Protein AF-0000000075416716 (afdb_homodimer)

Radius of gyration: 41.76 Å; Cα contacts (8 Å, |Δi|>4): 2409; chains: 2; bounding box: 76×139×93 Å

Organism: Rhizophagus irregularis (strain DAOM 181602 / DAOM 197198 / MUCL 43194) (NCBI:txid747089)

Solvent-accessible surface area (backbone atoms only — not comparable to full-atom values): 78369 Å² total; per-residue (Å²): 107,67,72,56,44,51,54,70,65,42,64,71,51,63,43,65,76,82,43,48,46,48,89,68,54,38,86,58,42,42,60,51,55,49,48,50,42,65,67,27,68,66,39,45,46,48,35,49,49,52,17,47,54,50,33,53,57,50,45,72,72,42,88,86,63,46,75,66,56,45,52,51,48,24,53,53,40,32,53,52,44,47,52,50,50,51,53,51,46,64,59,25,56,34,45,36,49,46,60,66,55,48,52,54,49,47,52,51,51,49,55,51,46,47,41,26,20,63,69,34,78,44,67,51,67,68,43,47,52,52,50,50,52,49,42,50,53,26,38,76,65,41,18,14,47,38,38,33,30,61,40,68,53,81,57,50,62,55,52,54,54,45,48,29,45,64,71,27,34,46,70,39,39,30,65,37,52,52,85,58,60,37,88,66,58,22,54,53,40,17,42,66,20,28,23,40,38,72,92,70,65,85,88,45,61,63,60,52,41,47,53,50,43,46,53,46,51,37,37,47,59,8,41,32,35,29,42,48,37,36,72,50,66,32,66,55,40,42,85,59,71,61,49,58,70,67,56,48,53,54,50,49,32,42,74,72,55,70,21,86,46,37,31,41,30,26,21,24,69,39,58,46,53,68,88,56,44,69,58,32,47,44,34,30,69,66,42,74,79,70,86,74,42,71,61,54,55,73,65,31,60,71,60,40,68,34,66,36,36,37,36,43,42,35,54,33,83,62,43,48,48,52,57,50,51,49,53,51,39,67,74,35,94,75,71,53,88,82,35,67,68,54,46,49,52,50,50,50,52,50,42,52,48,41,52,50,40,21,59,65,50,34,54,45,34,60,30,27,45,52,34,31,52,61,72,43,47,62,35,64,24,39,39,63,68,59,48,41,52,51,41,51,49,50,53,51,52,37,48,72,72,62,47,43,63,58,82,60,86,85,54,50,65,62,55,47,50,53,51,27,45,61,61,37,46,86,37,40,43,72,47,67,96,37,86,56,49,34,38,30,67,71,36,58,68,54,37,41,27,34,29,34,61,53,41,82,79,41,48,68,54,13,44,49,39,29,44,50,39,54,36,41,73,41,33,57,55,76,82,56,30,43,39,46,53,68,59,48,49,51,43,33,51,48,53,51,59,68,42,46,81,76,48,87,74,78,86,76,56,67,67,58,54,48,52,53,47,51,51,51,35,35,73,69,40,42,29,37,75,60,89,62,26,40,31,70,17,69,65,22,56,47,56,49,34,56,69,54,47,36,31,30,54,71,43,39,42,58,54,44,15,43,35,50,50,52,51,46,53,60,14,61,43,76,62,96,58,94,58,79,44,52,68,51,70,58,82,85,62,77,90,64,59,50,65,34,46,52,33,32,41,70,60,49,53,54,42,43,33,37,51,43,49,37,34,30,50,38,21,73,36,88,44,75,63,25,37,29,45,66,63,35,50,43,34,50,51,46,37,33,74,28,25,52,36,42,75,49,78,53,92,46,85,86,46,74,45,31,32,28,61,27,78,86,46,61,58,51,61,46,97,86,66,45,76,45,94,45,61,62,50,39,51,50,38,52,57,51,50,50,52,44,74,80,37,90,37,36,58,97,21,60,54,47,52,51,52,53,49,52,52,21,47,62,58,37,57,75,48,75,64,22,51,51,46,34,61,57,47,75,72,50,91,74,85,77,75,83,59,74,58,76,120,106,68,72,56,43,52,54,70,65,45,62,69,49,65,44,64,75,81,43,46,45,47,89,68,53,39,86,58,44,42,60,51,54,50,50,51,44,66,67,27,68,65,39,45,47,46,35,49,50,53,19,46,54,51,32,53,57,50,44,72,72,42,89,85,63,48,73,65,56,45,52,52,47,24,53,52,40,32,53,52,44,46,52,49,49,51,53,51,46,64,58,25,56,35,43,37,49,46,59,66,54,49,52,52,49,48,52,52,50,48,55,50,46,47,43,27,20,63,71,34,78,43,70,51,67,68,44,48,52,52,50,50,52,50,42,51,54,26,37,74,65,43,18,14,45,38,38,32,30,63,40,71,53,81,58,51,63,55,51,53,54,44,46,29,45,6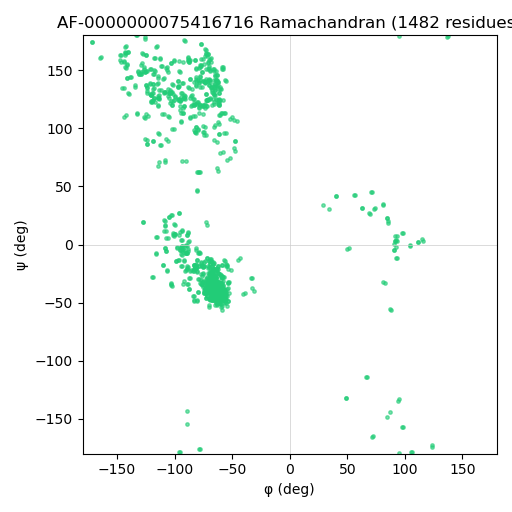5,69,27,35,47,72,39,38,30,63,37,52,51,84,57,61,38,89,66,58,21,55,52,41,18,42,67,20,26,23,42,40,72,92,69,64,85,86,45,61,63,60,51,41,49,54,50,44,46,54,46,52,38,37,46,58,8,39,31,34,30,42,49,37,35,72,51,64,34,65,54,39,41,84,59,69,60,49,56,69,67,56,48,54,55,50,49,33,42,74,73,55,72,21,86,46,38,30,42,30,26,21,23,70,37,58,46,53,69,88,57,45,70,57,33,47,45,35,28,69,66,41,74,79,70,86,74,42,70,61,53,57,73,66,31,59,72,59,41,68,34,66,36,37,37,36,42,43,34,54,34,84,62,42,47,48,52,57,51,51,50,53,52,39,68,73,36,94,75,71,54,90,83,35,67,68,54,47,49,53,51,49,49,52,50,43,52,46,42,52,51,40,22,59,65,50,34,54,46,34,60,31,28,46,51,34,31,51,60,71,42,47,63,34,63,25,40,41,63,69,58,47,41,52,53,40,52,50,50,51,52,54,39,48,73,72,63,46,44,64,58,83,59,85,85,53,52,65,60,56,48,50,52,50,25,46,62,59,36,46,87,37,40,42,73,47,68,97,35,87,57,50,31,38,30,67,71,35,58,69,56,36,42,27,35,29,34,62,52,41,84,80,41,48,67,54,13,43,50,38,29,43,50,40,55,34,41,72,41,32,58,55,74,83,55,30,44,41,45,54,68,61,47,51,53,44,35,49,49,52,50,60,69,41,46,80,75,49,88,76,78,86,76,56,66,68,58,54,48,53,54,47,51,51,51,36,34,74,68,39,42,29,38,74,60,88,62,26,42,30,68,17,71,65,23,56,48,54,48,35,56,70,54,46,36,31,30,53,71,43,39,40,58,54,44,16,42,35,50,50,53,52,44,54,57,15,62,44,76,63,95,56,93,57,81,44,52,67,53,69,59,82,82,69,74,91,64,58,50,64,35,46,53,34,35,40,68,60,50,54,52,41,42,34,36,50,41,50,37,34,30,49,37,21,72,36,89,44,75,63,25,38,29,45,64,62,35,50,43,36,52,52,46,38,34,72,26,23,52,35,44,75,51,77,52,91,47,86,86,46,75,45,31,34,29,63,26,78,85,46,59,59,53,60,47,98,88,66,46,75,45,95,46,60,62,48,39,51,51,38,53,56,52,50,50,52,43,75,77,36,91,38,36,56,97,20,60,55,49,52,51,50,52,50,51,53,21,47,61,59,38,57,75,49,74,65,23,50,51,47,35,59,57,49,74,73,50,92,74,86,77,76,83,59,73,59,75,121

Sequence (1486 aa):
MMQMGAFYQGTGWRSYKNYIGTRILYEGYTEEVKERVLNSERVLYMIAYLAEKQANLLAQTIPNATSKMIARRKKLLEKELQAVANGMVDKLVADLNSLRFIRLFGFFVNNILVRMYHQGVHISEREFLELRRVAIHAAQNSQSLIILPCHKSHIDYLVISYMFFRLGLALPHIAAGNNLDLPIVGRILKRGGAFYIRRSWGEDQLYGSVVKEYLEGLLERGHNIECFIEGTRSRTGKLLPPKLGILKIVLDCILSGRAKDCWIVPMSIQYDKVIETETYVNELLGNPKERESLWGIVTNTRLLQLKWGRIDVRFAKPYSLQGFINEQIGRRKSFDPNSEQQKITLLRALGYQVLSDINSVSVVMPTALVGTVILTLRGRGVGRNELIRRVEWLRTAILAKGGRVADFSGMTIGEIVDRAITVLKDLIKERKELLEPVFYAEKRFELSFYRNQVMHLFVSEAIVSAAMYTKIKQGGAKSTQRLHISTLLDEVTFLSQLLKVEFVYQPGEIEINLENTIKGLINDQVMKLEGEYVLLSDRERAIGRENYDFYCFLIWPFIETYWLAAISLFSMTPTNSPQPTTTIVNKTTSKKPVPIIWFNEQDFHNKCQIFGKTLYYQGDLSYFEAINKETLKNAFIRLEEVGLIMVKRSHNTKVMTTIALSPDYIPTRNSEGAIEPKGKLWDLVERIGKFRREGKNRRDNATVSSRVLRLAEIVGTPTTADVVVMTNLMSRPVKAGKPEAKLMMQMGAFYQGTGWRSYKNYIGTRILYEGYTEEVKERVLNSERVLYMIAYLAEKQANLLAQTIPNATSKMIARRKKLLEKELQAVANGMVDKLVADLNSLRFIRLFGFFVNNILVRMYHQGVHISEREFLELRRVAIHAAQNSQSLIILPCHKSHIDYLVISYMFFRLGLALPHIAAGNNLDLPIVGRILKRGGAFYIRRSWGEDQLYGSVVKEYLEGLLERGHNIECFIEGTRSRTGKLLPPKLGILKIVLDCILSGRAKDCWIVPMSIQYDKVIETETYVNELLGNPKERESLWGIVTNTRLLQLKWGRIDVRFAKPYSLQGFINEQIGRRKSFDPNSEQQKITLLRALGYQVLSDINSVSVVMPTALVGTVILTLRGRGVGRNELIRRVEWLRTAILAKGGRVADFSGMTIGEIVDRAITVLKDLIKERKELLEPVFYAEKRFELSFYRNQVMHLFVSEAIVSAAMYTKIKQGGAKSTQRLHISTLLDEVTFLSQLLKVEFVYQPGEIEINLENTIKGLINDQVMKLEGEYVLLSDRERAIGRENYDFYCFLIWPFIETYWLAAISLFSMTPTNSPQPTTTIVNKTTSKKPVPIIWFNEQDFHNKCQIFGKTLYYQGDLSYFEAINKETLKNAFIRLEEVGLIMVKRSHNTKVMTTIALSPDYIPTRNSEGAIEPKGKLWDLVERIGKFRREGKNRRDNATVSSRVLRLAEIVGTPTTADVVVMTNLMSRPVKAGKPEAKL

Secondary structure (DSSP, 8-state):
-HHHHHHHT--SGGG-SS-BSS----TTHHHHHHHHHHTSHHHHHHHHHHHHHHHHHHHHHSTT--HHHHHHHHHHHHHHHHHHHHHHHHHHS-----HHHHHHHHHHHHHHHHHHSTTEEEE-HHHHHHHHHHHHHHHHTT-EEEEEE----TTHHHHHHHHHHHHTBPPPEEEEEGGG--TTHHHHHHHTTEEEE-S--TT-HHHHHHHHHHHHHHHHTT--EE--TTSS--SSSSPPPPP-HHHHHHHHHHHHTSSS-EEEEEEEEEESS-TTHHHHHHHHTT-------HHHHHH-HHHHTS---EEEEEEPPPEEHHHHHHHHHHHSS---TT-HHHHHHHHHHHHHHHHHHHHHH-EE-HHHHHHHHHHT-SSS-EEHHHHHHHHHHHHHHHHHTT-EE---TT--HHHHHHHHHHHTTTTEEEE-SSSS-EEEES-HHHHHHHHTTTGGGSHHHHHHHHHHHHHHTTBSSGGGG-EEHHHHHHHHHHHHHHTTTT-PPPSS-HHHHHHHHHHHHHHTTSEEEETTEEEE-HHHHHTTSHHHHHHHHHHHHHHHHHHHHHHHGGGGPPPSS----EEE--SSS-SS-EEEPEEEHHHHHHHHHHHHHHHHHHTS-S-GGGG-HHHHHHHHHHHHHTTSEEEE--SSTTSPPEEEE-GGGPPPB-TTSPBPS-SHHHHHHHHHHTTS---SS----HHHHHHHHHHHHHHTS--HHHHHHHHHHTTS-----------/-HHHHHHHT--SGGG-SS-BSS----TTHHHHHHHHHHTSHHHHHHHHHHHHHHHHHHHHHSTT--HHHHHHHHHHHHHHHHHHHHHHHHHHS-----HHHHHHHHHHHHHHHHHHSTTEEEE-HHHHHHHHHHHHHHHHTT-EEEEEE----TTHHHHHHHHHHHHTBPPPEEEEEGGG--TTHHHHHHHTTEEEE-S--TT-HHHHHHHHHHHHHHHHTT--EE--TTSS--SSSSPPPPP-HHHHHHHHHHHHTSSS-EEEEEEEEEESS-TTHHHHHHHHTT-------HHHHHH-HHHHTS---EEEEEEPPPEEHHHHHHHHHHHSS---TT-HHHHHHHHHHHHHHHHHHHHHH-EE-HHHHHHHHHHT-SSS-EEHHHHHHHHHHHHHHHHHTT-EE---TT--HHHHHHHHHHHTTTTEEEE-SSSS-EEEES-HHHHHHHHTTTGGGSHHHHHHHHHHHHHHTTBSSGGGG-EEHHHHHHHHHHHHHHTTTT-PPPSS-HHHHHHHHHHHHHHTTSEEEETTEEEE-HHHHHTTSHHHHHHHHHHHHHHHHHHHHHHHGGGGPPPSS----EEE--SSS-SS-EEEPEEEHHHHHHHHHHHHHHHHHHTS-S-GGGG-HHHHHHHHHHHHHTTSEEEE--SSTTSPPEEEE-GGGPPPB-TTSPBPS-SHHHHHHHHHHTTS---SS----HHHHHHHHHHHHHHTS--HHHHHHHHHHTTS-----------

Foldseek 3Di:
DVVVVVLVVCPDLSVLPQFQFFDFQAACRLVVLLVCLLPDPLLLVVLLVVLLVVLVVVQVVDPPQDPVNSVVSSVVSSVVSSVVLSVLSVQFAFARHHPVLLSVLLVLLVLLQCLQAVQEEDEDPVQVVLVVVVSNVLRVQQAEEEEAEAAAAPCVLSVQLNVCSNSRHAGAQEEDECVQCDPPSNNSVSNSRYGYDHPDDQPPVSSVSSNLSSLLVCRLRHGYHYYHQQNDHDLLQAGAFGDLVSVLSVLVSCVVPSHVWYKYKQKYKDFLDYPCLVQSLCVQLPHDRDPPHPVVCSPPVVSSNDHQHYMYMYIFRIDIPVVLVVVVCVVPVHDDPPDPVSSVVSSNVVSVVSVVRRLLGYAQELLLLLLLPQLLDPDQWDFLVVSLVSSVVVQVLCVVLNHHYDDPVPDRSSVSNVVSCVSCVVQKDWDPPDPGIIIHGPHNLSSSSSPNNCCQSQVLLLLLLLQLCLQPVVPDDQVRSKDFQVSSLVSSVVVCLLCVNPYDDDDDDSSVSNVVSLVVCVVVQQWDDDPRIIGGGPVCVVVPVSVSSSSNSSCQLLLLLLLLLLLLQLLQADFPPDDLFDFDQPVPDDRDGDGKAKFQPSLSLSLSLVLLVVCVVQQNGPDNNSSGSVSNVSSVVSCVLLPQKDWDDDSPPPDTIMMIGDPQARFDADPVRATDCDHDSNVVSVSSVSSHDDTPNDDPDPVVSRVSSVSSNVSNPGDPRSVVVSVVVVVPNDDDDDNNRND/DVVVVVLVVLPDLSVLPQFQFFDDQAACRLVVLLVCLLPDPLLLVVLLVVLLVVLVVVQVVDPPCDPVNSVVSSVVSSVVSSVVLSVLSVQFAFAQHHPVLLSVLLVLLVLLQCLQAVQEEDEDPVQVVLVVVVSNVLRVQQAEEEEAEAAAAPCVLSVQLNVCSNSRHAGAQEEDECVQCDPPSNNSVSNSRYGYDHPDCQPPVSSVSSNLSSLLVCRLRHGYHYYHQQNDHDLQQAGAFGDLVSVLSVLVSCVVPSHVWYKYKQKYKDFLDYPCLVQSLCVQLPHDRDPPHPVVCSPPVVSSNDHQHYMYMYIFRIDIPVVLVVVVCVVPVDDDPPDPVSSVVSSNVVSVVSVVRNQLGYAQELLLLLLLPQLLDPDQWDFLVVSLVSSVVVQVLCVVLNHHYDDPVPDRSSVSNVVSCVSCVVQKDWDPPDPGIIIHGPHNLSSSSSPNNCCQSQVLLLLLLLQLCLQPVVPDDQVRSKDFQVSSLVSSVVVCLLCVNPYDDDDDDSSVSNVVSLVVCVVVQQWDDDDRIIGGGPVCVVVPVSVSSSSNSSCQLLLLLLLLLLLLQLLQADFPPPDLFDFDQPV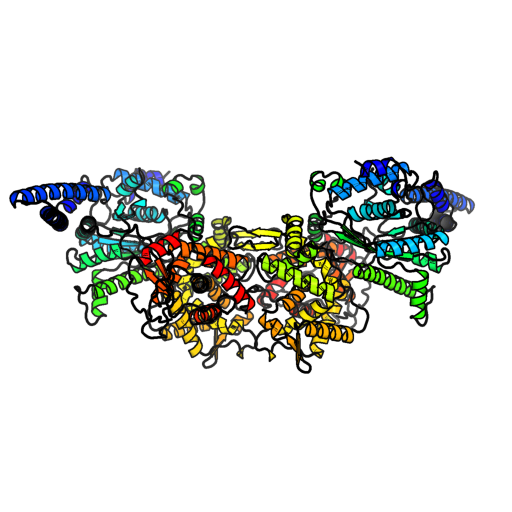PDDRDGDGKAKFQPSLSLSLSLVLLVVCVVQFVGPDNNSSGSVSNVSSVVSQVLLPQKDWDDDSPPPDTIMMIGDPQARFDADPVRATDCDHDSNVVSVSSVSSHDDTPNDDPDPVVSRVSSVSSNVSNPGDPRSVVVSVVVVVPNDPDDDNNRND

InterPro domains:
  IPR002123 Phospholipid/glycerol acyltransferase [PF01553] (139-269)
  IPR002123 Phospholipid/glycerol acyltransferase [SM00563] (145-272)
  IPR022284 Glycerol-3-phosphate O-acyltransferase/Dihydroxyacetone phosphate acyltransferase [PIRSF000437] (56-653)
  IPR022284 Glycerol-3-phosphate O-acyltransferase/Dihydroxyacetone phosphate acyltransferase [PTHR12563] (10-713)
  IPR041728 GPAT/DHAPAT, acyltransferase domain [cd07993] (118-326)
  IPR045520 GPAT/DHAPAT, C-terminal domain [PF19277] (280-646)

pLDDT: mean 85.44, std 14.25, range [30.44, 98.19]

Nearest PDB structures (foldseek):
  8e50-assembly1_A  TM=8.619E-01  e=2.551E-34  Homo sapiens
  4nl8-assembly2_B  TM=2.107E-01  e=5.575E+00  Klebsiella pneumoniae subsp. pneumoniae MGH 78578
  4nl8-assembly1_A  TM=2.165E-01  e=7.601E+00  Klebsiella pneumoniae subsp. pneumoniae MGH 78578
  4nl8-assembly3_E  TM=2.116E-01  e=8.306E+00  Klebsiella pneumoniae subsp. pneumoniae MGH 78578
  8e50-assembly1_A  TM=8.619E-01  e=2.909E-34  Homo sapiens

Structure (mmCIF, N/CA/C/O backbone):
data_AF-0000000075416716-model_v1
#
loop_
_entity.id
_entity.type
_entity.pdbx_description
1 polymer 'Putative acyltransferase'
#
loop_
_atom_site.group_PDB
_atom_site.id
_atom_site.type_symbol
_atom_site.label_atom_id
_atom_site.label_alt_id
_atom_site.label_comp_id
_atom_site.label_asym_id
_atom_site.label_entity_id
_atom_site.label_seq_id
_atom_site.pdbx_PDB_ins_code
_atom_site.Cartn_x
_atom_site.Cartn_y
_atom_site.Cartn_z
_atom_site.occupancy
_atom_site.B_iso_or_equiv
_atom_site.auth_seq_id
_atom_site.auth_comp_id
_atom_site.auth_asym_id
_atom_site.auth_atom_id
_atom_site.pdbx_PDB_model_num
ATOM 1 N N . MET A 1 1 ? -35.469 35.156 -9.766 1 30.52 1 MET A N 1
ATOM 2 C CA . MET A 1 1 ? -35.969 36.438 -10.266 1 30.52 1 MET A CA 1
ATOM 3 C C . MET A 1 1 ? -36.469 37.281 -9.117 1 30.52 1 MET A C 1
ATOM 5 O O . MET A 1 1 ? -36.219 38.5 -9.078 1 30.52 1 MET A O 1
ATOM 9 N N . MET A 1 2 ? -37.25 36.594 -8.172 1 33 2 MET A N 1
ATOM 10 C CA . MET A 1 2 ? -37.812 37.344 -7.047 1 33 2 MET A CA 1
ATOM 11 C C . MET A 1 2 ? -36.688 37.75 -6.09 1 33 2 MET A C 1
ATOM 13 O O . MET A 1 2 ? -36.75 38.844 -5.5 1 33 2 MET A O 1
ATOM 17 N N . GLN A 1 3 ? -35.75 36.844 -5.883 1 34.84 3 GLN A N 1
ATOM 18 C CA . GLN A 1 3 ? -34.594 37.188 -5.031 1 34.84 3 GLN A CA 1
ATOM 19 C C . GLN A 1 3 ? -33.781 38.312 -5.641 1 34.84 3 GLN A C 1
ATOM 21 O O . GLN A 1 3 ? -33.188 39.125 -4.918 1 34.84 3 GLN A O 1
ATOM 26 N N . MET A 1 4 ? -33.719 38.375 -6.969 1 36.41 4 MET A N 1
ATOM 27 C CA . MET A 1 4 ? -33.125 39.5 -7.672 1 36.41 4 MET A CA 1
ATOM 28 C C . MET A 1 4 ? -33.938 40.781 -7.441 1 36.41 4 MET A C 1
ATOM 30 O O . MET A 1 4 ? -33.375 41.875 -7.309 1 36.41 4 MET A O 1
ATOM 34 N N . GLY A 1 5 ? -35.25 40.688 -7.473 1 36.62 5 GLY A N 1
ATOM 35 C CA . GLY A 1 5 ? -36.156 41.812 -7.301 1 36.62 5 GLY A CA 1
ATOM 36 C C . GLY A 1 5 ? -36 42.469 -5.938 1 36.62 5 GLY A C 1
ATOM 37 O O . GLY A 1 5 ? -35.969 43.719 -5.84 1 36.62 5 GLY A O 1
ATOM 38 N N . ALA A 1 6 ? -36 41.625 -4.934 1 40.53 6 ALA A N 1
ATOM 39 C CA . ALA A 1 6 ? -35.875 42.188 -3.594 1 40.53 6 ALA A CA 1
ATOM 40 C C . ALA A 1 6 ? -34.5 42.844 -3.414 1 40.53 6 ALA A C 1
ATOM 42 O O . ALA A 1 6 ? -34.344 43.781 -2.648 1 40.53 6 ALA A O 1
ATOM 43 N N . PHE A 1 7 ? -33.562 42.375 -4.082 1 40.22 7 PHE A N 1
ATOM 44 C CA . PHE A 1 7 ? -32.219 43 -4.105 1 40.22 7 PHE A CA 1
ATOM 45 C C . PHE A 1 7 ? -32.312 44.375 -4.723 1 40.22 7 PHE A C 1
ATOM 47 O O . PHE A 1 7 ? -31.688 45.344 -4.211 1 40.22 7 PHE A O 1
ATOM 54 N N . TYR A 1 8 ? -33 44.562 -5.852 1 37.97 8 TYR A N 1
ATOM 55 C CA . TYR A 1 8 ? -33.125 45.812 -6.566 1 37.97 8 TYR A CA 1
ATOM 56 C C . TYR A 1 8 ? -34.031 46.781 -5.793 1 37.97 8 TYR A C 1
ATOM 58 O O . TYR A 1 8 ? -33.875 48 -5.922 1 37.97 8 TYR A O 1
ATOM 66 N N . GLN A 1 9 ? -35.094 46.188 -5.254 1 41.25 9 GLN A N 1
ATOM 67 C CA . GLN A 1 9 ? -36.031 47.156 -4.676 1 41.25 9 GLN A CA 1
ATOM 68 C C . GLN A 1 9 ? -35.469 47.75 -3.381 1 41.25 9 GLN A C 1
ATOM 70 O O . GLN A 1 9 ? -36.062 48.688 -2.82 1 41.25 9 GLN A O 1
ATOM 75 N N . GLY A 1 10 ? -34.156 47.781 -2.926 1 41.97 10 GLY A N 1
ATOM 76 C CA . GLY A 1 10 ? -33.5 48.469 -1.846 1 41.97 10 GLY A CA 1
ATOM 77 C C . GLY A 1 10 ? -34.188 48.344 -0.511 1 41.97 10 GLY A C 1
ATOM 78 O O . GLY A 1 10 ? -34.031 49.188 0.366 1 41.97 10 GLY A O 1
ATOM 79 N N . THR A 1 11 ? -35.281 47.781 -0.241 1 41.88 11 THR A N 1
ATOM 80 C CA . THR A 1 11 ? -36 47.781 1.022 1 41.88 11 THR A CA 1
ATOM 81 C C . THR A 1 11 ? -35.469 46.688 1.945 1 41.88 11 THR A C 1
ATOM 83 O O . THR A 1 11 ? -35.094 45.594 1.486 1 41.88 11 THR A O 1
ATOM 86 N N . GLY A 1 12 ? -35.062 46.969 3.357 1 46.38 12 GLY A N 1
ATOM 87 C CA . GLY A 1 12 ? -34.594 46.25 4.52 1 46.38 12 GLY A CA 1
ATOM 88 C C . GLY A 1 12 ? -33.062 46.094 4.531 1 46.38 12 GLY A C 1
ATOM 89 O O . GLY A 1 12 ? -32.344 47.062 4.23 1 46.38 12 GLY A O 1
ATOM 90 N N . TRP A 1 13 ? -32.406 44.938 5.023 1 46.22 13 TRP A N 1
ATOM 91 C CA . TRP A 1 13 ? -30.984 44.719 5.145 1 46.22 13 TRP A CA 1
ATOM 92 C C . TRP A 1 13 ? -30.281 44.938 3.807 1 46.22 13 TRP A C 1
ATOM 94 O O . TRP A 1 13 ? -29.078 45.219 3.764 1 46.22 13 TRP A O 1
ATOM 104 N N . ARG A 1 14 ? -30.875 44.938 2.631 1 55.06 14 ARG A N 1
ATOM 105 C CA . ARG A 1 14 ? -30.266 45 1.309 1 55.06 14 ARG A CA 1
ATOM 106 C C . ARG A 1 14 ? -29.891 46.438 0.951 1 55.06 14 ARG A C 1
ATOM 108 O O . ARG A 1 14 ? -28.984 46.688 0.156 1 55.06 14 ARG A O 1
ATOM 115 N N . SER A 1 15 ? -30.578 47.312 1.586 1 61.06 15 SER A N 1
ATOM 116 C CA . SER A 1 15 ? -30.25 48.719 1.32 1 61.06 15 SER A CA 1
ATOM 117 C C . SER A 1 15 ? -29 49.125 2.092 1 61.06 15 SER A C 1
ATOM 119 O O . SER A 1 15 ? -28.297 50.062 1.679 1 61.06 15 SER A O 1
ATOM 121 N N . TYR A 1 16 ? -28.422 48.344 2.949 1 78.75 16 TYR A N 1
ATOM 122 C CA . TYR A 1 16 ? -27.281 48.562 3.824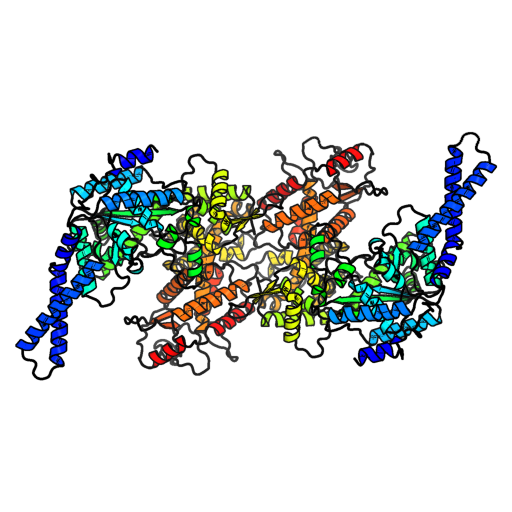 1 78.75 16 TYR A CA 1
ATOM 123 C C . TYR A 1 16 ? -27.156 50.031 4.219 1 78.75 16 TYR A C 1
ATOM 125 O O . TYR A 1 16 ? -26.062 50.594 4.211 1 78.75 16 TYR A O 1
ATOM 133 N N . LYS A 1 17 ? -28.25 50.688 4.371 1 77.12 17 LYS A N 1
ATOM 134 C CA . LYS A 1 17 ? -28.266 52.094 4.801 1 77.12 17 LYS A CA 1
ATOM 135 C C . LYS A 1 17 ? -28.406 52.188 6.316 1 77.12 17 LYS A C 1
ATOM 137 O O . LYS A 1 17 ? -27.891 53.125 6.926 1 77.12 17 LYS A O 1
ATOM 142 N N . ASN A 1 18 ? -29.141 51.25 6.859 1 81.31 18 ASN A N 1
ATOM 143 C CA . ASN A 1 18 ? -29.344 51.25 8.305 1 81.31 18 ASN A CA 1
ATOM 144 C C . ASN A 1 18 ? -28.688 50.062 8.977 1 81.31 18 ASN A C 1
ATOM 146 O O . ASN A 1 18 ? -29.375 49.156 9.5 1 81.31 18 ASN A O 1
ATOM 150 N N . TYR A 1 19 ? -27.422 50.062 9.031 1 87.69 19 TYR A N 1
ATOM 151 C CA . TYR A 1 19 ? -26.719 48.969 9.68 1 87.69 19 TYR A CA 1
ATOM 152 C C . TYR A 1 19 ? -26.375 49.312 11.125 1 87.69 19 TYR A C 1
ATOM 154 O O . TYR A 1 19 ? -26.375 50.469 11.508 1 87.69 19 TYR A O 1
ATOM 162 N N . ILE A 1 20 ? -26.172 48.344 11.906 1 91.56 20 ILE A N 1
ATOM 163 C CA . ILE A 1 20 ? -25.812 48.469 13.312 1 91.56 20 ILE A CA 1
ATOM 164 C C . ILE A 1 20 ? -24.312 48.719 13.438 1 91.56 20 ILE A C 1
ATOM 166 O O . ILE A 1 20 ? -23.5 47.906 12.969 1 91.56 20 ILE A O 1
ATOM 170 N N . GLY A 1 21 ? -23.891 49.844 14.047 1 90.62 21 GLY A N 1
ATOM 171 C CA . GLY A 1 21 ? -22.484 50.156 14.25 1 90.62 21 GLY A CA 1
ATOM 172 C C . GLY A 1 21 ? -22.156 51.625 13.922 1 90.62 21 GLY A C 1
ATOM 173 O O . GLY A 1 21 ? -23.047 52.375 13.562 1 90.62 21 GLY A O 1
ATOM 174 N N . THR A 1 22 ? -20.938 51.906 14.133 1 90.38 22 THR A N 1
ATOM 175 C CA . THR A 1 22 ? -20.484 53.281 13.828 1 90.38 22 THR A CA 1
ATOM 176 C C . THR A 1 22 ? -20.609 53.562 12.336 1 90.38 22 THR A C 1
ATOM 178 O O . THR A 1 22 ? -20.344 52.688 11.508 1 90.38 22 THR A O 1
ATOM 181 N N . ARG A 1 23 ? -20.984 54.719 12.062 1 86.88 23 ARG A N 1
ATOM 182 C CA . ARG A 1 23 ? -21.234 55.094 10.68 1 86.88 23 ARG A CA 1
ATOM 183 C C . ARG A 1 23 ? -19.953 55.094 9.867 1 86.88 23 ARG A C 1
ATOM 185 O O . ARG A 1 23 ? -18.953 55.719 10.266 1 86.88 23 ARG A O 1
ATOM 192 N N . ILE A 1 24 ? -20.219 54.281 8.852 1 87.5 24 ILE A N 1
ATOM 193 C CA . ILE A 1 24 ? -19.172 54.25 7.836 1 87.5 24 ILE A CA 1
ATOM 194 C C . ILE A 1 24 ? -19.766 54.562 6.465 1 87.5 24 ILE A C 1
ATOM 196 O O . ILE A 1 24 ? -20.922 54.938 6.355 1 87.5 24 ILE A O 1
ATOM 200 N N . LEU A 1 25 ? -19.047 54.625 5.438 1 85.38 25 LEU A N 1
ATOM 201 C CA . LEU A 1 25 ? -19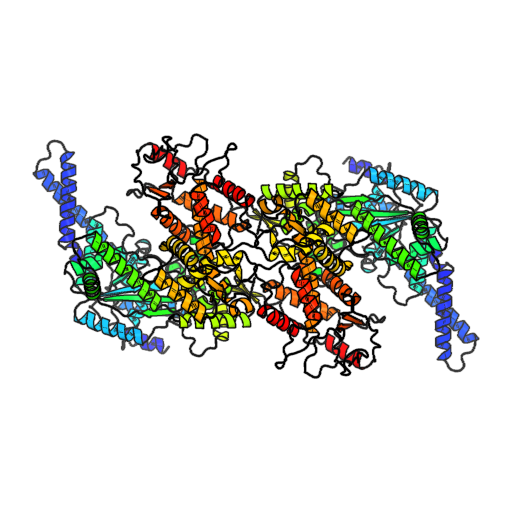.5 54.719 4.051 1 85.38 25 LEU A CA 1
ATOM 202 C C . LEU A 1 25 ? -20.109 56.094 3.779 1 85.38 25 LEU A C 1
ATOM 204 O O . LEU A 1 25 ? -21.234 56.188 3.293 1 85.38 25 LEU A O 1
ATOM 208 N N . TYR A 1 26 ? -19.531 57.094 4.184 1 82.94 26 TYR A N 1
ATOM 209 C CA . TYR A 1 26 ? -19.953 58.438 3.807 1 82.94 26 TYR A CA 1
ATOM 210 C C . TYR A 1 26 ? -18.844 59.156 3.047 1 82.94 26 TYR A C 1
ATOM 212 O O . TYR A 1 26 ? -17.688 58.75 3.094 1 82.94 26 TYR A O 1
ATOM 220 N N . GLU A 1 27 ? -19.281 60.156 2.348 1 83.56 27 GLU A N 1
ATOM 221 C CA . GLU A 1 27 ? -18.328 60.906 1.512 1 83.56 27 GLU A CA 1
ATOM 222 C C . GLU A 1 27 ? -17.234 61.562 2.355 1 83.56 27 GLU A C 1
ATOM 224 O O . GLU A 1 27 ? -17.531 62.25 3.332 1 83.56 27 GLU A O 1
ATOM 229 N N . GLY A 1 28 ? -16.016 61.281 2.059 1 87.5 28 GLY A N 1
ATOM 230 C CA . GLY A 1 28 ? -14.875 61.875 2.74 1 87.5 28 GLY A CA 1
ATOM 231 C C . GLY A 1 28 ? -14.375 61.062 3.908 1 87.5 28 GLY A C 1
ATOM 232 O O . GLY A 1 28 ? -13.477 61.469 4.637 1 87.5 28 GLY A O 1
ATOM 233 N N . TYR A 1 29 ? -14.961 59.969 4.066 1 90.69 29 TYR A N 1
ATOM 234 C CA . TYR A 1 29 ? -14.594 59.125 5.195 1 90.69 29 TYR A CA 1
ATOM 235 C C . TYR A 1 29 ? -13.102 58.812 5.176 1 90.69 29 TYR A C 1
ATOM 237 O O . TYR A 1 29 ? -12.414 59 6.18 1 90.69 29 TYR A O 1
ATOM 245 N N . THR A 1 30 ? -12.539 58.375 4.062 1 92.5 30 THR A N 1
ATOM 246 C CA . THR A 1 30 ? -11.148 57.938 3.938 1 92.5 30 THR A CA 1
ATOM 247 C C . THR A 1 30 ? -10.203 59.125 4.164 1 92.5 30 THR A C 1
ATOM 249 O O . THR A 1 30 ? -9.188 59 4.844 1 92.5 30 THR A O 1
ATOM 252 N N . GLU A 1 31 ? -10.57 60.25 3.633 1 92.31 31 GLU A N 1
ATOM 253 C CA . GLU A 1 31 ? -9.734 61.438 3.783 1 92.31 31 GLU A CA 1
ATOM 254 C C . GLU A 1 31 ? -9.695 61.906 5.234 1 92.31 31 GLU A C 1
ATOM 256 O O . GLU A 1 31 ? -8.656 62.344 5.719 1 92.31 31 GLU A O 1
ATOM 261 N N . GLU A 1 32 ? -10.766 61.781 5.809 1 93.44 32 GLU A N 1
ATOM 262 C CA . GLU A 1 32 ? -10.828 62.156 7.219 1 93.44 32 GLU A CA 1
ATOM 263 C C . GLU A 1 32 ? -9.93 61.281 8.07 1 93.44 32 GLU A C 1
ATOM 265 O O . GLU A 1 32 ? -9.227 61.781 8.961 1 93.44 32 GLU A O 1
ATOM 270 N N . VAL A 1 33 ? -10.016 60.031 7.832 1 94.38 33 VAL A N 1
ATOM 271 C CA . VAL A 1 33 ? -9.211 59.062 8.594 1 94.38 33 VAL A CA 1
ATOM 272 C C . VAL A 1 33 ? -7.73 59.312 8.312 1 94.38 33 VAL A C 1
ATOM 274 O O . VAL A 1 33 ? -6.906 59.281 9.234 1 94.38 33 VAL A O 1
ATOM 277 N N . LYS A 1 34 ? -7.336 59.625 7.098 1 95.31 34 LYS A N 1
ATOM 278 C CA . LYS A 1 34 ? -5.953 59.875 6.723 1 95.31 34 LYS A CA 1
ATOM 279 C C . LYS A 1 34 ? -5.418 61.125 7.445 1 95.31 34 LYS A C 1
ATOM 281 O O . LYS A 1 34 ? -4.309 61.094 7.988 1 95.31 34 LYS A O 1
ATOM 286 N N . GLU A 1 35 ? -6.215 62.094 7.441 1 95.12 35 GLU A N 1
ATOM 287 C CA . GLU A 1 35 ? -5.805 63.344 8.07 1 95.12 35 GLU A CA 1
ATOM 288 C C . GLU A 1 35 ? -5.625 63.188 9.578 1 95.12 35 GLU A C 1
ATOM 290 O O . GLU A 1 35 ? -4.703 63.75 10.164 1 95.12 35 GLU A O 1
ATOM 295 N N . ARG A 1 36 ? -6.426 62.5 10.07 1 94.56 36 ARG A N 1
ATOM 296 C CA . ARG A 1 36 ? -6.352 62.25 11.508 1 94.56 36 ARG A CA 1
ATOM 297 C C . ARG A 1 36 ? -5.078 61.5 11.883 1 94.56 36 ARG A C 1
ATOM 299 O O . ARG A 1 36 ? -4.453 61.812 12.898 1 94.56 36 ARG A O 1
ATOM 306 N N . VAL A 1 37 ? -4.711 60.5 11.117 1 96.56 37 VAL A N 1
ATOM 307 C CA . VAL A 1 37 ? -3.514 59.719 11.391 1 96.56 37 VAL A CA 1
ATOM 308 C C . VAL A 1 37 ? -2.271 60.594 11.188 1 96.56 37 VAL A C 1
ATOM 310 O O . VAL A 1 37 ? -1.372 60.594 12.031 1 96.56 37 VAL A O 1
ATOM 313 N N . LEU A 1 38 ? -2.268 61.375 10.125 1 95.69 38 LEU A N 1
ATOM 314 C CA . LEU A 1 38 ? -1.095 62.156 9.758 1 95.69 38 LEU A CA 1
ATOM 315 C C . LEU A 1 38 ? -0.893 63.312 10.727 1 95.69 38 LEU A C 1
ATOM 317 O O . LEU A 1 38 ? 0.24 63.75 10.969 1 95.69 38 LEU A O 1
ATOM 321 N N . ASN A 1 39 ? -2 63.812 11.336 1 95.19 39 ASN A N 1
ATOM 322 C CA . ASN A 1 39 ? -1.914 64.938 12.227 1 95.19 39 ASN A CA 1
ATOM 323 C C . ASN A 1 39 ? -1.916 64.562 13.695 1 95.19 39 ASN A C 1
ATOM 325 O O . ASN A 1 39 ? -2.025 65.375 14.586 1 95.19 39 ASN A O 1
ATOM 329 N N . SER A 1 40 ? -1.816 63.344 13.891 1 95.5 40 SER A N 1
ATOM 330 C CA . SER A 1 40 ? -1.793 62.844 15.266 1 95.5 40 SER A CA 1
ATOM 331 C C . SER A 1 40 ? -0.485 63.219 15.961 1 95.5 40 SER A C 1
ATOM 333 O O . SER A 1 40 ? 0.559 63.344 15.312 1 95.5 40 SER A O 1
ATOM 335 N N . GLU A 1 41 ? -0.511 63.375 17.281 1 95.12 41 GLU A N 1
ATOM 336 C CA . GLU A 1 41 ? 0.668 63.719 18.062 1 95.12 41 GLU A CA 1
ATOM 337 C C . GLU A 1 41 ? 1.741 62.656 17.969 1 95.12 41 GLU A C 1
ATOM 339 O O . GLU A 1 41 ? 2.934 62.938 17.891 1 95.12 41 GLU A O 1
ATOM 344 N N . ARG A 1 42 ? 1.325 61.438 17.906 1 94.81 42 ARG A N 1
ATOM 345 C CA . ARG A 1 42 ? 2.254 60.312 17.859 1 94.81 42 ARG A CA 1
ATOM 346 C C . ARG A 1 42 ? 3.062 60.344 16.578 1 94.81 42 ARG A C 1
ATOM 348 O O . ARG A 1 42 ? 4.289 60.219 16.594 1 94.81 42 ARG A O 1
ATOM 355 N N . VAL A 1 43 ? 2.402 60.438 15.453 1 96.25 43 VAL A N 1
ATOM 356 C CA . VAL A 1 43 ? 3.066 60.406 14.156 1 96.25 43 VAL A CA 1
ATOM 357 C C . VAL A 1 43 ? 3.941 61.656 13.977 1 96.25 43 VAL A C 1
ATOM 359 O O . VAL A 1 43 ? 5.074 61.531 13.5 1 96.25 43 VAL A O 1
ATOM 362 N N . LEU A 1 44 ? 3.439 62.75 14.422 1 95.81 44 LEU A N 1
ATOM 363 C CA . LEU A 1 44 ? 4.207 64 14.32 1 95.81 44 LEU A CA 1
ATOM 364 C C . LEU A 1 44 ? 5.445 63.938 15.203 1 95.81 44 LEU A C 1
ATOM 366 O O . LEU A 1 44 ? 6.52 64.375 14.805 1 95.81 44 LEU A O 1
ATOM 370 N N . TYR A 1 45 ? 5.211 63.469 16.344 1 95.94 45 TYR A N 1
ATOM 371 C CA . TYR A 1 45 ? 6.352 63.312 17.234 1 95.94 45 TYR A CA 1
ATOM 372 C C . TYR A 1 45 ? 7.406 62.406 16.625 1 95.94 45 TYR A C 1
ATOM 374 O O . TYR A 1 45 ? 8.602 62.688 16.688 1 95.94 45 TYR A O 1
ATOM 382 N N . MET A 1 46 ? 6.992 61.281 16.094 1 95.69 46 MET A N 1
ATOM 383 C CA . MET A 1 46 ? 7.922 60.312 15.516 1 95.69 46 MET A CA 1
ATOM 384 C C . MET A 1 46 ? 8.664 60.906 14.328 1 95.69 46 MET A C 1
ATOM 386 O O . MET A 1 46 ? 9.859 60.656 14.148 1 95.69 46 MET A O 1
ATOM 390 N N . ILE A 1 47 ? 7.973 61.688 13.547 1 95.38 47 ILE A N 1
ATOM 391 C CA . ILE A 1 47 ? 8.594 62.344 12.406 1 95.38 47 ILE A CA 1
ATOM 392 C C . ILE A 1 47 ? 9.672 63.312 12.898 1 95.38 47 ILE A C 1
ATOM 394 O O . ILE A 1 47 ? 10.789 63.312 12.391 1 95.38 47 ILE A O 1
ATOM 398 N N . ALA A 1 48 ? 9.352 64.062 13.93 1 95.06 48 ALA A N 1
ATOM 399 C CA . ALA A 1 48 ? 10.289 65.062 14.492 1 95.06 48 ALA A CA 1
ATOM 400 C C . ALA A 1 48 ? 11.484 64.312 15.125 1 95.06 48 ALA A C 1
ATOM 402 O O . ALA A 1 48 ? 12.633 64.75 14.969 1 95.06 48 ALA A O 1
ATOM 403 N N . TYR A 1 49 ? 11.133 63.344 15.82 1 94.81 49 TYR A N 1
ATOM 404 C CA . TYR A 1 49 ? 12.172 62.594 16.516 1 94.81 49 TYR A CA 1
ATOM 405 C C . TYR A 1 49 ? 13.148 61.969 15.516 1 94.81 49 TYR A C 1
ATOM 407 O O . TYR A 1 49 ? 14.367 62.094 15.688 1 94.81 49 TYR A O 1
ATOM 415 N N . LEU A 1 50 ? 12.688 61.312 14.516 1 94.62 50 LEU A N 1
ATOM 416 C CA . LEU A 1 50 ? 13.539 60.656 13.523 1 94.62 50 LEU A CA 1
ATOM 417 C C . LEU A 1 50 ? 14.328 61.688 12.727 1 94.62 50 LEU A C 1
ATOM 419 O O . LEU A 1 50 ? 15.484 61.438 12.359 1 94.62 50 LEU A O 1
ATOM 423 N N . ALA A 1 51 ? 13.688 62.812 12.422 1 93.62 51 ALA A N 1
ATOM 424 C CA . ALA A 1 51 ? 14.375 63.906 11.711 1 93.62 51 ALA A CA 1
ATOM 425 C C . ALA A 1 51 ? 15.539 64.438 12.531 1 93.62 51 ALA A C 1
ATOM 427 O O . ALA A 1 51 ? 16.609 64.688 11.992 1 93.62 51 ALA A O 1
ATOM 428 N N . GLU A 1 52 ? 15.297 64.625 13.805 1 92.94 52 GLU A N 1
ATOM 429 C CA . GLU A 1 52 ? 16.344 65.125 14.703 1 92.94 52 GLU A CA 1
ATOM 430 C C . GLU A 1 52 ? 17.5 64.125 14.812 1 92.94 52 GLU A C 1
ATOM 432 O O . GLU A 1 52 ? 18.656 64.562 14.766 1 92.94 52 GLU A O 1
ATOM 437 N N . LYS A 1 53 ? 17.094 62.938 14.992 1 92.25 53 LYS A N 1
ATOM 438 C CA . LYS A 1 53 ? 18.109 61.906 15.109 1 92.25 53 LYS A CA 1
ATOM 439 C C . LYS A 1 53 ? 18.984 61.844 13.859 1 92.25 53 LYS A C 1
ATOM 441 O O . LYS A 1 53 ? 20.203 61.75 13.953 1 92.25 53 LYS A O 1
ATOM 446 N N . GLN A 1 54 ? 18.359 61.906 12.719 1 90.69 54 GLN A N 1
ATOM 447 C CA . GLN A 1 54 ? 19.094 61.844 11.461 1 90.69 54 GLN A CA 1
ATOM 448 C C . GLN A 1 54 ? 19.922 63.094 11.234 1 90.69 54 GLN A C 1
ATOM 450 O O . GLN A 1 54 ? 21.031 63.031 10.703 1 90.69 54 GLN A O 1
ATOM 455 N N . ALA A 1 55 ? 19.359 64.25 11.57 1 89.62 55 ALA A N 1
ATOM 456 C CA . ALA A 1 55 ? 20.078 65.5 11.43 1 89.62 55 ALA A CA 1
ATOM 457 C C . ALA A 1 55 ? 21.312 65.562 12.312 1 89.62 55 ALA A C 1
ATOM 459 O O . ALA A 1 55 ? 22.375 66 11.898 1 89.62 55 ALA A O 1
ATOM 460 N N . ASN A 1 56 ? 21.172 65.062 13.523 1 87.81 56 ASN A N 1
ATOM 461 C CA . ASN A 1 56 ? 22.297 65 14.445 1 87.81 56 ASN A CA 1
ATOM 462 C C . ASN A 1 56 ? 23.391 64.062 13.953 1 87.81 56 ASN A C 1
ATOM 464 O O . ASN A 1 56 ? 24.578 64.312 14.117 1 87.81 56 ASN A O 1
ATOM 468 N N . LEU A 1 57 ? 22.906 62.969 13.43 1 88 57 LEU A N 1
ATOM 469 C CA . LEU A 1 57 ? 23.875 62.031 12.891 1 88 57 LEU A CA 1
ATOM 470 C C . LEU A 1 57 ? 24.641 62.625 11.719 1 88 57 LEU A C 1
ATOM 472 O O . LEU A 1 57 ? 25.844 62.406 11.594 1 88 57 LEU A O 1
ATOM 476 N N . LEU A 1 58 ? 23.953 63.375 10.875 1 83.5 58 LEU A N 1
ATOM 477 C CA . LEU A 1 58 ? 24.562 64 9.727 1 83.5 58 LEU A CA 1
ATOM 478 C C . LEU A 1 58 ? 25.484 65.188 10.172 1 83.5 58 LEU A C 1
ATOM 480 O O . LEU A 1 58 ? 26.516 65.438 9.555 1 83.5 58 LEU A O 1
ATOM 484 N N . ALA A 1 59 ? 25.125 65.875 11.195 1 83.38 59 ALA A N 1
ATOM 485 C CA . ALA A 1 59 ? 25.906 67 11.727 1 83.38 59 ALA A CA 1
ATOM 486 C C . ALA A 1 59 ? 27.25 66.5 12.25 1 83.38 59 ALA A C 1
ATOM 488 O O . ALA A 1 59 ? 28.234 67.25 12.219 1 83.38 59 ALA A O 1
ATOM 489 N N . GLN A 1 60 ? 27.266 65.375 12.734 1 83.31 60 GLN A N 1
ATOM 490 C CA . GLN A 1 60 ? 28.516 64.812 13.234 1 83.31 60 GLN A CA 1
ATOM 491 C C . GLN A 1 60 ? 29.484 64.5 12.094 1 83.31 60 GLN A C 1
ATOM 493 O O . GLN A 1 60 ? 30.703 64.438 12.289 1 83.31 60 GLN A O 1
ATOM 498 N N . THR A 1 61 ? 28.953 64.25 10.875 1 79.75 61 THR A N 1
ATOM 499 C CA . THR A 1 61 ? 29.797 63.906 9.75 1 79.75 61 THR A CA 1
ATOM 500 C C . THR A 1 61 ? 30.25 65.125 8.984 1 79.75 61 THR A C 1
ATOM 502 O O . THR A 1 61 ? 31.156 65.062 8.141 1 79.75 61 THR A O 1
ATOM 505 N N . ILE A 1 62 ? 29.578 66.312 9.039 1 76.06 62 ILE A N 1
ATOM 506 C CA . ILE A 1 62 ? 29.922 67.562 8.312 1 76.06 62 ILE A CA 1
ATOM 507 C C . ILE A 1 62 ? 30.828 68.438 9.18 1 76.06 62 ILE A C 1
ATOM 509 O O . ILE A 1 62 ? 30.453 68.812 10.289 1 76.06 62 ILE A O 1
ATOM 513 N N . PRO A 1 63 ? 32.094 68.75 8.703 1 75.81 63 PRO A N 1
ATOM 514 C CA . PRO A 1 63 ? 33 69.625 9.438 1 75.81 63 PRO A CA 1
ATOM 515 C C . PRO A 1 63 ? 32.438 71.062 9.562 1 75.81 63 PRO A C 1
ATOM 517 O O . PRO A 1 63 ? 31.859 71.562 8.609 1 75.81 63 PRO A O 1
ATOM 520 N N . ASN A 1 64 ? 32.25 71.812 10.828 1 77 64 ASN A N 1
ATOM 521 C CA . ASN A 1 64 ? 31.844 73.125 11.148 1 77 64 ASN A CA 1
ATOM 522 C C . ASN A 1 64 ? 30.344 73.375 10.953 1 77 64 ASN A C 1
ATOM 524 O O . ASN A 1 64 ? 29.922 74.375 10.422 1 77 64 ASN A O 1
ATOM 528 N N . ALA A 1 65 ? 29.578 72.25 11.164 1 75.69 65 ALA A N 1
ATOM 529 C CA . ALA A 1 65 ? 28.125 72.375 11.023 1 75.69 65 ALA A CA 1
ATOM 530 C C . ALA A 1 65 ? 27.562 73.375 12.008 1 75.69 65 ALA A C 1
ATOM 532 O O . ALA A 1 65 ? 27.812 73.312 13.211 1 75.69 65 ALA A O 1
ATOM 533 N N . THR A 1 66 ? 27.031 74.625 11.531 1 82.81 66 THR A N 1
ATOM 534 C CA . THR A 1 66 ? 26.422 75.625 12.383 1 82.81 66 THR A CA 1
ATOM 535 C C . THR A 1 66 ? 25.031 75.188 12.828 1 82.81 66 THR A C 1
ATOM 537 O O . THR A 1 66 ? 24.406 74.312 12.203 1 82.81 66 THR A O 1
ATOM 540 N N . SER A 1 67 ? 24.531 75.688 13.945 1 84.94 67 SER A N 1
ATOM 541 C CA . SER A 1 67 ? 23.203 75.375 14.492 1 84.94 67 SER A CA 1
ATOM 542 C C . SER A 1 67 ? 22.109 75.75 13.492 1 84.94 67 SER A C 1
ATOM 544 O O . SER A 1 67 ? 21.078 75.062 13.445 1 84.94 67 SER A O 1
ATOM 546 N N . LYS A 1 68 ? 22.359 76.688 12.656 1 86.88 68 LYS A N 1
ATOM 547 C CA . LYS A 1 68 ? 21.375 77.125 11.664 1 86.88 68 LYS A CA 1
ATOM 548 C C . LYS A 1 68 ? 21.281 76.062 10.523 1 86.88 68 LYS A C 1
ATOM 550 O O . LYS A 1 68 ? 20.203 75.812 10.016 1 86.88 68 LYS A O 1
ATOM 555 N N . MET A 1 69 ? 22.375 75.562 10.18 1 85.94 69 MET A N 1
ATOM 556 C CA . MET A 1 69 ? 22.406 74.562 9.117 1 85.94 69 MET A CA 1
ATOM 557 C C . MET A 1 69 ? 21.719 73.25 9.555 1 85.94 69 MET A C 1
ATOM 559 O O . MET A 1 69 ? 21.031 72.625 8.773 1 85.94 69 MET A O 1
ATOM 563 N N . ILE A 1 70 ? 21.969 72.938 10.781 1 87.94 70 ILE A N 1
ATOM 564 C CA . ILE A 1 70 ? 21.375 71.75 11.344 1 87.94 70 ILE A CA 1
ATOM 565 C C . ILE A 1 70 ? 19.859 71.938 11.414 1 87.94 70 ILE A C 1
ATOM 567 O O . ILE A 1 70 ? 19.109 71 11.109 1 87.94 70 ILE A O 1
ATOM 571 N N . ALA A 1 71 ? 19.406 73.062 11.781 1 89.19 71 ALA A N 1
ATOM 572 C CA . ALA A 1 71 ? 17.969 73.375 11.883 1 89.19 71 ALA A CA 1
ATOM 573 C C . ALA A 1 71 ? 17.312 73.312 10.516 1 89.19 71 ALA A C 1
ATOM 575 O O . ALA A 1 71 ? 16.172 72.875 10.375 1 89.19 71 ALA A O 1
ATOM 576 N N . ARG A 1 72 ? 17.984 73.812 9.555 1 89.69 72 ARG A N 1
ATOM 577 C CA . ARG A 1 72 ? 17.453 73.812 8.195 1 89.69 72 ARG A CA 1
ATOM 578 C C . ARG A 1 72 ? 17.375 72.375 7.66 1 89.69 72 ARG A C 1
ATOM 580 O O . ARG A 1 72 ? 16.406 72 6.996 1 89.69 72 ARG A O 1
ATOM 587 N N . ARG A 1 73 ? 18.359 71.688 7.914 1 89 73 ARG A N 1
ATOM 588 C CA . ARG A 1 73 ? 18.375 70.312 7.473 1 89 73 ARG A CA 1
ATOM 589 C C . ARG A 1 73 ? 17.297 69.5 8.18 1 89 73 ARG A C 1
ATOM 591 O O . ARG A 1 73 ? 16.656 68.625 7.578 1 89 73 ARG A O 1
ATOM 598 N N . LYS A 1 74 ? 17.156 69.688 9.469 1 92.56 74 LYS A N 1
ATOM 599 C CA . LYS A 1 74 ? 16.094 69 10.227 1 92.56 74 LYS A CA 1
ATOM 600 C C . LYS A 1 74 ? 14.727 69.312 9.609 1 92.56 74 LYS A C 1
ATOM 602 O O . LYS A 1 74 ? 13.898 68.375 9.477 1 92.56 74 LYS A O 1
ATOM 607 N N . LYS A 1 75 ? 14.484 70.5 9.211 1 92.19 75 LYS A N 1
ATOM 608 C CA . LYS A 1 75 ? 13.211 70.875 8.617 1 92.19 75 LYS A CA 1
ATOM 609 C C . LYS A 1 75 ? 12.992 70.188 7.273 1 92.19 75 LYS A C 1
ATOM 611 O O . LYS A 1 75 ? 11.875 69.75 6.945 1 92.19 75 LYS A O 1
ATOM 616 N N . LEU A 1 76 ? 14.031 70.062 6.535 1 92.75 76 LEU A N 1
ATOM 617 C CA . LEU A 1 76 ? 13.945 69.375 5.254 1 92.75 76 LEU A CA 1
ATOM 618 C C . LEU A 1 76 ? 13.648 67.875 5.457 1 92.75 76 LEU A C 1
ATOM 620 O O . LEU A 1 76 ? 12.859 67.312 4.715 1 92.75 76 LEU A O 1
ATOM 624 N N . LEU A 1 77 ? 14.305 67.312 6.418 1 93.31 77 LEU A N 1
ATOM 625 C CA . LEU A 1 77 ? 14.094 65.938 6.723 1 93.31 77 LEU A CA 1
ATOM 626 C C . LEU A 1 77 ? 12.68 65.688 7.238 1 93.31 77 LEU A C 1
ATOM 628 O O . LEU A 1 77 ? 12.07 64.625 6.957 1 93.31 77 LEU A O 1
ATOM 632 N N . GLU A 1 78 ? 12.188 66.562 8.07 1 95.25 78 GLU A N 1
ATOM 633 C CA . GLU A 1 78 ? 10.812 66.438 8.555 1 95.25 78 GLU A CA 1
ATOM 634 C C . GLU A 1 78 ? 9.82 66.438 7.395 1 95.25 78 GLU A C 1
ATOM 636 O O . GLU A 1 78 ? 8.852 65.688 7.41 1 95.25 78 GLU A O 1
ATOM 641 N N . LYS A 1 79 ? 10.055 67.25 6.434 1 94.12 79 LYS A N 1
ATOM 642 C CA . LYS A 1 79 ? 9.18 67.312 5.266 1 94.12 79 LYS A CA 1
ATOM 643 C C . LYS A 1 79 ? 9.25 66 4.473 1 94.12 79 LYS A C 1
ATOM 645 O O . LYS A 1 79 ? 8.234 65.562 3.961 1 94.12 79 LYS A O 1
ATOM 650 N N . GLU A 1 80 ? 10.398 65.562 4.348 1 94.69 80 GLU A N 1
ATOM 651 C CA . GLU A 1 80 ? 10.562 64.312 3.648 1 94.69 80 GLU A CA 1
ATOM 652 C C . GLU A 1 80 ? 9.859 63.156 4.391 1 94.69 80 GLU A C 1
ATOM 654 O O . GLU A 1 80 ? 9.211 62.312 3.771 1 94.69 80 GLU A O 1
ATOM 659 N N . LEU A 1 81 ? 10.055 63.062 5.664 1 95.69 81 LEU A N 1
ATOM 660 C CA . LEU A 1 81 ? 9.43 62.031 6.477 1 95.69 81 LEU A CA 1
ATOM 661 C C . LEU A 1 81 ? 7.914 62.188 6.48 1 95.69 81 LEU A C 1
ATOM 663 O O . LEU A 1 81 ? 7.191 61.188 6.574 1 95.69 81 LEU A O 1
ATOM 667 N N . GLN A 1 82 ? 7.492 63.375 6.371 1 95.38 82 GLN A N 1
ATOM 668 C CA . GLN A 1 82 ? 6.055 63.594 6.254 1 95.38 82 GLN A CA 1
ATOM 669 C C . GLN A 1 82 ? 5.512 63.031 4.945 1 95.38 82 GLN A C 1
ATOM 671 O O . GLN A 1 82 ? 4.414 62.469 4.918 1 95.38 82 GLN A O 1
ATOM 676 N N . ALA A 1 83 ? 6.223 63.219 3.967 1 95.12 83 ALA A N 1
ATOM 677 C CA . ALA A 1 83 ? 5.84 62.656 2.68 1 95.12 83 ALA A CA 1
ATOM 678 C C . ALA A 1 83 ? 5.828 61.125 2.736 1 95.12 83 ALA A C 1
ATOM 680 O O . ALA A 1 83 ? 4.953 60.469 2.15 1 95.12 83 ALA A O 1
ATOM 681 N N . VAL A 1 84 ? 6.793 60.625 3.395 1 95.25 84 VAL A N 1
ATOM 682 C CA . VAL A 1 84 ? 6.871 59.156 3.551 1 95.25 84 VAL A CA 1
ATOM 683 C C . VAL A 1 84 ? 5.676 58.656 4.363 1 95.25 84 VAL A C 1
ATOM 685 O O . VAL A 1 84 ? 5.07 57.656 4.027 1 95.25 84 VAL A O 1
ATOM 688 N N . ALA A 1 85 ? 5.395 59.281 5.41 1 96 85 ALA A N 1
ATOM 689 C CA . ALA A 1 85 ? 4.25 58.938 6.242 1 96 85 ALA A CA 1
ATOM 690 C C . ALA A 1 85 ? 2.951 59 5.445 1 96 85 ALA A C 1
ATOM 692 O O . ALA A 1 85 ? 2.066 58.156 5.621 1 96 85 ALA A O 1
ATOM 693 N N . ASN A 1 86 ? 2.857 60.031 4.641 1 95.56 86 ASN A N 1
ATOM 694 C CA . ASN A 1 86 ? 1.685 60.156 3.781 1 95.56 86 ASN A CA 1
ATOM 695 C C . ASN A 1 86 ? 1.559 58.969 2.838 1 95.56 86 ASN A C 1
ATOM 697 O O . ASN A 1 86 ? 0.455 58.469 2.604 1 95.56 86 ASN A O 1
ATOM 701 N N . GLY A 1 87 ? 2.605 58.594 2.316 1 94.38 87 GLY A N 1
ATOM 702 C CA . GLY A 1 87 ? 2.615 57.406 1.48 1 94.38 87 GLY A CA 1
ATOM 703 C C . GLY A 1 87 ? 2.234 56.125 2.232 1 94.38 87 GLY A C 1
ATOM 704 O O . GLY A 1 87 ? 1.52 55.281 1.701 1 94.38 87 GLY A O 1
ATOM 705 N N . MET A 1 88 ? 2.684 55.969 3.43 1 94.38 88 MET A N 1
ATOM 706 C CA . MET A 1 88 ? 2.354 54.812 4.273 1 94.38 88 MET A CA 1
ATOM 707 C C . MET A 1 88 ? 0.858 54.781 4.57 1 94.38 88 MET A C 1
ATOM 709 O O . MET A 1 88 ? 0.238 53.719 4.504 1 94.38 88 MET A O 1
ATOM 713 N N . VAL A 1 89 ? 0.348 55.875 4.852 1 94.88 89 VAL A N 1
ATOM 714 C CA . VAL A 1 89 ? -1.06 55.969 5.227 1 94.88 89 VAL A CA 1
ATOM 715 C C . VAL A 1 89 ? -1.937 55.656 4.012 1 94.88 89 VAL A C 1
ATOM 717 O O . VAL A 1 89 ? -2.98 55.031 4.141 1 94.88 89 VAL A O 1
ATOM 720 N N . ASP A 1 90 ? -1.521 56.125 2.869 1 91.75 90 ASP A N 1
ATOM 721 C CA . ASP A 1 90 ? -2.27 55.844 1.644 1 91.75 90 ASP A CA 1
ATOM 722 C C . ASP A 1 90 ? -2.361 54.344 1.364 1 91.75 90 ASP A C 1
ATOM 724 O O . ASP A 1 90 ? -3.387 53.875 0.886 1 91.75 90 ASP A O 1
ATOM 728 N N . LYS A 1 91 ? -1.385 53.75 1.652 1 89.62 91 LYS A N 1
ATOM 729 C CA . LYS A 1 91 ? -1.354 52.312 1.414 1 89.62 91 LYS A CA 1
ATOM 730 C C . LYS A 1 91 ? -2.096 51.562 2.512 1 89.62 91 LYS A C 1
ATOM 732 O O . LYS A 1 91 ? -2.668 50.5 2.264 1 89.62 91 LYS A O 1
ATOM 737 N N . LEU A 1 92 ? -2.127 52.031 3.6 1 92.69 92 LEU A N 1
ATOM 738 C CA . LEU A 1 92 ? -2.646 51.375 4.793 1 92.69 92 LEU A CA 1
ATOM 739 C C . LEU A 1 92 ? -4.164 51.531 4.875 1 92.69 92 LEU A C 1
ATOM 741 O O . LEU A 1 92 ? -4.871 50.531 5.086 1 92.69 92 LEU A O 1
ATOM 745 N N . VAL A 1 93 ? -4.727 52.656 4.703 1 92.69 93 VAL A N 1
ATOM 746 C CA . VAL A 1 93 ? -6.094 53 5.07 1 92.69 93 VAL A CA 1
ATOM 747 C C . VAL A 1 93 ? -7.07 52.375 4.078 1 92.69 93 VAL A C 1
ATOM 749 O O . VAL A 1 93 ? -6.82 52.375 2.869 1 92.69 93 VAL A O 1
ATOM 752 N N . ALA A 1 94 ? -8.219 51.875 4.574 1 92.94 94 ALA A N 1
ATOM 753 C CA . ALA A 1 94 ? -9.305 51.344 3.76 1 92.94 94 ALA A CA 1
ATOM 754 C C . ALA A 1 94 ? -10.055 52.469 3.039 1 92.94 94 ALA A C 1
ATOM 756 O O . ALA A 1 94 ? -10.078 53.625 3.508 1 92.94 94 ALA A O 1
ATOM 757 N N . ASP A 1 95 ? -10.594 52.094 1.895 1 91.06 95 ASP A N 1
ATOM 758 C CA . ASP A 1 95 ? -11.305 53.094 1.082 1 91.06 95 ASP A CA 1
ATOM 759 C C . ASP A 1 95 ? -12.812 52.844 1.121 1 91.06 95 ASP A C 1
ATOM 761 O O . ASP A 1 95 ? -13.406 52.469 0.115 1 91.06 95 ASP A O 1
ATOM 765 N N . LEU A 1 96 ? -13.438 53.094 2.227 1 89.75 96 LEU A N 1
ATOM 766 C CA . LEU A 1 96 ? -14.875 52.906 2.398 1 89.75 96 LEU A CA 1
ATOM 767 C C . LEU A 1 96 ? -15.648 54.188 2.035 1 89.75 96 LEU A C 1
ATOM 769 O O . LEU A 1 96 ? -16.25 54.812 2.902 1 89.75 96 LEU A O 1
ATOM 773 N N . ASN A 1 97 ? -15.719 54.5 0.748 1 86.44 97 ASN A N 1
ATOM 774 C CA . ASN A 1 97 ? -16.312 55.781 0.33 1 86.44 97 ASN A CA 1
ATOM 775 C C . ASN A 1 97 ? -17.578 55.562 -0.497 1 86.44 97 ASN A C 1
ATOM 777 O O . ASN A 1 97 ? -18.328 56.5 -0.75 1 86.44 97 ASN A O 1
ATOM 781 N N . SER A 1 98 ? -17.828 54.312 -0.836 1 87.75 98 SER A N 1
ATOM 782 C CA . SER A 1 98 ? -18.891 54.125 -1.817 1 87.75 98 SER A CA 1
ATOM 783 C C . SER A 1 98 ? -19.859 53.031 -1.386 1 87.75 98 SER A C 1
ATOM 785 O O . SER A 1 98 ? -19.531 51.844 -1.427 1 87.75 98 SER A O 1
ATOM 787 N N . LEU A 1 99 ? -21.047 53.469 -1.104 1 88.12 99 LEU A N 1
ATOM 788 C CA . LEU A 1 99 ? -22.109 52.5 -0.789 1 88.12 99 LEU A CA 1
ATOM 789 C C . LEU A 1 99 ? -22.516 51.719 -2.025 1 88.12 99 LEU A C 1
ATOM 791 O O . LEU A 1 99 ? -22.859 50.531 -1.925 1 88.12 99 LEU A O 1
ATOM 795 N N . ARG A 1 100 ? -22.484 52.344 -3.141 1 86.62 100 ARG A N 1
ATOM 796 C CA . ARG A 1 100 ? -22.828 51.688 -4.395 1 86.62 100 ARG A CA 1
ATOM 797 C C . ARG A 1 100 ? -21.875 50.531 -4.672 1 86.62 100 ARG A C 1
ATOM 799 O O . ARG A 1 100 ? -22.297 49.469 -5.113 1 86.62 100 ARG A O 1
ATOM 806 N N . PHE A 1 101 ? -20.703 50.812 -4.449 1 89.38 101 PHE A N 1
ATOM 807 C CA . PHE A 1 101 ? -19.719 49.75 -4.648 1 89.38 101 PHE A CA 1
ATOM 808 C C . PHE A 1 101 ? -20 48.562 -3.73 1 89.38 101 PHE A C 1
ATOM 810 O O . PHE A 1 101 ? -19.938 47.438 -4.16 1 89.38 101 PHE A O 1
ATOM 817 N N . ILE A 1 102 ? -20.25 48.812 -2.482 1 90.5 102 ILE A N 1
ATOM 818 C CA . ILE A 1 102 ? -20.469 47.75 -1.494 1 90.5 102 ILE A CA 1
ATOM 819 C C . ILE A 1 102 ? -21.688 46.938 -1.887 1 90.5 102 ILE A C 1
ATOM 821 O O . ILE A 1 102 ? -21.672 45.688 -1.745 1 90.5 102 ILE A O 1
ATOM 825 N N . ARG A 1 103 ? -22.688 47.531 -2.389 1 88.81 103 ARG A N 1
ATOM 826 C CA . ARG A 1 103 ? -23.875 46.812 -2.814 1 88.81 103 ARG A CA 1
ATOM 827 C C . ARG A 1 103 ? -23.578 45.938 -4.02 1 88.81 103 ARG A C 1
ATOM 829 O O . ARG A 1 103 ? -24.016 44.781 -4.074 1 88.81 103 ARG A O 1
ATOM 836 N N . LEU A 1 104 ? -22.859 46.5 -4.949 1 88.19 104 LEU A N 1
ATOM 837 C CA . LEU A 1 104 ? -22.469 45.719 -6.125 1 88.19 104 LEU A CA 1
ATOM 838 C C . LEU A 1 104 ? -21.547 44.562 -5.738 1 88.19 104 LEU A C 1
ATOM 840 O O . LEU A 1 104 ? -21.688 43.469 -6.254 1 88.19 104 LEU A O 1
ATOM 844 N N . PHE A 1 105 ? -20.656 44.938 -4.91 1 87.69 105 PHE A N 1
ATOM 845 C CA . PHE A 1 105 ? -19.734 43.938 -4.434 1 87.69 105 PHE A CA 1
ATOM 846 C C . PHE A 1 105 ? -20.469 42.844 -3.684 1 87.69 105 PHE A C 1
ATOM 848 O O . PHE A 1 105 ? -20.156 41.656 -3.846 1 87.69 105 PHE A O 1
ATOM 855 N N . GLY A 1 106 ? -21.359 43.156 -2.848 1 87.5 106 GLY A N 1
ATOM 856 C CA . GLY A 1 106 ? -22.188 42.156 -2.158 1 87.5 106 GLY A CA 1
ATOM 857 C C . GLY A 1 106 ? -22.938 41.25 -3.104 1 87.5 106 GLY A C 1
ATOM 858 O O . GLY A 1 106 ? -23.047 40.031 -2.848 1 87.5 106 GLY A O 1
ATOM 859 N N . PHE A 1 107 ? -23.422 41.781 -4.133 1 86.31 107 PHE A N 1
ATOM 860 C CA . PHE A 1 107 ? -24.125 41 -5.141 1 86.31 107 PHE A CA 1
ATOM 861 C C . PHE A 1 107 ? -23.188 40 -5.805 1 86.31 107 PHE A C 1
ATOM 863 O O . PHE A 1 107 ? -23.531 38.844 -5.988 1 86.31 107 PHE A O 1
ATOM 870 N N . PHE A 1 108 ? -22.078 40.438 -6.121 1 85.81 108 PHE A N 1
ATOM 871 C CA . PHE A 1 108 ? -21.094 39.594 -6.773 1 85.81 108 PHE A CA 1
ATOM 872 C C . PHE A 1 108 ? -20.656 38.469 -5.844 1 85.81 108 PHE A C 1
ATOM 874 O O . PHE A 1 108 ? -20.531 37.312 -6.277 1 85.81 108 PHE A O 1
ATOM 881 N N . VAL A 1 109 ? -20.391 38.812 -4.613 1 88.12 109 VAL A N 1
ATOM 882 C CA . VAL A 1 109 ? -19.953 37.812 -3.645 1 88.12 109 VAL A CA 1
ATOM 883 C C . VAL A 1 109 ? -21.047 36.75 -3.438 1 88.12 109 VAL A C 1
ATOM 885 O O . VAL A 1 109 ? -20.781 35.562 -3.35 1 88.12 109 VAL A O 1
ATOM 888 N N . ASN A 1 110 ? -22.188 37.219 -3.355 1 87.38 110 ASN A N 1
ATOM 889 C CA . ASN A 1 110 ? -23.312 36.281 -3.229 1 87.38 110 ASN A CA 1
ATOM 890 C C . ASN A 1 110 ? -23.359 35.281 -4.379 1 87.38 110 ASN A C 1
ATOM 892 O O . ASN A 1 110 ? -23.547 34.094 -4.16 1 87.38 110 ASN A O 1
ATOM 896 N N . ASN A 1 111 ? -23.219 35.781 -5.559 1 84.75 111 ASN A N 1
ATOM 897 C CA . ASN A 1 111 ? -23.25 34.938 -6.738 1 84.75 111 ASN A CA 1
ATOM 898 C C . ASN A 1 111 ? -22.125 33.906 -6.707 1 84.75 111 ASN A C 1
ATOM 900 O O . ASN A 1 111 ? -22.328 32.75 -7.094 1 84.75 111 ASN A O 1
ATOM 904 N N . ILE A 1 112 ? -21.062 34.312 -6.273 1 84.25 112 ILE A N 1
ATOM 905 C CA . ILE A 1 112 ? -19.906 33.406 -6.199 1 84.25 112 ILE A CA 1
ATOM 906 C C . ILE A 1 112 ? -20.141 32.344 -5.145 1 84.25 112 ILE A C 1
ATOM 908 O O . ILE A 1 112 ? -19.906 31.156 -5.391 1 84.25 112 ILE A O 1
ATOM 912 N N . LEU A 1 113 ? -20.578 32.688 -4.008 1 87.31 113 LEU A N 1
ATOM 913 C CA . LEU A 1 113 ? -20.766 31.781 -2.893 1 87.31 113 LEU A CA 1
ATOM 914 C C . LEU A 1 113 ? -21.859 30.766 -3.201 1 87.31 113 LEU A C 1
ATOM 916 O O . LEU A 1 113 ? -21.734 29.578 -2.875 1 87.31 113 LEU A O 1
ATOM 920 N N . VAL A 1 114 ? -22.906 31.203 -3.855 1 85.19 114 VAL A N 1
ATOM 921 C CA . VAL A 1 114 ? -24.016 30.312 -4.172 1 85.19 114 VAL A CA 1
ATOM 922 C C . VAL A 1 114 ? -23.562 29.281 -5.203 1 85.19 114 VAL A C 1
ATOM 924 O O . VAL A 1 114 ? -24 28.125 -5.156 1 85.19 114 VAL A O 1
ATOM 927 N N . ARG A 1 115 ? -22.797 29.656 -6.102 1 84.5 115 ARG A N 1
ATOM 928 C CA . ARG A 1 115 ? -22.328 28.75 -7.145 1 84.5 115 ARG A CA 1
ATOM 929 C C . ARG A 1 115 ? -21.312 27.766 -6.59 1 84.5 115 ARG A C 1
ATOM 931 O O . ARG A 1 115 ? -21.328 26.578 -6.949 1 84.5 115 ARG A O 1
ATOM 938 N N . MET A 1 116 ? -20.531 28.25 -5.746 1 85.88 116 MET A N 1
ATOM 939 C CA . MET A 1 116 ? -19.469 27.406 -5.211 1 85.88 116 MET A CA 1
ATOM 940 C C . MET A 1 116 ? -20 26.484 -4.117 1 85.88 116 MET A C 1
ATOM 942 O O . MET A 1 116 ? -19.656 25.312 -4.074 1 85.88 116 MET A O 1
ATOM 946 N N . TYR A 1 117 ? -20.672 26.984 -3.258 1 89.19 117 TYR A N 1
ATOM 947 C CA . TYR A 1 117 ? -21.25 26.234 -2.143 1 89.19 117 TYR A CA 1
ATOM 948 C C . TYR A 1 117 ? -22.766 26.172 -2.244 1 89.19 117 TYR A C 1
ATOM 950 O O . TYR A 1 117 ? -23.469 26.891 -1.523 1 89.19 117 TYR A O 1
ATOM 958 N N . HIS A 1 118 ? -23.188 25.188 -2.994 1 84.94 118 HIS A N 1
ATOM 959 C CA . HIS A 1 118 ? -24.562 25.109 -3.471 1 84.94 118 HIS A CA 1
ATOM 960 C C . HIS A 1 118 ? -25.531 24.797 -2.326 1 84.94 118 HIS A C 1
ATOM 962 O O . HIS A 1 118 ? -26.734 25.016 -2.449 1 84.94 118 HIS A O 1
ATOM 968 N N . GLN A 1 119 ? -24.984 24.375 -1.243 1 85.12 119 GLN A N 1
ATOM 969 C CA . GLN A 1 119 ? -25.875 24.078 -0.121 1 85.12 119 GLN A CA 1
ATOM 970 C C . GLN A 1 119 ? -25.969 25.281 0.819 1 85.12 119 GLN A C 1
ATOM 972 O O . GLN A 1 119 ? -26.688 25.219 1.823 1 85.12 119 GLN A O 1
ATOM 977 N N . GLY A 1 120 ? -25.188 26.297 0.539 1 86.94 120 GLY A N 1
ATOM 978 C CA . GLY A 1 120 ? -25.359 27.562 1.205 1 86.94 120 GLY A CA 1
ATOM 979 C C . GLY A 1 120 ? -24.469 27.75 2.414 1 86.94 120 GLY A C 1
ATOM 980 O O . GLY A 1 120 ? -23.625 26.875 2.701 1 86.94 120 GLY A O 1
ATOM 981 N N . VAL A 1 121 ? -24.641 28.938 3.018 1 89.94 121 VAL A N 1
ATOM 982 C CA . VAL A 1 121 ? -23.938 29.297 4.238 1 89.94 121 VAL A CA 1
ATOM 983 C C . VAL A 1 121 ? -24.875 29.172 5.438 1 89.94 121 VAL A C 1
ATOM 985 O O . VAL A 1 121 ? -25.938 29.781 5.465 1 89.94 121 VAL A O 1
ATOM 988 N N . HIS A 1 122 ? -24.422 28.359 6.375 1 90.88 122 HIS A N 1
ATOM 989 C CA . HIS A 1 122 ? -25.25 28.109 7.547 1 90.88 122 HIS A CA 1
ATOM 990 C C . HIS A 1 122 ? -24.719 28.844 8.773 1 90.88 122 HIS A C 1
ATOM 992 O O . HIS A 1 122 ? -23.516 28.859 9.008 1 90.88 122 HIS A O 1
ATOM 998 N N . ILE A 1 123 ? -25.594 29.5 9.492 1 91.19 123 ILE A N 1
ATOM 999 C CA . ILE A 1 123 ? -25.25 30.188 10.734 1 91.19 123 ILE A CA 1
ATOM 1000 C C . ILE A 1 123 ? -26.234 29.766 11.836 1 91.19 123 ILE A C 1
ATOM 1002 O O . ILE A 1 123 ? -27.312 29.234 11.547 1 91.19 123 ILE A O 1
ATOM 1006 N N . SER A 1 124 ? -25.812 29.859 13.055 1 90.88 124 SER A N 1
ATOM 1007 C CA . SER A 1 124 ? -26.688 29.625 14.188 1 90.88 124 SER A CA 1
ATOM 1008 C C . SER A 1 124 ? -27.484 30.875 14.539 1 90.88 124 SER A C 1
ATOM 1010 O O . SER A 1 124 ? -26.906 31.922 14.82 1 90.88 124 SER A O 1
ATOM 1012 N N . GLU A 1 125 ? -28.766 30.734 14.586 1 90.12 125 GLU A N 1
ATOM 1013 C CA . GLU A 1 125 ? -29.641 31.875 14.875 1 90.12 125 GLU A CA 1
ATOM 1014 C C . GLU A 1 125 ? -29.406 32.406 16.297 1 90.12 125 GLU A C 1
ATOM 1016 O O . GLU A 1 125 ? -29.359 33.594 16.516 1 90.12 125 GLU A O 1
ATOM 1021 N N . ARG A 1 126 ? -29.25 31.5 17.125 1 92.25 126 ARG A N 1
ATOM 1022 C CA . ARG A 1 126 ? -29.031 31.875 18.516 1 92.25 126 ARG A CA 1
ATOM 1023 C C . ARG A 1 126 ? -27.734 32.656 18.688 1 92.25 126 ARG A C 1
ATOM 1025 O O . ARG A 1 126 ? -27.688 33.656 19.391 1 92.25 126 ARG A O 1
ATOM 1032 N N . GLU A 1 127 ? -26.766 32.188 18.094 1 93.25 127 GLU A N 1
ATOM 1033 C CA . GLU A 1 127 ? -25.453 32.844 18.203 1 93.25 127 GLU A CA 1
ATOM 1034 C C . GLU A 1 127 ? -25.453 34.188 17.516 1 93.25 127 GLU A C 1
ATOM 1036 O O . GLU A 1 127 ? -24.828 35.125 18.016 1 93.25 127 GLU A O 1
ATOM 1041 N N . PHE A 1 128 ? -26.188 34.281 16.469 1 90.81 128 PHE A N 1
ATOM 1042 C CA . PHE A 1 128 ? -26.297 35.562 15.766 1 90.81 128 PHE A CA 1
ATOM 1043 C C . PHE A 1 128 ? -27.047 36.594 16.609 1 90.81 128 PHE A C 1
ATOM 1045 O O . PHE A 1 128 ? -26.656 37.75 16.672 1 90.81 128 PHE A O 1
ATOM 1052 N N . LEU A 1 129 ? -28.078 36.156 17.25 1 93 129 LEU A N 1
ATOM 1053 C CA . LEU A 1 129 ? -28.844 37.062 18.078 1 93 129 LEU A CA 1
ATOM 1054 C C . LEU A 1 129 ? -28 37.625 19.219 1 93 129 LEU A C 1
ATOM 1056 O O . LEU A 1 129 ? -28.125 38.781 19.578 1 93 129 LEU A O 1
ATOM 1060 N N . GLU A 1 130 ? -27.234 36.812 19.719 1 95.06 130 GLU A N 1
ATOM 1061 C CA . GLU A 1 130 ? -26.328 37.25 20.781 1 95.06 130 GLU A CA 1
ATOM 1062 C C . GLU A 1 130 ? -25.312 38.25 20.234 1 95.06 130 GLU A C 1
ATOM 1064 O O . GLU A 1 130 ? -24.984 39.25 20.906 1 95.06 130 GLU A O 1
ATOM 1069 N N . LEU A 1 131 ? -24.766 38 19.094 1 94.94 131 LEU A N 1
ATOM 1070 C CA . LEU A 1 131 ? -23.828 38.938 18.469 1 94.94 131 LEU A CA 1
ATOM 1071 C C . LEU A 1 131 ? -24.516 40.281 18.172 1 94.94 131 LEU A C 1
ATOM 1073 O O . LEU A 1 131 ? -23.922 41.344 18.375 1 94.94 131 LEU A O 1
ATOM 1077 N N . ARG A 1 132 ? -25.719 40.156 17.719 1 93.88 132 ARG A N 1
ATOM 1078 C CA . ARG A 1 132 ? -26.5 41.344 17.406 1 93.88 132 ARG A CA 1
ATOM 1079 C C . ARG A 1 132 ? -26.734 42.188 18.656 1 93.88 132 ARG A C 1
ATOM 1081 O O . ARG A 1 132 ? -26.609 43.406 18.625 1 93.88 132 ARG A O 1
ATOM 1088 N N . ARG A 1 133 ? -27 41.562 19.688 1 95.75 133 ARG A N 1
ATOM 1089 C CA . ARG A 1 133 ? -27.203 42.25 20.953 1 95.75 133 ARG A CA 1
ATOM 1090 C C . ARG A 1 133 ? -25.953 43 21.391 1 95.75 133 ARG A C 1
ATOM 1092 O O . ARG A 1 133 ? -26.016 44.156 21.781 1 95.75 133 ARG A O 1
ATOM 1099 N N . VAL A 1 134 ? -24.938 42.344 21.297 1 96.56 134 VAL A N 1
ATOM 1100 C CA . VAL A 1 134 ? -23.656 42.938 21.703 1 96.56 134 VAL A CA 1
ATOM 1101 C C . VAL A 1 134 ? -23.281 44.062 20.75 1 96.56 134 VAL A C 1
ATOM 1103 O O . VAL A 1 134 ? -22.719 45.062 21.156 1 96.56 134 VAL A O 1
ATOM 1106 N N . ALA A 1 135 ? -23.578 43.875 19.484 1 95.38 135 ALA A N 1
ATOM 1107 C CA . ALA A 1 135 ? -23.297 44.875 18.484 1 95.38 135 ALA A CA 1
ATOM 1108 C C . ALA A 1 135 ? -24.078 46.156 18.766 1 95.38 135 ALA A C 1
ATOM 1110 O O . ALA A 1 135 ? -23.547 47.281 18.594 1 95.38 135 ALA A O 1
ATOM 1111 N N . ILE A 1 136 ? -25.281 46 19.188 1 95.31 136 ILE A N 1
ATOM 1112 C CA . ILE A 1 136 ? -26.109 47.156 19.516 1 95.31 136 ILE A CA 1
ATOM 1113 C C . ILE A 1 136 ? -25.531 47.875 20.734 1 95.31 136 ILE A C 1
ATOM 1115 O O . ILE A 1 136 ? -25.406 49.094 20.75 1 95.31 136 ILE A O 1
ATOM 1119 N N . HIS A 1 137 ? -25.188 47.094 21.688 1 95.81 137 HIS A N 1
ATOM 1120 C CA . HIS A 1 137 ? -24.578 47.656 22.891 1 95.81 137 HIS A CA 1
ATOM 1121 C C . HIS A 1 137 ? -23.281 48.375 22.562 1 95.81 137 HIS A C 1
ATOM 1123 O O . HIS A 1 137 ? -23.031 49.469 23.062 1 95.81 137 HIS A O 1
ATOM 1129 N N . ALA A 1 138 ? -22.484 47.781 21.797 1 95.75 138 ALA A N 1
ATOM 1130 C CA . ALA A 1 138 ? -21.203 48.375 21.422 1 95.75 138 ALA A CA 1
ATOM 1131 C C . ALA A 1 138 ? -21.406 49.656 20.656 1 95.75 138 ALA A C 1
ATOM 1133 O O . ALA A 1 138 ? -20.688 50.656 20.891 1 95.75 138 ALA A O 1
ATOM 1134 N N . ALA A 1 139 ? -22.312 49.688 19.781 1 92.38 139 ALA A N 1
ATOM 1135 C CA . ALA A 1 139 ? -22.609 50.875 18.984 1 92.38 139 ALA A CA 1
ATOM 1136 C C . ALA A 1 139 ? -23.094 52 19.875 1 92.38 139 ALA A C 1
ATOM 1138 O O . ALA A 1 139 ? -22.719 53.156 19.656 1 92.38 139 ALA A O 1
ATOM 1139 N N . GLN A 1 140 ? -23.875 51.719 20.844 1 94.19 140 GLN A N 1
ATOM 1140 C CA . GLN A 1 140 ? -24.422 52.719 21.734 1 94.19 140 GLN A CA 1
ATOM 1141 C C . GLN A 1 140 ? -23.328 53.344 22.625 1 94.19 140 GLN A C 1
ATOM 1143 O O . GLN A 1 140 ? -23.438 54.5 23.031 1 94.19 140 GLN A O 1
ATOM 1148 N N . ASN A 1 141 ? -22.344 52.594 22.844 1 94.75 141 ASN A N 1
ATOM 1149 C CA . ASN A 1 141 ? -21.281 53.062 23.719 1 94.75 141 ASN A CA 1
ATOM 1150 C C . ASN A 1 141 ? -20.016 53.406 22.938 1 94.75 141 ASN A C 1
ATOM 1152 O O . ASN A 1 141 ? -18.938 53.531 23.516 1 94.75 141 ASN A O 1
ATOM 1156 N N . SER A 1 142 ? -20.078 53.469 21.656 1 93.44 142 SER A N 1
ATOM 1157 C CA . SER A 1 142 ? -18.969 53.781 20.781 1 93.44 142 SER A CA 1
ATOM 1158 C C . SER A 1 142 ? -17.797 52.844 20.984 1 93.44 142 SER A C 1
ATOM 1160 O O . SER A 1 142 ? -16.656 53.281 21.125 1 93.44 142 SER A O 1
ATOM 1162 N N . GLN A 1 143 ? -18.203 51.562 21.125 1 96.31 143 GLN A N 1
ATOM 1163 C CA . GLN A 1 143 ? -17.203 50.5 21.281 1 96.31 143 GLN A CA 1
ATOM 1164 C C . GLN A 1 143 ? -17.094 49.656 20.016 1 96.31 143 GLN A C 1
ATOM 1166 O O . GLN A 1 143 ? -18.047 49.594 19.219 1 96.31 143 GLN A O 1
ATOM 1171 N N . SER A 1 144 ? -15.938 49.125 19.844 1 96.88 144 SER A N 1
ATOM 1172 C CA . SER A 1 144 ? -15.672 48.344 18.625 1 96.88 144 SER A CA 1
ATOM 1173 C C . SER A 1 144 ? -15.875 46.875 18.859 1 96.88 144 SER A C 1
ATOM 1175 O O . SER A 1 144 ? -15.703 46.375 19.969 1 96.88 144 SER A O 1
ATOM 1177 N N . LEU A 1 145 ? -16.297 46.125 17.812 1 97.12 145 LEU A N 1
ATOM 1178 C CA . LEU A 1 145 ? -16.219 44.656 17.75 1 97.12 145 LEU A CA 1
ATOM 1179 C C . LEU A 1 145 ? -14.914 44.219 17.109 1 97.12 145 LEU A C 1
ATOM 1181 O O . LEU A 1 145 ? -14.547 44.719 16.047 1 97.12 145 LEU A O 1
ATOM 1185 N N . ILE A 1 146 ? -14.188 43.375 17.828 1 98 146 ILE A N 1
ATOM 1186 C CA . ILE A 1 146 ? -12.977 42.75 17.266 1 98 146 ILE A CA 1
ATOM 1187 C C . ILE A 1 146 ? -13.273 41.344 16.812 1 98 146 ILE A C 1
ATOM 1189 O O . ILE A 1 146 ? -13.25 40.406 17.625 1 98 146 ILE A O 1
ATOM 1193 N N . ILE A 1 147 ? -13.492 41.156 15.516 1 97.12 147 ILE A N 1
ATOM 1194 C CA . ILE A 1 147 ? -13.836 39.875 14.93 1 97.12 147 ILE A CA 1
ATOM 1195 C C . ILE A 1 147 ? -12.562 39.062 14.688 1 97.12 147 ILE A C 1
ATOM 1197 O O . ILE A 1 147 ? -11.664 39.5 13.969 1 97.12 147 ILE A O 1
ATOM 1201 N N . LEU A 1 148 ? -12.508 37.906 15.312 1 97.38 148 LEU A N 1
ATOM 1202 C CA . LEU A 1 148 ? -11.32 37.062 15.234 1 97.38 148 LEU A CA 1
ATOM 1203 C C . LEU A 1 148 ? -11.68 35.656 14.703 1 97.38 148 LEU A C 1
ATOM 1205 O O . LEU A 1 148 ? -11.773 34.719 15.469 1 97.38 148 LEU A O 1
ATOM 1209 N N . PRO A 1 149 ? -11.695 35.5 13.43 1 96.44 149 PRO A N 1
ATOM 1210 C CA . PRO A 1 149 ? -11.992 34.188 12.828 1 96.44 149 PRO A CA 1
ATOM 1211 C C . PRO A 1 149 ? -10.75 33.312 12.664 1 96.44 149 PRO A C 1
ATOM 1213 O O . PRO A 1 149 ? -9.625 33.844 12.719 1 96.44 149 PRO A O 1
ATOM 1216 N N . CYS A 1 150 ? -11.031 31.969 12.562 1 94.38 150 CYS A N 1
ATOM 1217 C CA . CYS A 1 150 ? -9.992 31.094 12.055 1 94.38 150 CYS A CA 1
ATOM 1218 C C . CYS A 1 150 ? -9.789 31.281 10.555 1 94.38 150 CYS A C 1
ATOM 1220 O O . CYS A 1 150 ? -10.602 31.938 9.898 1 94.38 150 CYS A O 1
ATOM 1222 N N . HIS A 1 151 ? -8.734 30.828 9.992 1 91.81 151 HIS A N 1
ATOM 1223 C CA . HIS A 1 151 ? -8.406 31.078 8.594 1 91.81 151 HIS A CA 1
ATOM 1224 C C . HIS A 1 151 ? -8.148 29.766 7.848 1 91.81 151 HIS A C 1
ATOM 1226 O O . HIS A 1 151 ? -7.094 29.156 8.016 1 91.81 151 HIS A O 1
ATOM 1232 N N . LYS A 1 152 ? -9.062 29.391 6.969 1 90.5 152 LYS A N 1
ATOM 1233 C CA . LYS A 1 152 ? -8.953 28.094 6.301 1 90.5 152 LYS A CA 1
ATOM 1234 C C . LYS A 1 152 ? -8.836 28.266 4.789 1 90.5 152 LYS A C 1
ATOM 1236 O O . LYS A 1 152 ? -8.258 27.422 4.105 1 90.5 152 LYS A O 1
ATOM 1241 N N . SER A 1 153 ? -9.383 29.328 4.309 1 89.56 153 SER A N 1
ATOM 1242 C CA . SER A 1 153 ? -9.469 29.5 2.861 1 89.56 153 SER A CA 1
ATOM 1243 C C . SER A 1 153 ? -9.367 30.969 2.471 1 89.56 153 SER A C 1
ATOM 1245 O O . SER A 1 153 ? -9.609 31.844 3.295 1 89.56 153 SER A O 1
ATOM 1247 N N . HIS A 1 154 ? -9.086 31.172 1.232 1 82.75 154 HIS A N 1
ATOM 1248 C CA . HIS A 1 154 ? -9.094 32.531 0.697 1 82.75 154 HIS A CA 1
ATOM 1249 C C . HIS A 1 154 ? -10.516 33.094 0.624 1 82.75 154 HIS A C 1
ATOM 1251 O O . HIS A 1 154 ? -10.711 34.312 0.593 1 82.75 154 HIS A O 1
ATOM 1257 N N . ILE A 1 155 ? -11.398 32.25 0.701 1 86 155 ILE A N 1
ATOM 1258 C CA . ILE A 1 155 ? -12.797 32.656 0.585 1 86 155 ILE A CA 1
ATOM 1259 C C . ILE A 1 155 ? -13.289 33.219 1.924 1 86 155 ILE A C 1
ATOM 1261 O O . ILE A 1 155 ? -14.32 33.875 1.986 1 86 155 ILE A O 1
ATOM 1265 N N . ASP A 1 156 ? -12.547 33 2.938 1 90 156 ASP A N 1
ATOM 1266 C CA . ASP A 1 156 ? -12.93 33.438 4.277 1 90 156 ASP A CA 1
ATOM 1267 C C . ASP A 1 156 ? -13.258 34.938 4.305 1 90 156 ASP A C 1
ATOM 1269 O O . ASP A 1 156 ? -14.227 35.344 4.938 1 90 156 ASP A O 1
ATOM 1273 N N . TYR A 1 157 ? -12.5 35.688 3.551 1 82.56 157 TYR A N 1
ATOM 1274 C CA . TYR A 1 157 ? -12.688 37.125 3.529 1 82.56 157 TYR A CA 1
ATOM 1275 C C . TYR A 1 157 ? -14.055 37.5 2.977 1 82.56 157 TYR A C 1
ATOM 1277 O O . TYR A 1 157 ? -14.742 38.375 3.52 1 82.56 157 TYR A O 1
ATOM 1285 N N . LEU A 1 158 ? -14.359 36.781 2.012 1 84.5 158 LEU A N 1
ATOM 1286 C CA . LEU A 1 158 ? -15.617 37.062 1.33 1 84.5 158 LEU A CA 1
ATOM 1287 C C . LEU A 1 158 ? -16.797 36.594 2.18 1 84.5 158 LEU A C 1
ATOM 1289 O O . LEU A 1 158 ? -17.812 37.312 2.254 1 84.5 158 LEU A O 1
ATOM 1293 N N . VAL A 1 159 ? -16.609 35.562 2.84 1 90.62 159 VAL A N 1
ATOM 1294 C CA . VAL A 1 159 ? -17.703 35 3.633 1 90.62 159 VAL A CA 1
ATOM 1295 C C . VAL A 1 159 ? -18.031 35.938 4.801 1 90.62 159 VAL A C 1
ATOM 1297 O O . VAL A 1 159 ? -19.203 36.219 5.066 1 90.62 159 VAL A O 1
ATOM 1300 N N . ILE A 1 160 ? -17.062 36.438 5.438 1 90.12 160 ILE A N 1
ATOM 1301 C CA . ILE A 1 160 ? -17.25 37.281 6.621 1 90.12 160 ILE A CA 1
ATOM 1302 C C . ILE A 1 160 ? -17.859 38.594 6.219 1 90.12 160 ILE A C 1
ATOM 1304 O O . ILE A 1 160 ? -18.828 39.062 6.844 1 90.12 160 ILE A O 1
ATOM 1308 N N . SER A 1 161 ? -17.344 39.219 5.199 1 88.56 161 SER A N 1
ATOM 1309 C CA . SER A 1 161 ? -17.891 40.5 4.711 1 88.56 161 SER A CA 1
ATOM 1310 C C . SER A 1 161 ? -19.344 40.312 4.27 1 88.56 161 SER A C 1
ATOM 1312 O O . SER A 1 161 ? -20.188 41.188 4.566 1 88.56 161 SER A O 1
ATOM 1314 N N . TYR A 1 162 ? -19.516 39.281 3.609 1 90.5 162 TYR A N 1
ATOM 1315 C CA . TYR A 1 162 ? -20.875 39.031 3.121 1 90.5 162 TYR A CA 1
ATOM 1316 C C . TYR A 1 162 ? -21.844 38.812 4.281 1 90.5 162 TYR A C 1
ATOM 1318 O O . TYR A 1 162 ? -22.969 39.281 4.242 1 90.5 162 TYR A O 1
ATOM 1326 N N . MET A 1 163 ? -21.438 38.156 5.234 1 90.19 163 MET A N 1
ATOM 1327 C CA . MET A 1 163 ? -22.281 37.875 6.395 1 90.19 163 MET A CA 1
ATOM 1328 C C . MET A 1 163 ? -22.641 39.188 7.121 1 90.19 163 MET A C 1
ATOM 1330 O O . MET A 1 163 ? -23.797 39.406 7.484 1 90.19 163 MET A O 1
ATOM 1334 N N . PHE A 1 164 ? -21.672 40.031 7.34 1 91.19 164 PHE A N 1
ATOM 1335 C CA . PHE A 1 164 ? -21.922 41.281 8.008 1 91.19 164 PHE A CA 1
ATOM 1336 C C . PHE A 1 164 ? -22.859 42.156 7.176 1 91.19 164 PHE A C 1
ATOM 1338 O O . PHE A 1 164 ? -23.75 42.812 7.723 1 91.19 164 PHE A O 1
ATOM 1345 N N . PHE A 1 165 ? -22.656 42.125 5.875 1 90.5 165 PHE A N 1
ATOM 1346 C CA . PHE A 1 165 ? -23.531 42.844 4.957 1 90.5 165 PHE A CA 1
ATOM 1347 C C . PHE A 1 165 ? -24.953 42.344 5.027 1 90.5 165 PHE A C 1
ATOM 1349 O O . PHE A 1 165 ? -25.891 43.125 5.195 1 90.5 165 PHE A O 1
ATOM 1356 N N . ARG A 1 166 ? -25.094 41.094 4.988 1 87.81 166 ARG A N 1
ATOM 1357 C CA . ARG A 1 166 ? -26.406 40.469 4.949 1 87.81 166 ARG A CA 1
ATOM 1358 C C . ARG A 1 166 ? -27.125 40.594 6.289 1 87.81 166 ARG A C 1
ATOM 1360 O O . ARG A 1 166 ? -28.359 40.656 6.344 1 87.81 166 ARG A O 1
ATOM 1367 N N . LEU A 1 167 ? -26.375 40.594 7.34 1 87.69 167 LEU A N 1
ATOM 1368 C CA . LEU A 1 167 ? -26.953 40.594 8.672 1 87.69 167 LEU A CA 1
ATOM 1369 C C . LEU A 1 167 ? -27.172 42.031 9.172 1 87.69 167 LEU A C 1
ATOM 1371 O O . LEU A 1 167 ? -27.703 42.219 10.266 1 87.69 167 LEU A O 1
ATOM 1375 N N . GLY A 1 168 ? -26.719 42.969 8.484 1 88.94 168 GLY A N 1
ATOM 1376 C CA . GLY A 1 168 ? -26.953 44.375 8.812 1 88.94 168 GLY A CA 1
ATOM 1377 C C . GLY A 1 168 ? -26.016 44.906 9.883 1 88.94 168 GLY A C 1
ATOM 1378 O O . GLY A 1 168 ? -26.422 45.688 10.75 1 88.94 168 GLY A O 1
ATOM 1379 N N . LEU A 1 169 ? -24.891 44.469 9.891 1 92.06 169 LEU A N 1
ATOM 1380 C CA . LEU A 1 169 ? -23.859 44.969 10.789 1 92.06 169 LEU A CA 1
ATOM 1381 C C . LEU A 1 169 ? -22.844 45.812 10.031 1 92.06 169 LEU A C 1
ATOM 1383 O O . LEU A 1 169 ? -22.609 45.594 8.836 1 92.06 169 LEU A O 1
ATOM 1387 N N . ALA A 1 170 ? -22.297 46.75 10.734 1 92.75 170 ALA A N 1
ATOM 1388 C CA . ALA A 1 170 ? -21.266 47.562 10.078 1 92.75 170 ALA A CA 1
ATOM 1389 C C . ALA A 1 170 ? -20.078 46.719 9.641 1 92.75 170 ALA A C 1
ATOM 1391 O O . ALA A 1 170 ? -19.594 45.875 10.398 1 92.75 170 ALA A O 1
ATOM 1392 N N . LEU A 1 171 ? -19.672 46.969 8.414 1 93.19 171 LEU A N 1
ATOM 1393 C CA . LEU A 1 171 ? -18.531 46.219 7.883 1 93.19 171 LEU A CA 1
ATOM 1394 C C . LEU A 1 171 ? -17.281 46.438 8.711 1 93.19 171 LEU A C 1
ATOM 1396 O O . LEU A 1 171 ? -17.016 47.594 9.125 1 93.19 171 LEU A O 1
ATOM 1400 N N . PRO A 1 172 ? -16.594 45.438 9.031 1 94.31 172 PRO A N 1
ATOM 1401 C CA . PRO A 1 172 ? -15.336 45.625 9.75 1 94.31 172 PRO A CA 1
ATOM 1402 C C . PRO A 1 172 ? -14.188 46.062 8.836 1 94.31 172 PRO A C 1
ATOM 1404 O O . PRO A 1 172 ? -14.25 45.875 7.621 1 94.31 172 PRO A O 1
ATOM 1407 N N . HIS A 1 173 ? -13.227 46.781 9.43 1 95.12 173 HIS A N 1
ATOM 1408 C CA . HIS A 1 173 ? -11.938 46.969 8.781 1 95.12 173 HIS A CA 1
ATOM 1409 C C . HIS A 1 173 ? -11.094 45.719 8.859 1 95.12 173 HIS A C 1
ATOM 1411 O O . HIS A 1 173 ? -10.781 45.219 9.945 1 95.12 173 HIS A O 1
ATOM 1417 N N . ILE A 1 174 ? -10.75 45.188 7.719 1 94.25 174 ILE A N 1
ATOM 1418 C CA . ILE A 1 174 ? -10.164 43.844 7.633 1 94.25 174 ILE A CA 1
ATOM 1419 C C . ILE A 1 174 ? -8.648 43.969 7.461 1 94.25 174 ILE A C 1
ATOM 1421 O O . ILE A 1 174 ? -8.172 44.562 6.5 1 94.25 174 ILE A O 1
ATOM 1425 N N . ALA A 1 175 ? -7.891 43.344 8.375 1 92.75 175 ALA A N 1
ATOM 1426 C CA . ALA A 1 175 ? -6.434 43.312 8.273 1 92.75 175 ALA A CA 1
ATOM 1427 C C . ALA A 1 175 ? -5.984 42.344 7.176 1 92.75 175 ALA A C 1
ATOM 1429 O O . ALA A 1 175 ? -6.336 41.188 7.191 1 92.75 175 ALA A O 1
ATOM 1430 N N . ALA A 1 176 ? -5.281 42.812 6.191 1 88.44 176 ALA A N 1
ATOM 1431 C CA . ALA A 1 176 ? -4.762 42 5.098 1 88.44 176 ALA A CA 1
ATOM 1432 C C . ALA A 1 176 ? -3.268 42.25 4.898 1 88.44 176 ALA A C 1
ATOM 1434 O O . ALA A 1 176 ? -2.768 43.344 5.141 1 88.44 176 ALA A O 1
ATOM 1435 N N . GLY A 1 177 ? -2.646 41.188 4.5 1 83.06 177 GLY A N 1
ATOM 1436 C CA . GLY A 1 177 ? -1.232 41.312 4.191 1 83.06 177 GLY A CA 1
ATOM 1437 C C . GLY A 1 177 ? -0.974 42.094 2.914 1 83.06 177 GLY A C 1
ATOM 1438 O O . GLY A 1 177 ? -1.784 42.062 1.984 1 83.06 177 GLY A O 1
ATOM 1439 N N . ASN A 1 178 ? 0.168 42.594 2.902 1 76.94 178 ASN A N 1
ATOM 1440 C CA . ASN A 1 178 ? 0.527 43.438 1.765 1 76.94 178 ASN A CA 1
ATOM 1441 C C . ASN A 1 178 ? 0.651 42.625 0.482 1 76.94 178 ASN A C 1
ATOM 1443 O O . ASN A 1 178 ? 0.623 43.156 -0.618 1 76.94 178 ASN A O 1
ATOM 1447 N N . ASN A 1 179 ? 0.677 41.344 0.646 1 72.5 179 ASN A N 1
ATOM 1448 C CA . ASN A 1 179 ? 0.766 40.469 -0.521 1 72.5 179 ASN A CA 1
ATOM 1449 C C . ASN A 1 179 ? -0.532 40.469 -1.323 1 72.5 179 ASN A C 1
ATOM 1451 O O . ASN A 1 179 ? -0.54 40.094 -2.5 1 72.5 179 ASN A O 1
ATOM 1455 N N . LEU A 1 180 ? -1.59 40.906 -0.706 1 73.19 180 LEU A N 1
ATOM 1456 C CA . LEU A 1 180 ? -2.885 40.906 -1.375 1 73.19 180 LEU A CA 1
ATOM 1457 C C . LEU A 1 180 ? -3.123 42.25 -2.049 1 73.19 180 LEU A C 1
ATOM 1459 O O . LEU A 1 180 ? -4.117 42.438 -2.754 1 73.19 180 LEU A O 1
ATOM 1463 N N . ASP A 1 181 ? -2.17 43.062 -1.785 1 73.12 181 ASP A N 1
ATOM 1464 C CA . ASP A 1 181 ? -2.295 44.375 -2.398 1 73.12 181 ASP A CA 1
ATOM 1465 C C . ASP A 1 181 ? -1.85 44.344 -3.859 1 73.12 181 ASP A C 1
ATOM 1467 O O . ASP A 1 181 ? -0.899 45.031 -4.238 1 73.12 181 ASP A O 1
ATOM 1471 N N . LEU A 1 182 ? -2.541 43.594 -4.598 1 75.19 182 LEU A N 1
ATOM 1472 C CA . LEU A 1 182 ? -2.287 43.469 -6.027 1 75.19 182 LEU A CA 1
ATOM 1473 C C . LEU A 1 182 ? -3.055 44.531 -6.816 1 75.19 182 LEU A C 1
ATOM 1475 O O . LEU A 1 182 ? -4.051 45.062 -6.332 1 75.19 182 LEU A O 1
ATOM 1479 N N . PRO A 1 183 ? -2.537 44.688 -8.023 1 77.31 183 PRO A N 1
ATOM 1480 C CA . PRO A 1 183 ? -3.252 45.688 -8.812 1 77.31 183 PRO A CA 1
ATOM 1481 C C . PRO A 1 183 ? -4.715 45.312 -9.055 1 77.31 183 PRO A C 1
ATOM 1483 O O . PRO A 1 183 ? -5.031 44.125 -9.258 1 77.31 183 PRO A O 1
ATOM 1486 N N . ILE A 1 184 ? -5.711 45.969 -8.891 1 78.19 184 ILE A N 1
ATOM 1487 C CA . ILE A 1 184 ? -7.145 45.844 -9.117 1 78.19 184 ILE A CA 1
ATOM 1488 C C . ILE A 1 184 ? -7.797 45.156 -7.91 1 78.19 184 ILE A C 1
ATOM 1490 O O . ILE A 1 184 ? -8.703 45.719 -7.293 1 78.19 184 ILE A O 1
ATOM 1494 N N . VAL A 1 185 ? -7.207 43.906 -7.609 1 79.25 185 VAL A N 1
ATOM 1495 C CA . VAL A 1 185 ? -7.785 43.156 -6.488 1 79.25 185 VAL A CA 1
ATOM 1496 C C . VAL A 1 185 ? -7.582 43.938 -5.195 1 79.25 185 VAL A C 1
ATOM 1498 O O . VAL A 1 185 ? -8.477 44 -4.344 1 79.25 185 VAL A O 1
ATOM 1501 N N . GLY A 1 186 ? -6.383 44.438 -5.121 1 84.19 186 GLY A N 1
ATOM 1502 C CA . GLY A 1 186 ? -6.086 45.25 -3.941 1 84.19 186 GLY A CA 1
ATOM 1503 C C . GLY A 1 186 ? -7.027 46.406 -3.766 1 84.19 186 GLY A C 1
ATOM 1504 O O . GLY A 1 186 ? -7.473 46.688 -2.652 1 84.19 186 GLY A O 1
ATOM 1505 N N . ARG A 1 187 ? -7.336 47.031 -4.824 1 85.25 187 ARG A N 1
ATOM 1506 C CA . ARG A 1 187 ? -8.234 48.188 -4.781 1 85.25 187 ARG A CA 1
ATOM 1507 C C . ARG A 1 187 ? -9.648 47.75 -4.406 1 85.25 187 ARG A C 1
ATOM 1509 O O . ARG A 1 187 ? -10.328 48.438 -3.654 1 85.25 187 ARG A O 1
ATOM 1516 N N . ILE A 1 188 ? -10.016 46.719 -4.93 1 85.56 188 ILE A N 1
ATOM 1517 C CA . ILE A 1 188 ? -11.352 46.188 -4.664 1 85.56 188 ILE A CA 1
ATOM 1518 C C . ILE A 1 188 ? -11.477 45.844 -3.186 1 85.56 188 ILE A C 1
ATOM 1520 O O . ILE A 1 188 ? -12.484 46.156 -2.543 1 85.56 188 ILE A O 1
ATOM 1524 N N . LEU A 1 189 ? -10.453 45.25 -2.707 1 88.12 189 LEU A N 1
ATOM 1525 C CA . LEU A 1 189 ? -10.477 44.844 -1.306 1 88.12 189 LEU A CA 1
ATOM 1526 C C . LEU A 1 189 ? -10.43 46.062 -0.385 1 88.12 189 LEU A C 1
ATOM 1528 O O . LEU A 1 189 ? -11.078 46.062 0.664 1 88.12 189 LEU A O 1
ATOM 1532 N N . LYS A 1 190 ? -9.711 47.031 -0.771 1 90.38 190 LYS A N 1
ATOM 1533 C CA . LYS A 1 190 ? -9.648 48.25 0.008 1 90.38 190 LYS A CA 1
ATOM 1534 C C . LYS A 1 190 ? -11.016 48.938 0.082 1 90.38 190 LYS A C 1
ATOM 1536 O O . LYS A 1 190 ? -11.391 49.469 1.125 1 90.38 190 LYS A O 1
ATOM 1541 N N . ARG A 1 191 ? -11.648 48.875 -0.983 1 90.31 191 ARG A N 1
ATOM 1542 C CA . ARG A 1 191 ? -12.977 49.469 -1.038 1 90.31 191 ARG A CA 1
ATOM 1543 C C . ARG A 1 191 ? -13.977 48.656 -0.235 1 90.31 191 ARG A C 1
ATOM 1545 O O . ARG A 1 191 ? -15.055 49.125 0.115 1 90.31 191 ARG A O 1
ATOM 1552 N N . GLY A 1 192 ? -13.617 47.469 -0.021 1 88.94 192 GLY A N 1
ATOM 1553 C CA . GLY A 1 192 ? -14.438 46.594 0.802 1 88.94 192 GLY A CA 1
ATOM 1554 C C . GLY A 1 192 ? -14.086 46.688 2.277 1 88.94 192 GLY A C 1
ATOM 1555 O O . GLY A 1 192 ? -14.711 46 3.1 1 88.94 192 GLY A O 1
ATOM 1556 N N . GLY A 1 193 ? -13.047 47.469 2.611 1 90.56 193 GLY A N 1
ATOM 1557 C CA . GLY A 1 193 ? -12.734 47.688 4.016 1 90.56 193 GLY A CA 1
ATOM 1558 C C . GLY A 1 193 ? -11.375 47.125 4.414 1 90.56 193 GLY A C 1
ATOM 1559 O O . GLY A 1 193 ? -10.977 47.219 5.574 1 90.56 193 GLY A O 1
ATOM 1560 N N . ALA A 1 194 ? -10.625 46.594 3.52 1 92.25 194 ALA A N 1
ATOM 1561 C CA . ALA A 1 194 ? -9.32 46.031 3.84 1 92.25 194 ALA A CA 1
ATOM 1562 C C . ALA A 1 194 ? -8.273 47.094 4.059 1 92.25 194 ALA A C 1
ATOM 1564 O O . ALA A 1 194 ? -8.266 48.125 3.357 1 92.25 194 ALA A O 1
ATOM 1565 N N . PHE A 1 195 ? -7.496 46.938 5.07 1 93.12 195 PHE A N 1
ATOM 1566 C CA . PHE A 1 195 ? -6.301 47.75 5.23 1 93.12 195 PHE A CA 1
ATOM 1567 C C . PHE A 1 195 ? -5.047 46.906 5.211 1 93.12 195 PHE A C 1
ATOM 1569 O O . PHE A 1 195 ? -5.023 45.812 5.816 1 93.12 195 PHE A O 1
ATOM 1576 N N . TYR A 1 196 ? -4.047 47.312 4.488 1 91.81 196 TYR A N 1
ATOM 1577 C CA . TYR A 1 196 ? -2.875 46.469 4.227 1 91.81 196 TYR A CA 1
ATOM 1578 C C . TYR A 1 196 ? -1.768 46.75 5.23 1 91.81 196 TYR A C 1
ATOM 1580 O O . TYR A 1 196 ? -1.446 47.906 5.492 1 91.81 196 TYR A O 1
ATOM 1588 N N . ILE A 1 197 ? -1.247 45.688 5.812 1 90 197 ILE A N 1
ATOM 1589 C CA . ILE A 1 197 ? -0.147 45.812 6.762 1 90 197 ILE A CA 1
ATOM 1590 C C . ILE A 1 197 ? 1.006 44.906 6.34 1 90 197 ILE A C 1
ATOM 1592 O O . ILE A 1 197 ? 0.786 43.875 5.746 1 90 197 ILE A O 1
ATOM 1596 N N . ARG A 1 198 ? 2.182 45.375 6.727 1 86.19 198 ARG A N 1
ATOM 1597 C CA . ARG A 1 198 ? 3.361 44.531 6.504 1 86.19 198 ARG A CA 1
ATOM 1598 C C . ARG A 1 198 ? 3.43 43.406 7.516 1 86.19 198 ARG A C 1
ATOM 1600 O O . ARG A 1 198 ? 2.971 43.531 8.648 1 86.19 198 ARG A O 1
ATOM 1607 N N . ARG A 1 199 ? 3.975 42.281 7.086 1 76.38 199 ARG A N 1
ATOM 1608 C CA . ARG A 1 199 ? 4.102 41.125 7.969 1 76.38 199 ARG A CA 1
ATOM 1609 C C . ARG A 1 199 ? 5.145 41.375 9.055 1 76.38 199 ARG A C 1
ATOM 1611 O O . ARG A 1 199 ? 5.004 40.906 10.18 1 76.38 199 ARG A O 1
ATOM 1618 N N . SER A 1 200 ? 6.203 42 8.586 1 78.75 200 SER A N 1
ATOM 1619 C CA . SER A 1 200 ? 7.254 42.375 9.539 1 78.75 200 SER A CA 1
ATOM 1620 C C . SER A 1 200 ? 7.551 43.875 9.492 1 78.75 200 SER A C 1
ATOM 1622 O O . SER A 1 200 ? 7.598 44.469 8.414 1 78.75 200 SER A O 1
ATOM 1624 N N . TRP A 1 201 ? 7.668 44.406 10.719 1 81.25 201 TRP A N 1
ATOM 1625 C CA . TRP A 1 201 ? 7.891 45.844 10.805 1 81.25 201 TRP A CA 1
ATOM 1626 C C . TRP A 1 201 ? 9.367 46.156 11.016 1 81.25 201 TRP A C 1
ATOM 1628 O O . TRP A 1 201 ? 9.812 47.281 10.773 1 81.25 201 TRP A O 1
ATOM 1638 N N . GLY A 1 202 ? 10.086 45.188 11.359 1 72.31 202 GLY A N 1
ATOM 1639 C CA . GLY A 1 202 ? 11.508 45.375 11.602 1 72.31 202 GLY A CA 1
ATOM 1640 C C . GLY A 1 202 ? 11.797 46.562 12.508 1 72.31 202 GLY A C 1
ATOM 1641 O O . GLY A 1 202 ? 11.203 46.688 13.586 1 72.31 202 GLY A O 1
ATOM 1642 N N . GLU A 1 203 ? 12.773 47.438 12.078 1 76.75 203 GLU A N 1
ATOM 1643 C CA . GLU A 1 203 ? 13.18 48.594 12.867 1 76.75 203 GLU A CA 1
ATOM 1644 C C . GLU A 1 203 ? 12.523 49.875 12.352 1 76.75 203 GLU A C 1
ATOM 1646 O O . GLU A 1 203 ? 12.953 50.969 12.695 1 76.75 203 GLU A O 1
ATOM 1651 N N . ASP A 1 204 ? 11.539 49.719 11.633 1 88 204 ASP A N 1
ATOM 1652 C CA . ASP A 1 204 ? 10.859 50.906 11.086 1 88 204 ASP A CA 1
ATOM 1653 C C . ASP A 1 204 ? 9.898 51.5 12.109 1 88 204 ASP A C 1
ATOM 1655 O O . ASP A 1 204 ? 8.695 51.219 12.078 1 88 204 ASP A O 1
ATOM 1659 N N . GLN A 1 205 ? 10.336 52.438 12.766 1 90.5 205 GLN A N 1
ATOM 1660 C CA . GLN A 1 205 ? 9.57 53 13.859 1 90.5 205 GLN A CA 1
ATOM 1661 C C . GLN A 1 205 ? 8.438 53.875 13.336 1 90.5 205 GLN A C 1
ATOM 1663 O O . GLN A 1 205 ? 7.383 54 13.969 1 90.5 205 GLN A O 1
ATOM 1668 N N . LEU A 1 206 ? 8.719 54.531 12.227 1 93.94 206 LEU A N 1
ATOM 1669 C CA . LEU A 1 206 ? 7.688 55.406 11.656 1 93.94 206 LEU A CA 1
ATOM 1670 C C . LEU A 1 206 ? 6.48 54.562 11.211 1 93.94 206 LEU A C 1
ATOM 1672 O O . LEU A 1 206 ? 5.336 54.938 11.5 1 93.94 206 LEU A O 1
ATOM 1676 N N . TYR A 1 207 ? 6.734 53.5 10.555 1 94.06 207 TYR A N 1
ATOM 1677 C CA . TYR A 1 207 ? 5.664 52.625 10.109 1 94.06 207 TYR A CA 1
ATOM 1678 C C . TYR A 1 207 ? 4.855 52.094 11.297 1 94.06 207 TYR A C 1
ATOM 1680 O O . TYR A 1 207 ? 3.625 52.062 11.25 1 94.06 207 TYR A O 1
ATOM 1688 N N . GLY A 1 208 ? 5.543 51.688 12.281 1 93.69 208 GLY A N 1
ATOM 1689 C CA . GLY A 1 208 ? 4.875 51.188 13.484 1 93.69 208 GLY A CA 1
ATOM 1690 C C . GLY A 1 208 ? 3.955 52.25 14.109 1 93.69 208 GLY A C 1
ATOM 1691 O O . GLY A 1 208 ? 2.854 51.906 14.555 1 93.69 208 GLY A O 1
ATOM 1692 N N . SER A 1 209 ? 4.445 53.438 14.117 1 94.94 209 SER A N 1
ATOM 1693 C CA . SER A 1 209 ? 3.654 54.5 14.711 1 94.94 209 SER A CA 1
ATOM 1694 C C . SER A 1 209 ? 2.41 54.781 13.875 1 94.94 209 SER A C 1
ATOM 1696 O O . SER A 1 209 ? 1.344 55.094 14.43 1 94.94 209 SER A O 1
ATOM 1698 N N . VAL A 1 210 ? 2.607 54.75 12.633 1 96.06 210 VAL A N 1
ATOM 1699 C CA . VAL A 1 210 ? 1.502 55.031 11.719 1 96.06 210 VAL A CA 1
ATOM 1700 C C . VAL A 1 210 ? 0.431 53.938 11.867 1 96.06 210 VAL A C 1
ATOM 1702 O O . VAL A 1 210 ? -0.757 54.25 11.977 1 96.06 210 VAL A O 1
ATOM 1705 N N . VAL A 1 211 ? 0.777 52.688 11.852 1 95.38 211 VAL A N 1
ATOM 1706 C CA . VAL A 1 211 ? -0.157 51.594 11.953 1 95.38 211 VAL A CA 1
ATOM 1707 C C . VAL A 1 211 ? -0.857 51.625 13.305 1 95.38 211 VAL A C 1
ATOM 1709 O O . VAL A 1 211 ? -2.072 51.406 13.391 1 95.38 211 VAL A O 1
ATOM 1712 N N . LYS A 1 212 ? -0.086 51.812 14.305 1 95.62 212 LYS A N 1
ATOM 1713 C CA . LYS A 1 212 ? -0.652 51.875 15.648 1 95.62 212 LYS A CA 1
ATOM 1714 C C . LYS A 1 212 ? -1.698 52.969 15.758 1 95.62 212 LYS A C 1
ATOM 1716 O O . LYS A 1 212 ? -2.773 52.781 16.328 1 95.62 212 LYS A O 1
ATOM 1721 N N . GLU A 1 213 ? -1.318 54.125 15.258 1 96.56 213 GLU A N 1
ATOM 1722 C CA . GLU A 1 213 ? -2.246 55.25 15.312 1 96.56 213 GLU A CA 1
ATOM 1723 C C . GLU A 1 213 ? -3.516 54.938 14.523 1 96.56 213 GLU A C 1
ATOM 1725 O O . GLU A 1 213 ? -4.609 55.344 14.922 1 96.56 213 GLU A O 1
ATOM 1730 N N . TYR A 1 214 ? -3.377 54.438 13.383 1 96.69 214 TYR A N 1
ATOM 1731 C CA . TYR A 1 214 ? -4.531 54.062 12.562 1 96.69 214 TYR A CA 1
ATOM 1732 C C . TYR A 1 214 ? -5.465 53.125 13.305 1 96.69 214 TYR A C 1
ATOM 1734 O O . TYR A 1 214 ? -6.668 53.375 13.406 1 96.69 214 TYR A O 1
ATOM 1742 N N . LEU A 1 215 ? -4.988 52.031 13.859 1 96.81 215 LEU A N 1
ATOM 1743 C CA . LEU A 1 215 ? -5.781 51 14.531 1 96.81 215 LEU A CA 1
ATOM 1744 C C . LEU A 1 215 ? -6.414 51.562 15.805 1 96.81 215 LEU A C 1
ATOM 1746 O O . LEU A 1 215 ? -7.59 51.312 16.078 1 96.81 215 LEU A O 1
ATOM 1750 N N . GLU A 1 216 ? -5.613 52.281 16.578 1 96.75 216 GLU A N 1
ATOM 1751 C CA . GLU A 1 216 ? -6.148 52.844 17.812 1 96.75 216 GLU A CA 1
ATOM 1752 C C . GLU A 1 216 ? -7.211 53.906 17.5 1 96.75 216 GLU A C 1
ATOM 1754 O O . GLU A 1 216 ? -8.18 54.062 18.25 1 96.75 216 GLU A O 1
ATOM 1759 N N . GLY A 1 217 ? -6.93 54.656 16.406 1 95.44 217 GLY A N 1
ATOM 1760 C CA . GLY A 1 217 ? -7.941 55.594 15.977 1 95.44 217 GLY A CA 1
ATOM 1761 C C . GLY A 1 217 ? -9.266 54.938 15.625 1 95.44 217 GLY A C 1
ATOM 1762 O O . GLY A 1 217 ? -10.328 55.5 15.914 1 95.44 217 GLY A O 1
ATOM 1763 N N . LEU A 1 218 ? -9.25 53.844 14.961 1 95.75 218 LEU A N 1
ATOM 1764 C CA . LEU A 1 218 ? -10.461 53.094 14.641 1 95.75 218 LEU A CA 1
ATOM 1765 C C . LEU A 1 218 ? -11.172 52.656 15.906 1 95.75 218 LEU A C 1
ATOM 1767 O O . LEU A 1 218 ? -12.398 52.75 16.016 1 95.75 218 LEU A O 1
ATOM 1771 N N . LEU A 1 219 ? -10.43 52.156 16.859 1 96.75 219 LEU A N 1
ATOM 1772 C CA . LEU A 1 219 ? -10.984 51.656 18.109 1 96.75 219 LEU A CA 1
ATOM 1773 C C . LEU A 1 219 ? -11.641 52.781 18.906 1 96.75 219 LEU A C 1
ATOM 1775 O O . LEU A 1 219 ? -12.703 52.594 19.5 1 96.75 219 LEU A O 1
ATOM 1779 N N . GLU A 1 220 ? -10.977 53.906 18.938 1 94.94 220 GLU A N 1
ATOM 1780 C CA . GLU A 1 220 ? -11.461 55.062 19.656 1 94.94 220 GLU A CA 1
ATOM 1781 C C . GLU A 1 220 ? -12.828 55.5 19.156 1 94.94 220 GLU A C 1
ATOM 1783 O O . GLU A 1 220 ? -13.664 56 19.922 1 94.94 220 GLU A O 1
ATOM 1788 N N . ARG A 1 221 ? -13.047 55.281 17.922 1 93.5 221 ARG A N 1
ATOM 1789 C CA . ARG A 1 221 ? -14.281 55.75 17.297 1 93.5 221 ARG A CA 1
ATOM 1790 C C . ARG A 1 221 ? -15.312 54.625 17.219 1 93.5 221 ARG A C 1
ATOM 1792 O O . ARG A 1 221 ? -16.391 54.812 16.641 1 93.5 221 ARG A O 1
ATOM 1799 N N . GLY A 1 222 ? -15 53.469 17.625 1 95.25 222 GLY A N 1
ATOM 1800 C CA . GLY A 1 222 ? -15.953 52.375 17.703 1 95.25 222 GLY A CA 1
ATOM 1801 C C . GLY A 1 222 ? -16.094 51.625 16.391 1 95.25 222 GLY A C 1
ATOM 1802 O O . GLY A 1 222 ? -17.109 50.969 16.156 1 95.25 222 GLY A O 1
ATOM 1803 N N . HIS A 1 223 ? -15.133 51.75 15.484 1 95.88 223 HIS A N 1
ATOM 1804 C CA . HIS A 1 223 ? -15.164 51 14.227 1 95.88 223 HIS A CA 1
ATOM 1805 C C . HIS A 1 223 ? -14.828 49.531 14.453 1 95.88 223 HIS A C 1
ATOM 1807 O O . HIS A 1 223 ? -13.961 49.188 15.266 1 95.88 223 HIS A O 1
ATOM 1813 N N . ASN A 1 224 ? -15.555 48.625 13.75 1 95.81 224 ASN A N 1
ATOM 1814 C CA . ASN A 1 224 ? -15.273 47.188 13.859 1 95.81 224 ASN A CA 1
ATOM 1815 C C . ASN A 1 224 ? -13.984 46.844 13.133 1 95.81 224 ASN A C 1
ATOM 1817 O O . ASN A 1 224 ? -13.688 47.375 12.07 1 95.81 224 ASN A O 1
ATOM 1821 N N . ILE A 1 225 ? -13.219 45.906 13.75 1 96.5 225 ILE A N 1
ATOM 1822 C CA . ILE A 1 225 ? -11.961 45.438 13.172 1 96.5 225 ILE A CA 1
ATOM 1823 C C . ILE A 1 225 ? -11.992 43.906 13.039 1 96.5 225 ILE A C 1
ATOM 1825 O O . ILE A 1 225 ? -12.492 43.219 13.922 1 96.5 225 ILE A O 1
ATOM 1829 N N . GLU A 1 226 ? -11.523 43.438 11.953 1 96.5 226 GLU A N 1
ATOM 1830 C CA . GLU A 1 226 ? -11.406 42 11.727 1 96.5 226 GLU A CA 1
ATOM 1831 C C . GLU A 1 226 ? -9.953 41.594 11.477 1 96.5 226 GLU A C 1
ATOM 1833 O O . GLU A 1 226 ? -9.25 42.219 10.688 1 96.5 226 GLU A O 1
ATOM 1838 N N . CYS A 1 227 ? -9.5 40.594 12.164 1 95.31 227 CYS A N 1
ATOM 1839 C CA . CYS A 1 227 ? -8.18 40.031 11.961 1 95.31 227 CYS A CA 1
ATOM 1840 C C . CYS A 1 227 ? -8.203 38.531 12.203 1 95.31 227 CYS A C 1
ATOM 1842 O O . CYS A 1 227 ? -8.805 38.031 13.164 1 95.31 227 CYS A O 1
ATOM 1844 N N . PHE A 1 228 ? -7.578 37.781 11.305 1 94.75 228 PHE A N 1
ATOM 1845 C CA . PHE A 1 228 ? -7.469 36.344 11.516 1 94.75 228 PHE A CA 1
ATOM 1846 C C . PHE A 1 228 ? -6.496 36.031 12.648 1 94.75 228 PHE A C 1
ATOM 1848 O O . PHE A 1 228 ? -5.324 36.438 12.586 1 94.75 228 PHE A O 1
ATOM 1855 N N . ILE A 1 229 ? -6.883 35.344 13.609 1 93.25 229 ILE A N 1
ATOM 1856 C CA . ILE A 1 229 ? -6.133 35.125 14.836 1 93.25 229 ILE A CA 1
ATOM 1857 C C . ILE A 1 229 ? -4.859 34.344 14.531 1 93.25 229 ILE A C 1
ATOM 1859 O O . ILE A 1 229 ? -3.84 34.531 15.203 1 93.25 229 ILE A O 1
ATOM 1863 N N . GLU A 1 230 ? -4.941 33.531 13.516 1 91.12 230 GLU A N 1
ATOM 1864 C CA . GLU A 1 230 ? -3.824 32.656 13.164 1 91.12 230 GLU A CA 1
ATOM 1865 C C . GLU A 1 230 ? -2.795 33.406 12.312 1 91.12 230 GLU A C 1
ATOM 1867 O O . GLU A 1 230 ? -1.661 32.938 12.164 1 91.12 230 GLU A O 1
ATOM 1872 N N . GLY A 1 231 ? -3.129 34.469 11.742 1 87.19 231 GLY A N 1
ATOM 1873 C CA . GLY A 1 231 ? -2.24 35.281 10.914 1 87.19 231 GLY A CA 1
ATOM 1874 C C . GLY A 1 231 ? -2.111 34.75 9.5 1 87.19 231 GLY A C 1
ATOM 1875 O O . GLY A 1 231 ? -1.724 35.5 8.594 1 87.19 231 GLY A O 1
ATOM 1876 N N . THR A 1 232 ? -2.199 33.469 9.359 1 86.56 232 THR A N 1
ATOM 1877 C CA . THR A 1 232 ? -2.137 32.844 8.039 1 86.56 232 THR A CA 1
ATOM 1878 C C . THR A 1 232 ? -3.135 31.672 7.941 1 86.56 232 THR A C 1
ATOM 1880 O O . THR A 1 232 ? -3.74 31.281 8.945 1 86.56 232 THR A O 1
ATOM 1883 N N . ARG A 1 233 ? -3.34 31.281 6.707 1 87.62 233 ARG A N 1
ATOM 1884 C CA . ARG A 1 233 ? -4.242 30.156 6.504 1 87.62 233 ARG A CA 1
ATOM 1885 C C . ARG A 1 233 ? -3.623 28.859 7.02 1 87.62 233 ARG A C 1
ATOM 1887 O O . ARG A 1 233 ? -2.42 28.641 6.875 1 87.62 233 ARG A O 1
ATOM 1894 N N . SER A 1 234 ? -4.426 28.109 7.574 1 89.06 234 SER A N 1
ATOM 1895 C CA . SER A 1 234 ? -3.977 26.812 8.031 1 89.06 234 SER A CA 1
ATOM 1896 C C . SER A 1 234 ? -3.867 25.828 6.875 1 89.06 234 SER A C 1
ATOM 1898 O O . SER A 1 234 ? -4.871 25.469 6.25 1 89.06 234 SER A O 1
ATOM 1900 N N . ARG A 1 235 ? -2.725 25.312 6.641 1 88.75 235 ARG A N 1
ATOM 1901 C CA . ARG A 1 235 ? -2.508 24.359 5.555 1 88.75 235 ARG A CA 1
ATOM 1902 C C . ARG A 1 235 ? -2.744 22.938 6.02 1 88.75 235 ARG A C 1
ATOM 1904 O O . ARG A 1 235 ? -2.996 22.047 5.207 1 88.75 235 ARG A O 1
ATOM 1911 N N . THR A 1 236 ? -2.695 22.656 7.266 1 90 236 THR A N 1
ATOM 1912 C CA . THR A 1 236 ? -2.838 21.312 7.797 1 90 236 THR A CA 1
ATOM 1913 C C . THR A 1 236 ? -4.277 21.047 8.227 1 90 236 THR A C 1
ATOM 1915 O O . THR A 1 236 ? -4.664 19.891 8.445 1 90 236 THR A O 1
ATOM 1918 N N . GLY A 1 237 ? -5.062 22.109 8.32 1 89.19 237 GLY A N 1
ATOM 1919 C CA . GLY A 1 237 ? -6.438 21.938 8.773 1 89.19 237 GLY A CA 1
ATOM 1920 C C . GLY A 1 237 ? -6.602 22.125 10.266 1 89.19 237 GLY A C 1
ATOM 1921 O O . GLY A 1 237 ? -7.723 22.297 10.758 1 89.19 237 GLY A O 1
ATOM 1922 N N . LYS A 1 238 ? -5.52 22.188 11.008 1 89.62 238 LYS A N 1
ATOM 1923 C CA . LYS A 1 238 ? -5.539 22.484 12.438 1 89.62 238 LYS A CA 1
ATOM 1924 C C . LYS A 1 238 ? -5.496 23.984 12.695 1 89.62 238 LYS A C 1
ATOM 1926 O O . LYS A 1 238 ? -5.047 24.75 11.844 1 89.62 238 LYS A O 1
ATOM 1931 N N . LEU A 1 239 ? -5.973 24.344 13.852 1 88.5 239 LEU A N 1
ATOM 1932 C CA . LEU A 1 239 ? -5.777 25.734 14.258 1 88.5 239 LEU A CA 1
ATOM 1933 C C . LEU A 1 239 ? -4.309 26.016 14.539 1 88.5 239 LEU A C 1
ATOM 1935 O O . LEU A 1 239 ? -3.623 25.203 15.164 1 88.5 239 LEU A O 1
ATOM 1939 N N . LEU A 1 240 ? -3.873 27.109 14.039 1 87.19 240 LEU A N 1
ATOM 1940 C CA . LEU A 1 240 ? -2.494 27.531 14.266 1 87.19 240 LEU A CA 1
ATOM 1941 C C . LEU A 1 240 ? -2.383 28.344 15.547 1 87.19 240 LEU A C 1
ATOM 1943 O O . LEU A 1 240 ? -3.383 28.859 16.047 1 87.19 240 LEU A O 1
ATOM 1947 N N . PRO A 1 241 ? -1.196 28.391 16.047 1 84.69 241 PRO A N 1
ATOM 1948 C CA . PRO A 1 241 ? -1.015 29.281 17.188 1 84.69 241 PRO A CA 1
ATOM 1949 C C . PRO A 1 241 ? -1.363 30.734 16.859 1 84.69 241 PRO A C 1
ATOM 1951 O O . PRO A 1 241 ? -1.191 31.172 15.727 1 84.69 241 PRO A O 1
ATOM 1954 N N . PRO A 1 242 ? -1.735 31.406 17.844 1 90.19 242 PRO A N 1
ATOM 1955 C CA . PRO A 1 242 ? -2.189 32.781 17.594 1 90.19 242 PRO A CA 1
ATOM 1956 C C . PRO A 1 242 ? -1.04 33.75 17.281 1 90.19 242 PRO A C 1
ATOM 1958 O O . PRO A 1 242 ? 0.042 33.625 17.859 1 90.19 242 PRO A O 1
ATOM 1961 N N . LYS A 1 243 ? -1.3 34.594 16.359 1 89.19 243 LYS A N 1
ATOM 1962 C CA . LYS A 1 243 ? -0.424 35.719 16.125 1 89.19 243 LYS A CA 1
ATOM 1963 C C . LYS A 1 243 ? -0.893 36.969 16.906 1 89.19 243 LYS A C 1
ATOM 1965 O O . LYS A 1 243 ? -2.004 37.438 16.688 1 89.19 243 LYS A O 1
ATOM 1970 N N . LEU A 1 244 ? -0.034 37.531 17.688 1 90.88 244 LEU A N 1
ATOM 1971 C CA . LEU A 1 244 ? -0.493 38.438 18.734 1 90.88 244 LEU A CA 1
ATOM 1972 C C . LEU A 1 244 ? -0.199 39.906 18.359 1 90.88 244 LEU A C 1
ATOM 1974 O O . LEU A 1 244 ? -0.498 40.812 19.141 1 90.88 244 LEU A O 1
ATOM 1978 N N . GLY A 1 245 ? 0.274 40.188 17.203 1 89.31 245 GLY A N 1
ATOM 1979 C CA . GLY A 1 245 ? 0.676 41.562 16.828 1 89.31 245 GLY A CA 1
ATOM 1980 C C . GLY A 1 245 ? -0.454 42.562 16.906 1 89.31 245 GLY A C 1
ATOM 1981 O O . GLY A 1 245 ? -0.346 43.562 17.625 1 89.31 245 GLY A O 1
ATOM 1982 N N . ILE A 1 246 ? -1.525 42.281 16.266 1 92.88 246 ILE A N 1
ATOM 1983 C CA . ILE A 1 246 ? -2.662 43.219 16.234 1 92.88 246 ILE A CA 1
ATOM 1984 C C . ILE A 1 246 ? -3.342 43.219 17.594 1 92.88 246 ILE A C 1
ATOM 1986 O O . ILE A 1 246 ? -3.746 44.281 18.078 1 92.88 246 ILE A O 1
ATOM 1990 N N . LEU A 1 247 ? -3.443 42.125 18.219 1 94.75 247 LEU A N 1
ATOM 1991 C CA . LEU A 1 247 ? -4.066 42.031 19.547 1 94.75 247 LEU A CA 1
ATOM 1992 C C . LEU A 1 247 ? -3.275 42.844 20.562 1 94.75 247 LEU A C 1
ATOM 1994 O O . LEU A 1 247 ? -3.852 43.375 21.516 1 94.75 247 LEU A O 1
ATOM 1998 N N . LYS A 1 248 ? -1.987 42.875 20.359 1 94.38 248 LYS A N 1
ATOM 1999 C CA . LYS A 1 248 ? -1.157 43.688 21.25 1 94.38 248 LYS A CA 1
ATOM 2000 C C . LYS A 1 248 ? -1.543 45.156 21.172 1 94.38 248 LYS A C 1
ATOM 2002 O O . LYS A 1 248 ? -1.644 45.812 22.203 1 94.38 248 LYS A O 1
ATOM 2007 N N . ILE A 1 249 ? -1.741 45.656 20 1 94.94 249 ILE A N 1
ATOM 2008 C CA . ILE A 1 249 ? -2.119 47.062 19.797 1 94.94 249 ILE A CA 1
ATOM 2009 C C . ILE A 1 249 ? -3.49 47.312 20.406 1 94.94 249 ILE A C 1
ATOM 2011 O O . ILE A 1 249 ? -3.701 48.344 21.062 1 94.94 249 ILE A O 1
ATOM 2015 N N . VAL A 1 250 ? -4.406 46.406 20.219 1 96.38 250 VAL A N 1
ATOM 2016 C CA . VAL A 1 250 ? -5.75 46.5 20.766 1 96.38 250 VAL A CA 1
ATOM 2017 C C . VAL A 1 250 ? -5.676 46.531 22.297 1 96.38 250 VAL A C 1
ATOM 2019 O O . VAL A 1 250 ? -6.312 47.375 22.938 1 96.38 250 VAL A O 1
ATOM 2022 N N . LEU A 1 251 ? -4.938 45.656 22.844 1 94.38 251 LEU A N 1
ATOM 2023 C CA . LEU A 1 251 ? -4.785 45.562 24.281 1 94.38 251 LEU A CA 1
ATOM 2024 C C . LEU A 1 251 ? -4.176 46.844 24.844 1 94.38 251 LEU A C 1
ATOM 2026 O O . LEU A 1 251 ? -4.652 47.375 25.844 1 94.38 251 LEU A O 1
ATOM 2030 N N . ASP A 1 252 ? -3.15 47.375 24.188 1 92.56 252 ASP A N 1
ATOM 2031 C CA . ASP A 1 252 ? -2.49 48.625 24.609 1 92.56 252 ASP A CA 1
ATOM 2032 C C . ASP A 1 252 ? -3.459 49.781 24.578 1 92.56 252 ASP A C 1
ATOM 2034 O O . ASP A 1 252 ? -3.406 50.656 25.438 1 92.56 252 ASP A O 1
ATOM 2038 N N . CYS A 1 253 ? -4.242 49.812 23.594 1 95 253 CYS A N 1
ATOM 2039 C CA . CYS A 1 253 ? -5.215 50.875 23.438 1 95 253 CYS A CA 1
ATOM 2040 C C . CYS A 1 253 ? -6.188 50.906 24.609 1 95 253 CYS A C 1
ATOM 2042 O O . CYS A 1 253 ? -6.504 52 25.125 1 95 253 CYS A O 1
ATOM 2044 N N . ILE A 1 254 ? -6.625 49.781 25.047 1 94.19 254 ILE A N 1
ATOM 2045 C CA . ILE A 1 254 ? -7.578 49.688 26.156 1 94.19 254 ILE A CA 1
ATOM 2046 C C . ILE A 1 254 ? -6.875 50 27.469 1 94.19 254 ILE A C 1
ATOM 2048 O O . ILE A 1 254 ? -7.41 50.719 28.312 1 94.19 254 ILE A O 1
ATOM 2052 N N . LEU A 1 255 ? -5.688 49.5 27.641 1 90.88 255 LEU A N 1
ATOM 2053 C CA . LEU A 1 255 ? -4.934 49.688 28.875 1 90.88 255 LEU A CA 1
ATOM 2054 C C . LEU A 1 255 ? -4.543 51.156 29.047 1 90.88 255 LEU A C 1
ATOM 2056 O O . LEU A 1 255 ? -4.461 51.656 30.172 1 90.88 255 LEU A O 1
ATOM 2060 N N . SER A 1 256 ? -4.273 51.875 27.953 1 89.81 256 SER A N 1
ATOM 2061 C CA . SER A 1 256 ? -3.879 53.281 28 1 89.81 256 SER A CA 1
ATOM 2062 C C . SER A 1 256 ? -5.074 54.188 28.281 1 89.81 256 SER A C 1
ATOM 2064 O O . SER A 1 256 ? -4.91 55.344 28.641 1 89.81 256 SER A O 1
ATOM 2066 N N . GLY A 1 257 ? -6.297 53.625 28.047 1 91 257 GLY A N 1
ATOM 2067 C CA . GLY A 1 257 ? -7.504 54.406 28.312 1 91 257 GLY A CA 1
ATOM 2068 C C . GLY A 1 257 ? -7.988 55.156 27.094 1 91 257 GLY A C 1
ATOM 2069 O O . GLY A 1 257 ? -8.977 55.906 27.172 1 91 257 GLY A O 1
ATOM 2070 N N . ARG A 1 258 ? -7.316 55.062 26.047 1 93.62 258 ARG A N 1
ATOM 2071 C CA . ARG A 1 258 ? -7.723 55.75 24.828 1 93.62 258 ARG A CA 1
ATOM 2072 C C . ARG A 1 258 ? -9.109 55.312 24.391 1 93.62 258 ARG A C 1
ATOM 2074 O O . ARG A 1 258 ? -9.891 56.125 23.875 1 93.62 258 ARG A O 1
ATOM 2081 N N . ALA A 1 259 ? -9.391 54.031 24.438 1 94.62 259 ALA A N 1
ATOM 2082 C CA . ALA A 1 259 ? -10.727 53.5 24.266 1 94.62 259 ALA A CA 1
ATOM 2083 C C . ALA A 1 259 ? -11.219 52.844 25.562 1 94.62 259 ALA A C 1
ATOM 2085 O O . ALA A 1 259 ? -10.445 52.219 26.281 1 94.62 259 ALA A O 1
ATOM 2086 N N . LYS A 1 260 ? -12.461 52.969 25.797 1 93.19 260 LYS A N 1
ATOM 2087 C CA . LYS A 1 260 ? -13.023 52.469 27.047 1 93.19 260 LYS A CA 1
ATOM 2088 C C . LYS A 1 260 ? -13.086 50.969 27.062 1 93.19 260 LYS A C 1
ATOM 2090 O O . LYS A 1 260 ? -12.844 50.312 28.094 1 93.19 260 LYS A O 1
ATOM 2095 N N . ASP A 1 261 ? -13.547 50.406 26 1 96.06 261 ASP A N 1
ATOM 2096 C CA . ASP A 1 261 ? -13.703 48.969 25.906 1 96.06 261 ASP A CA 1
ATOM 2097 C C . ASP A 1 261 ? -13.898 48.531 24.453 1 96.06 261 ASP A C 1
ATOM 2099 O O . ASP A 1 261 ? -14.039 49.375 23.562 1 96.06 261 ASP A O 1
ATOM 2103 N N . CYS A 1 262 ? -13.656 47.312 24.219 1 97.19 262 CYS A N 1
ATOM 2104 C CA . CYS A 1 262 ? -14.023 46.688 22.969 1 97.19 262 CYS A CA 1
ATOM 2105 C C . CYS A 1 262 ? -14.484 45.25 23.203 1 97.19 262 CYS A C 1
ATOM 2107 O O . CYS A 1 262 ? -14.336 44.719 24.297 1 97.19 262 CYS A O 1
ATOM 2109 N N . TRP A 1 263 ? -15.141 44.656 22.219 1 97.81 263 TRP A N 1
ATOM 2110 C CA . TRP A 1 263 ? -15.711 43.312 22.359 1 97.81 263 TRP A CA 1
ATOM 2111 C C . TRP A 1 263 ? -15.008 42.312 21.453 1 97.81 263 TRP A C 1
ATOM 2113 O O . TRP A 1 263 ? -14.914 42.531 20.234 1 97.81 263 TRP A O 1
ATOM 2123 N N . ILE A 1 264 ? -14.539 41.219 22.062 1 98.19 264 ILE A N 1
ATOM 2124 C CA . ILE A 1 264 ? -13.867 40.156 21.328 1 98.19 264 ILE A CA 1
ATOM 2125 C C . ILE A 1 264 ? -14.898 39.188 20.781 1 98.19 264 ILE A C 1
ATOM 2127 O O . ILE A 1 264 ? -15.734 38.656 21.531 1 98.19 264 ILE A O 1
ATOM 2131 N N . VAL A 1 265 ? -14.828 38.906 19.484 1 97.75 265 VAL A N 1
ATOM 2132 C CA . VAL A 1 265 ? -15.781 38.031 18.828 1 97.75 265 VAL A CA 1
ATOM 2133 C C . VAL A 1 265 ? -15.039 36.906 18.109 1 97.75 265 VAL A C 1
ATOM 2135 O O . VAL A 1 265 ? -14.812 37 16.891 1 97.75 265 VAL A O 1
ATOM 2138 N N . PRO A 1 266 ? -14.789 35.75 18.781 1 97.25 266 PRO A N 1
ATOM 2139 C CA . PRO A 1 266 ? -14.211 34.594 18.094 1 97.25 266 PRO A CA 1
ATOM 2140 C C . PRO A 1 266 ? -15.188 33.938 17.109 1 97.25 266 PRO A C 1
ATOM 2142 O O . PRO A 1 266 ? -16.375 33.844 17.406 1 97.25 266 PRO A O 1
ATOM 2145 N N . MET A 1 267 ? -14.719 33.594 15.969 1 96.69 267 MET A N 1
ATOM 2146 C CA . MET A 1 267 ? -15.578 33.031 14.922 1 96.69 267 MET A CA 1
ATOM 2147 C C . MET A 1 267 ? -14.945 31.812 14.281 1 96.69 267 MET A C 1
ATOM 2149 O O . MET A 1 267 ? -13.734 31.781 14.062 1 96.69 267 MET A O 1
ATOM 2153 N N . SER A 1 268 ? -15.742 30.781 14.062 1 95.62 268 SER A N 1
ATOM 2154 C CA . SER A 1 268 ? -15.297 29.578 13.367 1 95.62 268 SER A CA 1
ATOM 2155 C C . SER A 1 268 ? -15.93 29.469 11.984 1 95.62 268 SER A C 1
ATOM 2157 O O . SER A 1 268 ? -17.125 29.703 11.828 1 95.62 268 SER A O 1
ATOM 2159 N N . ILE A 1 269 ? -15.172 29.234 10.984 1 95.31 269 ILE A N 1
ATOM 2160 C CA . ILE A 1 269 ? -15.648 28.969 9.633 1 95.31 269 ILE A CA 1
ATOM 2161 C C . ILE A 1 269 ? -15.18 27.594 9.172 1 95.31 269 ILE A C 1
ATOM 2163 O O . ILE A 1 269 ? -13.992 27.281 9.203 1 95.31 269 ILE A O 1
ATOM 2167 N N . GLN A 1 270 ? -16.109 26.797 8.82 1 94.25 270 GLN A N 1
ATOM 2168 C CA . GLN A 1 270 ? -15.805 25.453 8.352 1 94.25 270 GLN A CA 1
ATOM 2169 C C . GLN A 1 270 ? -16.391 25.203 6.965 1 94.25 270 GLN A C 1
ATOM 2171 O O . GLN A 1 270 ? -17.422 25.766 6.609 1 94.25 270 GLN A O 1
ATOM 2176 N N . TYR A 1 271 ? -15.742 24.359 6.168 1 92.88 271 TYR A N 1
ATOM 2177 C CA . TYR A 1 271 ? -16.125 24.062 4.797 1 92.88 271 TYR A CA 1
ATOM 2178 C C . TYR A 1 271 ? -16.297 22.562 4.602 1 92.88 271 TYR A C 1
ATOM 2180 O O . TYR A 1 271 ? -15.57 21.766 5.191 1 92.88 271 TYR A O 1
ATOM 2188 N N . ASP A 1 272 ? -17.188 22.203 3.74 1 90.94 272 ASP A N 1
ATOM 2189 C CA . ASP A 1 272 ? -17.203 20.828 3.266 1 90.94 272 ASP A CA 1
ATOM 2190 C C . ASP A 1 272 ? -15.977 20.5 2.422 1 90.94 272 ASP A C 1
ATOM 2192 O O . ASP A 1 272 ? -15.391 19.438 2.555 1 90.94 272 ASP A O 1
ATOM 2196 N N . LYS A 1 273 ? -15.695 21.391 1.589 1 90.75 273 LYS A N 1
ATOM 2197 C CA . LYS A 1 273 ? -14.508 21.219 0.754 1 90.75 273 LYS A CA 1
ATOM 2198 C C . LYS A 1 273 ? -13.766 22.547 0.583 1 90.75 273 LYS A C 1
ATOM 2200 O O . LYS A 1 273 ? -14.375 23.578 0.333 1 90.75 273 LYS A O 1
ATOM 2205 N N . VAL A 1 274 ? -12.508 22.484 0.818 1 87.06 274 VAL A N 1
ATOM 2206 C CA . VAL A 1 274 ? -11.648 23.656 0.631 1 87.06 274 VAL A CA 1
ATOM 2207 C C . VAL A 1 274 ? -10.977 23.578 -0.739 1 87.06 274 VAL A C 1
ATOM 2209 O O . VAL A 1 274 ? -10.398 22.562 -1.103 1 87.06 274 VAL A O 1
ATOM 2212 N N . ILE A 1 275 ? -10.906 24.594 -1.449 1 78.31 275 ILE A N 1
ATOM 2213 C CA . ILE A 1 275 ? -10.453 24.641 -2.836 1 78.31 275 ILE A CA 1
ATOM 2214 C C . ILE A 1 275 ? -8.938 24.516 -2.889 1 78.31 275 ILE A C 1
ATOM 2216 O O . ILE A 1 275 ? -8.391 23.938 -3.84 1 78.31 275 ILE A O 1
ATOM 2220 N N . GLU A 1 276 ? -8.32 25 -1.904 1 77.94 276 GLU A N 1
ATOM 2221 C CA . GLU A 1 276 ? -6.863 25.141 -1.938 1 77.94 276 GLU A CA 1
ATOM 2222 C C . GLU A 1 276 ? -6.184 23.859 -1.436 1 77.94 276 GLU A C 1
ATOM 2224 O O . GLU A 1 276 ? -4.965 23.844 -1.256 1 77.94 276 GLU A O 1
ATOM 2229 N N . THR A 1 277 ? -6.816 22.859 -1.243 1 78.06 277 THR A N 1
ATOM 2230 C CA . THR A 1 277 ? -6.234 21.703 -0.568 1 78.06 277 THR A CA 1
ATOM 2231 C C . THR A 1 277 ? -5.059 21.141 -1.366 1 78.06 277 THR A C 1
ATOM 2233 O O . THR A 1 277 ? -4.039 20.766 -0.791 1 78.06 277 THR A O 1
ATOM 2236 N N . GLU A 1 278 ? -5.172 21.031 -2.664 1 78.75 278 GLU A N 1
ATOM 2237 C CA . GLU A 1 278 ? -4.07 20.531 -3.48 1 78.75 278 GLU A CA 1
ATOM 2238 C C . GLU A 1 278 ? -2.854 21.438 -3.393 1 78.75 278 GLU A C 1
ATOM 2240 O O . GLU A 1 278 ? -1.719 20.969 -3.299 1 78.75 278 GLU A O 1
ATOM 2245 N N . THR A 1 279 ? -3.102 22.688 -3.383 1 80.75 279 THR A N 1
ATOM 2246 C CA . THR A 1 279 ? -2.021 23.672 -3.273 1 80.75 279 THR A CA 1
ATOM 2247 C C . THR A 1 279 ? -1.372 23.609 -1.895 1 80.75 279 THR A C 1
ATOM 2249 O O . THR A 1 279 ? -0.157 23.766 -1.766 1 80.75 279 THR A O 1
ATOM 2252 N N . TYR A 1 280 ? -2.191 23.438 -0.948 1 83.06 280 TYR A N 1
ATOM 2253 C CA . TYR A 1 280 ? -1.672 23.328 0.41 1 83.06 280 TYR A CA 1
ATOM 2254 C C . TYR A 1 280 ? -0.699 22.156 0.528 1 83.06 280 TYR A C 1
ATOM 2256 O O . TYR A 1 280 ? 0.37 22.297 1.127 1 83.06 280 TYR A O 1
ATOM 2264 N N . VAL A 1 281 ? -1.052 21.094 -0.049 1 83.69 281 VAL A N 1
ATOM 2265 C CA . VAL A 1 281 ? -0.204 19.906 0.014 1 83.69 281 VAL A CA 1
ATOM 2266 C C . VAL A 1 281 ? 1.12 20.188 -0.695 1 83.69 281 VAL A C 1
ATOM 2268 O O . VAL A 1 281 ? 2.186 19.797 -0.203 1 83.69 281 VAL A O 1
ATOM 2271 N N . ASN A 1 282 ? 1.073 20.766 -1.789 1 83.75 282 ASN A N 1
ATOM 2272 C CA . ASN A 1 282 ? 2.293 21.094 -2.518 1 83.75 282 ASN A CA 1
ATOM 2273 C C . ASN A 1 282 ? 3.217 21.984 -1.688 1 83.75 282 ASN A C 1
ATOM 2275 O O . ASN A 1 282 ? 4.434 21.797 -1.69 1 83.75 282 ASN A O 1
ATOM 2279 N N . GLU A 1 283 ? 2.637 22.875 -0.983 1 83.19 283 GLU A N 1
ATOM 2280 C CA . GLU A 1 283 ? 3.416 23.734 -0.101 1 83.19 283 GLU A CA 1
ATOM 2281 C C . GLU A 1 283 ? 4.016 22.953 1.058 1 83.19 283 GLU A C 1
ATOM 2283 O O . GLU A 1 283 ? 5.176 23.156 1.422 1 83.19 283 GLU A O 1
ATOM 2288 N N . LEU A 1 284 ? 3.209 22.109 1.515 1 81.62 284 LEU A N 1
ATOM 2289 C CA . LEU A 1 284 ? 3.635 21.312 2.658 1 81.62 284 LEU A CA 1
ATOM 2290 C C . LEU A 1 284 ? 4.773 20.375 2.273 1 81.62 284 LEU A C 1
ATOM 2292 O O . LEU A 1 284 ? 5.551 19.953 3.131 1 81.62 284 LEU A O 1
ATOM 2296 N N . LEU A 1 285 ? 4.836 20.062 1.053 1 84.44 285 LEU A N 1
ATOM 2297 C CA . LEU A 1 285 ? 5.887 19.172 0.571 1 84.44 285 LEU A CA 1
ATOM 2298 C C . LEU A 1 285 ? 7.133 19.969 0.191 1 84.44 285 LEU A C 1
ATOM 2300 O O . LEU A 1 285 ? 8.117 19.391 -0.284 1 84.44 285 LEU A O 1
ATOM 2304 N N . GLY A 1 286 ? 7.113 21.234 0.379 1 76.19 286 GLY A N 1
ATOM 2305 C CA . GLY A 1 286 ? 8.32 22.031 0.237 1 76.19 286 GLY A CA 1
ATOM 2306 C C . GLY A 1 286 ? 8.359 22.828 -1.046 1 76.19 286 GLY A C 1
ATOM 2307 O O . GLY A 1 286 ? 9.312 23.578 -1.293 1 76.19 286 GLY A O 1
ATOM 2308 N N . ASN A 1 287 ? 7.348 22.656 -1.773 1 77.19 287 ASN A N 1
ATOM 2309 C CA . ASN A 1 287 ? 7.312 23.453 -2.994 1 77.19 287 ASN A CA 1
ATOM 2310 C C . ASN A 1 287 ? 6.898 24.891 -2.713 1 77.19 287 ASN A C 1
ATOM 2312 O O . ASN A 1 287 ? 6.152 25.156 -1.767 1 77.19 287 ASN A O 1
ATOM 2316 N N . PRO A 1 288 ? 7.473 25.75 -3.42 1 71.69 288 PRO A N 1
ATOM 2317 C CA . PRO A 1 288 ? 7.152 27.156 -3.158 1 71.69 288 PRO A CA 1
ATOM 2318 C C . PRO A 1 288 ? 5.66 27.453 -3.307 1 71.69 288 PRO A C 1
ATOM 2320 O O . PRO A 1 288 ? 4.965 26.781 -4.066 1 71.69 288 PRO A O 1
ATOM 2323 N N . LYS A 1 289 ? 5.219 28.391 -2.6 1 66.12 289 LYS A N 1
ATOM 2324 C CA . LYS A 1 289 ? 3.816 28.797 -2.586 1 66.12 289 LYS A CA 1
ATOM 2325 C C . LYS A 1 289 ? 3.352 29.219 -3.977 1 66.12 289 LYS A C 1
ATOM 2327 O O . LYS A 1 289 ? 4.031 30 -4.656 1 66.12 289 LYS A O 1
ATOM 2332 N N . GLU A 1 290 ? 2.475 28.422 -4.488 1 61.88 290 GLU A N 1
ATOM 2333 C CA . GLU A 1 290 ? 1.875 28.844 -5.75 1 61.88 290 GLU A CA 1
ATOM 2334 C C . GLU A 1 290 ? 0.905 30 -5.543 1 61.88 290 GLU A C 1
ATOM 2336 O O . GLU A 1 290 ? 0.097 29.984 -4.613 1 61.88 290 GLU A O 1
ATOM 2341 N N . ARG A 1 291 ? 1.182 31.047 -6.145 1 54.94 291 ARG A N 1
ATOM 2342 C CA . ARG A 1 291 ? 0.337 32.25 -6.016 1 54.94 291 ARG A CA 1
ATOM 2343 C C . ARG A 1 291 ? -1.068 31.969 -6.543 1 54.94 291 ARG A C 1
ATOM 2345 O O . ARG A 1 291 ? -1.3 32 -7.754 1 54.94 291 ARG A O 1
ATOM 2352 N N . GLU A 1 292 ? -1.792 31 -5.848 1 59.5 292 GLU A N 1
ATOM 2353 C CA . GLU A 1 292 ? -3.195 30.984 -6.254 1 59.5 292 GLU A CA 1
ATOM 2354 C C . GLU A 1 292 ? -3.945 32.188 -5.684 1 59.5 292 GLU A C 1
ATOM 2356 O O . GLU A 1 292 ? -3.926 32.406 -4.477 1 59.5 292 GLU A O 1
ATOM 2361 N N . SER A 1 293 ? -4.137 33.188 -6.543 1 61.53 293 SER A N 1
ATOM 2362 C CA . SER A 1 293 ? -4.781 34.406 -6.117 1 61.53 293 SER A CA 1
ATOM 2363 C C . SER A 1 293 ? -6.301 34.281 -6.105 1 61.53 293 SER A C 1
ATOM 2365 O O . SER A 1 293 ? -6.852 33.375 -6.762 1 61.53 293 SER A O 1
ATOM 2367 N N . LEU A 1 294 ? -6.883 34.812 -5.043 1 63.22 294 LEU A N 1
ATOM 2368 C CA . LEU A 1 294 ? -8.336 34.938 -5.008 1 63.22 294 LEU A CA 1
ATOM 2369 C C . LEU A 1 294 ? -8.891 35.188 -6.406 1 63.22 294 LEU A C 1
ATOM 2371 O O . LEU A 1 294 ? -9.945 34.656 -6.766 1 63.22 294 LEU A O 1
ATOM 2375 N N . TRP A 1 295 ? -8.016 35.812 -7.125 1 63.19 295 TRP A N 1
ATOM 2376 C CA . TRP A 1 295 ? -8.445 36.156 -8.484 1 63.19 295 TRP A CA 1
ATOM 2377 C C . TRP A 1 295 ? -8.492 34.906 -9.352 1 63.19 295 TRP A C 1
ATOM 2379 O O . TRP A 1 295 ? -9.406 34.719 -10.156 1 63.19 295 TRP A O 1
ATOM 2389 N N . GLY A 1 296 ? -7.559 34.156 -9.164 1 67 296 GLY A N 1
ATOM 2390 C CA . GLY A 1 296 ? -7.512 32.906 -9.93 1 67 296 GLY A CA 1
ATOM 2391 C C . GLY A 1 296 ? -8.68 31.984 -9.633 1 67 296 GLY A C 1
ATOM 2392 O O . GLY A 1 296 ? -9.227 31.359 -10.547 1 67 296 GLY A O 1
ATOM 2393 N N . ILE A 1 297 ? -9.094 32.031 -8.43 1 65.5 297 ILE A N 1
ATOM 2394 C CA . ILE A 1 297 ? -10.195 31.172 -8.016 1 65.5 297 ILE A CA 1
ATOM 2395 C C . ILE A 1 297 ? -11.508 31.703 -8.586 1 65.5 297 ILE A C 1
ATOM 2397 O O . ILE A 1 297 ? -12.32 30.938 -9.109 1 65.5 297 ILE A O 1
ATOM 2401 N N . VAL A 1 298 ? -11.609 33 -8.586 1 66.88 298 VAL A N 1
ATOM 2402 C CA . VAL A 1 298 ? -12.867 33.594 -8.984 1 66.88 298 VAL A CA 1
ATOM 2403 C C . VAL A 1 298 ? -13.008 33.562 -10.5 1 66.88 298 VAL A C 1
ATOM 2405 O O . VAL A 1 298 ? -14.125 33.469 -11.023 1 66.88 298 VAL A O 1
ATOM 2408 N N . THR A 1 299 ? -11.836 33.531 -11.094 1 66.5 299 THR A N 1
ATOM 2409 C CA . THR A 1 299 ? -11.891 33.562 -12.547 1 66.5 299 THR A CA 1
ATOM 2410 C C . THR A 1 299 ? -11.922 32.156 -13.141 1 66.5 299 THR A C 1
ATOM 2412 O O . THR A 1 299 ? -12.203 32 -14.328 1 66.5 299 THR A O 1
ATOM 2415 N N . ASN A 1 300 ? -11.617 31.281 -12.266 1 68 300 ASN A N 1
ATOM 2416 C CA . ASN A 1 300 ? -11.641 29.906 -12.75 1 68 300 ASN A CA 1
ATOM 2417 C C . ASN A 1 300 ? -13.062 29.359 -12.812 1 68 300 ASN A C 1
ATOM 2419 O O . ASN A 1 300 ? -13.602 28.906 -11.812 1 68 300 ASN A O 1
ATOM 2423 N N . THR A 1 301 ? -13.648 29.375 -13.953 1 65.12 301 THR A N 1
ATOM 2424 C CA . THR A 1 301 ? -15.031 28.984 -14.195 1 65.12 301 THR A CA 1
ATOM 2425 C C . THR A 1 301 ? -15.25 27.516 -13.836 1 65.12 301 THR A C 1
ATOM 2427 O O . THR A 1 301 ? -16.328 27.156 -13.344 1 65.12 301 THR A O 1
ATOM 2430 N N . ARG A 1 302 ? -14.336 26.781 -14.102 1 66.56 302 ARG A N 1
ATOM 2431 C CA . ARG A 1 302 ? -14.484 25.359 -13.828 1 66.56 302 ARG A CA 1
ATOM 2432 C C . ARG A 1 302 ? -14.672 25.109 -12.336 1 66.56 302 ARG A C 1
ATOM 2434 O O . ARG A 1 302 ? -15.477 24.266 -11.945 1 66.56 302 ARG A O 1
ATOM 2441 N N . LEU A 1 303 ? -13.977 25.922 -11.586 1 68.56 303 LEU A N 1
ATOM 2442 C CA . LEU A 1 303 ? -14.078 25.766 -10.133 1 68.56 303 LEU A CA 1
ATOM 2443 C C . LEU A 1 303 ? -15.438 26.25 -9.633 1 68.56 303 LEU A C 1
ATOM 2445 O O . LEU A 1 303 ? -15.992 25.672 -8.688 1 68.56 303 LEU A O 1
ATOM 2449 N N . LEU A 1 304 ? -15.914 27.125 -10.328 1 67.81 304 LEU A N 1
ATOM 2450 C CA . LEU A 1 304 ? -17.172 27.734 -9.898 1 67.81 304 LEU A CA 1
ATOM 2451 C C . LEU A 1 304 ? -18.344 26.812 -10.203 1 67.81 304 LEU A C 1
ATOM 2453 O O . LEU A 1 304 ? -19.422 26.953 -9.609 1 67.81 304 LEU A O 1
ATOM 2457 N N . GLN A 1 305 ? -18.109 25.922 -10.977 1 69.44 305 GLN A N 1
ATOM 2458 C CA . GLN A 1 305 ? -19.188 25.016 -11.367 1 69.44 305 GLN A CA 1
ATOM 2459 C C . GLN A 1 305 ? -19.219 23.766 -10.477 1 69.44 305 GLN A C 1
ATOM 2461 O O . GLN A 1 305 ? -20.172 23 -10.5 1 69.44 305 GLN A O 1
ATOM 2466 N N . LEU A 1 306 ? -18.25 23.859 -9.641 1 71.25 306 LEU A N 1
ATOM 2467 C CA . LEU A 1 306 ? -18.156 22.656 -8.828 1 71.25 306 LEU A CA 1
ATOM 2468 C C . LEU A 1 306 ? -19.047 22.75 -7.586 1 71.25 306 LEU A C 1
ATOM 2470 O O . LEU A 1 306 ? -19.234 23.844 -7.051 1 71.25 306 LEU A O 1
ATOM 2474 N N . LYS A 1 307 ? -19.766 21.781 -7.262 1 80.88 307 LYS A N 1
ATOM 2475 C CA . LYS A 1 307 ? -20.609 21.656 -6.078 1 80.88 307 LYS A CA 1
ATOM 2476 C C . LYS A 1 307 ? -19.797 21.219 -4.863 1 80.88 307 LYS A C 1
ATOM 2478 O O . LYS A 1 307 ? -19.672 20.016 -4.594 1 80.88 307 LYS A O 1
ATOM 2483 N N . TRP A 1 308 ? -19.422 22.312 -4.07 1 86.38 308 TRP A N 1
ATOM 2484 C CA . TRP A 1 308 ? -18.469 22.047 -3.008 1 86.38 308 TRP A CA 1
ATOM 2485 C C . TRP A 1 308 ? -19.156 21.922 -1.656 1 86.38 308 TRP A C 1
ATOM 2487 O O . TRP A 1 308 ? -18.5 21.969 -0.61 1 86.38 308 TRP A O 1
ATOM 2497 N N . GLY A 1 309 ? -20.453 21.906 -1.621 1 88.38 309 GLY A N 1
ATOM 2498 C CA . GLY A 1 309 ? -21.188 21.641 -0.391 1 88.38 309 GLY A CA 1
ATOM 2499 C C . GLY A 1 309 ? -21.594 22.906 0.342 1 88.38 309 GLY A C 1
ATOM 2500 O O . GLY A 1 309 ? -22.109 23.844 -0.267 1 88.38 309 GLY A O 1
ATOM 2501 N N . ARG A 1 310 ? -21.359 22.938 1.642 1 90.06 310 ARG A N 1
ATOM 2502 C CA . ARG A 1 310 ? -21.844 24.078 2.416 1 90.06 310 ARG A CA 1
ATOM 2503 C C . ARG A 1 310 ? -20.719 24.688 3.254 1 90.06 310 ARG A C 1
ATOM 2505 O O . ARG A 1 310 ? -19.656 24.078 3.404 1 90.06 310 ARG A O 1
ATOM 2512 N N . ILE A 1 311 ? -20.969 25.906 3.74 1 93.06 311 ILE A N 1
ATOM 2513 C CA . ILE A 1 311 ? -20.125 26.609 4.695 1 93.06 311 ILE A CA 1
ATOM 2514 C C . ILE A 1 311 ? -20.859 26.766 6.027 1 93.06 311 ILE A C 1
ATOM 2516 O O . ILE A 1 311 ? -22.062 27 6.055 1 93.06 311 ILE A O 1
ATOM 2520 N N . ASP A 1 312 ? -20.141 26.453 7.055 1 94.06 312 ASP A N 1
ATOM 2521 C CA . ASP A 1 312 ? -20.719 26.641 8.383 1 94.06 312 ASP A CA 1
ATOM 2522 C C . ASP A 1 312 ? -19.969 27.719 9.156 1 94.06 312 ASP A C 1
ATOM 2524 O O . ASP A 1 312 ? -18.75 27.625 9.352 1 94.06 312 ASP A O 1
ATOM 2528 N N . VAL A 1 313 ? -20.688 28.766 9.523 1 94.81 313 VAL A N 1
ATOM 2529 C CA . VAL A 1 313 ? -20.109 29.859 10.289 1 94.81 313 VAL A CA 1
ATOM 2530 C C . VAL A 1 313 ? -20.734 29.906 11.68 1 94.81 313 VAL A C 1
ATOM 2532 O O . VAL A 1 313 ? -21.953 29.922 11.82 1 94.81 313 VAL A O 1
ATOM 2535 N N . ARG A 1 314 ? -19.875 29.938 12.703 1 95.56 314 ARG A N 1
ATOM 2536 C CA . ARG A 1 314 ? -20.328 29.984 14.086 1 95.56 314 ARG A CA 1
ATOM 2537 C C . ARG A 1 314 ? -19.641 31.125 14.844 1 95.56 314 ARG A C 1
ATOM 2539 O O . ARG A 1 314 ? -18.5 31.469 14.555 1 95.56 314 ARG A O 1
ATOM 2546 N N . PHE A 1 315 ? -20.391 31.672 15.805 1 95.5 315 PHE A N 1
ATOM 2547 C CA . PHE A 1 315 ? -19.891 32.75 16.656 1 95.5 315 PHE A CA 1
ATOM 2548 C C . PHE A 1 315 ? -19.844 32.312 18.109 1 95.5 315 PHE A C 1
ATOM 2550 O O . PHE A 1 315 ? -20.844 31.828 18.656 1 95.5 315 PHE A O 1
ATOM 2557 N N . ALA A 1 316 ? -18.672 32.406 18.641 1 96 316 ALA A N 1
ATOM 2558 C CA . ALA A 1 316 ? -18.625 32.219 20.094 1 96 316 ALA A CA 1
ATOM 2559 C C . ALA A 1 316 ? -19.234 33.406 20.812 1 96 316 ALA A C 1
ATOM 2561 O O . ALA A 1 316 ? -19.359 34.5 20.25 1 96 316 ALA A O 1
ATOM 2562 N N . LYS A 1 317 ? -19.562 33.219 22.031 1 95.5 317 LYS A N 1
ATOM 2563 C CA . LYS A 1 317 ? -20.109 34.344 22.812 1 95.5 317 LYS A CA 1
ATOM 2564 C C . LYS A 1 317 ? -19.094 35.469 22.922 1 95.5 317 LYS A C 1
ATOM 2566 O O . LYS A 1 317 ? -17.984 35.281 23.422 1 95.5 317 LYS A O 1
ATOM 2571 N N . PRO A 1 318 ? -19.516 36.688 22.375 1 97.19 318 PRO A N 1
ATOM 2572 C CA . PRO A 1 318 ? -18.609 37.812 22.516 1 97.19 318 PRO A CA 1
ATOM 2573 C C . PRO A 1 318 ? -18.375 38.219 23.969 1 97.19 318 PRO A C 1
ATOM 2575 O O . PRO A 1 318 ? -19.266 38.062 24.797 1 97.19 318 PRO A O 1
ATOM 2578 N N . TYR A 1 319 ? -17.234 38.719 24.266 1 96.56 319 TYR A N 1
ATOM 2579 C CA . TYR A 1 319 ? -16.953 39.188 25.625 1 96.56 319 TYR A CA 1
ATOM 2580 C C . TYR A 1 319 ? -16.125 40.469 25.594 1 96.56 319 TYR A C 1
ATOM 2582 O O . TYR A 1 319 ? -15.414 40.719 24.625 1 96.56 319 TYR A O 1
ATOM 2590 N N . SER A 1 320 ? -16.281 41.219 26.688 1 97.12 320 SER A N 1
ATOM 2591 C CA . SER A 1 320 ? -15.57 42.5 26.859 1 97.12 320 SER A CA 1
ATOM 2592 C C . SER A 1 320 ? -14.086 42.281 27.141 1 97.12 320 SER A C 1
ATOM 2594 O O . SER A 1 320 ? -13.719 41.406 27.953 1 97.12 320 SER A O 1
ATOM 2596 N N . LEU A 1 321 ? -13.266 43 26.344 1 96.94 321 LEU A N 1
ATOM 2597 C CA . LEU A 1 321 ? -11.828 42.906 26.594 1 96.94 321 LEU A CA 1
ATOM 2598 C C . LEU A 1 321 ? -11.477 43.438 27.984 1 96.94 321 LEU A C 1
ATOM 2600 O O . LEU A 1 321 ? -10.633 42.875 28.672 1 96.94 321 LEU A O 1
ATOM 2604 N N . GLN A 1 322 ? -12.094 44.531 28.359 1 94.62 322 GLN A N 1
ATOM 2605 C CA . GLN A 1 322 ? -11.883 45.094 29.688 1 94.62 322 GLN A CA 1
ATOM 2606 C C . GLN A 1 322 ? -12.289 44.094 30.766 1 94.62 322 GLN A C 1
ATOM 2608 O O . GLN A 1 322 ? -11.617 43.969 31.797 1 94.62 322 GLN A O 1
ATOM 2613 N N . GLY A 1 323 ? -13.445 43.531 30.5 1 93.31 323 GLY A N 1
ATOM 2614 C CA . GLY A 1 323 ? -13.859 42.469 31.422 1 93.31 323 GLY A CA 1
ATOM 2615 C C . GLY A 1 323 ? -12.852 41.344 31.547 1 93.31 323 GLY A C 1
ATOM 2616 O O . GLY A 1 323 ? -12.594 40.875 32.656 1 93.31 323 GLY A O 1
ATOM 2617 N N . PHE A 1 324 ? -12.336 40.875 30.469 1 94.06 324 PHE A N 1
ATOM 2618 C CA . PHE A 1 324 ? -11.312 39.844 30.453 1 94.06 324 PHE A CA 1
ATOM 2619 C C . PHE A 1 324 ? -10.086 40.25 31.25 1 94.06 324 PHE A C 1
ATOM 2621 O O . PHE A 1 324 ? -9.539 39.469 32.031 1 94.06 324 PHE A O 1
ATOM 2628 N N . ILE A 1 325 ? -9.602 41.531 31 1 91.31 325 ILE A N 1
ATOM 2629 C CA . ILE A 1 325 ? -8.43 42.062 31.688 1 91.31 325 ILE A CA 1
ATOM 2630 C C . ILE A 1 325 ? -8.664 42.062 33.188 1 91.31 325 ILE A C 1
ATOM 2632 O O . ILE A 1 325 ? -7.809 41.625 33.969 1 91.31 325 ILE A O 1
ATOM 2636 N N . ASN A 1 326 ? -9.844 42.469 33.531 1 90.31 326 ASN A N 1
ATOM 2637 C CA . ASN A 1 326 ? -10.188 42.531 34.969 1 90.31 326 ASN A CA 1
ATOM 2638 C C . ASN A 1 326 ? -10.203 41.156 35.594 1 90.31 326 ASN A C 1
ATOM 2640 O O . ASN A 1 326 ? -9.75 41 36.719 1 90.31 326 ASN A O 1
ATOM 2644 N N . GLU A 1 327 ? -10.75 40.281 34.875 1 90.31 327 GLU A N 1
ATOM 2645 C CA . GLU A 1 327 ? -10.789 38.906 35.375 1 90.31 327 GLU A CA 1
ATOM 2646 C C . GLU A 1 327 ? -9.383 38.344 35.562 1 90.31 327 GLU A C 1
ATOM 2648 O O . GLU A 1 327 ? -9.102 37.688 36.562 1 90.31 327 GLU A O 1
ATOM 2653 N N . GLN A 1 328 ? -8.516 38.594 34.594 1 86.44 328 GLN A N 1
ATOM 2654 C CA . GLN A 1 328 ? -7.148 38.062 34.656 1 86.44 328 GLN A CA 1
ATOM 2655 C C . GLN A 1 328 ? -6.352 38.75 35.781 1 86.44 328 GLN A C 1
ATOM 2657 O O . GLN A 1 328 ? -5.535 38.094 36.406 1 86.44 328 GLN A O 1
ATOM 2662 N N . ILE A 1 329 ? -6.531 40.031 35.969 1 81.94 329 ILE A N 1
ATOM 2663 C CA . ILE A 1 329 ? -5.867 40.75 37.062 1 81.94 329 ILE A CA 1
ATOM 2664 C C . ILE A 1 329 ? -6.34 40.219 38.406 1 81.94 329 ILE A C 1
ATOM 2666 O O . ILE A 1 329 ? -5.547 40.094 39.344 1 81.94 329 ILE A O 1
ATOM 2670 N N . GLY A 1 330 ? -7.609 40.031 38.438 1 81.62 330 GLY A N 1
ATOM 2671 C CA . GLY A 1 330 ? -8.156 39.469 39.688 1 81.62 330 GLY A CA 1
ATOM 2672 C C . GLY A 1 330 ? -7.57 38.125 40.031 1 81.62 330 GLY A C 1
ATOM 2673 O O . GLY A 1 330 ? -7.336 37.844 41.219 1 81.62 330 GLY A O 1
ATOM 2674 N N . ARG A 1 331 ? -7.359 37.312 39.031 1 79 331 ARG A N 1
ATOM 2675 C CA . ARG A 1 331 ? -6.816 35.969 39.25 1 79 331 ARG A CA 1
ATOM 2676 C C . ARG A 1 331 ? -5.344 36.031 39.625 1 79 331 ARG A C 1
ATOM 2678 O O . ARG A 1 331 ? -4.844 35.156 40.344 1 79 331 ARG A O 1
ATOM 2685 N N . ARG A 1 332 ? -4.75 37.094 39.031 1 72.69 332 ARG A N 1
ATOM 2686 C CA . ARG A 1 332 ? -3.316 37.219 39.25 1 72.69 332 ARG A CA 1
ATOM 2687 C C . ARG A 1 332 ? -3.027 38.156 40.438 1 72.69 332 ARG A C 1
ATOM 2689 O O . ARG A 1 332 ? -3.812 39.062 40.719 1 72.69 332 ARG A O 1
ATOM 2696 N N . LYS A 1 333 ? -2.486 37.844 41.625 1 63.19 333 LYS A N 1
ATOM 2697 C CA . LYS A 1 333 ? -2.221 38.594 42.844 1 63.19 333 LYS A CA 1
ATOM 2698 C C . LYS A 1 333 ? -1.733 40 42.531 1 63.19 333 LYS A C 1
ATOM 2700 O O . LYS A 1 333 ? -2.137 40.969 43.188 1 63.19 333 LYS A O 1
ATOM 2705 N N . SER A 1 334 ? -0.858 40.125 41.531 1 67.25 334 SER A N 1
ATOM 2706 C CA . SER A 1 334 ? -0.313 41.438 41.25 1 67.25 334 SER A CA 1
ATOM 2707 C C . SER A 1 334 ? -0.116 41.625 39.75 1 67.25 334 SER A C 1
ATOM 2709 O O . SER A 1 334 ? 0.374 40.719 39.062 1 67.25 334 SER A O 1
ATOM 2711 N N . PHE A 1 335 ? -0.956 42.531 39.062 1 74 335 PHE A N 1
ATOM 2712 C CA . PHE A 1 335 ? -0.743 42.875 37.656 1 74 335 PHE A CA 1
ATOM 2713 C C . PHE A 1 335 ? -0.25 44.281 37.5 1 74 335 PHE A C 1
ATOM 2715 O O . PHE A 1 335 ? -0.912 45.25 37.938 1 74 335 PHE A O 1
ATOM 2722 N N . ASP A 1 336 ? 0.982 44.406 37.062 1 76.06 336 ASP A N 1
ATOM 2723 C CA . ASP A 1 336 ? 1.533 45.688 36.719 1 76.06 336 ASP A CA 1
ATOM 2724 C C . ASP A 1 336 ? 1.386 45.969 35.219 1 76.06 336 ASP A C 1
ATOM 2726 O O . ASP A 1 336 ? 2.072 45.344 34.406 1 76.06 336 ASP A O 1
ATOM 2730 N N . PRO A 1 337 ? 0.435 46.844 34.938 1 70.62 337 PRO A N 1
ATOM 2731 C CA . PRO A 1 337 ? 0.227 47.125 33.5 1 70.62 337 PRO A CA 1
ATOM 2732 C C . PRO A 1 337 ? 1.484 47.656 32.812 1 70.62 337 PRO A C 1
ATOM 2734 O O . PRO A 1 337 ? 1.586 47.625 31.594 1 70.62 337 PRO A O 1
ATOM 2737 N N . ASN A 1 338 ? 2.371 48.094 33.562 1 72.75 338 ASN A N 1
ATOM 2738 C CA . ASN A 1 338 ? 3.586 48.688 33 1 72.75 338 ASN A CA 1
ATOM 2739 C C . ASN A 1 338 ? 4.664 47.625 32.781 1 72.75 338 ASN A C 1
ATOM 2741 O O . ASN A 1 338 ? 5.664 47.875 32.125 1 72.75 338 ASN A O 1
ATOM 2745 N N . SER A 1 339 ? 4.355 46.5 33.25 1 83.38 339 SER A N 1
ATOM 2746 C CA . SER A 1 339 ? 5.32 45.406 33.062 1 83.38 339 SER A CA 1
ATOM 2747 C C . SER A 1 339 ? 5.129 44.75 31.719 1 83.38 339 SER A C 1
ATOM 2749 O O . SER A 1 339 ? 4.066 44.188 31.438 1 83.38 339 SER A O 1
ATOM 2751 N N . GLU A 1 340 ? 6.199 44.812 30.922 1 84.69 340 GLU A N 1
ATOM 2752 C CA . GLU A 1 340 ? 6.148 44.219 29.594 1 84.69 340 GLU A CA 1
ATOM 2753 C C . GLU A 1 340 ? 5.961 42.688 29.688 1 84.69 340 GLU A C 1
ATOM 2755 O O . GLU A 1 340 ? 5.27 42.094 28.844 1 84.69 340 GLU A O 1
ATOM 2760 N N . GLN A 1 341 ? 6.523 42.125 30.656 1 84.69 341 GLN A N 1
ATOM 2761 C CA . GLN A 1 341 ? 6.422 40.656 30.828 1 84.69 341 GLN A CA 1
ATOM 2762 C C . GLN A 1 341 ? 4.996 40.25 31.172 1 84.69 341 GLN A C 1
ATOM 2764 O O . GLN A 1 341 ? 4.496 39.25 30.656 1 84.69 341 GLN A O 1
ATOM 2769 N N . GLN A 1 342 ? 4.391 40.938 31.969 1 85.56 342 GLN A N 1
ATOM 2770 C CA . GLN A 1 342 ? 3.021 40.656 32.375 1 85.56 342 GLN A CA 1
ATOM 2771 C C . GLN A 1 342 ? 2.045 40.906 31.234 1 85.56 342 GLN A C 1
ATOM 2773 O O . GLN A 1 342 ? 1.05 40.188 31.078 1 85.56 342 GLN A O 1
ATOM 2778 N N . LYS A 1 343 ? 2.33 41.875 30.453 1 87 343 LYS A N 1
ATOM 2779 C CA . LYS A 1 343 ? 1.503 42.156 29.281 1 87 343 LYS A CA 1
ATOM 2780 C C . LYS A 1 343 ? 1.564 41 28.281 1 87 343 LYS A C 1
ATOM 2782 O O . LYS A 1 343 ? 0.547 40.656 27.688 1 87 343 LYS A O 1
ATOM 2787 N N . ILE A 1 344 ? 2.762 40.562 28.188 1 88.69 344 ILE A N 1
ATOM 2788 C CA . ILE A 1 344 ? 2.953 39.438 27.25 1 88.69 344 ILE A CA 1
ATOM 2789 C C . ILE A 1 344 ? 2.186 38.219 27.734 1 88.69 344 ILE A C 1
ATOM 2791 O O . ILE A 1 344 ? 1.587 37.5 26.938 1 88.69 344 ILE A O 1
ATOM 2795 N N . THR A 1 345 ? 2.236 37.969 28.922 1 86.62 345 THR A N 1
ATOM 2796 C CA . THR A 1 345 ? 1.51 36.844 29.5 1 86.62 345 THR A CA 1
ATOM 2797 C C . THR A 1 345 ? 0.005 37 29.312 1 86.62 345 THR A C 1
ATOM 2799 O O . THR A 1 345 ? -0.696 36.062 28.969 1 86.62 345 THR A O 1
ATOM 2802 N N . LEU A 1 346 ? -0.432 38.188 29.547 1 88.69 346 LEU A N 1
ATOM 2803 C CA . LEU A 1 346 ? -1.844 38.5 29.344 1 88.69 346 LEU A CA 1
ATOM 2804 C C . LEU A 1 346 ? -2.24 38.312 27.875 1 88.69 346 LEU A C 1
ATOM 2806 O O . LEU A 1 346 ? -3.316 37.781 27.578 1 88.69 346 LEU A O 1
ATOM 2810 N N . LEU A 1 347 ? -1.387 38.812 27.047 1 91.75 347 LEU A N 1
ATOM 2811 C CA . LEU A 1 347 ? -1.623 38.719 25.609 1 91.75 347 LEU A CA 1
ATOM 2812 C C . LEU A 1 347 ? -1.696 37.25 25.172 1 91.75 347 LEU A C 1
ATOM 2814 O O . LEU A 1 347 ? -2.547 36.875 24.359 1 91.75 347 LEU A O 1
ATOM 2818 N N . ARG A 1 348 ? -0.866 36.438 25.672 1 88.31 348 ARG A N 1
ATOM 2819 C CA . ARG A 1 348 ? -0.875 35 25.344 1 88.31 348 ARG A CA 1
ATOM 2820 C C . ARG A 1 348 ? -2.146 34.344 25.859 1 88.31 348 ARG A C 1
ATOM 2822 O O . ARG A 1 348 ? -2.748 33.531 25.172 1 88.31 348 ARG A O 1
ATOM 2829 N N . ALA A 1 349 ? -2.459 34.625 27 1 88.69 349 ALA A N 1
ATOM 2830 C CA . ALA A 1 349 ? -3.689 34.094 27.562 1 88.69 349 ALA A CA 1
ATOM 2831 C C . ALA A 1 349 ? -4.898 34.469 26.703 1 88.69 349 ALA A C 1
ATOM 2833 O O . ALA A 1 349 ? -5.785 33.625 26.5 1 88.69 349 ALA A O 1
ATOM 2834 N N . LEU A 1 350 ? -4.941 35.688 26.281 1 93.19 350 LEU A N 1
ATOM 2835 C CA . LEU A 1 350 ? -6.027 36.156 25.422 1 93.19 350 LEU A CA 1
ATOM 2836 C C . LEU A 1 350 ? -6.035 35.375 24.109 1 93.19 350 LEU A C 1
ATOM 2838 O O . LEU A 1 350 ? -7.09 34.906 23.656 1 93.19 350 LEU A O 1
ATOM 2842 N N . GLY A 1 351 ? -4.867 35.281 23.5 1 93.19 351 GLY A N 1
ATOM 2843 C CA . GLY A 1 351 ? -4.754 34.562 22.25 1 93.19 351 GLY A CA 1
ATOM 2844 C C . GLY A 1 351 ? -5.25 33.125 22.344 1 93.19 351 GLY A C 1
ATOM 2845 O O . GLY A 1 351 ? -6.016 32.688 21.484 1 93.19 351 GLY A O 1
ATOM 2846 N N . TYR A 1 352 ? -4.91 32.438 23.344 1 89 352 TYR A N 1
ATOM 2847 C CA . TYR A 1 352 ? -5.273 31.031 23.484 1 89 352 TYR A CA 1
ATOM 2848 C C . TYR A 1 352 ? -6.73 30.891 23.906 1 89 352 TYR A C 1
ATOM 2850 O O . TYR A 1 352 ? -7.391 29.906 23.562 1 89 352 TYR A O 1
ATOM 2858 N N . GLN A 1 353 ? -7.188 31.859 24.641 1 91.25 353 GLN A N 1
ATOM 2859 C CA . GLN A 1 353 ? -8.617 31.859 24.953 1 91.25 353 GLN A CA 1
ATOM 2860 C C . GLN A 1 353 ? -9.445 31.969 23.672 1 91.25 353 GLN A C 1
ATOM 2862 O O . GLN A 1 353 ? -10.453 31.266 23.516 1 91.25 353 GLN A O 1
ATOM 2867 N N . VAL A 1 354 ? -9.031 32.844 22.828 1 94.44 354 VAL A N 1
ATOM 2868 C CA . VAL A 1 354 ? -9.734 33.031 21.562 1 94.44 354 VAL A CA 1
ATOM 2869 C C . VAL A 1 354 ? -9.719 31.719 20.766 1 94.44 354 VAL A C 1
ATOM 2871 O O . VAL A 1 354 ? -10.742 31.297 20.234 1 94.44 354 VAL A O 1
ATOM 2874 N N . LEU A 1 355 ? -8.578 31.109 20.719 1 91.94 355 LEU A N 1
ATOM 2875 C CA . LEU A 1 355 ? -8.469 29.844 20 1 91.94 355 LEU A CA 1
ATOM 2876 C C . LEU A 1 355 ? -9.375 28.781 20.625 1 91.94 355 LEU A C 1
ATOM 2878 O O . LEU A 1 355 ? -10.016 28.016 19.906 1 91.94 355 LEU A O 1
ATOM 2882 N N . SER A 1 356 ? -9.375 28.75 21.906 1 90.12 356 SER A N 1
ATOM 2883 C CA . SER A 1 356 ? -10.25 27.812 22.609 1 90.12 356 SER A CA 1
ATOM 2884 C C . SER A 1 356 ? -11.711 28.078 22.281 1 90.12 356 SER A C 1
ATOM 2886 O O . SER A 1 356 ? -12.5 27.141 22.125 1 90.12 356 SER A O 1
ATOM 2888 N N . ASP A 1 357 ? -12.047 29.297 22.266 1 93.31 357 ASP A N 1
ATOM 2889 C CA . ASP A 1 357 ? -13.422 29.688 21.938 1 93.31 357 ASP A CA 1
ATOM 2890 C C . ASP A 1 357 ? -13.789 29.25 20.516 1 93.31 357 ASP A C 1
ATOM 2892 O O . ASP A 1 357 ? -14.898 28.766 20.281 1 93.31 357 ASP A O 1
ATOM 2896 N N . ILE A 1 358 ? -12.906 29.453 19.625 1 94.25 358 ILE A N 1
ATOM 2897 C CA . ILE A 1 358 ? -13.148 29.062 18.234 1 94.25 358 ILE A CA 1
ATOM 2898 C C . ILE A 1 358 ? -13.391 27.547 18.156 1 94.25 358 ILE A C 1
ATOM 2900 O O . ILE A 1 358 ? -14.352 27.109 17.531 1 94.25 358 ILE A O 1
ATOM 2904 N N . ASN A 1 359 ? -12.586 26.797 18.828 1 89.88 359 ASN A N 1
ATOM 2905 C CA . ASN A 1 359 ? -12.711 25.344 18.828 1 89.88 359 ASN A CA 1
ATOM 2906 C C . ASN A 1 359 ? -14.031 24.891 19.453 1 89.88 359 ASN A C 1
ATOM 2908 O O . ASN A 1 359 ? -14.633 23.922 19 1 89.88 359 ASN A O 1
ATOM 2912 N N . SER A 1 360 ? -14.438 25.609 20.438 1 89.94 360 SER A N 1
ATOM 2913 C CA . SER A 1 360 ? -15.633 25.203 21.172 1 89.94 360 SER A CA 1
ATOM 2914 C C . SER A 1 360 ? -16.891 25.359 20.312 1 89.94 360 SER A C 1
ATOM 2916 O O . SER A 1 360 ? -17.875 24.656 20.516 1 89.94 360 SER A O 1
ATOM 2918 N N . VAL A 1 361 ? -16.859 26.203 19.359 1 93.38 361 VAL A N 1
ATOM 2919 C CA . VAL A 1 361 ? -18.062 26.438 18.562 1 93.38 361 VAL A CA 1
ATOM 2920 C C . VAL A 1 361 ? -17.875 25.828 17.172 1 93.38 361 VAL A C 1
ATOM 2922 O O . VAL A 1 361 ? -18.812 25.828 16.359 1 93.38 361 VAL A O 1
ATOM 2925 N N . SER A 1 362 ? -16.734 25.297 16.922 1 92.88 362 SER A N 1
ATOM 2926 C CA . SER A 1 362 ? -16.453 24.734 15.609 1 92.88 362 SER A CA 1
ATOM 2927 C C . SER A 1 362 ? -17.344 23.531 15.328 1 92.88 362 SER A C 1
ATOM 2929 O O . SER A 1 362 ? -17.578 22.703 16.219 1 92.88 362 SER A O 1
ATOM 2931 N N . VAL A 1 363 ? -17.828 23.469 14.102 1 94.5 363 VAL A N 1
ATOM 2932 C CA . VAL A 1 363 ? -18.688 22.359 13.688 1 94.5 363 VAL A CA 1
ATOM 2933 C C . VAL A 1 363 ? -17.906 21.391 12.797 1 94.5 363 VAL A C 1
ATOM 2935 O O . VAL A 1 363 ? -17.219 21.812 11.867 1 94.5 363 VAL A O 1
ATOM 2938 N N . VAL A 1 364 ? -18 20.078 13.141 1 95.31 364 VAL A N 1
ATOM 2939 C CA . VAL A 1 364 ? -17.375 19.078 12.297 1 95.31 364 VAL A CA 1
ATOM 2940 C C . VAL A 1 364 ? -18.266 18.781 11.094 1 95.31 364 VAL A C 1
ATOM 2942 O O . VAL A 1 364 ? -19.422 18.375 11.25 1 95.31 364 VAL A O 1
ATOM 2945 N N . MET A 1 365 ? -17.703 18.969 9.945 1 95.12 365 MET A N 1
ATOM 2946 C CA . MET A 1 365 ? -18.438 18.781 8.703 1 95.12 365 MET A CA 1
ATOM 2947 C C . MET A 1 365 ? -18.484 17.312 8.305 1 95.12 365 MET A C 1
ATOM 2949 O O . MET A 1 365 ? -17.641 16.531 8.734 1 95.12 365 MET A O 1
ATOM 2953 N N . PRO A 1 366 ? -19.453 16.938 7.461 1 93.69 366 PRO A N 1
ATOM 2954 C CA . PRO A 1 366 ? -19.562 15.547 7.004 1 93.69 366 PRO A CA 1
ATOM 2955 C C . PRO A 1 366 ? -18.281 15.062 6.312 1 93.69 366 PRO A C 1
ATOM 2957 O O . PRO A 1 366 ? -17.891 13.906 6.48 1 93.69 366 PRO A O 1
ATOM 2960 N N . THR A 1 367 ? -17.656 15.883 5.539 1 94.81 367 THR A N 1
ATOM 2961 C CA . THR A 1 367 ? -16.453 15.508 4.824 1 94.81 367 THR A CA 1
ATOM 2962 C C . THR A 1 367 ? -15.312 15.219 5.805 1 94.81 367 THR A C 1
ATOM 2964 O O . THR A 1 367 ? -14.492 14.336 5.562 1 94.81 367 THR A O 1
ATOM 2967 N N . ALA A 1 368 ? -15.273 15.984 6.895 1 95.94 368 ALA A N 1
ATOM 2968 C CA . ALA A 1 368 ? -14.273 15.719 7.926 1 95.94 368 ALA A CA 1
ATOM 2969 C C . ALA A 1 368 ? -14.531 14.375 8.602 1 95.94 368 ALA A C 1
ATOM 2971 O O . ALA A 1 368 ? -13.594 13.641 8.922 1 95.94 368 ALA A O 1
ATOM 2972 N N . LEU A 1 369 ? -15.805 14.078 8.805 1 96.5 369 LEU A N 1
ATOM 2973 C CA . LEU A 1 369 ? -16.156 12.797 9.414 1 96.5 369 LEU A CA 1
ATOM 2974 C C . LEU A 1 369 ? -15.719 11.633 8.531 1 96.5 369 LEU A C 1
ATOM 2976 O O . LEU A 1 369 ? -14.977 10.758 8.977 1 96.5 369 LEU A O 1
ATOM 2980 N N . VAL A 1 370 ? -16.125 11.711 7.297 1 96.56 370 VAL A N 1
ATOM 2981 C CA . VAL A 1 370 ? -15.844 10.633 6.355 1 96.56 370 VAL A CA 1
ATOM 2982 C C . VAL A 1 370 ? -14.344 10.547 6.086 1 96.56 370 VAL A C 1
ATOM 2984 O O . VAL A 1 370 ? -13.766 9.461 6.074 1 96.56 370 VAL A O 1
ATOM 2987 N N . GLY A 1 371 ? -13.727 11.719 5.879 1 96.19 371 GLY A N 1
ATOM 2988 C CA . GLY A 1 371 ? -12.289 11.742 5.656 1 96.19 371 GLY A CA 1
ATOM 2989 C C . GLY A 1 371 ? -11.492 11.156 6.809 1 96.19 371 GLY A C 1
ATOM 2990 O O . GLY A 1 371 ? -10.531 10.422 6.594 1 96.19 371 GLY A O 1
ATOM 2991 N N . THR A 1 372 ? -11.898 11.414 7.988 1 97.06 372 THR A N 1
ATOM 2992 C CA . THR A 1 372 ? -11.219 10.906 9.18 1 97.06 372 THR A CA 1
ATOM 2993 C C . THR A 1 372 ? -11.344 9.391 9.266 1 97.06 372 THR A C 1
ATOM 2995 O O . THR A 1 372 ? -10.359 8.688 9.508 1 97.06 372 THR A O 1
ATOM 2998 N N . VAL A 1 373 ? -12.547 8.906 9.047 1 96.56 373 VAL A N 1
ATOM 2999 C CA . VAL A 1 373 ? -12.781 7.469 9.141 1 96.56 373 VAL A CA 1
ATOM 3000 C C . VAL A 1 373 ? -11.945 6.734 8.094 1 96.56 373 VAL A C 1
ATOM 3002 O O . VAL A 1 373 ? -11.297 5.734 8.406 1 96.56 373 VAL A O 1
ATOM 3005 N N . ILE A 1 374 ? -11.906 7.219 6.922 1 95.56 374 ILE A N 1
ATOM 3006 C CA . ILE A 1 374 ? -11.203 6.566 5.824 1 95.56 374 ILE A CA 1
ATOM 3007 C C . ILE A 1 374 ? -9.703 6.551 6.113 1 95.56 374 ILE A C 1
ATOM 3009 O O . ILE A 1 374 ? -9.016 5.57 5.809 1 95.56 374 ILE A O 1
ATOM 3013 N N . LEU A 1 375 ? -9.156 7.559 6.738 1 94.19 375 LEU A N 1
ATOM 3014 C CA . LEU A 1 375 ? -7.727 7.66 6.996 1 94.19 375 LEU A CA 1
ATOM 3015 C C . LEU A 1 375 ? -7.336 6.84 8.227 1 94.19 375 LEU A C 1
ATOM 3017 O O . LEU A 1 375 ? -6.156 6.562 8.445 1 94.19 375 LEU A O 1
ATOM 3021 N N . THR A 1 376 ? -8.281 6.512 9.008 1 92.56 376 THR A N 1
ATOM 3022 C CA . THR A 1 376 ? -7.953 5.801 10.242 1 92.56 376 THR A CA 1
ATOM 3023 C C . THR A 1 376 ? -8.391 4.34 10.156 1 92.56 376 THR A C 1
ATOM 3025 O O . THR A 1 376 ? -8.57 3.682 11.18 1 92.56 376 THR A O 1
ATOM 3028 N N . LEU A 1 377 ? -8.547 3.955 8.961 1 85.62 377 LEU A N 1
ATOM 3029 C CA . LEU A 1 377 ? -8.852 2.545 8.727 1 85.62 377 LEU A CA 1
ATOM 3030 C C . LEU A 1 377 ? -7.582 1.698 8.828 1 85.62 377 LEU A C 1
ATOM 3032 O O . LEU A 1 377 ? -6.504 2.137 8.422 1 85.62 377 LEU A O 1
ATOM 3036 N N . ARG A 1 378 ? -7.617 0.569 9.398 1 76.94 378 ARG A N 1
ATOM 3037 C CA . ARG A 1 378 ? -6.5 -0.371 9.414 1 76.94 378 ARG A CA 1
ATOM 3038 C C . ARG A 1 378 ? -6.359 -1.067 8.062 1 76.94 378 ARG A C 1
ATOM 3040 O O . ARG A 1 378 ? -5.25 -1.387 7.637 1 76.94 378 ARG A O 1
ATOM 3047 N N . GLY A 1 379 ? -7.391 -1.156 7.344 1 76.19 379 GLY A N 1
ATOM 3048 C CA . GLY A 1 379 ? -7.352 -1.87 6.078 1 76.19 379 GLY A CA 1
ATOM 3049 C C . GLY A 1 379 ? -7.113 -0.96 4.887 1 76.19 379 GLY A C 1
ATOM 3050 O O . GLY A 1 379 ? -6.824 0.227 5.055 1 76.19 379 GLY A O 1
ATOM 3051 N N . ARG A 1 380 ? -7.098 -1.576 3.658 1 85.88 380 ARG A N 1
ATOM 3052 C CA . ARG A 1 380 ? -6.84 -0.873 2.406 1 85.88 380 ARG A CA 1
ATOM 3053 C C . ARG A 1 380 ? -8.086 -0.128 1.933 1 85.88 380 ARG A C 1
ATOM 3055 O O . ARG A 1 380 ? -7.992 0.787 1.112 1 85.88 380 ARG A O 1
ATOM 3062 N N . GLY A 1 381 ? -9.227 -0.536 2.467 1 89.75 381 GLY A N 1
ATOM 3063 C CA . GLY A 1 381 ? -10.508 0.049 2.1 1 89.75 381 GLY A CA 1
ATOM 3064 C C . GLY A 1 381 ? -11.656 -0.428 2.973 1 89.75 381 GLY A C 1
ATOM 3065 O O . GLY A 1 381 ? -11.461 -1.254 3.867 1 89.75 381 GLY A O 1
ATOM 3066 N N . VAL A 1 382 ? -12.82 0.177 2.73 1 91.5 382 VAL A N 1
ATOM 3067 C CA . VAL A 1 382 ? -13.961 -0.147 3.574 1 91.5 382 VAL A CA 1
ATOM 3068 C C . VAL A 1 382 ? -15.234 -0.201 2.723 1 91.5 382 VAL A C 1
ATOM 3070 O O . VAL A 1 382 ? -15.375 0.554 1.759 1 91.5 382 VAL A O 1
ATOM 3073 N N . GLY A 1 383 ? -16.078 -1.104 3.072 1 90.19 383 GLY A N 1
ATOM 3074 C CA . GLY A 1 383 ? -17.375 -1.139 2.436 1 90.19 383 GLY A CA 1
ATOM 3075 C C . GLY A 1 383 ? -18.297 -0.027 2.902 1 90.19 383 GLY A C 1
ATOM 3076 O O . GLY A 1 383 ? -18.016 0.64 3.9 1 90.19 383 GLY A O 1
ATOM 3077 N N . ARG A 1 384 ? -19.375 0.182 2.25 1 91.19 384 ARG A N 1
ATOM 3078 C CA . ARG A 1 384 ? -20.312 1.271 2.521 1 91.19 384 ARG A CA 1
ATOM 3079 C C . ARG A 1 384 ? -20.922 1.13 3.91 1 91.19 384 ARG A C 1
ATOM 3081 O O . ARG A 1 384 ? -20.984 2.098 4.672 1 91.19 384 ARG A O 1
ATOM 3088 N N . ASN A 1 385 ? -21.391 -0.06 4.191 1 89.25 385 ASN A N 1
ATOM 3089 C CA . ASN A 1 385 ? -22.062 -0.262 5.477 1 89.25 385 ASN A CA 1
ATOM 3090 C C . ASN A 1 385 ? -21.094 -0.045 6.645 1 89.25 385 ASN A C 1
ATOM 3092 O O . ASN A 1 385 ? -21.484 0.537 7.66 1 89.25 385 ASN A O 1
ATOM 3096 N N . GLU A 1 386 ? -19.984 -0.547 6.453 1 89.69 386 GLU A N 1
ATOM 3097 C CA . GLU A 1 386 ? -18.969 -0.356 7.496 1 89.69 386 GLU A CA 1
ATOM 3098 C C . GLU A 1 386 ? -18.594 1.115 7.625 1 89.69 386 GLU A C 1
ATOM 3100 O O . GLU A 1 386 ? -18.344 1.604 8.734 1 89.69 386 GLU A O 1
ATOM 3105 N N . LEU A 1 387 ? -18.516 1.808 6.547 1 94.12 387 LEU A N 1
ATOM 3106 C CA . LEU A 1 387 ? -18.219 3.236 6.559 1 94.12 387 LEU A CA 1
ATOM 3107 C C . LEU A 1 387 ? -19.281 4.008 7.32 1 94.12 387 LEU A C 1
ATOM 3109 O O . LEU A 1 387 ? -18.969 4.871 8.141 1 94.12 387 LEU A O 1
ATOM 3113 N N . ILE A 1 388 ? -20.547 3.658 7.055 1 95.06 388 ILE A N 1
ATOM 3114 C CA . ILE A 1 388 ? -21.672 4.305 7.715 1 95.06 388 ILE A CA 1
ATOM 3115 C C . ILE A 1 388 ? -21.609 4.039 9.219 1 95.06 388 ILE A C 1
ATOM 3117 O O . ILE A 1 388 ? -21.781 4.953 10.023 1 95.06 388 ILE A O 1
ATOM 3121 N N . ARG A 1 389 ? -21.312 2.822 9.562 1 93.69 389 ARG A N 1
ATOM 3122 C CA . ARG A 1 389 ? -21.234 2.439 10.961 1 93.69 389 ARG A CA 1
ATOM 3123 C C . ARG A 1 389 ? -20.141 3.232 11.68 1 93.69 389 ARG A C 1
ATOM 3125 O O . ARG A 1 389 ? -20.359 3.734 12.789 1 93.69 389 ARG A O 1
ATOM 3132 N N . ARG A 1 390 ? -19.031 3.355 11.133 1 94.56 390 ARG A N 1
ATOM 3133 C CA . ARG A 1 390 ? -17.906 4.035 11.758 1 94.56 390 ARG A CA 1
ATOM 3134 C C . ARG A 1 390 ? -18.141 5.543 11.828 1 94.56 390 ARG A C 1
ATOM 3136 O O . ARG A 1 390 ? -17.719 6.199 12.773 1 94.56 390 ARG A O 1
ATOM 3143 N N . VAL A 1 391 ? -18.766 6.117 10.773 1 96.44 391 VAL A N 1
ATOM 3144 C CA . VAL A 1 391 ? -19.094 7.539 10.781 1 96.44 391 VAL A CA 1
ATOM 3145 C C . VAL A 1 391 ? -20.094 7.824 11.898 1 96.44 391 VAL A C 1
ATOM 3147 O O . VAL A 1 391 ? -19.984 8.836 12.594 1 96.44 391 VAL A O 1
ATOM 3150 N N . GLU A 1 392 ? -21.031 6.934 12.055 1 95.69 392 GLU A N 1
ATOM 3151 C CA . GLU A 1 392 ? -22 7.086 13.133 1 95.69 392 GLU A CA 1
ATOM 3152 C C . GLU A 1 392 ? -21.312 7.031 14.5 1 95.69 392 GLU A C 1
ATOM 3154 O O . GLU A 1 392 ? -21.656 7.805 15.398 1 95.69 392 GLU A O 1
ATOM 3159 N N . TRP A 1 393 ? -20.453 6.141 14.617 1 95.31 393 TRP A N 1
ATOM 3160 C CA . TRP A 1 393 ? -19.703 6.051 15.859 1 95.31 393 TRP A CA 1
ATOM 3161 C C . TRP A 1 393 ? -18.938 7.344 16.125 1 95.31 393 TRP A C 1
ATOM 3163 O O . TRP A 1 393 ? -18.938 7.859 17.25 1 95.31 393 TRP A O 1
ATOM 3173 N N . LEU A 1 394 ? -18.25 7.852 15.156 1 96.38 394 LEU A N 1
ATOM 3174 C CA . LEU A 1 394 ? -17.453 9.062 15.305 1 96.38 394 LEU A CA 1
ATOM 3175 C C . LEU A 1 394 ? -18.328 10.258 15.664 1 96.38 394 LEU A C 1
ATOM 3177 O O . LEU A 1 394 ? -17.969 11.062 16.531 1 96.38 394 LEU A O 1
ATOM 3181 N N . ARG A 1 395 ? -19.453 10.336 14.977 1 95.69 395 ARG A N 1
ATOM 3182 C CA . ARG A 1 395 ? -20.406 11.391 15.297 1 95.69 395 ARG A CA 1
ATOM 3183 C C . ARG A 1 395 ? -20.812 11.336 16.766 1 95.69 395 ARG A C 1
ATOM 3185 O O . ARG A 1 395 ? -20.797 12.352 17.453 1 95.69 395 ARG A O 1
ATOM 3192 N N . THR A 1 396 ? -21.125 10.133 17.219 1 95.06 396 THR A N 1
ATOM 3193 C CA . THR A 1 396 ? -21.562 9.953 18.609 1 95.06 396 THR A CA 1
ATOM 3194 C C . THR A 1 396 ? -20.422 10.297 19.578 1 95.06 396 THR A C 1
ATOM 3196 O O . THR A 1 396 ? -20.656 10.93 20.609 1 95.06 396 THR A O 1
ATOM 3199 N N . ALA A 1 397 ? -19.266 9.906 19.234 1 95.31 397 ALA A N 1
ATOM 3200 C CA . ALA A 1 397 ? -18.109 10.195 20.062 1 95.31 397 ALA A CA 1
ATOM 3201 C C . ALA A 1 397 ? -17.844 11.695 20.156 1 95.31 397 ALA A C 1
ATOM 3203 O O . ALA A 1 397 ? -17.516 12.211 21.219 1 95.31 397 ALA A O 1
ATOM 3204 N N . ILE A 1 398 ? -17.984 12.422 19.078 1 95.69 398 ILE A N 1
ATOM 3205 C CA . ILE A 1 398 ? -17.766 13.867 19.016 1 95.69 398 ILE A CA 1
ATOM 3206 C C . ILE A 1 398 ? -18.797 14.578 19.891 1 95.69 398 ILE A C 1
ATOM 3208 O O . ILE A 1 398 ? -18.453 15.453 20.688 1 95.69 398 ILE A O 1
ATOM 3212 N N . LEU A 1 399 ? -20.031 14.117 19.734 1 94.06 399 LEU A N 1
ATOM 3213 C CA . LEU A 1 399 ? -21.094 14.727 20.516 1 94.06 399 LEU A CA 1
ATOM 3214 C C . LEU A 1 399 ? -20.906 14.461 22.016 1 94.06 399 LEU A C 1
ATOM 3216 O O . LEU A 1 399 ? -21.141 15.352 22.828 1 94.06 399 LEU A O 1
ATOM 3220 N N . ALA A 1 400 ? -20.438 13.336 22.297 1 91.88 400 ALA A N 1
ATOM 3221 C CA . ALA A 1 400 ? -20.203 12.969 23.688 1 91.88 400 ALA A CA 1
ATOM 3222 C C . ALA A 1 400 ? -19.094 13.82 24.297 1 91.88 400 ALA A C 1
ATOM 3224 O O . ALA A 1 400 ? -19.109 14.094 25.5 1 91.88 400 ALA A O 1
ATOM 3225 N N . LYS A 1 401 ? -18.203 14.32 23.547 1 90.12 401 LYS A N 1
ATOM 3226 C CA . LYS A 1 401 ? -17.094 15.141 24.016 1 90.12 401 LYS A CA 1
ATOM 3227 C C . LYS A 1 401 ? -17.469 16.625 24.031 1 90.12 401 LYS A C 1
ATOM 3229 O O . LYS A 1 401 ? -16.656 17.469 24.391 1 90.12 401 LYS A O 1
ATOM 3234 N N . GLY A 1 402 ? -18.625 16.844 23.641 1 88 402 GLY A N 1
ATOM 3235 C CA . GLY A 1 402 ? -19.078 18.219 23.625 1 88 402 GLY A CA 1
ATOM 3236 C C . GLY A 1 402 ? -18.844 18.922 22.312 1 88 402 GLY A C 1
ATOM 3237 O O . GLY A 1 402 ? -19.016 20.141 22.203 1 88 402 GLY A O 1
ATOM 3238 N N . GLY A 1 403 ? -18.406 18.141 21.359 1 91.19 403 GLY A N 1
ATOM 3239 C CA . GLY A 1 403 ? -18.234 18.703 20.047 1 91.19 403 GLY A CA 1
ATOM 3240 C C . GLY A 1 403 ? -19.547 18.875 19.281 1 91.19 403 GLY A C 1
ATOM 3241 O O . GLY A 1 403 ? -20.609 18.484 19.781 1 91.19 403 GLY A O 1
ATOM 3242 N N . ARG A 1 404 ? -19.422 19.547 18.125 1 92.19 404 ARG A N 1
ATOM 3243 C CA . ARG A 1 404 ? -20.594 19.812 17.297 1 92.19 404 ARG A CA 1
ATOM 3244 C C . ARG A 1 404 ? -20.422 19.203 15.906 1 92.19 404 ARG A C 1
ATOM 3246 O O . ARG A 1 404 ? -19.312 19.203 15.359 1 92.19 404 ARG A O 1
ATOM 3253 N N . VAL A 1 405 ? -21.484 18.641 15.461 1 91.31 405 VAL A N 1
ATOM 3254 C CA . VAL A 1 405 ? -21.5 18.125 14.094 1 91.31 405 VAL A CA 1
ATOM 3255 C C . VAL A 1 405 ? -22.562 18.859 13.273 1 91.31 405 VAL A C 1
ATOM 3257 O O . VAL A 1 405 ? -23.578 19.312 13.812 1 91.31 405 VAL A O 1
ATOM 3260 N N . ALA A 1 406 ? -22.281 19.016 12.055 1 81.06 406 ALA A N 1
ATOM 3261 C CA . ALA A 1 406 ? -23.203 19.734 11.156 1 81.06 406 ALA A CA 1
ATOM 3262 C C . ALA A 1 406 ? -24.578 19.094 11.172 1 81.06 406 ALA A C 1
ATOM 3264 O O . ALA A 1 406 ? -24.719 17.875 11.32 1 81.06 406 ALA A O 1
ATOM 3265 N N . ASP A 1 407 ? -25.484 19.984 11.117 1 72.56 407 ASP A N 1
ATOM 3266 C CA . ASP A 1 407 ? -26.875 19.547 11.102 1 72.56 407 ASP A CA 1
ATOM 3267 C C . ASP A 1 407 ? -27.219 18.859 9.781 1 72.56 407 ASP A C 1
ATOM 3269 O O . ASP A 1 407 ? -27.031 19.438 8.711 1 72.56 407 ASP A O 1
ATOM 3273 N N . PHE A 1 408 ? -27.75 17.641 9.883 1 72.25 408 PHE A N 1
ATOM 3274 C CA . PHE A 1 408 ? -28 16.828 8.695 1 72.25 408 PHE A CA 1
ATOM 3275 C C . PHE A 1 408 ? -29.422 17.016 8.195 1 72.25 408 PHE A C 1
ATOM 3277 O O . PHE A 1 408 ? -29.828 16.406 7.195 1 72.25 408 PHE A O 1
ATOM 3284 N N . SER A 1 409 ? -30.125 18.047 8.742 1 70.44 409 SER A N 1
ATOM 3285 C CA . SER A 1 409 ? -31.484 18.391 8.352 1 70.44 409 SER A CA 1
ATOM 3286 C C . SER A 1 409 ? -32.344 17.156 8.133 1 70.44 409 SER A C 1
ATOM 3288 O O . SER A 1 409 ? -33 17.031 7.094 1 70.44 409 SER A O 1
ATOM 3290 N N . GLY A 1 410 ? -32.281 16.078 8.977 1 75.19 410 GLY A N 1
ATOM 3291 C CA . GLY A 1 410 ? -33.156 14.906 8.883 1 75.19 410 GLY A CA 1
ATOM 3292 C C . GLY A 1 410 ? -32.594 13.812 8 1 75.19 410 GLY A C 1
ATOM 3293 O O . GLY A 1 410 ? -33.188 12.734 7.887 1 75.19 410 GLY A O 1
ATOM 3294 N N . MET A 1 411 ? -31.531 14.062 7.398 1 84.56 411 MET A N 1
ATOM 3295 C CA . MET A 1 411 ? -30.922 13.031 6.555 1 84.56 411 MET A CA 1
ATOM 3296 C C . MET A 1 411 ? -30.375 11.891 7.402 1 84.56 411 MET A C 1
ATOM 3298 O O . MET A 1 411 ? -29.953 12.102 8.539 1 84.56 411 MET A O 1
ATOM 3302 N N . THR A 1 412 ? -30.422 10.758 6.738 1 90.88 412 THR A N 1
ATOM 3303 C CA . THR A 1 412 ? -29.828 9.602 7.395 1 90.88 412 THR A CA 1
ATOM 3304 C C . THR A 1 412 ? -28.297 9.656 7.293 1 90.88 412 THR A C 1
ATOM 3306 O O . THR A 1 412 ? -27.75 10.383 6.457 1 90.88 412 THR A O 1
ATOM 3309 N N . ILE A 1 413 ? -27.688 8.977 8.125 1 91.75 413 ILE A N 1
ATOM 3310 C CA . ILE A 1 413 ? -26.219 8.938 8.102 1 91.75 413 ILE A CA 1
ATOM 3311 C C . ILE A 1 413 ? -25.734 8.391 6.762 1 91.75 413 ILE A C 1
ATOM 3313 O O . ILE A 1 413 ? -24.719 8.836 6.234 1 91.75 413 ILE A O 1
ATOM 3317 N N . GLY A 1 414 ? -26.406 7.406 6.23 1 93.12 414 GLY A N 1
ATOM 3318 C CA . GLY A 1 414 ? -26.062 6.867 4.926 1 93.12 414 GLY A CA 1
ATOM 3319 C C . GLY A 1 414 ? -26.062 7.914 3.83 1 93.12 414 GLY A C 1
ATOM 3320 O O . GLY A 1 414 ? -25.141 7.957 3.008 1 93.12 414 GLY A O 1
ATOM 3321 N N . GLU A 1 415 ? -27.016 8.719 3.861 1 92.25 415 GLU A N 1
ATOM 3322 C CA . GLU A 1 415 ? -27.109 9.781 2.867 1 92.25 415 GLU A CA 1
ATOM 3323 C C . GLU A 1 415 ? -25.984 10.805 3.037 1 92.25 415 GLU A C 1
ATOM 3325 O O . GLU A 1 415 ? -25.453 11.312 2.053 1 92.25 415 GLU A O 1
ATOM 3330 N N . ILE A 1 416 ? -25.75 11.086 4.25 1 91.44 416 ILE A N 1
ATOM 3331 C CA . ILE A 1 416 ? -24.688 12.031 4.562 1 91.44 416 ILE A CA 1
ATOM 3332 C C . ILE A 1 416 ? -23.359 11.5 4.043 1 91.44 416 ILE A C 1
ATOM 3334 O O . ILE A 1 416 ? -22.562 12.25 3.467 1 91.44 416 ILE A O 1
ATOM 3338 N N . VAL A 1 417 ? -23.109 10.25 4.254 1 94.56 417 VAL A N 1
ATOM 3339 C CA . VAL A 1 417 ? -21.875 9.602 3.809 1 94.56 417 VAL A CA 1
ATOM 3340 C C . VAL A 1 417 ? -21.797 9.648 2.285 1 94.56 417 VAL A C 1
ATOM 3342 O O . VAL A 1 417 ? -20.75 9.992 1.724 1 94.56 417 VAL A O 1
ATOM 3345 N N . ASP A 1 418 ? -22.859 9.383 1.649 1 93.81 418 ASP A N 1
ATOM 3346 C CA . ASP A 1 418 ? -22.891 9.391 0.19 1 93.81 418 ASP A CA 1
ATOM 3347 C C . ASP A 1 418 ? -22.594 10.789 -0.358 1 93.81 418 ASP A C 1
ATOM 3349 O O . ASP A 1 418 ? -21.859 10.93 -1.335 1 93.81 418 ASP A O 1
ATOM 3353 N N . ARG A 1 419 ? -23.156 11.703 0.254 1 90.38 419 ARG A N 1
ATOM 3354 C CA . ARG A 1 419 ? -22.938 13.086 -0.169 1 90.38 419 ARG A CA 1
ATOM 3355 C C . ARG A 1 419 ? -21.5 13.508 0.048 1 90.38 419 ARG A C 1
ATOM 3357 O O . ARG A 1 419 ? -20.906 14.188 -0.794 1 90.38 419 ARG A O 1
ATOM 3364 N N . ALA A 1 420 ? -21 13.188 1.176 1 93.69 420 ALA A N 1
ATOM 3365 C CA . ALA A 1 420 ? -19.609 13.531 1.485 1 93.69 420 ALA A CA 1
ATOM 3366 C C . ALA A 1 420 ? -18.656 12.883 0.495 1 93.69 420 ALA A C 1
ATOM 3368 O O . ALA A 1 420 ? -17.672 13.508 0.073 1 93.69 420 ALA A O 1
ATOM 3369 N N . ILE A 1 421 ? -18.906 11.664 0.136 1 94 421 ILE A N 1
ATOM 3370 C CA . ILE A 1 421 ? -18.062 10.945 -0.813 1 94 421 ILE A CA 1
ATOM 3371 C C . ILE A 1 421 ? -18.109 11.633 -2.174 1 94 421 ILE A C 1
ATOM 3373 O O . ILE A 1 421 ? -17.094 11.719 -2.869 1 94 421 ILE A O 1
ATOM 3377 N N . THR A 1 422 ? -19.281 12.086 -2.496 1 91.31 422 THR A N 1
ATOM 3378 C CA . THR A 1 422 ? -19.438 12.789 -3.766 1 91.31 422 THR A CA 1
ATOM 3379 C C . THR A 1 422 ? -18.625 14.078 -3.777 1 91.31 422 THR A C 1
ATOM 3381 O O . THR A 1 422 ? -17.969 14.398 -4.777 1 91.31 422 THR A O 1
ATOM 3384 N N . VAL A 1 423 ? -18.656 14.734 -2.676 1 90.69 423 VAL A N 1
ATOM 3385 C CA . VAL A 1 423 ? -17.906 15.984 -2.555 1 90.69 423 VAL A CA 1
ATOM 3386 C C . VAL A 1 423 ? -16.406 15.703 -2.596 1 90.69 423 VAL A C 1
ATOM 3388 O O . VAL A 1 423 ? -15.641 16.453 -3.209 1 90.69 423 VAL A O 1
ATOM 3391 N N . LEU A 1 424 ? -15.977 14.625 -1.982 1 92.94 424 LEU A N 1
ATOM 3392 C CA . LEU A 1 424 ? -14.562 14.266 -1.891 1 92.94 424 LEU A CA 1
ATOM 3393 C C . LEU A 1 424 ? -14.18 13.281 -2.99 1 92.94 424 LEU A C 1
ATOM 3395 O O . LEU A 1 424 ? -13.258 12.484 -2.818 1 92.94 424 LEU A O 1
ATOM 3399 N N . LYS A 1 425 ? -14.82 13.258 -4.086 1 91.12 425 LYS A N 1
ATOM 3400 C CA . LYS A 1 425 ? -14.656 12.266 -5.145 1 91.12 425 LYS A CA 1
ATOM 3401 C C . LYS A 1 425 ? -13.227 12.258 -5.676 1 91.12 425 LYS A C 1
ATOM 3403 O O . LYS A 1 425 ? -12.75 11.234 -6.18 1 91.12 425 LYS A O 1
ATOM 3408 N N . ASP A 1 426 ? -12.562 13.336 -5.57 1 90.19 426 ASP A N 1
ATOM 3409 C CA . ASP A 1 426 ? -11.188 13.406 -6.055 1 90.19 426 ASP A CA 1
ATOM 3410 C C . ASP A 1 426 ? -10.211 12.828 -5.031 1 90.19 426 ASP A C 1
ATOM 3412 O O . ASP A 1 426 ? -9.078 12.477 -5.371 1 90.19 426 ASP A O 1
ATOM 3416 N N . LEU A 1 427 ? -10.633 12.758 -3.809 1 93.5 427 LEU A N 1
ATOM 3417 C CA . LEU A 1 427 ? -9.758 12.305 -2.73 1 93.5 427 LEU A CA 1
ATOM 3418 C C . LEU A 1 427 ? -10.078 10.875 -2.328 1 93.5 427 LEU A C 1
ATOM 3420 O O . LEU A 1 427 ? -9.203 10.133 -1.874 1 93.5 427 LEU A O 1
ATOM 3424 N N . ILE A 1 428 ? -11.328 10.508 -2.408 1 95.31 428 ILE A N 1
ATOM 3425 C CA . ILE A 1 428 ? -11.805 9.172 -2.07 1 95.31 428 ILE A CA 1
ATOM 3426 C C . ILE A 1 428 ? -12.344 8.484 -3.322 1 95.31 428 ILE A C 1
ATOM 3428 O O . ILE A 1 428 ? -13.211 9.023 -4.012 1 95.31 428 ILE A O 1
ATOM 3432 N N . LYS A 1 429 ? -11.82 7.285 -3.605 1 95.19 429 LYS A N 1
ATOM 3433 C CA . LYS A 1 429 ? -12.266 6.555 -4.789 1 95.19 429 LYS A CA 1
ATOM 3434 C C . LYS A 1 429 ? -13.023 5.285 -4.398 1 95.19 429 LYS A C 1
ATOM 3436 O O . LYS A 1 429 ? -12.953 4.844 -3.252 1 95.19 429 LYS A O 1
ATOM 3441 N N . GLU A 1 430 ? -13.742 4.871 -5.332 1 93.69 430 GLU A N 1
ATOM 3442 C CA . GLU A 1 430 ? -14.555 3.668 -5.152 1 93.69 430 GLU A CA 1
ATOM 3443 C C . GLU A 1 430 ? -14.18 2.59 -6.168 1 93.69 430 GLU A C 1
ATOM 3445 O O . GLU A 1 430 ? -14.031 2.875 -7.355 1 93.69 430 GLU A O 1
ATOM 3450 N N . ARG A 1 431 ? -13.922 1.375 -5.688 1 91.75 431 ARG A N 1
ATOM 3451 C CA . ARG A 1 431 ? -13.734 0.218 -6.555 1 91.75 431 ARG A CA 1
ATOM 3452 C C . ARG A 1 431 ? -15.031 -0.566 -6.711 1 91.75 431 ARG A C 1
ATOM 3454 O O . ARG A 1 431 ? -15.578 -1.07 -5.73 1 91.75 431 ARG A O 1
ATOM 3461 N N . LYS A 1 432 ? -15.562 -0.798 -7.941 1 87.81 432 LYS A N 1
ATOM 3462 C CA . LYS A 1 432 ? -16.906 -1.341 -8.172 1 87.81 432 LYS A CA 1
ATOM 3463 C C . LYS A 1 432 ? -16.828 -2.793 -8.633 1 87.81 432 LYS A C 1
ATOM 3465 O O . LYS A 1 432 ? -17.812 -3.533 -8.516 1 87.81 432 LYS A O 1
ATOM 3470 N N . GLU A 1 433 ? -15.766 -3.416 -9.227 1 86.12 433 GLU A N 1
ATOM 3471 C CA . GLU A 1 433 ? -15.688 -4.773 -9.758 1 86.12 433 GLU A CA 1
ATOM 3472 C C . GLU A 1 433 ? -15.445 -5.789 -8.641 1 86.12 433 GLU A C 1
ATOM 3474 O O . GLU A 1 433 ? -14.555 -6.625 -8.734 1 86.12 433 GLU A O 1
ATOM 3479 N N . LEU A 1 434 ? -16.297 -5.59 -7.523 1 91.62 434 LEU A N 1
ATOM 3480 C CA . LEU A 1 434 ? -16.234 -6.434 -6.336 1 91.62 434 LEU A CA 1
ATOM 3481 C C . LEU A 1 434 ? -17.625 -6.879 -5.898 1 91.62 434 LEU A C 1
ATOM 3483 O O . LEU A 1 434 ? -18.609 -6.633 -6.602 1 91.62 434 LEU A O 1
ATOM 3487 N N . LEU A 1 435 ? -17.797 -7.652 -4.844 1 88.25 435 LEU A N 1
ATOM 3488 C CA . LEU A 1 435 ? -19.094 -8.047 -4.301 1 88.25 435 LEU A CA 1
ATOM 3489 C C . LEU A 1 435 ? -19.859 -6.84 -3.795 1 88.25 435 LEU A C 1
ATOM 3491 O O . LEU A 1 435 ? -21.094 -6.801 -3.883 1 88.25 435 LEU A O 1
ATOM 3495 N N . GLU A 1 436 ? -19.094 -5.934 -3.211 1 88.5 436 GLU A N 1
ATOM 3496 C CA . GLU A 1 436 ? -19.578 -4.621 -2.814 1 88.5 436 GLU A CA 1
ATOM 3497 C C . GLU A 1 436 ? -18.531 -3.541 -3.045 1 88.5 436 GLU A C 1
ATOM 3499 O O . GLU A 1 436 ? -17.328 -3.824 -3.02 1 88.5 436 GLU A O 1
ATOM 3504 N N . PRO A 1 437 ? -19.062 -2.398 -3.264 1 90.88 437 PRO A N 1
ATOM 3505 C CA . PRO A 1 437 ? -18.094 -1.331 -3.492 1 90.88 437 PRO A CA 1
ATOM 3506 C C . PRO A 1 437 ? -17.188 -1.087 -2.285 1 90.88 437 PRO A C 1
ATOM 3508 O O . PRO A 1 437 ? -17.656 -1.159 -1.142 1 90.88 437 PRO A O 1
ATOM 3511 N N . VAL A 1 438 ? -16 -0.864 -2.555 1 93.56 438 VAL A N 1
ATOM 3512 C CA . VAL A 1 438 ? -15.016 -0.59 -1.509 1 93.56 438 VAL A CA 1
ATOM 3513 C C . VAL A 1 438 ? -14.438 0.811 -1.693 1 93.56 438 VAL A C 1
ATOM 3515 O O . VAL A 1 438 ? -13.961 1.154 -2.779 1 93.56 438 VAL A O 1
ATOM 3518 N N . PHE A 1 439 ? -14.5 1.618 -0.646 1 95.56 439 PHE A N 1
ATOM 3519 C CA . PHE A 1 439 ? -14 2.986 -0.673 1 95.56 439 PHE A CA 1
ATOM 3520 C C . PHE A 1 439 ? -12.594 3.062 -0.082 1 95.56 439 PHE A C 1
ATOM 3522 O O . PHE A 1 439 ? -12.297 2.393 0.909 1 95.56 439 PHE A O 1
ATOM 3529 N N . TYR A 1 440 ? -11.727 3.77 -0.717 1 94.44 440 TYR A N 1
ATOM 3530 C CA . TYR A 1 440 ? -10.359 3.896 -0.226 1 94.44 440 TYR A CA 1
ATOM 3531 C C . TYR A 1 440 ? -9.805 5.293 -0.492 1 94.44 440 TYR A C 1
ATOM 3533 O O . TYR A 1 440 ? -10.32 6.016 -1.351 1 94.44 440 TYR A O 1
ATOM 3541 N N . ALA A 1 441 ? -8.812 5.688 0.266 1 94 441 ALA A N 1
ATOM 3542 C CA . ALA A 1 441 ? -8.195 7 0.128 1 94 441 ALA A CA 1
ATOM 3543 C C . ALA A 1 441 ? -7.23 7.035 -1.055 1 94 441 ALA A C 1
ATOM 3545 O O . ALA A 1 441 ? -6.25 6.285 -1.085 1 94 441 ALA A O 1
ATOM 3546 N N . GLU A 1 442 ? -7.484 7.84 -2.029 1 92.5 442 GLU A N 1
ATOM 3547 C CA . GLU A 1 442 ? -6.59 8.023 -3.17 1 92.5 442 GLU A CA 1
ATOM 3548 C C . GLU A 1 442 ? -5.484 9.023 -2.85 1 92.5 442 GLU A C 1
ATOM 3550 O O . GLU A 1 442 ? -4.332 8.836 -3.244 1 92.5 442 GLU A O 1
ATOM 3555 N N . LYS A 1 443 ? -5.879 10.133 -2.205 1 93 443 LYS A N 1
ATOM 3556 C CA . LYS A 1 443 ? -4.934 11.164 -1.804 1 93 443 LYS A CA 1
ATOM 3557 C C . LYS A 1 443 ? -4.93 11.352 -0.289 1 93 443 LYS A C 1
ATOM 3559 O O . LYS A 1 443 ? -5.574 12.258 0.235 1 93 443 LYS A O 1
ATOM 3564 N N . ARG A 1 444 ? -4.148 10.641 0.352 1 91.44 444 ARG A N 1
ATOM 3565 C CA . ARG A 1 444 ? -4.133 10.562 1.81 1 91.44 444 ARG A CA 1
ATOM 3566 C C . ARG A 1 444 ? -3.658 11.883 2.42 1 91.44 444 ARG A C 1
ATOM 3568 O O . ARG A 1 444 ? -4.18 12.32 3.449 1 91.44 444 ARG A O 1
ATOM 3575 N N . PHE A 1 445 ? -2.674 12.484 1.762 1 90.44 445 PHE A N 1
ATOM 3576 C CA . PHE A 1 445 ? -2.107 13.719 2.291 1 90.44 445 PHE A CA 1
ATOM 3577 C C . PHE A 1 445 ? -3.15 14.828 2.297 1 90.44 445 PHE A C 1
ATOM 3579 O O . PHE A 1 445 ? -3.295 15.547 3.291 1 90.44 445 PHE A O 1
ATOM 3586 N N . GLU A 1 446 ? -3.945 14.953 1.282 1 91.44 446 GLU A N 1
ATOM 3587 C CA . GLU A 1 446 ? -4.996 15.969 1.197 1 91.44 446 GLU A CA 1
ATOM 3588 C C . GLU A 1 446 ? -6.125 15.672 2.184 1 91.44 446 GLU A C 1
ATOM 3590 O O . GLU A 1 446 ? -6.695 16.594 2.771 1 91.44 446 GLU A O 1
ATOM 3595 N N . LEU A 1 447 ? -6.379 14.422 2.334 1 93.56 447 LEU A N 1
ATOM 3596 C CA . LEU A 1 447 ? -7.465 14.023 3.225 1 93.56 447 LEU A CA 1
ATOM 3597 C C . LEU A 1 447 ? -7.109 14.312 4.68 1 93.56 447 LEU A C 1
ATOM 3599 O O . LEU A 1 447 ? -8 14.445 5.523 1 93.56 447 LEU A O 1
ATOM 3603 N N . SER A 1 448 ? -5.805 14.352 4.941 1 94 448 SER A N 1
ATOM 3604 C CA . SER A 1 448 ? -5.375 14.625 6.309 1 94 448 SER A CA 1
ATOM 3605 C C . SER A 1 448 ? -5.836 16 6.766 1 94 448 SER A C 1
ATOM 3607 O O . SER A 1 448 ? -6.004 16.25 7.965 1 94 448 SER A O 1
ATOM 3609 N N . PHE A 1 449 ? -6.086 16.953 5.789 1 92.81 449 PHE A N 1
ATOM 3610 C CA . PHE A 1 449 ? -6.617 18.266 6.09 1 92.81 449 PHE A CA 1
ATOM 3611 C C . PHE A 1 449 ? -7.945 18.156 6.828 1 92.81 449 PHE A C 1
ATOM 3613 O O . PHE A 1 449 ? -8.188 18.891 7.797 1 92.81 449 PHE A O 1
ATOM 3620 N N . TYR A 1 450 ? -8.742 17.281 6.449 1 93.25 450 TYR A N 1
ATOM 3621 C CA . TYR A 1 450 ? -10.078 17.109 7.016 1 93.25 450 TYR A CA 1
ATOM 3622 C C . TYR A 1 450 ? -10.008 16.359 8.336 1 93.25 450 TYR A C 1
ATOM 3624 O O . TYR A 1 450 ? -10.711 16.703 9.289 1 93.25 450 TYR A O 1
ATOM 3632 N N . ARG A 1 451 ? -9.18 15.352 8.383 1 94.19 451 ARG A N 1
ATOM 3633 C CA . ARG A 1 451 ? -9 14.609 9.625 1 94.19 451 ARG A CA 1
ATOM 3634 C C . ARG A 1 451 ? -8.492 15.516 10.742 1 94.19 451 ARG A C 1
ATOM 3636 O O . ARG A 1 451 ? -8.922 15.391 11.891 1 94.19 451 ARG A O 1
ATOM 3643 N N . ASN A 1 452 ? -7.59 16.406 10.414 1 93.5 452 ASN A N 1
ATOM 3644 C CA . ASN A 1 452 ? -6.957 17.266 11.406 1 93.5 452 ASN A CA 1
ATOM 3645 C C . ASN A 1 452 ? -7.961 18.234 12.031 1 93.5 452 ASN A C 1
ATOM 3647 O O . ASN A 1 452 ? -7.695 18.812 13.078 1 93.5 452 ASN A O 1
ATOM 3651 N N . GLN A 1 453 ? -9.109 18.406 11.43 1 91.19 453 GLN A N 1
ATOM 3652 C CA . GLN A 1 453 ? -10.133 19.297 11.953 1 91.19 453 GLN A CA 1
ATOM 3653 C C . GLN A 1 453 ? -10.82 18.688 13.172 1 91.19 453 GLN A C 1
ATOM 3655 O O . GLN A 1 453 ? -11.484 19.406 13.938 1 91.19 453 GLN A O 1
ATOM 3660 N N . VAL A 1 454 ? -10.609 17.391 13.352 1 93.06 454 VAL A N 1
ATOM 3661 C CA . VAL A 1 454 ? -11.273 16.734 14.477 1 93.06 454 VAL A CA 1
ATOM 3662 C C . VAL A 1 454 ? -10.25 16.422 15.562 1 93.06 454 VAL A C 1
ATOM 3664 O O . VAL A 1 454 ? -10.625 16.031 16.672 1 93.06 454 VAL A O 1
ATOM 3667 N N . MET A 1 455 ? -9.07 16.641 15.336 1 91.69 455 MET A N 1
ATOM 3668 C CA . MET A 1 455 ? -7.977 16.219 16.203 1 91.69 455 MET A CA 1
ATOM 3669 C C . MET A 1 455 ? -8.094 16.859 17.578 1 91.69 455 MET A C 1
ATOM 3671 O O . MET A 1 455 ? -7.801 16.234 18.594 1 91.69 455 MET A O 1
ATOM 3675 N N . HIS A 1 456 ? -8.492 18.141 17.672 1 88.81 456 HIS A N 1
ATOM 3676 C CA . HIS A 1 456 ? -8.523 18.891 18.922 1 88.81 456 HIS A CA 1
ATOM 3677 C C . HIS A 1 456 ? -9.492 18.266 19.922 1 88.81 456 HIS A C 1
ATOM 3679 O O . HIS A 1 456 ? -9.352 18.438 21.125 1 88.81 456 HIS A O 1
ATOM 3685 N N . LEU A 1 457 ? -10.43 17.469 19.422 1 93.06 457 LEU A N 1
ATOM 3686 C CA . LEU A 1 457 ? -11.453 16.875 20.281 1 93.06 457 LEU A CA 1
ATOM 3687 C C . LEU A 1 457 ? -10.93 15.617 20.953 1 93.06 457 LEU A C 1
ATOM 3689 O O . LEU A 1 457 ? -11.438 15.219 22.016 1 93.06 457 LEU A O 1
ATOM 3693 N N . PHE A 1 458 ? -9.883 15.023 20.359 1 95.44 458 PHE A N 1
ATOM 3694 C CA . PHE A 1 458 ? -9.484 13.703 20.828 1 95.44 458 PHE A CA 1
ATOM 3695 C C . PHE A 1 458 ? -7.996 13.672 21.172 1 95.44 458 PHE A C 1
ATOM 3697 O O . PHE A 1 458 ? -7.387 12.602 21.219 1 95.44 458 PHE A O 1
ATOM 3704 N N . VAL A 1 459 ? -7.371 14.766 21.391 1 94 459 VAL A N 1
ATOM 3705 C CA . VAL A 1 459 ? -5.93 14.836 21.594 1 94 459 VAL A CA 1
ATOM 3706 C C . VAL A 1 459 ? -5.547 14.062 22.859 1 94 459 VAL A C 1
ATOM 3708 O O . VAL A 1 459 ? -4.586 13.289 22.859 1 94 459 VAL A O 1
ATOM 3711 N N . SER A 1 460 ? -6.293 14.258 23.969 1 95.25 460 SER A N 1
ATOM 3712 C CA . SER A 1 460 ? -5.984 13.586 25.234 1 95.25 460 SER A CA 1
ATOM 3713 C C . SER A 1 460 ? -6.098 12.078 25.094 1 95.25 460 SER A C 1
ATOM 3715 O O . SER A 1 460 ? -5.211 11.336 25.531 1 95.25 460 SER A O 1
ATOM 3717 N N . GLU A 1 461 ? -7.188 11.625 24.5 1 96.94 461 GLU A N 1
ATOM 3718 C CA . GLU A 1 461 ? -7.387 10.195 24.266 1 96.94 461 GLU A CA 1
ATOM 3719 C C . GLU A 1 461 ? -6.293 9.617 23.375 1 96.94 461 GLU A C 1
ATOM 3721 O O . GLU A 1 461 ? -5.82 8.5 23.609 1 96.94 461 GLU A O 1
ATOM 3726 N N . ALA A 1 462 ? -5.941 10.391 22.344 1 97.56 462 ALA A N 1
ATOM 3727 C CA . ALA A 1 462 ? -4.922 9.938 21.406 1 97.56 462 ALA A CA 1
ATOM 3728 C C . ALA A 1 462 ? -3.566 9.789 22.094 1 97.56 462 ALA A C 1
ATOM 3730 O O . ALA A 1 462 ? -2.855 8.805 21.859 1 97.56 462 ALA A O 1
ATOM 3731 N N . ILE A 1 463 ? -3.207 10.719 22.938 1 97.81 463 ILE A N 1
ATOM 3732 C CA . ILE A 1 463 ? -1.934 10.688 23.656 1 97.81 463 ILE A CA 1
ATOM 3733 C C . ILE A 1 463 ? -1.905 9.492 24.609 1 97.81 463 ILE A C 1
ATOM 3735 O O . ILE A 1 463 ? -0.922 8.75 24.656 1 97.81 463 ILE A O 1
ATOM 3739 N N . VAL A 1 464 ? -2.963 9.297 25.328 1 98 464 VAL A N 1
ATOM 3740 C CA . VAL A 1 464 ? -3.047 8.18 26.266 1 98 464 VAL A CA 1
ATOM 3741 C C . VAL A 1 464 ? -2.957 6.855 25.516 1 98 464 VAL A C 1
ATOM 3743 O O . VAL A 1 464 ? -2.254 5.938 25.938 1 98 464 VAL A O 1
ATOM 3746 N N . SER A 1 465 ? -3.656 6.789 24.422 1 97.94 465 SER A N 1
ATOM 3747 C CA . SER A 1 465 ? -3.65 5.57 23.625 1 97.94 465 SER A CA 1
ATOM 3748 C C . SER A 1 465 ? -2.262 5.277 23.078 1 97.94 465 SER A C 1
ATOM 3750 O O . SER A 1 465 ? -1.812 4.129 23.078 1 97.94 465 SER A O 1
ATOM 3752 N N . ALA A 1 466 ? -1.604 6.297 22.547 1 97.5 466 ALA A N 1
ATOM 3753 C CA . ALA A 1 466 ? -0.243 6.121 22.047 1 97.5 466 ALA A CA 1
ATOM 3754 C C . ALA A 1 466 ? 0.699 5.676 23.172 1 97.5 466 ALA A C 1
ATOM 3756 O O . ALA A 1 466 ? 1.609 4.875 22.938 1 97.5 466 ALA A O 1
ATOM 3757 N N . ALA A 1 467 ? 0.505 6.223 24.359 1 97.81 467 ALA A N 1
ATOM 3758 C CA . ALA A 1 467 ? 1.306 5.82 25.516 1 97.81 467 ALA A CA 1
ATOM 3759 C C . ALA A 1 467 ? 1.082 4.348 25.844 1 97.81 467 ALA A C 1
ATOM 3761 O O . ALA A 1 467 ? 2.035 3.615 26.109 1 97.81 467 ALA A O 1
ATOM 3762 N N . MET A 1 468 ? -0.122 3.918 25.797 1 96.56 468 MET A N 1
ATOM 3763 C CA . MET A 1 468 ? -0.457 2.525 26.078 1 96.56 468 MET A CA 1
ATOM 3764 C C . MET A 1 468 ? 0.12 1.605 25 1 96.56 468 MET A C 1
ATOM 3766 O O . MET A 1 468 ? 0.448 0.451 25.281 1 96.56 468 MET A O 1
ATOM 3770 N N . TYR A 1 469 ? 0.221 2.135 23.812 1 94.75 469 TYR A N 1
ATOM 3771 C CA . TYR A 1 469 ? 0.692 1.347 22.688 1 94.75 469 TYR A CA 1
ATOM 3772 C C . TYR A 1 469 ? 2.094 0.806 22.938 1 94.75 469 TYR A C 1
ATOM 3774 O O . TYR A 1 469 ? 2.467 -0.246 22.422 1 94.75 469 TYR A O 1
ATOM 3782 N N . THR A 1 470 ? 2.9 1.479 23.75 1 92.62 470 THR A N 1
ATOM 3783 C CA . THR A 1 470 ? 4.27 1.068 24.031 1 92.62 470 THR A CA 1
ATOM 3784 C C . THR A 1 470 ? 4.301 -0.338 24.625 1 92.62 470 THR A C 1
ATOM 3786 O O . THR A 1 470 ? 5.262 -1.083 24.422 1 92.62 470 THR A O 1
ATOM 3789 N N . LYS A 1 471 ? 3.24 -0.691 25.297 1 90.56 471 LYS A N 1
ATOM 3790 C CA . LYS A 1 471 ? 3.164 -2.021 25.891 1 90.56 471 LYS A CA 1
ATOM 3791 C C . LYS A 1 471 ? 2.277 -2.945 25.062 1 90.56 471 LYS A C 1
ATOM 3793 O O . LYS A 1 471 ? 2.543 -4.145 24.969 1 90.56 471 LYS A O 1
ATOM 3798 N N . ILE A 1 472 ? 1.255 -2.438 24.5 1 88.56 472 ILE A N 1
ATOM 3799 C CA . ILE A 1 472 ? 0.277 -3.227 23.766 1 88.56 472 ILE A CA 1
ATOM 3800 C C . ILE A 1 472 ? 0.935 -3.834 22.531 1 88.56 472 ILE A C 1
ATOM 3802 O O . ILE A 1 472 ? 0.627 -4.965 22.141 1 88.56 472 ILE A O 1
ATOM 3806 N N . LYS A 1 473 ? 1.854 -3.113 21.906 1 84.94 473 LYS A N 1
ATOM 3807 C CA . LYS A 1 473 ? 2.477 -3.584 20.672 1 84.94 473 LYS A CA 1
ATOM 3808 C C . LYS A 1 473 ? 3.367 -4.797 20.938 1 84.94 473 LYS A C 1
ATOM 3810 O O . LYS A 1 473 ? 3.689 -5.547 20.016 1 84.94 473 LYS A O 1
ATOM 3815 N N . GLN A 1 474 ? 3.822 -4.949 22.125 1 78.38 474 GLN A N 1
ATOM 3816 C CA . GLN A 1 474 ? 4.66 -6.094 22.469 1 78.38 474 GLN A CA 1
ATOM 3817 C C . GLN A 1 474 ? 3.863 -7.395 22.406 1 78.38 474 GLN A C 1
ATOM 3819 O O . GLN A 1 474 ? 4.434 -8.469 22.203 1 78.38 474 GLN A O 1
ATOM 3824 N N . GLY A 1 475 ? 2.535 -7.262 22.531 1 76.62 475 GLY A N 1
ATOM 3825 C CA . GLY A 1 475 ? 1.666 -8.422 22.391 1 76.62 475 GLY A CA 1
ATOM 3826 C C . GLY A 1 475 ? 1.749 -9.367 23.578 1 76.62 475 GLY A C 1
ATOM 3827 O O . GLY A 1 475 ? 2.156 -8.969 24.672 1 76.62 475 GLY A O 1
ATOM 3828 N N . GLY A 1 476 ? 1.244 -10.617 23.438 1 75 476 GLY A N 1
ATOM 3829 C CA . GLY A 1 476 ? 1.252 -11.625 24.484 1 75 476 GLY A CA 1
ATOM 3830 C C . GLY A 1 476 ? -0.055 -11.703 25.25 1 75 476 GLY A C 1
ATOM 3831 O O . GLY A 1 476 ? -1.122 -11.43 24.703 1 75 476 GLY A O 1
ATOM 3832 N N . ALA A 1 477 ? 0.126 -12.234 26.453 1 78.12 477 ALA A N 1
ATOM 3833 C CA . ALA A 1 477 ? -1.055 -12.391 27.297 1 78.12 477 ALA A CA 1
ATOM 3834 C C . ALA A 1 477 ? -1.592 -11.031 27.75 1 78.12 477 ALA A C 1
ATOM 3836 O O . ALA A 1 477 ? -0.887 -10.023 27.672 1 78.12 477 ALA A O 1
ATOM 3837 N N . LYS A 1 478 ? -2.766 -11 28.125 1 83.06 478 LYS A N 1
ATOM 3838 C CA . LYS A 1 478 ? -3.408 -9.781 28.594 1 83.06 478 LYS A CA 1
ATOM 3839 C C . LYS A 1 478 ? -2.59 -9.117 29.703 1 83.06 478 LYS A C 1
ATOM 3841 O O . LYS A 1 478 ? -2.49 -7.887 29.75 1 83.06 478 LYS A O 1
ATOM 3846 N N . SER A 1 479 ? -1.94 -9.891 30.469 1 83.19 479 SER A N 1
ATOM 3847 C CA . SER A 1 479 ? -1.199 -9.398 31.625 1 83.19 479 SER A CA 1
ATOM 3848 C C . SER A 1 479 ? 0.082 -8.695 31.203 1 83.19 479 SER A C 1
ATOM 3850 O O . SER A 1 479 ? 0.609 -7.855 31.938 1 83.19 479 SER A O 1
ATOM 3852 N N . THR A 1 480 ? 0.482 -8.953 30.031 1 82.81 480 THR A N 1
ATOM 3853 C CA . THR A 1 480 ? 1.712 -8.328 29.562 1 82.81 480 THR A CA 1
ATOM 3854 C C . THR A 1 480 ? 1.405 -7.047 28.781 1 82.81 480 THR A C 1
ATOM 3856 O O . THR A 1 480 ? 2.311 -6.27 28.484 1 82.81 480 THR A O 1
ATOM 3859 N N . GLN A 1 481 ? 0.147 -6.797 28.516 1 88.69 481 GLN A N 1
ATOM 3860 C CA . GLN A 1 481 ? -0.251 -5.637 27.734 1 88.69 481 GLN A CA 1
ATOM 3861 C C . GLN A 1 481 ? -0.853 -4.551 28.625 1 88.69 481 GLN A C 1
ATOM 3863 O O . GLN A 1 481 ? -1.68 -3.756 28.172 1 88.69 481 GLN A O 1
ATOM 3868 N N . ARG A 1 482 ? -0.503 -4.547 29.922 1 92.44 482 ARG A N 1
ATOM 3869 C CA . ARG A 1 482 ? -1.038 -3.543 30.828 1 92.44 482 ARG A CA 1
ATOM 3870 C C . ARG A 1 482 ? 0.055 -2.586 31.297 1 92.44 482 ARG A C 1
ATOM 3872 O O . ARG A 1 482 ? 1.242 -2.91 31.219 1 92.44 482 ARG A O 1
ATOM 3879 N N . LEU A 1 483 ? -0.297 -1.383 31.656 1 94.94 483 LEU A N 1
ATOM 3880 C CA . LEU A 1 483 ? 0.625 -0.346 32.094 1 94.94 483 LEU A CA 1
ATOM 3881 C C . LEU A 1 483 ? 0.229 0.172 33.469 1 94.94 483 LEU A C 1
ATOM 3883 O O . LEU A 1 483 ? -0.949 0.437 33.719 1 94.94 483 LEU A O 1
ATOM 3887 N N . HIS A 1 484 ? 1.226 0.209 34.312 1 96.31 484 HIS A N 1
ATOM 3888 C CA . HIS A 1 484 ? 0.982 0.839 35.594 1 96.31 484 HIS A CA 1
ATOM 3889 C C . HIS A 1 484 ? 0.643 2.316 35.438 1 96.31 484 HIS A C 1
ATOM 3891 O O . HIS A 1 484 ? 1.209 2.998 34.594 1 96.31 484 HIS A O 1
ATOM 3897 N N . ILE A 1 485 ? -0.195 2.863 36.25 1 95.94 485 ILE A N 1
ATOM 3898 C CA . ILE A 1 485 ? -0.702 4.227 36.125 1 95.94 485 ILE A CA 1
ATOM 3899 C C . ILE A 1 485 ? 0.458 5.219 36.219 1 95.94 485 ILE A C 1
ATOM 3901 O O . ILE A 1 485 ? 0.438 6.262 35.562 1 95.94 485 ILE A O 1
ATOM 3905 N N . SER A 1 486 ? 1.438 4.926 37.031 1 96.19 486 SER A N 1
ATOM 3906 C CA . SER A 1 486 ? 2.584 5.816 37.156 1 96.19 486 SER A CA 1
ATOM 3907 C C . SER A 1 486 ? 3.396 5.867 35.844 1 96.19 486 SER A C 1
ATOM 3909 O O . SER A 1 486 ? 3.852 6.938 35.438 1 96.19 486 SER A O 1
ATOM 3911 N N . THR A 1 487 ? 3.605 4.699 35.281 1 96.81 487 THR A N 1
ATOM 3912 C CA . THR A 1 487 ? 4.312 4.645 34 1 96.81 487 THR A CA 1
ATOM 3913 C C . THR A 1 487 ? 3.516 5.355 32.906 1 96.81 487 THR A C 1
ATOM 3915 O O . THR A 1 487 ? 4.09 6.039 32.062 1 96.81 487 THR A O 1
ATOM 3918 N N . LEU A 1 488 ? 2.213 5.137 32.969 1 97.44 488 LEU A N 1
ATOM 3919 C CA . LEU A 1 488 ? 1.345 5.805 32 1 97.44 488 LEU A CA 1
ATOM 3920 C C . LEU A 1 488 ? 1.448 7.32 32.125 1 97.44 488 LEU A C 1
ATOM 3922 O O . LEU A 1 488 ? 1.502 8.039 31.141 1 97.44 488 LEU A O 1
ATOM 3926 N N . LEU A 1 489 ? 1.463 7.797 33.375 1 97.25 489 LEU A N 1
ATOM 3927 C CA . LEU A 1 489 ? 1.587 9.227 33.594 1 97.25 489 LEU A CA 1
ATOM 3928 C C . LEU A 1 489 ? 2.902 9.766 33.062 1 97.25 489 LEU A C 1
ATOM 3930 O O . LEU A 1 489 ? 2.938 10.844 32.469 1 97.25 489 LEU A O 1
ATOM 3934 N N . ASP A 1 490 ? 3.938 9.031 33.219 1 97.25 490 ASP A N 1
ATOM 3935 C CA . ASP A 1 490 ? 5.246 9.438 32.719 1 97.25 490 ASP A CA 1
ATOM 3936 C C . ASP A 1 490 ? 5.246 9.531 31.203 1 97.25 490 ASP A C 1
ATOM 3938 O O . ASP A 1 490 ? 5.773 10.492 30.641 1 97.25 490 ASP A O 1
ATOM 3942 N N . GLU A 1 491 ? 4.715 8.516 30.578 1 97.62 491 GLU A N 1
ATOM 3943 C CA . GLU A 1 491 ? 4.676 8.484 29.109 1 97.62 491 GLU A CA 1
ATOM 3944 C C . GLU A 1 491 ? 3.793 9.594 28.562 1 97.62 491 GLU A C 1
ATOM 3946 O O . GLU A 1 491 ? 4.137 10.234 27.562 1 97.62 491 GLU A O 1
ATOM 3951 N N . VAL A 1 492 ? 2.641 9.828 29.172 1 97.69 492 VAL A N 1
ATOM 3952 C CA . VAL A 1 492 ? 1.716 10.875 28.734 1 97.69 492 VAL A CA 1
ATOM 3953 C C . VAL A 1 492 ? 2.365 12.242 28.922 1 97.69 492 VAL A C 1
ATOM 3955 O O . VAL A 1 492 ? 2.213 13.125 28.062 1 97.69 492 VAL A O 1
ATOM 3958 N N . THR A 1 493 ? 3.041 12.391 30 1 96.56 493 THR A N 1
ATOM 3959 C CA . THR A 1 493 ? 3.738 13.648 30.25 1 96.56 493 THR A CA 1
ATOM 3960 C C . THR A 1 493 ? 4.801 13.906 29.172 1 96.56 493 THR A C 1
ATOM 3962 O O . THR A 1 493 ? 4.91 15.016 28.656 1 96.56 493 THR A O 1
ATOM 3965 N N . PHE A 1 494 ? 5.504 12.93 28.875 1 97 494 PHE A N 1
ATOM 3966 C CA . PHE A 1 494 ? 6.547 13.047 27.859 1 97 494 PHE A CA 1
ATOM 3967 C C . PHE A 1 494 ? 5.949 13.453 26.516 1 97 494 PHE A C 1
ATOM 3969 O O . PHE A 1 494 ? 6.418 14.398 25.875 1 97 494 PHE A O 1
ATOM 3976 N N . LEU A 1 495 ? 4.926 12.75 26.062 1 97.25 495 LEU A N 1
ATOM 3977 C CA . LEU A 1 495 ? 4.309 13.023 24.766 1 97.25 495 LEU A CA 1
ATOM 3978 C C . LEU A 1 495 ? 3.688 14.414 24.75 1 97.25 495 LEU A C 1
ATOM 3980 O O . LEU A 1 495 ? 3.752 15.117 23.734 1 97.25 495 LEU A O 1
ATOM 3984 N N . SER A 1 496 ? 3.037 14.766 25.859 1 94.88 496 SER A N 1
ATOM 3985 C CA . SER A 1 496 ? 2.42 16.078 25.953 1 94.88 496 SER A CA 1
ATOM 3986 C C . SER A 1 496 ? 3.463 17.188 25.828 1 94.88 496 SER A C 1
ATOM 3988 O O . SER A 1 496 ? 3.217 18.219 25.188 1 94.88 496 SER A O 1
ATOM 3990 N N . GLN A 1 497 ? 4.586 16.906 26.406 1 94.25 497 GLN A N 1
ATOM 3991 C CA . GLN A 1 497 ? 5.668 17.875 26.328 1 94.25 497 GLN A CA 1
ATOM 3992 C C . GLN A 1 497 ? 6.277 17.906 24.922 1 94.25 497 GLN A C 1
ATOM 3994 O O . GLN A 1 497 ? 6.602 18.984 24.406 1 94.25 497 GLN A O 1
ATOM 3999 N N . LEU A 1 498 ? 6.441 16.797 24.391 1 96.31 498 LEU A N 1
ATOM 4000 C CA . LEU A 1 498 ? 7.02 16.688 23.062 1 96.31 498 LEU A CA 1
ATOM 4001 C C . LEU A 1 498 ? 6.164 17.438 22.047 1 96.31 498 LEU A C 1
ATOM 4003 O O . LEU A 1 498 ? 6.691 18.125 21.172 1 96.31 498 LEU A O 1
ATOM 4007 N N . LEU A 1 499 ? 4.805 17.297 22.156 1 95.25 499 LEU A N 1
ATOM 4008 C CA . LEU A 1 499 ? 3.887 17.812 21.156 1 95.25 499 LEU A CA 1
ATOM 4009 C C . LEU A 1 499 ? 3.242 19.109 21.641 1 95.25 499 LEU A C 1
ATOM 4011 O O . LEU A 1 499 ? 2.145 19.469 21.203 1 95.25 499 LEU A O 1
ATOM 4015 N N . LYS A 1 500 ? 3.887 19.781 22.484 1 89.31 500 LYS A N 1
ATOM 4016 C CA . LYS A 1 500 ? 3.346 20.984 23.125 1 89.31 500 LYS A CA 1
ATOM 4017 C C . LYS A 1 500 ? 3.084 22.078 22.094 1 89.31 500 LYS A C 1
ATOM 4019 O O . LYS A 1 500 ? 2.141 22.859 22.25 1 89.31 500 LYS A O 1
ATOM 4024 N N . VAL A 1 501 ? 3.889 22.141 21.031 1 87.81 501 VAL A N 1
ATOM 4025 C CA . VAL A 1 501 ? 3.768 23.188 20.031 1 87.81 501 VAL A CA 1
ATOM 4026 C C . VAL A 1 501 ? 2.672 22.812 19.031 1 87.81 501 VAL A C 1
ATOM 4028 O O . VAL A 1 501 ? 2.131 23.688 18.344 1 87.81 501 VAL A O 1
ATOM 4031 N N . GLU A 1 502 ? 2.285 21.516 19 1 89.44 502 GLU A N 1
ATOM 4032 C CA . GLU A 1 502 ? 1.343 21.016 18 1 89.44 502 GLU A CA 1
ATOM 4033 C C . GLU A 1 502 ? -0.098 21.156 18.484 1 89.44 502 GLU A C 1
ATOM 4035 O O . GLU A 1 502 ? -1.014 21.344 17.672 1 89.44 502 GLU A O 1
ATOM 4040 N N . PHE A 1 503 ? -0.23 21 19.781 1 87.06 503 PHE A N 1
ATOM 4041 C CA . PHE A 1 503 ? -1.599 20.922 20.281 1 87.06 503 PHE A CA 1
ATOM 4042 C C . PHE A 1 503 ? -1.79 21.844 21.484 1 87.06 503 PHE A C 1
ATOM 4044 O O . PHE A 1 503 ? -0.84 22.109 22.219 1 87.06 503 PHE A O 1
ATOM 4051 N N . VAL A 1 504 ? -2.984 22.312 21.578 1 76.25 504 VAL A N 1
ATOM 4052 C CA . VAL A 1 504 ? -3.387 23.078 22.734 1 76.25 504 VAL A CA 1
ATOM 4053 C C . VAL A 1 504 ? -4.09 22.172 23.75 1 76.25 504 VAL A C 1
ATOM 4055 O O . VAL A 1 504 ? -5.059 21.5 23.406 1 76.25 504 VAL A O 1
ATOM 4058 N N . TYR A 1 505 ? -3.607 22.156 24.969 1 77.75 505 TYR A N 1
ATOM 4059 C CA . TYR A 1 505 ? -4.145 21.25 25.984 1 77.75 505 TYR A CA 1
ATOM 4060 C C . TYR A 1 505 ? -5.098 21.984 26.906 1 77.75 505 TYR A C 1
ATOM 4062 O O . TYR A 1 505 ? -5.066 23.203 27 1 77.75 505 TYR A O 1
ATOM 4070 N N . GLN A 1 506 ? -5.93 21.203 27.516 1 72.44 506 GLN A N 1
ATOM 4071 C CA . GLN A 1 506 ? -6.812 21.766 28.531 1 72.44 506 GLN A CA 1
ATOM 4072 C C . GLN A 1 506 ? -6.012 22.312 29.719 1 72.44 506 GLN A C 1
ATOM 4074 O O . GLN A 1 506 ? -5 21.719 30.109 1 72.44 506 GLN A O 1
ATOM 4079 N N . PRO A 1 507 ? -6.469 23.359 30.172 1 73.31 507 PRO A N 1
ATOM 4080 C CA . PRO A 1 507 ? -5.77 23.891 31.344 1 73.31 507 PRO A CA 1
ATOM 4081 C C . PRO A 1 507 ? -5.891 23 32.562 1 73.31 507 PRO A C 1
ATOM 4083 O O . PRO A 1 507 ? -6.82 22.188 32.656 1 73.31 507 PRO A O 1
ATOM 4086 N N . GLY A 1 508 ? -4.914 23 33.469 1 77.5 508 GLY A N 1
ATOM 4087 C CA . GLY A 1 508 ? -4.941 22.203 34.688 1 77.5 508 GLY A CA 1
ATOM 4088 C C . GLY A 1 508 ? -3.736 21.297 34.812 1 77.5 508 GLY A C 1
ATOM 4089 O O . GLY A 1 508 ? -2.838 21.312 33.969 1 77.5 508 GLY A O 1
ATOM 4090 N N . GLU A 1 509 ? -3.889 20.484 35.844 1 87.31 509 GLU A N 1
ATOM 4091 C CA . GLU A 1 509 ? -2.795 19.562 36.125 1 87.31 509 GLU A CA 1
ATOM 4092 C C . GLU A 1 509 ? -2.889 18.312 35.25 1 87.31 509 GLU A C 1
ATOM 4094 O O . GLU A 1 509 ? -3.982 17.797 35 1 87.31 509 GLU A O 1
ATOM 4099 N N . ILE A 1 510 ? -1.796 17.859 34.781 1 91.19 510 ILE A N 1
ATOM 4100 C CA . ILE A 1 510 ? -1.725 16.75 33.844 1 91.19 510 ILE A CA 1
ATOM 4101 C C . ILE A 1 510 ? -2.291 15.492 34.5 1 91.19 510 ILE A C 1
ATOM 4103 O O . ILE A 1 510 ? -2.91 14.664 33.812 1 91.19 510 ILE A O 1
ATOM 4107 N N . GLU A 1 511 ? -2.127 15.344 35.844 1 93.88 511 GLU A N 1
ATOM 4108 C CA . GLU A 1 511 ? -2.617 14.164 36.531 1 93.88 511 GLU A CA 1
ATOM 4109 C C . GLU A 1 511 ? -4.141 14.102 36.531 1 93.88 511 GLU A C 1
ATOM 4111 O O . GLU A 1 511 ? -4.727 13.039 36.312 1 93.88 511 GLU A O 1
ATOM 4116 N N . ILE A 1 512 ? -4.691 15.219 36.75 1 92.88 512 ILE A N 1
ATOM 4117 C CA . ILE A 1 512 ? -6.145 15.297 36.781 1 92.88 512 ILE A CA 1
ATOM 4118 C C . ILE A 1 512 ? -6.699 15.07 35.375 1 92.88 512 ILE A C 1
ATOM 4120 O O . ILE A 1 512 ? -7.688 14.352 35.188 1 92.88 512 ILE A O 1
ATOM 4124 N N . ASN A 1 513 ? -6.105 15.742 34.406 1 92 513 ASN A N 1
ATOM 4125 C CA . ASN A 1 513 ? -6.523 15.562 33.031 1 92 513 ASN A CA 1
ATOM 4126 C C . ASN A 1 513 ? -6.422 14.102 32.594 1 92 513 ASN A C 1
ATOM 4128 O O . ASN A 1 513 ? -7.285 13.594 31.891 1 92 513 ASN A O 1
ATOM 4132 N N . LEU A 1 514 ? -5.34 13.438 33.031 1 95 514 LEU A N 1
ATOM 4133 C CA . LEU A 1 514 ? -5.145 12.031 32.719 1 95 514 LEU A CA 1
ATOM 4134 C C . LEU A 1 514 ? -6.242 11.172 33.312 1 95 514 LEU A C 1
ATOM 4136 O O . LEU A 1 514 ? -6.801 10.297 32.656 1 95 514 LEU A O 1
ATOM 4140 N N . GLU A 1 515 ? -6.504 11.398 34.562 1 94.75 515 GLU A N 1
ATOM 4141 C CA . GLU A 1 515 ? -7.543 10.641 35.281 1 94.75 515 GLU A CA 1
ATOM 4142 C C . GLU A 1 515 ? -8.891 10.789 34.562 1 94.75 515 GLU A C 1
ATOM 4144 O O . GLU A 1 515 ? -9.625 9.812 34.406 1 94.75 515 GLU A O 1
ATOM 4149 N N . ASN A 1 516 ? -9.172 12 34.219 1 94.12 516 ASN A N 1
ATOM 4150 C CA . ASN A 1 516 ? -10.43 12.258 33.531 1 94.12 516 ASN A CA 1
ATOM 4151 C C . ASN A 1 516 ? -10.484 11.547 32.188 1 94.12 516 ASN A C 1
ATOM 4153 O O . ASN A 1 516 ? -11.531 11.016 31.797 1 94.12 516 ASN A O 1
ATOM 4157 N N . THR A 1 517 ? -9.414 11.578 31.484 1 95.69 517 THR A N 1
ATOM 4158 C CA . THR A 1 517 ? -9.344 10.922 30.188 1 95.69 517 THR A CA 1
ATOM 4159 C C . THR A 1 517 ? -9.516 9.414 30.328 1 95.69 517 THR A C 1
ATOM 4161 O O . THR A 1 517 ? -10.242 8.781 29.562 1 95.69 517 THR A O 1
ATOM 4164 N N . ILE A 1 518 ? -8.844 8.844 31.312 1 96.88 518 ILE A N 1
ATOM 4165 C CA . ILE A 1 518 ? -8.938 7.41 31.547 1 96.88 518 ILE A CA 1
ATOM 4166 C C . ILE A 1 518 ? -10.375 7.035 31.906 1 96.88 518 ILE A C 1
ATOM 4168 O O . ILE A 1 518 ? -10.906 6.039 31.406 1 96.88 518 ILE A O 1
ATOM 4172 N N . LYS A 1 519 ? -10.984 7.84 32.781 1 96 519 LYS A N 1
ATOM 4173 C CA . LYS A 1 519 ? -12.375 7.602 33.156 1 96 519 LYS A CA 1
ATOM 4174 C C . LYS A 1 519 ? -13.281 7.605 31.906 1 96 519 LYS A C 1
ATOM 4176 O O . LYS A 1 519 ? -14.18 6.773 31.797 1 96 519 LYS A O 1
ATOM 4181 N N . GLY A 1 520 ? -13.062 8.578 31.062 1 95.62 520 GLY A N 1
ATOM 4182 C CA . GLY A 1 520 ? -13.828 8.633 29.812 1 95.62 520 GLY A CA 1
ATOM 4183 C C . GLY A 1 520 ? -13.641 7.402 28.953 1 95.62 520 GLY A C 1
ATOM 4184 O O . GLY A 1 520 ? -14.609 6.859 28.422 1 95.62 520 GLY A O 1
ATOM 4185 N N . LEU A 1 521 ? -12.438 6.934 28.812 1 97.12 521 LEU A N 1
ATOM 4186 C CA . LEU A 1 521 ? -12.125 5.777 27.969 1 97.12 521 LEU A CA 1
ATOM 4187 C C . LEU A 1 521 ? -12.68 4.496 28.578 1 97.12 521 LEU A C 1
ATOM 4189 O O . LEU A 1 521 ? -13.047 3.568 27.859 1 97.12 521 LEU A O 1
ATOM 4193 N N . ILE A 1 522 ? -12.734 4.441 29.906 1 96.88 522 ILE A N 1
ATOM 4194 C CA . ILE A 1 522 ? -13.344 3.307 30.594 1 96.88 522 ILE A CA 1
ATOM 4195 C C . ILE A 1 522 ? -14.852 3.303 30.359 1 96.88 522 ILE A C 1
ATOM 4197 O O . ILE A 1 522 ? -15.438 2.258 30.078 1 96.88 522 ILE A O 1
ATOM 4201 N N . ASN A 1 523 ? -15.438 4.488 30.469 1 95.44 523 ASN A N 1
ATOM 4202 C CA . ASN A 1 523 ? -16.875 4.609 30.219 1 95.44 523 ASN A CA 1
ATOM 4203 C C . ASN A 1 523 ? -17.234 4.195 28.797 1 95.44 523 ASN A C 1
ATOM 4205 O O . ASN A 1 523 ? -18.312 3.648 28.562 1 95.44 523 ASN A O 1
ATOM 4209 N N . ASP A 1 524 ? -16.328 4.461 27.906 1 95.06 524 ASP A N 1
ATOM 4210 C CA . ASP A 1 524 ? -16.531 4.098 26.5 1 95.06 524 ASP A CA 1
ATOM 4211 C C . ASP A 1 524 ? -16.203 2.627 26.266 1 95.06 524 ASP A C 1
ATOM 4213 O O . ASP A 1 524 ? -16.281 2.146 25.125 1 95.06 524 ASP A O 1
ATOM 4217 N N . GLN A 1 525 ? -15.719 1.925 27.234 1 95.12 525 GLN A N 1
ATOM 4218 C CA . GLN A 1 525 ? -15.398 0.501 27.219 1 95.12 525 GLN A CA 1
ATOM 4219 C C . GLN A 1 525 ? -14.195 0.215 26.344 1 95.12 525 GLN A C 1
ATOM 4221 O O . GLN A 1 525 ? -14.125 -0.83 25.688 1 95.12 525 GLN A O 1
ATOM 4226 N N . VAL A 1 526 ? -13.344 1.212 26.203 1 96.69 526 VAL A N 1
ATOM 4227 C CA . VAL A 1 526 ? -12.102 1.031 25.453 1 96.69 526 VAL A CA 1
ATOM 4228 C C . VAL A 1 526 ? -11.008 0.501 26.375 1 96.69 526 VAL A C 1
ATOM 4230 O O . VAL A 1 526 ? -10.242 -0.386 26 1 96.69 526 VAL A O 1
ATOM 4233 N N . MET A 1 527 ? -11.008 1.013 27.609 1 96.94 527 MET A N 1
ATOM 4234 C CA . MET A 1 527 ? -9.992 0.633 28.594 1 96.94 527 MET A CA 1
ATOM 4235 C C . MET A 1 527 ? -10.641 0.103 29.875 1 96.94 527 MET A C 1
ATOM 4237 O O . MET A 1 527 ? -11.852 0.207 30.047 1 96.94 527 MET A O 1
ATOM 4241 N N . LYS A 1 528 ? -9.852 -0.548 30.609 1 96.44 528 LYS A N 1
ATOM 4242 C CA . LYS A 1 528 ? -10.25 -1.07 31.922 1 96.44 528 LYS A CA 1
ATOM 4243 C C . LYS A 1 528 ? -9.148 -0.868 32.938 1 96.44 528 LYS A C 1
ATOM 4245 O O . LYS A 1 528 ? -7.961 -0.883 32.625 1 96.44 528 LYS A O 1
ATOM 4250 N N . LEU A 1 529 ? -9.57 -0.594 34.156 1 94.81 529 LEU A N 1
ATOM 4251 C CA . LEU A 1 529 ? -8.633 -0.454 35.281 1 94.81 529 LEU A CA 1
ATOM 4252 C C . LEU A 1 529 ? -8.641 -1.704 36.125 1 94.81 529 LEU A C 1
ATOM 4254 O O . LEU A 1 529 ? -9.695 -2.148 36.594 1 94.81 529 LEU A O 1
ATOM 4258 N N . GLU A 1 530 ? -7.566 -2.326 36.25 1 94.5 530 GLU A N 1
ATOM 4259 C CA . GLU A 1 530 ? -7.363 -3.443 37.188 1 94.5 530 GLU A CA 1
ATOM 4260 C C . GLU A 1 530 ? -6.359 -3.084 38.281 1 94.5 530 GLU A C 1
ATOM 4262 O O . GLU A 1 530 ? -5.152 -3.283 38.094 1 94.5 530 GLU A O 1
ATOM 4267 N N . GLY A 1 531 ? -6.883 -2.658 39.406 1 92.62 531 GLY A N 1
ATOM 4268 C CA . GLY A 1 531 ? -5.988 -2.119 40.438 1 92.62 531 GLY A CA 1
ATOM 4269 C C . GLY A 1 531 ? -5.32 -0.824 40 1 92.62 531 GLY A C 1
ATOM 4270 O O . GLY A 1 531 ? -5.996 0.161 39.719 1 92.62 531 GLY A O 1
ATOM 4271 N N . GLU A 1 532 ? -3.977 -0.908 39.844 1 94.19 532 GLU A N 1
ATOM 4272 C CA . GLU A 1 532 ? -3.225 0.275 39.438 1 94.19 532 GLU A CA 1
ATOM 4273 C C . GLU A 1 532 ? -2.73 0.144 38 1 94.19 532 GLU A C 1
ATOM 4275 O O . GLU A 1 532 ? -1.864 0.904 37.562 1 94.19 532 GLU A O 1
ATOM 4280 N N . TYR A 1 533 ? -3.326 -0.792 37.344 1 96 533 TYR A N 1
ATOM 4281 C CA . TYR A 1 533 ? -2.908 -1.018 35.969 1 96 533 TYR A CA 1
ATOM 4282 C C . TYR A 1 533 ? -4.035 -0.686 35 1 96 533 TYR A C 1
ATOM 4284 O O . TYR A 1 533 ? -5.203 -0.952 35.281 1 96 533 TYR A O 1
ATOM 4292 N N . VAL A 1 534 ? -3.674 -0.075 33.969 1 96.56 534 VAL A N 1
ATOM 4293 C CA . VAL A 1 534 ? -4.613 0.229 32.875 1 96.56 534 VAL A CA 1
ATOM 4294 C C . VAL A 1 534 ? -4.391 -0.728 31.719 1 96.56 534 VAL A C 1
ATOM 4296 O O . VAL A 1 534 ? -3.25 -1.011 31.344 1 96.56 534 VAL A O 1
ATOM 4299 N N . LEU A 1 535 ? -5.359 -1.317 31.188 1 96.19 535 LEU A N 1
ATOM 4300 C CA . LEU A 1 535 ? -5.293 -2.215 30.047 1 96.19 535 LEU A CA 1
ATOM 4301 C C . LEU A 1 535 ? -6.516 -2.047 29.141 1 96.19 535 LEU A C 1
ATOM 4303 O O . LEU A 1 535 ? -7.43 -1.29 29.469 1 96.19 535 LEU A O 1
ATOM 4307 N N . LEU A 1 536 ? -6.523 -2.633 27.969 1 95.44 536 LEU A N 1
ATOM 4308 C CA . LEU A 1 536 ? -7.676 -2.584 27.078 1 95.44 536 LEU A CA 1
ATOM 4309 C C . LEU A 1 536 ? -8.828 -3.412 27.625 1 95.44 536 LEU A C 1
ATOM 4311 O O . LEU A 1 536 ? -8.609 -4.48 28.203 1 95.44 536 LEU A O 1
ATOM 4315 N N . SER A 1 537 ? -10.008 -2.957 27.484 1 95.75 537 SER A N 1
ATOM 4316 C CA . SER A 1 537 ? -11.18 -3.695 27.938 1 95.75 537 SER A CA 1
ATOM 4317 C C . SER A 1 537 ? -11.406 -4.949 27.094 1 95.75 537 SER A C 1
ATOM 4319 O O . SER A 1 537 ? -10.914 -5.047 25.969 1 95.75 537 SER A O 1
ATOM 4321 N N . ASP A 1 538 ? -12.086 -5.898 27.625 1 91.94 538 ASP A N 1
ATOM 4322 C CA . ASP A 1 538 ? -12.406 -7.129 26.906 1 91.94 538 ASP A CA 1
ATOM 4323 C C . ASP A 1 538 ? -13.289 -6.844 25.688 1 91.94 538 ASP A C 1
ATOM 4325 O O . ASP A 1 538 ? -13.156 -7.496 24.656 1 91.94 538 ASP A O 1
ATOM 4329 N N . ARG A 1 539 ? -14.109 -5.926 25.875 1 91.38 539 ARG A N 1
ATOM 4330 C CA . ARG A 1 539 ? -14.977 -5.555 24.766 1 91.38 539 ARG A CA 1
ATOM 4331 C C . ARG A 1 539 ? -14.172 -4.992 23.594 1 91.38 539 ARG A C 1
ATOM 4333 O O . ARG A 1 539 ? -14.422 -5.34 22.438 1 91.38 539 ARG A O 1
ATOM 4340 N N . GLU A 1 540 ? -13.227 -4.098 23.953 1 92.56 540 GLU A N 1
ATOM 4341 C CA . GLU A 1 540 ? -12.391 -3.506 22.922 1 92.56 540 GLU A CA 1
ATOM 4342 C C . GLU A 1 540 ? -11.562 -4.57 22.203 1 92.56 540 GLU A C 1
ATOM 4344 O O . GLU A 1 540 ? -11.391 -4.516 20.984 1 92.56 540 GLU A O 1
ATOM 4349 N N . ARG A 1 541 ? -11.078 -5.516 22.906 1 87.56 541 ARG A N 1
ATOM 4350 C CA . ARG A 1 541 ? -10.312 -6.609 22.312 1 87.56 541 ARG A CA 1
ATOM 4351 C C . ARG A 1 541 ? -11.188 -7.461 21.406 1 87.56 541 ARG A C 1
ATOM 4353 O O . ARG A 1 541 ? -10.719 -7.953 20.375 1 87.56 541 ARG A O 1
ATOM 4360 N N . ALA A 1 542 ? -12.414 -7.66 21.797 1 83.44 542 ALA A N 1
ATOM 4361 C CA . ALA A 1 542 ? -13.344 -8.508 21.062 1 83.44 542 ALA A CA 1
ATOM 4362 C C . ALA A 1 542 ? -13.672 -7.898 19.703 1 83.44 542 ALA A C 1
ATOM 4364 O O . ALA A 1 542 ? -13.922 -8.625 18.734 1 83.44 542 ALA A O 1
ATOM 4365 N N . ILE A 1 543 ? -13.578 -6.602 19.641 1 83.62 543 ILE A N 1
ATOM 4366 C CA . ILE A 1 543 ? -13.945 -5.957 18.375 1 83.62 543 ILE A CA 1
ATOM 4367 C C . ILE A 1 543 ? -12.688 -5.621 17.578 1 83.62 543 ILE A C 1
ATOM 4369 O O . ILE A 1 543 ? -12.734 -4.828 16.641 1 83.62 543 ILE A O 1
ATOM 4373 N N . GLY A 1 544 ? -11.555 -6.105 18.016 1 80.44 544 GLY A N 1
ATOM 4374 C CA . GLY A 1 544 ? -10.32 -5.941 17.266 1 80.44 544 GLY A CA 1
ATOM 4375 C C . GLY A 1 544 ? -9.633 -4.613 17.531 1 80.44 544 GLY A C 1
ATOM 4376 O O . GLY A 1 544 ? -9 -4.047 16.641 1 80.44 544 GLY A O 1
ATOM 4377 N N . ARG A 1 545 ? -9.891 -3.941 18.672 1 89.38 545 ARG A N 1
ATOM 4378 C CA . ARG A 1 545 ? -9.281 -2.691 19.109 1 89.38 545 ARG A CA 1
ATOM 4379 C C . ARG A 1 545 ? -9.602 -1.56 18.141 1 89.38 545 ARG A C 1
ATOM 4381 O O . ARG A 1 545 ? -8.75 -0.705 17.875 1 89.38 545 ARG A O 1
ATOM 4388 N N . GLU A 1 546 ? -10.719 -1.593 17.516 1 88.75 546 GLU A N 1
ATOM 4389 C CA . GLU A 1 546 ? -11.047 -0.635 16.469 1 88.75 546 GLU A CA 1
ATOM 4390 C C . GLU A 1 546 ? -11.07 0.792 17 1 88.75 546 GLU A C 1
ATOM 4392 O O . GLU A 1 546 ? -10.57 1.714 16.359 1 88.75 546 GLU A O 1
ATOM 4397 N N . ASN A 1 547 ? -11.664 0.979 18.219 1 93.75 547 ASN A N 1
ATOM 4398 C CA . ASN A 1 547 ? -11.75 2.324 18.781 1 93.75 547 ASN A CA 1
ATOM 4399 C C . ASN A 1 547 ? -10.398 2.791 19.312 1 93.75 547 ASN A C 1
ATOM 4401 O O . ASN A 1 547 ? -10.016 3.945 19.109 1 93.75 547 ASN A O 1
ATOM 4405 N N . TYR A 1 548 ? -9.719 1.872 19.969 1 95.31 548 TYR A N 1
ATOM 4406 C CA . TYR A 1 548 ? -8.383 2.174 20.453 1 95.31 548 TYR A CA 1
ATOM 4407 C C . TYR A 1 548 ? -7.465 2.59 19.312 1 95.31 548 TYR A C 1
ATOM 4409 O O . TYR A 1 548 ? -6.75 3.592 19.406 1 95.31 548 TYR A O 1
ATOM 4417 N N . ASP A 1 549 ? -7.5 1.85 18.266 1 92.62 549 ASP A N 1
ATOM 4418 C CA . ASP A 1 549 ? -6.648 2.121 17.125 1 92.62 549 ASP A CA 1
ATOM 4419 C C . ASP A 1 549 ? -6.992 3.465 16.484 1 92.62 549 ASP A C 1
ATOM 4421 O O . ASP A 1 549 ? -6.113 4.156 15.961 1 92.62 549 ASP A O 1
ATOM 4425 N N . PHE A 1 550 ? -8.281 3.799 16.531 1 95.62 550 PHE A N 1
ATOM 4426 C CA . PHE A 1 550 ? -8.703 5.094 16.016 1 95.62 550 PHE A CA 1
ATOM 4427 C C . PHE A 1 550 ? -7.906 6.223 16.656 1 95.62 550 PHE A C 1
ATOM 4429 O O . PHE A 1 550 ? -7.375 7.09 15.961 1 95.62 550 PHE A O 1
ATOM 4436 N N . TYR A 1 551 ? -7.824 6.184 17.922 1 97.31 551 TYR A N 1
ATOM 4437 C CA . TYR A 1 551 ? -7.125 7.234 18.656 1 97.31 551 TYR A CA 1
ATOM 4438 C C . TYR A 1 551 ? -5.641 7.234 18.328 1 97.31 551 TYR A C 1
ATOM 4440 O O . TYR A 1 551 ? -5.035 8.297 18.156 1 97.31 551 TYR A O 1
ATOM 4448 N N . CYS A 1 552 ? -5.027 6.102 18.156 1 96.19 552 CYS A N 1
ATOM 4449 C CA . CYS A 1 552 ? -3.615 6.008 17.812 1 96.19 552 CYS A CA 1
ATOM 4450 C C . CYS A 1 552 ? -3.363 6.578 16.422 1 96.19 552 CYS A C 1
ATOM 4452 O O . CYS A 1 552 ? -2.396 7.312 16.203 1 96.19 552 CYS A O 1
ATOM 4454 N N . PHE A 1 553 ? -4.266 6.266 15.516 1 94.81 553 PHE A N 1
ATOM 4455 C CA . PHE A 1 553 ? -4.113 6.684 14.125 1 94.81 553 PHE A CA 1
ATOM 4456 C C . PHE A 1 553 ? -4.184 8.203 14.008 1 94.81 553 PHE A C 1
ATOM 4458 O O . PHE A 1 553 ? -3.598 8.781 13.094 1 94.81 553 PHE A O 1
ATOM 4465 N N . LEU A 1 554 ? -4.844 8.828 14.883 1 96.31 554 LEU A N 1
ATOM 4466 C CA . LEU A 1 554 ? -4.977 10.281 14.852 1 96.31 554 LEU A CA 1
ATOM 4467 C C . LEU A 1 554 ? -3.641 10.953 15.148 1 96.31 554 LEU A C 1
ATOM 4469 O O . LEU A 1 554 ? -3.318 11.984 14.555 1 96.31 554 LEU A O 1
ATOM 4473 N N . ILE A 1 555 ? -2.822 10.336 15.992 1 96.81 555 ILE A N 1
ATOM 4474 C CA . ILE A 1 555 ? -1.697 11.094 16.531 1 96.81 555 ILE A CA 1
ATOM 4475 C C . ILE A 1 555 ? -0.391 10.57 15.945 1 96.81 555 ILE A C 1
ATOM 4477 O O . ILE A 1 555 ? 0.641 11.242 16 1 96.81 555 ILE A O 1
ATOM 4481 N N . TRP A 1 556 ? -0.348 9.414 15.383 1 95.88 556 TRP A N 1
ATOM 4482 C CA . TRP A 1 556 ? 0.874 8.75 14.953 1 95.88 556 TRP A CA 1
ATOM 4483 C C . TRP A 1 556 ? 1.599 9.57 13.891 1 95.88 556 TRP A C 1
ATOM 4485 O O . TRP A 1 556 ? 2.826 9.688 13.922 1 95.88 556 TRP A O 1
ATOM 4495 N N . PRO A 1 557 ? 0.872 10.188 12.914 1 95.5 557 PRO A N 1
ATOM 4496 C CA . PRO A 1 557 ? 1.6 11 11.938 1 95.5 557 PRO A CA 1
ATOM 4497 C C . PRO A 1 557 ? 2.416 12.117 12.586 1 95.5 557 PRO A C 1
ATOM 4499 O O . PRO A 1 557 ? 3.523 12.414 12.133 1 95.5 557 PRO A O 1
ATOM 4502 N N . PHE A 1 558 ? 1.929 12.68 13.633 1 96.75 558 PHE A N 1
ATOM 4503 C CA . PHE A 1 558 ? 2.635 13.758 14.328 1 96.75 558 PHE A CA 1
ATOM 4504 C C . PHE A 1 558 ? 3.842 13.211 15.078 1 96.75 558 PHE A C 1
ATOM 4506 O O . PHE A 1 558 ? 4.926 13.797 15.031 1 96.75 558 PHE A O 1
ATOM 4513 N N . ILE A 1 559 ? 3.676 12.109 15.766 1 97.19 559 ILE A N 1
ATOM 4514 C CA . ILE A 1 559 ? 4.781 11.484 16.484 1 97.19 559 ILE A CA 1
ATOM 4515 C C . ILE A 1 559 ? 5.898 11.133 15.5 1 97.19 559 ILE A C 1
ATOM 4517 O O . ILE A 1 559 ? 7.078 11.359 15.789 1 97.19 559 ILE A O 1
ATOM 4521 N N . GLU A 1 560 ? 5.496 10.664 14.398 1 95.75 560 GLU A N 1
ATOM 4522 C CA . GLU A 1 560 ? 6.473 10.281 13.383 1 95.75 560 GLU A CA 1
ATOM 4523 C C . GLU A 1 560 ? 7.23 11.5 12.867 1 95.75 560 GLU A C 1
ATOM 4525 O O . GLU A 1 560 ? 8.414 11.414 12.539 1 95.75 560 GLU A O 1
ATOM 4530 N N . THR A 1 561 ? 6.531 12.594 12.68 1 97 561 THR A N 1
ATOM 4531 C CA . THR A 1 561 ? 7.195 13.812 12.25 1 97 561 THR A CA 1
ATOM 4532 C C . THR A 1 561 ? 8.266 14.234 13.25 1 97 561 THR A C 1
ATOM 4534 O O . THR A 1 561 ? 9.375 14.617 12.867 1 97 561 THR A O 1
ATOM 4537 N N . TYR A 1 562 ? 7.93 14.172 14.508 1 97.56 562 TYR A N 1
ATOM 4538 C CA . TYR A 1 562 ? 8.883 14.57 15.531 1 97.56 562 TYR A CA 1
ATOM 4539 C C . TYR A 1 562 ? 10.047 13.586 15.609 1 97.56 562 TYR A C 1
ATOM 4541 O O . TYR A 1 562 ? 11.18 13.977 15.906 1 97.56 562 TYR A O 1
ATOM 4549 N N . TRP A 1 563 ? 9.734 12.328 15.375 1 96.19 563 TRP A N 1
ATOM 4550 C CA . TRP A 1 563 ? 10.812 11.352 15.258 1 96.19 563 TRP A CA 1
ATOM 4551 C C . TRP A 1 563 ? 11.734 11.688 14.086 1 96.19 563 TRP A C 1
ATOM 4553 O O . TRP A 1 563 ? 12.961 11.656 14.227 1 96.19 563 TRP A O 1
ATOM 4563 N N . LEU A 1 564 ? 11.164 11.984 12.961 1 95.75 564 LEU A N 1
ATOM 4564 C CA . LEU A 1 564 ? 11.922 12.367 11.773 1 95.75 564 LEU A CA 1
ATOM 4565 C C . LEU A 1 564 ? 12.805 13.578 12.055 1 95.75 564 LEU A C 1
ATOM 4567 O O . LEU A 1 564 ? 13.969 13.617 11.641 1 95.75 564 LEU A O 1
ATOM 4571 N N . ALA A 1 565 ? 12.211 14.594 12.711 1 97 565 ALA A N 1
ATOM 4572 C CA . ALA A 1 565 ? 12.977 15.781 13.062 1 97 565 ALA A CA 1
ATOM 4573 C C . ALA A 1 565 ? 14.188 15.422 13.922 1 97 565 ALA A C 1
ATOM 4575 O O . ALA A 1 565 ? 15.297 15.891 13.664 1 97 565 ALA A O 1
ATOM 4576 N N . ALA A 1 566 ? 14.008 14.562 14.875 1 95.69 566 ALA A N 1
ATOM 4577 C CA . ALA A 1 566 ? 15.078 14.18 15.789 1 95.69 566 ALA A CA 1
ATOM 4578 C C . ALA A 1 566 ? 16.172 13.391 15.062 1 95.69 566 ALA A C 1
ATOM 4580 O O . ALA A 1 566 ? 17.359 13.672 15.227 1 95.69 566 ALA A O 1
ATOM 4581 N N . ILE A 1 567 ? 15.734 12.445 14.273 1 94.56 567 ILE A N 1
ATOM 4582 C CA . ILE A 1 567 ? 16.703 11.586 13.602 1 94.56 567 ILE A CA 1
ATOM 4583 C C . ILE A 1 567 ? 17.469 12.391 12.555 1 94.56 567 ILE A C 1
ATOM 4585 O O . ILE A 1 567 ? 18.641 12.102 12.273 1 94.56 567 ILE A O 1
ATOM 4589 N N . SER A 1 568 ? 16.906 13.383 11.977 1 94.38 568 SER A N 1
ATOM 4590 C CA . SER A 1 568 ? 17.562 14.227 10.977 1 94.38 568 SER A CA 1
ATOM 4591 C C . SER A 1 568 ? 18.719 15.016 11.578 1 94.38 568 SER A C 1
ATOM 4593 O O . SER A 1 568 ? 19.625 15.43 10.859 1 94.38 568 SER A O 1
ATOM 4595 N N . LEU A 1 569 ? 18.688 15.219 12.867 1 94.5 569 LEU A N 1
ATOM 4596 C CA . LEU A 1 569 ? 19.734 16 13.523 1 94.5 569 LEU A CA 1
ATOM 4597 C C . LEU A 1 569 ? 21.062 15.266 13.461 1 94.5 569 LEU A C 1
ATOM 4599 O O . LEU A 1 569 ? 22.125 15.883 13.625 1 94.5 569 LEU A O 1
ATOM 4603 N N . PHE A 1 570 ? 21.047 13.984 13.258 1 92.75 570 PHE A N 1
ATOM 4604 C CA . PHE A 1 570 ? 22.281 13.219 13.125 1 92.75 570 PHE A CA 1
ATOM 4605 C C . PHE A 1 570 ? 23.062 13.664 11.906 1 92.75 570 PHE A C 1
ATOM 4607 O O . PHE A 1 570 ? 24.266 13.438 11.82 1 92.75 570 PHE A O 1
ATOM 4614 N N . SER A 1 571 ? 22.406 14.266 10.969 1 90.06 571 SER A N 1
ATOM 4615 C CA . SER A 1 571 ? 23.078 14.773 9.773 1 90.06 571 SER A CA 1
ATOM 4616 C C . SER A 1 571 ? 24.016 15.922 10.109 1 90.06 571 SER A C 1
ATOM 4618 O O . SER A 1 571 ? 24.906 16.266 9.32 1 90.06 571 SER A O 1
ATOM 4620 N N . MET A 1 572 ? 23.875 16.531 11.258 1 88.56 572 MET A N 1
ATOM 4621 C CA . MET A 1 572 ? 24.703 17.672 11.672 1 88.56 572 MET A CA 1
ATOM 4622 C C . MET A 1 572 ? 25.953 17.203 12.391 1 88.56 572 MET A C 1
ATOM 4624 O O . MET A 1 572 ? 26.719 18.016 12.914 1 88.56 572 MET A O 1
ATOM 4628 N N . THR A 1 573 ? 26.172 15.898 12.367 1 87 573 THR A N 1
ATOM 4629 C CA . THR A 1 573 ? 27.375 15.352 13 1 87 573 THR A CA 1
ATOM 4630 C C . THR A 1 573 ? 28.625 15.695 12.195 1 87 573 THR A C 1
ATOM 4632 O O . THR A 1 573 ? 28.688 15.398 11 1 87 573 THR A O 1
ATOM 4635 N N . PRO A 1 574 ? 29.547 16.312 12.852 1 81.19 574 PRO A N 1
ATOM 4636 C CA . PRO A 1 574 ? 30.781 16.688 12.141 1 81.19 574 PRO A CA 1
ATOM 4637 C C . PRO A 1 574 ? 31.562 15.484 11.625 1 81.19 574 PRO A C 1
ATOM 4639 O O . PRO A 1 574 ? 31.547 14.422 12.25 1 81.19 574 PRO A O 1
ATOM 4642 N N . THR A 1 575 ? 32 15.648 10.406 1 75.5 575 THR A N 1
ATOM 4643 C CA . THR A 1 575 ? 32.875 14.617 9.844 1 75.5 575 THR A CA 1
ATOM 4644 C C . THR A 1 575 ? 34.312 14.812 10.305 1 75.5 575 THR A C 1
ATOM 4646 O O . THR A 1 575 ? 34.656 15.859 10.859 1 75.5 575 THR A O 1
ATOM 4649 N N . ASN A 1 576 ? 35.062 13.711 10.383 1 57.94 576 ASN A N 1
ATOM 4650 C CA . ASN A 1 576 ? 36.469 13.797 10.758 1 57.94 576 ASN A CA 1
ATOM 4651 C C . ASN A 1 576 ? 37.219 14.719 9.82 1 57.94 576 ASN A C 1
ATOM 4653 O O . ASN A 1 576 ? 38.375 15.117 10.117 1 57.94 576 ASN A O 1
ATOM 4657 N N . SER A 1 577 ? 36.594 15.047 8.711 1 52.78 577 SER A N 1
ATOM 4658 C CA . SER A 1 577 ? 37.312 15.938 7.812 1 52.78 577 SER A CA 1
ATOM 4659 C C . SER A 1 577 ? 37.188 17.391 8.25 1 52.78 577 SER A C 1
ATOM 4661 O O . SER A 1 577 ? 36.219 17.766 8.898 1 52.78 577 SER A O 1
ATOM 4663 N N . PRO A 1 578 ? 38.281 18.188 8.094 1 46.47 578 PRO A N 1
ATOM 4664 C CA . PRO A 1 578 ? 38.312 19.594 8.516 1 46.47 578 PRO A CA 1
ATOM 4665 C C . PRO A 1 578 ? 37.094 20.375 8.047 1 46.47 578 PRO A C 1
ATOM 4667 O O . PRO A 1 578 ? 36.781 20.406 6.855 1 46.47 578 PRO A O 1
ATOM 4670 N N . GLN A 1 579 ? 36.031 20.344 8.68 1 54.06 579 GLN A N 1
ATOM 4671 C CA . GLN A 1 579 ? 34.906 21.234 8.375 1 54.06 579 GLN A CA 1
ATOM 4672 C C . GLN A 1 579 ? 34.969 22.516 9.203 1 54.06 579 GLN A C 1
ATOM 4674 O O . GLN A 1 579 ? 35.562 22.516 10.289 1 54.06 579 GLN A O 1
ATOM 4679 N N . PRO A 1 580 ? 34.875 23.719 8.562 1 45.66 580 PRO A N 1
ATOM 4680 C CA . PRO A 1 580 ? 34.906 24.938 9.367 1 45.66 580 PRO A CA 1
ATOM 4681 C C . PRO A 1 580 ? 33.969 24.859 10.57 1 45.66 580 PRO A C 1
ATOM 4683 O O . PRO A 1 580 ? 32.75 24.703 10.398 1 45.66 580 PRO A O 1
ATOM 4686 N N . THR A 1 581 ? 34.5 24.359 11.672 1 52.56 581 THR A N 1
ATOM 4687 C CA . THR A 1 581 ? 33.75 24.203 12.914 1 52.56 581 THR A CA 1
ATOM 4688 C C . THR A 1 581 ? 34 25.359 13.867 1 52.56 581 THR A C 1
ATOM 4690 O O . THR A 1 581 ? 35.031 26.031 13.766 1 52.56 581 THR A O 1
ATOM 4693 N N . THR A 1 582 ? 32.938 26 14.297 1 48.19 582 THR A N 1
ATOM 4694 C CA . THR A 1 582 ? 33.188 26.906 15.422 1 48.19 582 THR A CA 1
ATOM 4695 C C . THR A 1 582 ? 33.344 26.109 16.719 1 48.19 582 THR A C 1
ATOM 4697 O O . THR A 1 582 ? 32.688 25.109 16.938 1 48.19 582 THR A O 1
ATOM 4700 N N . THR A 1 583 ? 34.469 26.219 17.344 1 44.72 583 THR A N 1
ATOM 4701 C CA . THR A 1 583 ? 34.781 25.516 18.578 1 44.72 583 THR A CA 1
ATOM 4702 C C . THR A 1 583 ? 34.062 26.172 19.766 1 44.72 583 THR A C 1
ATOM 4704 O O . THR A 1 583 ? 34.188 27.391 19.969 1 44.72 583 THR A O 1
ATOM 4707 N N . ILE A 1 584 ? 32.938 25.641 20.156 1 44.75 584 ILE A N 1
ATOM 4708 C CA . ILE A 1 584 ? 32.344 26.156 21.375 1 44.75 584 ILE A CA 1
ATOM 4709 C C . ILE A 1 584 ? 32.812 25.328 22.578 1 44.75 584 ILE A C 1
ATOM 4711 O O . ILE A 1 584 ? 32.812 24.109 22.516 1 44.75 584 ILE A O 1
ATOM 4715 N N . VAL A 1 585 ? 33.594 25.844 23.516 1 38.47 585 VAL A N 1
ATOM 4716 C CA . VAL A 1 585 ? 34.062 25.219 24.75 1 38.47 585 VAL A CA 1
ATOM 4717 C C . VAL A 1 585 ? 32.938 25.141 25.766 1 38.47 585 VAL A C 1
ATOM 4719 O O . VAL A 1 585 ? 32.344 26.156 26.125 1 38.47 585 VAL A O 1
ATOM 4722 N N . ASN A 1 586 ? 32.25 24.078 25.828 1 40.25 586 ASN A N 1
ATOM 4723 C CA . ASN A 1 586 ? 31.328 23.875 26.953 1 40.25 586 ASN A CA 1
ATOM 4724 C C . ASN A 1 586 ? 32.062 23.828 28.281 1 40.25 586 ASN A C 1
ATOM 4726 O O . ASN A 1 586 ? 32.938 22.969 28.469 1 40.25 586 ASN A O 1
ATOM 4730 N N . LYS A 1 587 ? 31.984 24.875 29.109 1 39.78 587 LYS A N 1
ATOM 4731 C CA . LYS A 1 587 ? 32.688 24.938 30.391 1 39.78 587 LYS A CA 1
ATOM 4732 C C . LYS A 1 587 ? 32.344 23.734 31.266 1 39.78 587 LYS A C 1
ATOM 4734 O O . LYS A 1 587 ? 33 23.516 32.281 1 39.78 587 LYS A O 1
ATOM 4739 N N . THR A 1 588 ? 31.125 23.344 31.344 1 35.59 588 THR A N 1
ATOM 4740 C CA . THR A 1 588 ? 30.828 22.406 32.438 1 35.59 588 THR A CA 1
ATOM 4741 C C . THR A 1 588 ? 31.469 21.047 32.156 1 35.59 588 THR A C 1
ATOM 4743 O O . THR A 1 588 ? 31.547 20.203 33.062 1 35.59 588 THR A O 1
ATOM 4746 N N . THR A 1 589 ? 31.281 20.344 31 1 38.62 589 THR A N 1
ATOM 4747 C CA . THR A 1 589 ? 31.812 18.984 30.875 1 38.62 589 THR A CA 1
ATOM 4748 C C . THR A 1 589 ? 33.25 19.031 30.328 1 38.62 589 THR A C 1
ATOM 4750 O O . THR A 1 589 ? 33.75 20.094 29.984 1 38.62 589 THR A O 1
ATOM 4753 N N . SER A 1 590 ? 33.781 17.766 29.547 1 41.09 590 SER A N 1
ATOM 4754 C CA . SER A 1 590 ? 35.188 17.516 29.219 1 41.09 590 SER A CA 1
ATOM 4755 C C . SER A 1 590 ? 35.75 18.609 28.297 1 41.09 590 SER A C 1
ATOM 4757 O O . SER A 1 590 ? 35 19.203 27.516 1 41.09 590 SER A O 1
ATOM 4759 N N . LYS A 1 591 ? 37.062 19.141 28.531 1 46.97 591 LYS A N 1
ATOM 4760 C CA . LYS A 1 591 ? 38.031 20.125 28.062 1 46.97 591 LYS A CA 1
ATOM 4761 C C . LYS A 1 591 ? 38.156 20.109 26.547 1 46.97 591 LYS A C 1
ATOM 4763 O O . LYS A 1 591 ? 38.938 20.859 25.984 1 46.97 591 LYS A O 1
ATOM 4768 N N . LYS A 1 592 ? 37.594 19.031 25.844 1 49.62 592 LYS A N 1
ATOM 4769 C CA . LYS A 1 592 ? 38 19.141 24.453 1 49.62 592 LYS A CA 1
ATOM 4770 C C . LYS A 1 592 ? 36.969 19.906 23.625 1 49.62 592 LYS A C 1
ATOM 4772 O O . LYS A 1 592 ? 35.781 19.578 23.656 1 49.62 592 LYS A O 1
ATOM 4777 N N . PRO A 1 593 ? 37.312 20.984 23.078 1 54.91 593 PRO A N 1
ATOM 4778 C CA . PRO A 1 593 ? 36.406 21.766 22.234 1 54.91 593 PRO A CA 1
ATOM 4779 C C . PRO A 1 593 ? 35.719 20.938 21.156 1 54.91 593 PRO A C 1
ATOM 4781 O O . PRO A 1 593 ? 36.375 20.125 20.5 1 54.91 593 PRO A O 1
ATOM 4784 N N . VAL A 1 594 ? 34.344 20.656 21.234 1 60.56 594 VAL A N 1
ATOM 4785 C CA . VAL A 1 594 ? 33.625 19.906 20.203 1 60.56 594 VAL A CA 1
ATOM 4786 C C . VAL A 1 594 ? 33.281 20.844 19.047 1 60.56 594 VAL A C 1
ATOM 4788 O O . VAL A 1 594 ? 32.75 21.938 19.25 1 60.56 594 VAL A O 1
ATOM 4791 N N . PRO A 1 595 ? 33.75 20.516 17.922 1 71.31 595 PRO A N 1
ATOM 4792 C CA . PRO A 1 595 ? 33.469 21.344 16.75 1 71.31 595 PRO A CA 1
ATOM 4793 C C . PRO A 1 595 ? 31.953 21.391 16.438 1 71.31 595 PRO A C 1
ATOM 4795 O O . PRO A 1 595 ? 31.281 20.359 16.484 1 71.31 595 PRO A O 1
ATOM 4798 N N . ILE A 1 596 ? 31.406 22.625 16.406 1 78.62 596 ILE A N 1
ATOM 4799 C CA . ILE A 1 596 ? 30.016 22.844 16.062 1 78.62 596 ILE A CA 1
ATOM 4800 C C . ILE A 1 596 ? 29.891 23.281 14.609 1 78.62 596 ILE A C 1
ATOM 4802 O O . ILE A 1 596 ? 30.609 24.188 14.164 1 78.62 596 ILE A O 1
ATOM 4806 N N . ILE A 1 597 ? 29.094 22.625 13.883 1 81.5 597 ILE A N 1
ATOM 4807 C CA . ILE A 1 597 ? 28.844 22.969 12.484 1 81.5 597 ILE A CA 1
ATOM 4808 C C . ILE A 1 597 ? 27.5 23.688 12.375 1 81.5 597 ILE A C 1
ATOM 4810 O O . ILE A 1 597 ? 26.484 23.203 12.898 1 81.5 597 ILE A O 1
ATOM 4814 N N . TRP A 1 598 ? 27.531 24.797 11.688 1 83.94 598 TRP A N 1
ATOM 4815 C CA . TRP A 1 598 ? 26.312 25.562 11.492 1 83.94 598 TRP A CA 1
ATOM 4816 C C . TRP A 1 598 ? 25.75 25.344 10.094 1 83.94 598 TRP A C 1
ATOM 4818 O O . TRP A 1 598 ? 26.5 25.266 9.117 1 83.94 598 TRP A O 1
ATOM 4828 N N . PHE A 1 599 ? 24.5 25.203 10.016 1 87.31 599 PHE A N 1
ATOM 4829 C CA . PHE A 1 599 ? 23.812 24.984 8.75 1 87.31 599 PHE A CA 1
ATOM 4830 C C . PHE A 1 599 ? 22.781 26.078 8.5 1 87.31 599 PHE A C 1
ATOM 4832 O O . PHE A 1 599 ? 22.266 26.688 9.438 1 87.31 599 PHE A O 1
ATOM 4839 N N . ASN A 1 600 ? 22.562 26.312 7.223 1 87.56 600 ASN A N 1
ATOM 4840 C CA . ASN A 1 600 ? 21.422 27.156 6.875 1 87.56 600 ASN A CA 1
ATOM 4841 C C . ASN A 1 600 ? 20.094 26.469 7.254 1 87.56 600 ASN A C 1
ATOM 4843 O O . ASN A 1 600 ? 19.859 25.328 6.875 1 87.56 600 ASN A O 1
ATOM 4847 N N . GLU A 1 601 ? 19.234 27.156 7.965 1 89.56 601 GLU A N 1
ATOM 4848 C CA . GLU A 1 601 ? 18.016 26.562 8.5 1 89.56 601 GLU A CA 1
ATOM 4849 C C . GLU A 1 601 ? 17.109 26.062 7.383 1 89.56 601 GLU A C 1
ATOM 4851 O O . GLU A 1 601 ? 16.625 24.938 7.426 1 89.56 601 GLU A O 1
ATOM 4856 N N . GLN A 1 602 ? 16.844 26.922 6.391 1 87.19 602 GLN A N 1
ATOM 4857 C CA . GLN A 1 602 ? 15.938 26.578 5.305 1 87.19 602 GLN A CA 1
ATOM 4858 C C . GLN A 1 602 ? 16.453 25.375 4.516 1 87.19 602 GLN A C 1
ATOM 4860 O O . GLN A 1 602 ? 15.672 24.5 4.148 1 87.19 602 GLN A O 1
ATOM 4865 N N . ASP A 1 603 ? 17.703 25.391 4.27 1 88.62 603 ASP A N 1
ATOM 4866 C CA . ASP A 1 603 ? 18.312 24.281 3.541 1 88.62 603 ASP A CA 1
ATOM 4867 C C . ASP A 1 603 ? 18.203 22.984 4.336 1 88.62 603 ASP A C 1
ATOM 4869 O O . ASP A 1 603 ? 17.938 21.922 3.768 1 88.62 603 ASP A O 1
ATOM 4873 N N . PHE A 1 604 ? 18.469 23.078 5.57 1 91.5 604 PHE A N 1
ATOM 4874 C CA . PHE A 1 604 ? 18.391 21.906 6.426 1 91.5 604 PHE A CA 1
ATOM 4875 C C . PHE A 1 604 ? 16.969 21.344 6.43 1 91.5 604 PHE A C 1
ATOM 4877 O O . PHE A 1 604 ? 16.766 20.125 6.352 1 91.5 604 PHE A O 1
ATOM 4884 N N . HIS A 1 605 ? 15.984 22.203 6.555 1 91.88 605 HIS A N 1
ATOM 4885 C CA . HIS A 1 605 ? 14.586 21.781 6.535 1 91.88 605 HIS A CA 1
ATOM 4886 C C . HIS A 1 605 ? 14.25 21.062 5.234 1 91.88 605 HIS A C 1
ATOM 4888 O O . HIS A 1 605 ? 13.578 20.031 5.25 1 91.88 605 HIS A O 1
ATOM 4894 N N . ASN A 1 606 ? 14.727 21.578 4.145 1 90.38 606 ASN A N 1
ATOM 4895 C CA . ASN A 1 606 ? 14.477 20.969 2.844 1 90.38 606 ASN A CA 1
ATOM 4896 C C . ASN A 1 606 ? 15.109 19.578 2.744 1 90.38 606 ASN A C 1
ATOM 4898 O O . ASN A 1 606 ? 14.492 18.656 2.219 1 90.38 606 ASN A O 1
ATOM 4902 N N . LYS A 1 607 ? 16.281 19.516 3.234 1 91.38 607 LYS A N 1
ATOM 4903 C CA . LYS A 1 607 ? 16.984 18.234 3.223 1 91.38 607 LYS A CA 1
ATOM 4904 C C . LYS A 1 607 ? 16.266 17.219 4.113 1 91.38 607 LYS A C 1
ATOM 4906 O O . LYS A 1 607 ? 16.234 16.031 3.799 1 91.38 607 LYS A O 1
ATOM 4911 N N . CYS A 1 608 ? 15.773 17.688 5.203 1 93.62 608 CYS A N 1
ATOM 4912 C CA . CYS A 1 608 ? 15.039 16.828 6.109 1 93.62 608 CYS A CA 1
ATOM 4913 C C . CYS A 1 608 ? 13.805 16.25 5.43 1 93.62 608 CYS A C 1
ATOM 4915 O O . CYS A 1 608 ? 13.445 15.086 5.656 1 93.62 608 CYS A O 1
ATOM 4917 N N . GLN A 1 609 ? 13.141 16.984 4.645 1 94.06 609 GLN A N 1
ATOM 4918 C CA . GLN A 1 609 ? 11.969 16.5 3.926 1 94.06 609 GLN A CA 1
ATOM 4919 C C . GLN A 1 609 ? 12.352 15.422 2.92 1 94.06 609 GLN A C 1
ATOM 4921 O O . GLN A 1 609 ? 11.648 14.414 2.785 1 94.06 609 GLN A O 1
ATOM 4926 N N . ILE A 1 610 ? 13.461 15.625 2.236 1 93.19 610 ILE A N 1
ATOM 4927 C CA . ILE A 1 610 ? 13.938 14.625 1.28 1 93.19 610 ILE A CA 1
ATOM 4928 C C . ILE A 1 610 ? 14.32 13.344 2.02 1 93.19 610 ILE A C 1
ATOM 4930 O O . ILE A 1 610 ? 14.055 12.242 1.541 1 93.19 610 ILE A O 1
ATOM 4934 N N . PHE A 1 611 ? 14.992 13.562 3.145 1 94.62 611 PHE A N 1
ATOM 4935 C CA . PHE A 1 611 ? 15.328 12.438 4.008 1 94.62 611 PHE A CA 1
ATOM 4936 C C . PHE A 1 611 ? 14.078 11.664 4.398 1 94.62 611 PHE A C 1
ATOM 4938 O O . PHE A 1 611 ? 14.039 10.438 4.273 1 94.62 611 PHE A O 1
ATOM 4945 N N . GLY A 1 612 ? 13.047 12.406 4.832 1 94.19 612 GLY A N 1
ATOM 4946 C CA . GLY A 1 612 ? 11.789 11.781 5.211 1 94.19 612 GLY A CA 1
ATOM 4947 C C . GLY A 1 612 ? 11.109 11.07 4.059 1 94.19 612 GLY A C 1
ATOM 4948 O O . GLY A 1 612 ? 10.547 9.984 4.242 1 94.19 612 GLY A O 1
ATOM 4949 N N . LYS A 1 613 ? 11.148 11.695 2.895 1 93.44 613 LYS A N 1
ATOM 4950 C CA . LYS A 1 613 ? 10.578 11.062 1.706 1 93.44 613 LYS A CA 1
ATOM 4951 C C . LYS A 1 613 ? 11.266 9.727 1.416 1 93.44 613 LYS A C 1
ATOM 4953 O O . LYS A 1 613 ? 10.602 8.734 1.102 1 93.44 613 LYS A O 1
ATOM 4958 N N . THR A 1 614 ? 12.539 9.688 1.514 1 92.25 614 THR A N 1
ATOM 4959 C CA . THR A 1 614 ? 13.32 8.477 1.277 1 92.25 614 THR A CA 1
ATOM 4960 C C . THR A 1 614 ? 12.953 7.395 2.289 1 92.25 614 THR A C 1
ATOM 4962 O O . THR A 1 614 ? 12.727 6.242 1.918 1 92.25 614 THR A O 1
ATOM 4965 N N . LEU A 1 615 ? 12.906 7.785 3.549 1 90.94 615 LEU A N 1
ATOM 4966 C CA . LEU A 1 615 ? 12.57 6.84 4.605 1 90.94 615 LEU A CA 1
ATOM 4967 C C . LEU A 1 615 ? 11.164 6.277 4.402 1 90.94 615 LEU A C 1
ATOM 4969 O O . LEU A 1 615 ? 10.906 5.109 4.703 1 90.94 615 LEU A O 1
ATOM 4973 N N . TYR A 1 616 ? 10.258 7.094 3.873 1 93 616 TYR A N 1
ATOM 4974 C CA . TYR A 1 616 ? 8.898 6.641 3.633 1 93 616 TYR A CA 1
ATOM 4975 C C . TYR A 1 616 ? 8.859 5.578 2.541 1 93 616 TYR A C 1
ATOM 4977 O O . TYR A 1 616 ? 8.25 4.52 2.717 1 93 616 TYR A O 1
ATOM 4985 N N . TYR A 1 617 ? 9.508 5.84 1.5 1 89.56 617 TYR A N 1
ATOM 4986 C CA . TYR A 1 617 ? 9.422 4.934 0.36 1 89.56 617 TYR A CA 1
ATOM 4987 C C . TYR A 1 617 ? 10.234 3.666 0.607 1 89.56 617 TYR A C 1
ATOM 4989 O O . TYR A 1 617 ? 10.008 2.641 -0.036 1 89.56 617 TYR A O 1
ATOM 4997 N N . GLN A 1 618 ? 11.141 3.73 1.517 1 86.94 618 GLN A N 1
ATOM 4998 C CA . GLN A 1 618 ? 11.867 2.523 1.896 1 86.94 618 GLN A CA 1
ATOM 4999 C C . GLN A 1 618 ? 11.109 1.738 2.963 1 86.94 618 GLN A C 1
ATOM 5001 O O . GLN A 1 618 ? 11.406 0.567 3.207 1 86.94 618 GLN A O 1
ATOM 5006 N N . GLY A 1 619 ? 10.172 2.506 3.719 1 86.06 619 GLY A N 1
ATOM 5007 C CA . GLY A 1 619 ? 9.32 1.798 4.664 1 86.06 619 GLY A CA 1
ATOM 5008 C C . GLY A 1 619 ? 9.641 2.117 6.109 1 86.06 619 GLY A C 1
ATOM 5009 O O . GLY A 1 619 ? 9 1.593 7.023 1 86.06 619 GLY A O 1
ATOM 5010 N N . ASP A 1 620 ? 10.555 2.979 6.355 1 87.31 620 ASP A N 1
ATOM 5011 C CA . ASP A 1 620 ? 10.969 3.287 7.719 1 87.31 620 ASP A CA 1
ATOM 5012 C C . ASP A 1 620 ? 10.047 4.32 8.359 1 87.31 620 ASP A C 1
ATOM 5014 O O . ASP A 1 620 ? 10.031 4.48 9.578 1 87.31 620 ASP A O 1
ATOM 5018 N N . LEU A 1 621 ? 9.375 5.094 7.559 1 89.62 621 LEU A N 1
ATOM 5019 C CA . LEU A 1 621 ? 8.305 5.992 7.988 1 89.62 621 LEU A CA 1
ATOM 5020 C C . LEU A 1 621 ? 6.945 5.48 7.535 1 89.62 621 LEU A C 1
ATOM 5022 O O . LEU A 1 621 ? 6.77 5.133 6.363 1 89.62 621 LEU A O 1
ATOM 5026 N N . SER A 1 622 ? 6.023 5.434 8.383 1 88.62 622 SER A N 1
ATOM 5027 C CA . SER A 1 622 ? 4.734 4.812 8.086 1 88.62 622 SER A CA 1
ATOM 5028 C C . SER A 1 622 ? 3.777 5.809 7.434 1 88.62 622 SER A C 1
ATOM 5030 O O . SER A 1 622 ? 2.896 5.418 6.668 1 88.62 622 SER A O 1
ATOM 5032 N N . TYR A 1 623 ? 3.928 7.066 7.727 1 91.81 623 TYR A N 1
ATOM 5033 C CA . TYR A 1 623 ? 2.975 8.062 7.254 1 91.81 623 TYR A CA 1
ATOM 5034 C C . TYR A 1 623 ? 3.662 9.102 6.375 1 91.81 623 TYR A C 1
ATOM 5036 O O . TYR A 1 623 ? 4.617 9.758 6.805 1 91.81 623 TYR A O 1
ATOM 5044 N N . PHE A 1 624 ? 3.223 9.266 5.199 1 91.31 624 PHE A N 1
ATOM 5045 C CA . PHE A 1 624 ? 3.783 10.25 4.285 1 91.31 624 PHE A CA 1
ATOM 5046 C C . PHE A 1 624 ? 3.562 11.664 4.809 1 91.31 624 PHE A C 1
ATOM 5048 O O . PHE A 1 624 ? 4.387 12.555 4.582 1 91.31 624 PHE A O 1
ATOM 5055 N N . GLU A 1 625 ? 2.516 11.836 5.559 1 92.31 625 GLU A N 1
ATOM 5056 C CA . GLU A 1 625 ? 2.178 13.133 6.145 1 92.31 625 GLU A CA 1
ATOM 5057 C C . GLU A 1 625 ? 3.264 13.602 7.105 1 92.31 625 GLU A C 1
ATOM 5059 O O . GLU A 1 625 ? 3.322 14.789 7.453 1 92.31 625 GLU A O 1
ATOM 5064 N N . ALA A 1 626 ? 4.031 12.688 7.492 1 93.44 626 ALA A N 1
ATOM 5065 C CA . ALA A 1 626 ? 5.039 13.016 8.5 1 93.44 626 ALA A CA 1
ATOM 5066 C C . ALA A 1 626 ? 6.102 13.945 7.93 1 93.44 626 ALA A C 1
ATOM 5068 O O . ALA A 1 626 ? 6.855 14.57 8.68 1 93.44 626 ALA A O 1
ATOM 5069 N N . ILE A 1 627 ? 6.168 14.102 6.629 1 93.94 627 ILE A N 1
ATOM 5070 C CA . ILE A 1 627 ? 7.223 14.891 6.008 1 93.94 627 ILE A CA 1
ATOM 5071 C C . ILE A 1 627 ? 6.738 16.328 5.797 1 93.94 627 ILE A C 1
ATOM 5073 O O . ILE A 1 627 ? 7.426 17.125 5.168 1 93.94 627 ILE A O 1
ATOM 5077 N N . ASN A 1 628 ? 5.543 16.625 6.27 1 92.25 628 ASN A N 1
ATOM 5078 C CA . ASN A 1 628 ? 5 17.953 6.023 1 92.25 628 ASN A CA 1
ATOM 5079 C C . ASN A 1 628 ? 5.848 19.047 6.684 1 92.25 628 ASN A C 1
ATOM 5081 O O . ASN A 1 628 ? 6.309 18.875 7.812 1 92.25 628 ASN A O 1
ATOM 5085 N N . LYS A 1 629 ? 6.043 20.125 6.043 1 92.31 629 LYS A N 1
ATOM 5086 C CA . LYS A 1 629 ? 6.965 21.188 6.41 1 92.31 629 LYS A CA 1
ATOM 5087 C C . LYS A 1 629 ? 6.5 21.906 7.68 1 92.31 629 LYS A C 1
ATOM 5089 O O . LYS A 1 629 ? 7.32 22.266 8.523 1 92.31 629 LYS A O 1
ATOM 5094 N N . GLU A 1 630 ? 5.215 22.109 7.84 1 91.56 630 GLU A N 1
ATOM 5095 C CA . GLU A 1 630 ? 4.684 22.859 8.969 1 91.56 630 GLU A CA 1
ATOM 5096 C C . GLU A 1 630 ? 4.895 22.109 10.281 1 91.56 630 GLU A C 1
ATOM 5098 O O . GLU A 1 630 ? 5.344 22.703 11.273 1 91.56 630 GLU A O 1
ATOM 5103 N N . THR A 1 631 ? 4.574 20.859 10.289 1 93.88 631 THR A N 1
ATOM 5104 C CA . THR A 1 631 ? 4.77 20.062 11.5 1 93.88 631 THR A CA 1
ATOM 5105 C C . THR A 1 631 ? 6.258 19.875 11.789 1 93.88 631 THR A C 1
ATOM 5107 O O . THR A 1 631 ? 6.668 19.844 12.953 1 93.88 631 THR A O 1
ATOM 5110 N N . LEU A 1 632 ? 7.047 19.75 10.766 1 95.25 632 LEU A N 1
ATOM 5111 C CA . LEU A 1 632 ? 8.492 19.672 10.945 1 95.25 632 LEU A CA 1
ATOM 5112 C C . LEU A 1 632 ? 9.039 20.953 11.57 1 95.25 632 LEU A C 1
ATOM 5114 O O . LEU A 1 632 ? 9.891 20.891 12.453 1 95.25 632 LEU A O 1
ATOM 5118 N N . LYS A 1 633 ? 8.578 22.031 11.055 1 93.12 633 LYS A N 1
ATOM 5119 C CA . LYS A 1 633 ? 8.984 23.312 11.625 1 93.12 633 LYS A CA 1
ATOM 5120 C C . LYS A 1 633 ? 8.633 23.391 13.102 1 93.12 633 LYS A C 1
ATOM 5122 O O . LYS A 1 633 ? 9.453 23.828 13.914 1 93.12 633 LYS A O 1
ATOM 5127 N N . ASN A 1 634 ? 7.422 22.953 13.438 1 93.06 634 ASN A N 1
ATOM 5128 C CA . ASN A 1 634 ? 7.008 22.922 14.836 1 93.06 634 ASN A CA 1
ATOM 5129 C C . ASN A 1 634 ? 7.906 22.016 15.672 1 93.06 634 ASN A C 1
ATOM 5131 O O . ASN A 1 634 ? 8.234 22.344 16.812 1 93.06 634 ASN A O 1
ATOM 5135 N N . ALA A 1 635 ? 8.25 20.969 15.07 1 96.31 635 ALA A N 1
ATOM 5136 C CA . ALA A 1 635 ? 9.125 20.031 15.773 1 96.31 635 ALA A CA 1
ATOM 5137 C C . ALA A 1 635 ? 10.492 20.656 16.062 1 96.31 635 ALA A C 1
ATOM 5139 O O . ALA A 1 635 ? 11.023 20.531 17.156 1 96.31 635 ALA A O 1
ATOM 5140 N N . PHE A 1 636 ? 11.062 21.344 15.141 1 95.69 636 PHE A N 1
ATOM 5141 C CA . PHE A 1 636 ? 12.367 21.969 15.32 1 95.69 636 PHE A CA 1
ATOM 5142 C C . PHE A 1 636 ? 12.281 23.094 16.344 1 95.69 636 PHE A C 1
ATOM 5144 O O . PHE A 1 636 ? 13.227 23.312 17.109 1 95.69 636 PHE A O 1
ATOM 5151 N N . ILE A 1 637 ? 11.172 23.812 16.328 1 92.38 637 ILE A N 1
ATOM 5152 C CA . ILE A 1 637 ? 10.961 24.844 17.344 1 92.38 637 ILE A CA 1
ATOM 5153 C C . ILE A 1 637 ? 10.953 24.203 18.734 1 92.38 637 ILE A C 1
ATOM 5155 O O . ILE A 1 637 ? 11.586 24.719 19.656 1 92.38 637 ILE A O 1
ATOM 5159 N N . ARG A 1 638 ? 10.281 23.125 18.812 1 93.75 638 ARG A N 1
ATOM 5160 C CA . ARG A 1 638 ? 10.227 22.422 20.078 1 93.75 638 ARG A CA 1
ATOM 5161 C C . ARG A 1 638 ? 11.617 21.938 20.5 1 93.75 638 ARG A C 1
ATOM 5163 O O . ARG A 1 638 ? 11.984 22.062 21.672 1 93.75 638 ARG A O 1
ATOM 5170 N N . LEU A 1 639 ? 12.375 21.438 19.609 1 95.25 639 LEU A N 1
ATOM 5171 C CA . LEU A 1 639 ? 13.711 20.938 19.906 1 95.25 639 LEU A CA 1
ATOM 5172 C C . LEU A 1 639 ? 14.664 22.078 20.266 1 95.25 639 LEU A C 1
ATOM 5174 O O . LEU A 1 639 ? 15.602 21.891 21.047 1 95.25 639 LEU A O 1
ATOM 5178 N N . GLU A 1 640 ? 14.445 23.203 19.719 1 93.38 640 GLU A N 1
ATOM 5179 C CA . GLU A 1 640 ? 15.18 24.406 20.125 1 93.38 640 GLU A CA 1
ATOM 5180 C C . GLU A 1 640 ? 14.828 24.797 21.547 1 93.38 640 GLU A C 1
ATOM 5182 O O . GLU A 1 640 ? 15.719 25.109 22.344 1 93.38 640 GLU A O 1
ATOM 5187 N N . GLU A 1 641 ? 13.531 24.766 21.844 1 90.31 641 GLU A N 1
ATOM 5188 C CA . GLU A 1 641 ? 13.055 25.141 23.172 1 90.31 641 GLU A CA 1
ATOM 5189 C C . GLU A 1 641 ? 13.656 24.25 24.25 1 90.31 641 GLU A C 1
ATOM 5191 O O . GLU A 1 641 ? 13.898 24.703 25.375 1 90.31 641 GLU A O 1
ATOM 5196 N N . VAL A 1 642 ? 13.859 23.031 23.891 1 91.5 642 VAL A N 1
ATOM 5197 C CA . VAL A 1 642 ? 14.359 22.078 24.891 1 91.5 642 VAL A CA 1
ATOM 5198 C C . VAL A 1 642 ? 15.883 22.094 24.906 1 91.5 642 VAL A C 1
ATOM 5200 O O . VAL A 1 642 ? 16.516 21.422 25.719 1 91.5 642 VAL A O 1
ATOM 5203 N N . GLY A 1 643 ? 16.531 22.828 23.984 1 89.88 643 GLY A N 1
ATOM 5204 C CA . GLY A 1 643 ? 17.969 23.078 24.047 1 89.88 643 GLY A CA 1
ATOM 5205 C C . GLY A 1 643 ? 18.766 22.125 23.172 1 89.88 643 GLY A C 1
ATOM 5206 O O . GLY A 1 643 ? 20 22.062 23.281 1 89.88 643 GLY A O 1
ATOM 5207 N N . LEU A 1 644 ? 18.188 21.359 22.344 1 92.81 644 LEU A N 1
ATOM 5208 C CA . LEU A 1 644 ? 18.906 20.438 21.469 1 92.81 644 LEU A CA 1
ATOM 5209 C C . LEU A 1 644 ? 19.531 21.172 20.297 1 92.81 644 LEU A C 1
ATOM 5211 O O . LEU A 1 644 ? 20.562 20.734 19.766 1 92.81 644 LEU A O 1
ATOM 5215 N N . ILE A 1 645 ? 18.812 22.203 19.875 1 93.5 645 ILE A N 1
ATOM 5216 C CA . ILE A 1 645 ? 19.234 22.953 18.703 1 93.5 645 ILE A CA 1
ATOM 5217 C C . ILE A 1 645 ? 19.5 24.406 19.094 1 93.5 645 ILE A C 1
ATOM 5219 O O . ILE A 1 645 ? 18.766 24.984 19.906 1 93.5 645 ILE A O 1
ATOM 5223 N N . MET A 1 646 ? 20.531 24.844 18.547 1 89.5 646 MET A N 1
ATOM 5224 C CA . MET A 1 646 ? 20.844 26.266 18.672 1 89.5 646 MET A CA 1
ATOM 5225 C C . MET A 1 646 ? 20.531 27.016 17.391 1 89.5 646 MET A C 1
ATOM 5227 O O . MET A 1 646 ? 20.797 26.516 16.297 1 89.5 646 MET A O 1
ATOM 5231 N N . VAL A 1 647 ? 19.812 28.156 17.547 1 88.81 647 VAL A N 1
ATOM 5232 C CA . VAL A 1 647 ? 19.422 28.938 16.375 1 88.81 647 VAL A CA 1
ATOM 5233 C C . VAL A 1 647 ? 19.984 30.359 16.484 1 88.81 647 VAL A C 1
ATOM 5235 O O . VAL A 1 647 ? 19.906 30.969 17.547 1 88.81 647 VAL A O 1
ATOM 5238 N N . LYS A 1 648 ? 20.641 30.828 15.438 1 83.25 648 LYS A N 1
ATOM 5239 C CA . LYS A 1 648 ? 21.109 32.219 15.32 1 83.25 648 LYS A CA 1
ATOM 5240 C C . LYS A 1 648 ? 20.25 33 14.336 1 83.25 648 LYS A C 1
ATOM 5242 O O . LYS A 1 648 ? 20.188 32.656 13.148 1 83.25 648 LYS A O 1
ATOM 5247 N N . ARG A 1 649 ? 19.469 33.938 14.891 1 79.56 649 ARG A N 1
ATOM 5248 C CA . ARG A 1 649 ? 18.594 34.781 14.07 1 79.56 649 ARG A CA 1
ATOM 5249 C C . ARG A 1 649 ? 19.156 36.188 13.961 1 79.56 649 ARG A C 1
ATOM 5251 O O . ARG A 1 649 ? 19.719 36.719 14.922 1 79.56 649 ARG A O 1
ATOM 5258 N N . SER A 1 650 ? 19.281 36.656 12.703 1 70.12 650 SER A N 1
ATOM 5259 C CA . SER A 1 650 ? 19.734 38 12.492 1 70.12 650 SER A CA 1
ATOM 5260 C C . SER A 1 650 ? 18.547 38.969 12.266 1 70.12 650 SER A C 1
ATOM 5262 O O . SER A 1 650 ? 17.516 38.531 11.727 1 70.12 650 SER A O 1
ATOM 5264 N N . HIS A 1 651 ? 18.625 40.125 12.805 1 59.59 651 HIS A N 1
ATOM 5265 C CA . HIS A 1 651 ? 17.625 41.156 12.555 1 59.59 651 HIS A CA 1
ATOM 5266 C C . HIS A 1 651 ? 17.656 41.625 11.102 1 59.59 651 HIS A C 1
ATOM 5268 O O . HIS A 1 651 ? 16.688 42.156 10.602 1 59.59 651 HIS A O 1
ATOM 5274 N N . ASN A 1 652 ? 18.891 41.312 10.508 1 59.56 652 ASN A N 1
ATOM 5275 C CA . ASN A 1 652 ? 19.031 41.625 9.094 1 59.56 652 ASN A CA 1
ATOM 5276 C C . ASN A 1 652 ? 18.438 40.562 8.195 1 59.56 652 ASN A C 1
ATOM 5278 O O . ASN A 1 652 ? 18.906 39.438 8.188 1 59.56 652 ASN A O 1
ATOM 5282 N N . THR A 1 653 ? 17.328 40.969 7.562 1 60.25 653 THR A N 1
ATOM 5283 C CA . THR A 1 653 ? 16.578 40.062 6.723 1 60.25 653 THR A CA 1
ATOM 5284 C C . THR A 1 653 ? 17.469 39.438 5.656 1 60.25 653 THR A C 1
ATOM 5286 O O . THR A 1 653 ? 17.141 38.406 5.078 1 60.25 653 THR A O 1
ATOM 5289 N N . LYS A 1 654 ? 18.641 40.094 5.434 1 62.88 654 LYS A N 1
ATOM 5290 C CA . LYS A 1 654 ? 19.547 39.594 4.406 1 62.88 654 LYS A CA 1
ATOM 5291 C C . LYS A 1 654 ? 20.391 38.438 4.938 1 62.88 654 LYS A C 1
ATOM 5293 O O . LYS A 1 654 ? 20.953 37.656 4.16 1 62.88 654 LYS A O 1
ATOM 5298 N N . VAL A 1 655 ? 20.469 38.375 6.246 1 68.25 655 VAL A N 1
ATOM 5299 C CA . VAL A 1 655 ? 21.266 37.312 6.832 1 68.25 655 VAL A CA 1
ATOM 5300 C C . VAL A 1 655 ? 20.391 36.094 7.105 1 68.25 655 VAL A C 1
ATOM 5302 O O . VAL A 1 655 ? 19.359 36.219 7.766 1 68.25 655 VAL A O 1
ATOM 5305 N N . MET A 1 656 ? 20.766 35 6.621 1 78.38 656 MET A N 1
ATOM 5306 C CA . MET A 1 656 ? 20 33.75 6.715 1 78.38 656 MET A CA 1
ATOM 5307 C C . MET A 1 656 ? 20.078 33.188 8.125 1 78.38 656 MET A C 1
ATOM 5309 O O . MET A 1 656 ? 21.094 33.312 8.805 1 78.38 656 MET A O 1
ATOM 5313 N N . THR A 1 657 ? 19 32.656 8.625 1 85.62 657 THR A N 1
ATOM 5314 C CA . THR A 1 657 ? 18.938 32 9.922 1 85.62 657 THR A CA 1
ATOM 5315 C C . THR A 1 657 ? 19.75 30.703 9.898 1 85.62 657 THR A C 1
ATOM 5317 O O . THR A 1 657 ? 19.734 29.969 8.906 1 85.62 657 THR A O 1
ATOM 5320 N N . THR A 1 658 ? 20.625 30.484 10.914 1 87.75 658 THR A N 1
ATOM 5321 C CA . THR A 1 658 ? 21.469 29.312 10.961 1 87.75 658 THR A CA 1
ATOM 5322 C C . THR A 1 658 ? 21.141 28.453 12.172 1 87.75 658 THR A C 1
ATOM 5324 O O . THR A 1 658 ? 20.672 28.969 13.195 1 87.75 658 THR A O 1
ATOM 5327 N N . ILE A 1 659 ? 21.328 27.188 12.031 1 90.19 659 ILE A N 1
ATOM 5328 C CA . ILE A 1 659 ? 21.016 26.25 13.094 1 90.19 659 ILE A CA 1
ATOM 5329 C C . ILE A 1 659 ? 22.188 25.312 13.328 1 90.19 659 ILE A C 1
ATOM 5331 O O . ILE A 1 659 ? 22.969 25.031 12.406 1 90.19 659 ILE A O 1
ATOM 5335 N N . ALA A 1 660 ? 22.438 24.875 14.539 1 89.75 660 ALA A N 1
ATOM 5336 C CA . ALA A 1 660 ? 23.484 23.938 14.922 1 89.75 660 ALA A CA 1
ATOM 5337 C C . ALA A 1 660 ? 23.031 23.062 16.094 1 89.75 660 ALA A C 1
ATOM 5339 O O . ALA A 1 660 ? 22.094 23.406 16.812 1 89.75 660 ALA A O 1
ATOM 5340 N N . LEU A 1 661 ? 23.688 21.953 16.156 1 90.75 661 LEU A N 1
ATOM 5341 C CA . LEU A 1 661 ? 23.422 21.062 17.281 1 90.75 661 LEU A CA 1
ATOM 5342 C C . LEU A 1 661 ? 24.109 21.547 18.547 1 90.75 661 LEU A C 1
ATOM 5344 O O . LEU A 1 661 ? 25.266 22 18.5 1 90.75 661 LEU A O 1
ATOM 5348 N N . SER A 1 662 ? 23.375 21.375 19.625 1 90.38 662 SER A N 1
ATOM 5349 C CA . SER A 1 662 ? 24 21.688 20.906 1 90.38 662 SER A CA 1
ATOM 5350 C C . SER A 1 662 ? 25.156 20.75 21.188 1 90.38 662 SER A C 1
ATOM 5352 O O . SER A 1 662 ? 25.094 19.562 20.875 1 90.38 662 SER A O 1
ATOM 5354 N N . PRO A 1 663 ? 26.188 21.156 21.812 1 85.75 663 PRO A N 1
ATOM 5355 C CA . PRO A 1 663 ? 27.406 20.375 22.016 1 85.75 663 PRO A CA 1
ATOM 5356 C C . PRO A 1 663 ? 27.141 19.078 22.781 1 85.75 663 PRO A C 1
ATOM 5358 O O . PRO A 1 663 ? 27.75 18.047 22.484 1 85.75 663 PRO A O 1
ATOM 5361 N N . ASP A 1 664 ? 26.219 19.078 23.734 1 86.44 664 ASP A N 1
ATOM 5362 C CA . ASP A 1 664 ? 25.953 17.922 24.578 1 86.44 664 ASP A CA 1
ATOM 5363 C C . ASP A 1 664 ? 25.25 16.812 23.781 1 86.44 664 ASP A C 1
ATOM 5365 O O . ASP A 1 664 ? 25.203 15.664 24.234 1 86.44 664 ASP A O 1
ATOM 5369 N N . TYR A 1 665 ? 24.812 17.156 22.609 1 91.62 665 TYR A N 1
ATOM 5370 C CA . TYR A 1 665 ? 23.984 16.203 21.891 1 91.62 665 TYR A CA 1
ATOM 5371 C C . TYR A 1 665 ? 24.672 15.75 20.609 1 91.62 665 TYR A C 1
ATOM 5373 O O . TYR A 1 665 ? 24.078 15.031 19.797 1 91.62 665 TYR A O 1
ATOM 5381 N N . ILE A 1 666 ? 25.922 16.141 20.359 1 89.25 666 ILE A N 1
ATOM 5382 C CA . ILE A 1 666 ? 26.641 15.758 19.156 1 89.25 666 ILE A CA 1
ATOM 5383 C C . ILE A 1 666 ? 27.016 14.281 19.234 1 89.25 666 ILE A C 1
ATOM 5385 O O . ILE A 1 666 ? 27.656 13.844 20.188 1 89.25 666 ILE A O 1
ATOM 5389 N N . PRO A 1 667 ? 26.594 13.531 18.219 1 89.88 667 PRO A N 1
ATOM 5390 C CA . PRO A 1 667 ? 26.891 12.102 18.219 1 89.88 667 PRO A CA 1
ATOM 5391 C C . PRO A 1 667 ? 28.375 11.812 17.969 1 89.88 667 PRO A C 1
ATOM 5393 O O . PRO A 1 667 ? 29.109 12.688 17.5 1 89.88 667 PRO A O 1
ATOM 5396 N N . THR A 1 668 ? 28.766 10.523 18.312 1 87.62 668 THR A N 1
ATOM 5397 C CA . THR A 1 668 ? 30.141 10.086 18.125 1 87.62 668 THR A CA 1
ATOM 5398 C C . THR A 1 668 ? 30.25 9.203 16.891 1 87.62 668 THR A C 1
ATOM 5400 O O . THR A 1 668 ? 29.25 8.68 16.391 1 87.62 668 THR A O 1
ATOM 5403 N N . ARG A 1 669 ? 31.406 9.133 16.328 1 88 669 ARG A N 1
ATOM 5404 C CA . ARG A 1 669 ? 31.703 8.266 15.195 1 88 669 ARG A CA 1
ATOM 5405 C C . ARG A 1 669 ? 32.625 7.113 15.602 1 88 669 ARG A C 1
ATOM 5407 O O . ARG A 1 669 ? 33.469 7.273 16.469 1 88 669 ARG A O 1
ATOM 5414 N N . ASN A 1 670 ? 32.344 6.004 15.008 1 85.25 670 ASN A N 1
ATOM 5415 C CA . ASN A 1 670 ? 33.188 4.852 15.289 1 85.25 670 ASN A CA 1
ATOM 5416 C C . ASN A 1 670 ? 34.5 4.922 14.523 1 85.25 670 ASN A C 1
ATOM 5418 O O . ASN A 1 670 ? 34.781 5.93 13.883 1 85.25 670 ASN A O 1
ATOM 5422 N N . SER A 1 671 ? 35.312 3.826 14.664 1 82.88 671 SER A N 1
ATOM 5423 C CA . SER A 1 671 ? 36.656 3.766 14.07 1 82.88 671 SER A CA 1
ATOM 5424 C C . SER A 1 671 ? 36.562 3.797 12.547 1 82.88 671 SER A C 1
ATOM 5426 O O . SER A 1 671 ? 37.5 4.277 11.891 1 82.88 671 SER A O 1
ATOM 5428 N N . GLU A 1 672 ? 35.438 3.455 11.977 1 80.31 672 GLU A N 1
ATOM 5429 C CA . GLU A 1 672 ? 35.281 3.42 10.531 1 80.31 672 GLU A CA 1
ATOM 5430 C C . GLU A 1 672 ? 34.688 4.727 10.008 1 80.31 672 GLU A C 1
ATOM 5432 O O . GLU A 1 672 ? 34.562 4.914 8.797 1 80.31 672 GLU A O 1
ATOM 5437 N N . GLY A 1 673 ? 34.375 5.648 10.953 1 81.5 673 GLY A N 1
ATOM 5438 C CA . GLY A 1 673 ? 33.844 6.953 10.562 1 81.5 673 GLY A CA 1
ATOM 5439 C C . GLY A 1 673 ? 32.344 6.996 10.492 1 81.5 673 GLY A C 1
ATOM 5440 O O . GLY A 1 673 ? 31.75 8 10.078 1 81.5 673 GLY A O 1
ATOM 5441 N N . ALA A 1 674 ? 31.703 5.926 10.836 1 86.25 674 ALA A N 1
ATOM 5442 C CA . ALA A 1 674 ? 30.25 5.871 10.797 1 86.25 674 ALA A CA 1
ATOM 5443 C C . ALA A 1 674 ? 29.641 6.398 12.094 1 86.25 674 ALA A C 1
ATOM 5445 O O . ALA A 1 674 ? 30.219 6.234 13.172 1 86.25 674 ALA A O 1
ATOM 5446 N N . ILE A 1 675 ? 28.578 7.074 12.008 1 88.94 675 ILE A N 1
ATOM 5447 C CA . ILE A 1 675 ? 27.891 7.602 13.18 1 88.94 675 ILE A CA 1
ATOM 5448 C C . ILE A 1 675 ? 27.375 6.445 14.047 1 88.94 675 ILE A C 1
ATOM 5450 O O . ILE A 1 675 ? 26.781 5.492 13.531 1 88.94 675 ILE A O 1
ATOM 5454 N N . GLU A 1 676 ? 27.578 6.477 15.219 1 87.88 676 GLU A N 1
ATOM 5455 C CA . GLU A 1 676 ? 27.156 5.426 16.141 1 87.88 676 GLU A CA 1
ATOM 5456 C C . GLU A 1 676 ? 25.781 5.734 16.734 1 87.88 676 GLU A C 1
ATOM 5458 O O . GLU A 1 676 ? 25.484 6.887 17.062 1 87.88 676 GLU A O 1
ATOM 5463 N N . PRO A 1 677 ? 24.938 4.727 16.844 1 89.06 677 PRO A N 1
ATOM 5464 C CA . PRO A 1 677 ? 23.641 4.91 17.469 1 89.06 677 PRO A CA 1
ATOM 5465 C C . PRO A 1 677 ? 23.703 4.934 19 1 89.06 677 PRO A C 1
ATOM 5467 O O . PRO A 1 677 ? 23.125 4.07 19.672 1 89.06 677 PRO A O 1
ATOM 5470 N N . LYS A 1 678 ? 24.422 5.93 19.516 1 89.62 678 LYS A N 1
ATOM 5471 C CA . LYS A 1 678 ? 24.562 6.105 20.953 1 89.62 678 LYS A CA 1
ATOM 5472 C C . LYS A 1 678 ? 24.562 7.582 21.344 1 89.62 678 LYS A C 1
ATOM 5474 O O . LYS A 1 678 ? 24.672 8.453 20.469 1 89.62 678 LYS A O 1
ATOM 5479 N N . GLY A 1 679 ? 24.359 7.836 22.656 1 90.88 679 GLY A N 1
ATOM 5480 C CA . GLY A 1 679 ? 24.359 9.203 23.156 1 90.88 679 GLY A CA 1
ATOM 5481 C C . GLY A 1 679 ? 22.984 9.727 23.484 1 90.88 679 GLY A C 1
ATOM 5482 O O . GLY A 1 679 ? 21.984 9.008 23.344 1 90.88 679 GLY A O 1
ATOM 5483 N N . LYS A 1 680 ? 22.969 10.977 23.906 1 93.12 680 LYS A N 1
ATOM 5484 C CA . LYS A 1 680 ? 21.719 11.586 24.375 1 93.12 680 LYS A CA 1
ATOM 5485 C C . LYS A 1 680 ? 20.734 11.766 23.234 1 93.12 680 LYS A C 1
ATOM 5487 O O . LYS A 1 680 ? 19.531 11.586 23.406 1 93.12 680 LYS A O 1
ATOM 5492 N N . LEU A 1 681 ? 21.266 12.156 22.094 1 93.56 681 LEU A N 1
ATOM 5493 C CA . LEU A 1 681 ? 20.391 12.344 20.938 1 93.56 681 LEU A CA 1
ATOM 5494 C C . LEU A 1 681 ? 19.75 11.023 20.516 1 93.56 681 LEU A C 1
ATOM 5496 O O . LEU A 1 681 ? 18.562 10.977 20.219 1 93.56 681 LEU A O 1
ATOM 5500 N N . TRP A 1 682 ? 20.5 9.977 20.531 1 93.5 682 TRP A N 1
ATOM 5501 C CA . TRP A 1 682 ? 19.969 8.656 20.172 1 93.5 682 TRP A CA 1
ATOM 5502 C C . TRP A 1 682 ? 18.938 8.195 21.203 1 93.5 682 TRP A C 1
ATOM 5504 O O . TRP A 1 682 ? 17.938 7.59 20.844 1 93.5 682 TRP A O 1
ATOM 5514 N N . ASP A 1 683 ? 19.234 8.492 22.422 1 93.88 683 ASP A N 1
ATOM 5515 C CA . ASP A 1 683 ? 18.281 8.141 23.484 1 93.88 683 ASP A CA 1
ATOM 5516 C C . ASP A 1 683 ? 16.922 8.789 23.234 1 93.88 683 ASP A C 1
ATOM 5518 O O . ASP A 1 683 ? 15.875 8.172 23.453 1 93.88 683 ASP A O 1
ATOM 5522 N N . LEU A 1 684 ? 16.984 10.031 22.828 1 94.5 684 LEU A N 1
ATOM 5523 C CA . LEU A 1 684 ? 15.734 10.734 22.516 1 94.5 684 LEU A CA 1
ATOM 5524 C C . LEU A 1 684 ? 15.031 10.094 21.328 1 94.5 684 LEU A C 1
ATOM 5526 O O . LEU A 1 684 ? 13.812 9.891 21.359 1 94.5 684 LEU A O 1
ATOM 5530 N N . VAL A 1 685 ? 15.789 9.758 20.281 1 94 685 VAL A N 1
ATOM 5531 C CA . VAL A 1 685 ? 15.234 9.141 19.078 1 94 685 VAL A CA 1
ATOM 5532 C C . VAL A 1 685 ? 14.578 7.805 19.438 1 94 685 VAL A C 1
ATOM 5534 O O . VAL A 1 685 ? 13.477 7.5 18.984 1 94 685 VAL A O 1
ATOM 5537 N N . GLU A 1 686 ? 15.203 7.07 20.25 1 92.69 686 GLU A N 1
ATOM 5538 C CA . GLU A 1 686 ? 14.68 5.777 20.672 1 92.69 686 GLU A CA 1
ATOM 5539 C C . GLU A 1 686 ? 13.43 5.945 21.531 1 92.69 686 GLU A C 1
ATOM 5541 O O . GLU A 1 686 ? 12.492 5.152 21.438 1 92.69 686 GLU A O 1
ATOM 5546 N N . ARG A 1 687 ? 13.508 6.93 22.359 1 94.44 687 ARG A N 1
ATOM 5547 C CA . ARG A 1 687 ? 12.359 7.172 23.234 1 94.44 687 ARG A CA 1
ATOM 5548 C C . ARG A 1 687 ? 11.125 7.543 22.406 1 94.44 687 ARG A C 1
ATOM 5550 O O . ARG A 1 687 ? 10.039 7.023 22.641 1 94.44 687 ARG A O 1
ATOM 5557 N N . ILE A 1 688 ? 11.281 8.492 21.453 1 95.94 688 ILE A N 1
ATOM 5558 C CA . ILE A 1 688 ? 10.172 8.859 20.594 1 95.94 688 ILE A CA 1
ATOM 5559 C C . ILE A 1 688 ? 9.734 7.648 19.766 1 95.94 688 ILE A C 1
ATOM 5561 O O . ILE A 1 688 ? 8.539 7.438 19.547 1 95.94 688 ILE A O 1
ATOM 5565 N N . GLY A 1 689 ? 10.719 6.82 19.344 1 92.75 689 GLY A N 1
ATOM 5566 C CA . GLY A 1 689 ? 10.461 5.641 18.531 1 92.75 689 GLY A CA 1
ATOM 5567 C C . GLY A 1 689 ? 9.57 4.629 19.234 1 92.75 689 GLY A C 1
ATOM 5568 O O . GLY A 1 689 ? 8.836 3.889 18.578 1 92.75 689 GLY A O 1
ATOM 5569 N N . LYS A 1 690 ? 9.547 4.617 20.516 1 92.38 690 LYS A N 1
ATOM 5570 C CA . LYS A 1 690 ? 8.727 3.695 21.281 1 92.38 690 LYS A CA 1
ATOM 5571 C C . LYS A 1 690 ? 7.238 3.949 21.031 1 92.38 690 LYS A C 1
ATOM 5573 O O . LYS A 1 690 ? 6.422 3.033 21.141 1 92.38 690 LYS A O 1
ATOM 5578 N N . PHE A 1 691 ? 6.926 5.18 20.703 1 95.44 691 PHE A N 1
ATOM 5579 C CA . PHE A 1 691 ? 5.523 5.547 20.562 1 95.44 691 PHE A CA 1
ATOM 5580 C C . PHE A 1 691 ? 5.074 5.414 19.109 1 95.44 691 PHE A C 1
ATOM 5582 O O . PHE A 1 691 ? 3.893 5.598 18.797 1 95.44 691 PHE A O 1
ATOM 5589 N N . ARG A 1 692 ? 5.969 5.098 18.188 1 92.5 692 ARG A N 1
ATOM 5590 C CA . ARG A 1 692 ? 5.641 4.984 16.766 1 92.5 692 ARG A CA 1
ATOM 5591 C C . ARG A 1 692 ? 4.918 3.674 16.469 1 92.5 692 ARG A C 1
ATOM 5593 O O . ARG A 1 692 ? 5.043 2.709 17.234 1 92.5 692 ARG A O 1
ATOM 5600 N N . ARG A 1 693 ? 4.188 3.734 15.469 1 87.5 693 ARG A N 1
ATOM 5601 C CA . ARG A 1 693 ? 3.496 2.525 15.039 1 87.5 693 ARG A CA 1
ATOM 5602 C C . ARG A 1 693 ? 4.488 1.471 14.555 1 87.5 693 ARG A C 1
ATOM 5604 O O . ARG A 1 693 ? 5.438 1.787 13.836 1 87.5 693 ARG A O 1
ATOM 5611 N N . GLU A 1 694 ? 4.289 0.343 15.102 1 73.44 694 GLU A N 1
ATOM 5612 C CA . GLU A 1 694 ? 5.16 -0.735 14.648 1 73.44 694 GLU A CA 1
ATOM 5613 C C . GLU A 1 694 ? 4.898 -1.08 13.188 1 73.44 694 GLU A C 1
ATOM 5615 O O . GLU A 1 694 ? 3.748 -1.122 12.75 1 73.44 694 GLU A O 1
ATOM 5620 N N . GLY A 1 695 ? 5.742 -0.589 12.453 1 56.72 695 GLY A N 1
ATOM 5621 C CA . GLY A 1 695 ? 5.547 -0.782 11.023 1 56.72 695 GLY A CA 1
ATOM 5622 C C . GLY A 1 695 ? 5.707 -2.227 10.586 1 56.72 695 GLY A C 1
ATOM 5623 O O . GLY A 1 695 ? 6.398 -3.004 11.25 1 56.72 695 GLY A O 1
ATOM 5624 N N . LYS A 1 696 ? 4.648 -2.852 9.992 1 49.38 696 LYS A N 1
ATOM 5625 C CA . LYS A 1 696 ? 4.824 -4.164 9.383 1 49.38 696 LYS A CA 1
ATOM 5626 C C . LYS A 1 696 ? 6.223 -4.312 8.789 1 49.38 696 LYS A C 1
ATOM 5628 O O . LYS A 1 696 ? 6.801 -5.402 8.812 1 49.38 696 LYS A O 1
ATOM 5633 N N . ASN A 1 697 ? 6.688 -3.121 8.203 1 47.22 697 ASN A N 1
ATOM 5634 C CA . ASN A 1 697 ? 7.926 -3.098 7.434 1 47.22 697 ASN A CA 1
ATOM 5635 C C . ASN A 1 697 ? 9.117 -2.707 8.297 1 47.22 697 ASN A C 1
ATOM 5637 O O . ASN A 1 697 ? 10.266 -2.721 7.836 1 47.22 697 ASN A O 1
ATOM 5641 N N . ARG A 1 698 ? 8.836 -2.027 9.594 1 50.31 698 ARG A N 1
ATOM 5642 C CA . ARG A 1 698 ? 9.945 -1.42 10.32 1 50.31 698 ARG A CA 1
ATOM 5643 C C . ARG A 1 698 ? 10.305 -2.238 11.562 1 50.31 698 ARG A C 1
ATOM 5645 O O . ARG A 1 698 ? 9.43 -2.561 12.367 1 50.31 698 ARG A O 1
ATOM 5652 N N . ARG A 1 699 ? 11.188 -3.174 11.5 1 52.91 699 ARG A N 1
ATOM 5653 C CA . ARG A 1 699 ? 11.703 -3.627 12.789 1 52.91 699 ARG A CA 1
ATOM 5654 C C . ARG A 1 699 ? 12.875 -2.764 13.242 1 52.91 699 ARG A C 1
ATOM 5656 O O . ARG A 1 699 ? 13.734 -2.398 12.438 1 52.91 699 ARG A O 1
ATOM 5663 N N . ASP A 1 700 ? 12.695 -1.919 14.297 1 54.03 700 ASP A N 1
ATOM 5664 C CA . ASP A 1 700 ? 13.727 -1.108 14.938 1 54.03 700 ASP A CA 1
ATOM 5665 C C . ASP A 1 700 ? 14.906 -1.972 15.383 1 54.03 700 ASP A C 1
ATOM 5667 O O . ASP A 1 700 ? 14.914 -2.498 16.5 1 54.03 700 ASP A O 1
ATOM 5671 N N . ASN A 1 701 ? 15.648 -2.391 14.266 1 61.5 701 ASN A N 1
ATOM 5672 C CA . ASN A 1 701 ? 16.828 -3.195 14.586 1 61.5 701 ASN A CA 1
ATOM 5673 C C . ASN A 1 701 ? 18.109 -2.488 14.18 1 61.5 701 ASN A C 1
ATOM 5675 O O . ASN A 1 701 ? 18.094 -1.333 13.758 1 61.5 701 ASN A O 1
ATOM 5679 N N . ALA A 1 702 ? 19.078 -3.068 14.602 1 63.66 702 ALA A N 1
ATOM 5680 C CA . ALA A 1 702 ? 20.422 -2.5 14.398 1 63.66 702 ALA A CA 1
ATOM 5681 C C . ALA A 1 702 ? 20.672 -2.197 12.93 1 63.66 702 ALA A C 1
ATOM 5683 O O . ALA A 1 702 ? 21.281 -1.18 12.594 1 63.66 702 ALA A O 1
ATOM 5684 N N . THR A 1 703 ? 20.109 -3.006 12.172 1 64.19 703 THR A N 1
ATOM 5685 C CA . THR A 1 703 ? 20.344 -2.807 10.742 1 64.19 703 THR A CA 1
ATOM 5686 C C . THR A 1 703 ? 19.625 -1.557 10.25 1 64.19 703 THR A C 1
ATOM 5688 O O . THR A 1 703 ? 20.172 -0.777 9.477 1 64.19 703 THR A O 1
ATOM 5691 N N . VAL A 1 704 ? 18.469 -1.382 10.758 1 70 704 VAL A N 1
ATOM 5692 C CA . VAL A 1 704 ? 17.672 -0.221 10.367 1 70 704 VAL A CA 1
ATOM 5693 C C . VAL A 1 704 ? 18.312 1.052 10.914 1 70 704 VAL A C 1
ATOM 5695 O O . VAL A 1 704 ? 18.406 2.061 10.211 1 70 704 VAL A O 1
ATOM 5698 N N . SER A 1 705 ? 18.844 0.872 12.07 1 77.56 705 SER A N 1
ATOM 5699 C CA . SER A 1 705 ? 19.469 2.041 12.672 1 77.56 705 SER A CA 1
ATOM 5700 C C . SER A 1 705 ? 20.703 2.473 11.891 1 77.56 705 SER A C 1
ATOM 5702 O O . SER A 1 705 ? 20.906 3.664 11.641 1 77.56 705 SER A O 1
ATOM 5704 N N . SER A 1 706 ? 21.406 1.461 11.445 1 77.38 706 SER A N 1
ATOM 5705 C CA . SER A 1 706 ? 22.609 1.768 10.688 1 77.38 706 SER A CA 1
ATOM 5706 C C . SER A 1 706 ? 22.266 2.365 9.328 1 77.38 706 SER A C 1
ATOM 5708 O O . SER A 1 706 ? 22.922 3.307 8.875 1 77.38 706 SER A O 1
ATOM 5710 N N . ARG A 1 707 ? 21.328 1.856 8.75 1 79.19 707 ARG A N 1
ATOM 5711 C CA . ARG A 1 707 ? 20.922 2.348 7.438 1 79.19 707 ARG A CA 1
ATOM 5712 C C . ARG A 1 707 ? 20.375 3.766 7.527 1 79.19 707 ARG A C 1
ATOM 5714 O O . ARG A 1 707 ? 20.719 4.621 6.707 1 79.19 707 ARG A O 1
ATOM 5721 N N . VAL A 1 708 ? 19.562 3.971 8.461 1 81.38 708 VAL A N 1
ATOM 5722 C CA . VAL A 1 708 ? 18.938 5.277 8.633 1 81.38 708 VAL A CA 1
ATOM 5723 C C . VAL A 1 708 ? 20 6.324 8.953 1 81.38 708 VAL A C 1
ATOM 5725 O O . VAL A 1 708 ? 19.953 7.441 8.43 1 81.38 708 VAL A O 1
ATOM 5728 N N . LEU A 1 709 ? 20.984 5.934 9.766 1 86.19 709 LEU A N 1
ATOM 5729 C CA . LEU A 1 709 ? 22.031 6.871 10.125 1 86.19 709 LEU A CA 1
ATOM 5730 C C . LEU A 1 709 ? 22.938 7.148 8.93 1 86.19 709 LEU A C 1
ATOM 5732 O O . LEU A 1 709 ? 23.453 8.258 8.781 1 86.19 709 LEU A O 1
ATOM 5736 N N . ARG A 1 710 ? 23.078 6.152 8.133 1 82.38 710 ARG A N 1
ATOM 5737 C CA . ARG A 1 710 ? 23.844 6.363 6.906 1 82.38 710 ARG A CA 1
ATOM 5738 C C . ARG A 1 710 ? 23.156 7.359 5.988 1 82.38 710 ARG A C 1
ATOM 5740 O O . ARG A 1 710 ? 23.797 8.195 5.363 1 82.38 710 ARG A O 1
ATOM 5747 N N . LEU A 1 711 ? 21.922 7.23 5.895 1 84.19 711 LEU A N 1
ATOM 5748 C CA . LEU A 1 711 ? 21.141 8.172 5.09 1 84.19 711 LEU A CA 1
ATOM 5749 C C . LEU A 1 711 ? 21.203 9.57 5.68 1 84.19 711 LEU A C 1
ATOM 5751 O O . LEU A 1 711 ? 21.266 10.562 4.941 1 84.19 711 LEU A O 1
ATOM 5755 N N . ALA A 1 712 ? 21.156 9.617 6.973 1 84.81 712 ALA A N 1
ATOM 5756 C CA . ALA A 1 712 ? 21.281 10.914 7.633 1 84.81 712 ALA A CA 1
ATOM 5757 C C . ALA A 1 712 ? 22.609 11.578 7.309 1 84.81 712 ALA A C 1
ATOM 5759 O O . ALA A 1 712 ? 22.688 12.797 7.148 1 84.81 712 ALA A O 1
ATOM 5760 N N . GLU A 1 713 ? 23.594 10.781 7.16 1 82.5 713 GLU A N 1
ATOM 5761 C CA . GLU A 1 713 ? 24.906 11.297 6.816 1 82.5 713 GLU A CA 1
ATOM 5762 C C . GLU A 1 713 ? 24.922 11.922 5.422 1 82.5 713 GLU A C 1
ATOM 5764 O O . GLU A 1 713 ? 25.594 12.922 5.188 1 82.5 713 GLU A O 1
ATOM 5769 N N . ILE A 1 714 ? 24.203 11.375 4.578 1 80.62 714 ILE A N 1
ATOM 5770 C CA . ILE A 1 714 ? 24.094 11.906 3.223 1 80.62 714 ILE A CA 1
ATOM 5771 C C . ILE A 1 714 ? 23.438 13.281 3.252 1 80.62 714 ILE A C 1
ATOM 5773 O O . ILE A 1 714 ? 23.828 14.18 2.51 1 80.62 714 ILE A O 1
ATOM 5777 N N . VAL A 1 715 ? 22.531 13.461 4.129 1 82.5 715 VAL A N 1
ATOM 5778 C CA . VAL A 1 715 ? 21.797 14.719 4.281 1 82.5 715 VAL A CA 1
ATOM 5779 C C . VAL A 1 715 ? 22.734 15.805 4.793 1 82.5 715 VAL A C 1
ATOM 5781 O O . VAL A 1 715 ? 22.578 16.984 4.461 1 82.5 715 VAL A O 1
ATOM 5784 N N . GLY A 1 716 ? 23.75 15.406 5.539 1 77.81 716 GLY A N 1
ATOM 5785 C CA . GLY A 1 716 ? 24.656 16.344 6.18 1 77.81 716 GLY A CA 1
ATOM 5786 C C . GLY A 1 716 ? 25.703 16.906 5.234 1 77.81 716 GLY A C 1
ATOM 5787 O O . GLY A 1 716 ? 26.469 17.797 5.605 1 77.81 716 GLY A O 1
ATOM 5788 N N . THR A 1 717 ? 25.75 16.406 4.078 1 75.06 717 THR A N 1
ATOM 5789 C CA . THR A 1 717 ? 26.703 16.953 3.113 1 75.06 717 THR A CA 1
ATOM 5790 C C . THR A 1 717 ? 26.406 18.406 2.816 1 75.06 717 THR A C 1
ATOM 5792 O O . THR A 1 717 ? 25.281 18.766 2.453 1 75.06 717 THR A O 1
ATOM 5795 N N . PRO A 1 718 ? 27.391 19.25 3.08 1 73.19 718 PRO A N 1
ATOM 5796 C CA . PRO A 1 718 ? 27.141 20.688 2.99 1 73.19 718 PRO A CA 1
ATOM 5797 C C . PRO A 1 718 ? 26.828 21.156 1.568 1 73.19 718 PRO A C 1
ATOM 5799 O O . PRO A 1 718 ? 27.422 20.641 0.609 1 73.19 718 PRO A O 1
ATOM 5802 N N . THR A 1 719 ? 25.875 21.953 1.499 1 70.38 719 THR A N 1
ATOM 5803 C CA . THR A 1 719 ? 25.547 22.609 0.247 1 70.38 719 THR A CA 1
ATOM 5804 C C . THR A 1 719 ? 26.281 23.953 0.139 1 70.38 719 THR A C 1
ATOM 5806 O O . THR A 1 719 ? 27.016 24.328 1.05 1 70.38 719 THR A O 1
ATOM 5809 N N . THR A 1 720 ? 26.141 24.625 -0.998 1 65.25 720 THR A N 1
ATOM 5810 C CA . THR A 1 720 ? 26.734 25.938 -1.188 1 65.25 720 THR A CA 1
ATOM 5811 C C . THR A 1 720 ? 26.234 26.922 -0.129 1 65.25 720 THR A C 1
ATOM 5813 O O . THR A 1 720 ? 26.984 27.75 0.367 1 65.25 720 THR A O 1
ATOM 5816 N N . ALA A 1 721 ? 24.984 26.781 0.188 1 65.69 721 ALA A N 1
ATOM 5817 C CA . ALA A 1 721 ? 24.391 27.656 1.19 1 65.69 721 ALA A CA 1
ATOM 5818 C C . ALA A 1 721 ? 25.031 27.438 2.561 1 65.69 721 ALA A C 1
ATOM 5820 O O . ALA A 1 721 ? 25.25 28.375 3.312 1 65.69 721 ALA A O 1
ATOM 5821 N N . ASP A 1 722 ? 25.359 26.219 2.855 1 69 722 ASP A N 1
ATOM 5822 C CA . ASP A 1 722 ? 25.969 25.859 4.129 1 69 722 ASP A CA 1
ATOM 5823 C C . ASP A 1 722 ? 27.391 26.422 4.23 1 69 722 ASP A C 1
ATOM 5825 O O . ASP A 1 722 ? 27.797 26.922 5.285 1 69 722 ASP A O 1
ATOM 5829 N N . VAL A 1 723 ? 28 26.375 3.15 1 65.62 723 VAL A N 1
ATOM 5830 C CA . VAL A 1 723 ? 29.375 26.844 3.098 1 65.62 723 VAL A CA 1
ATOM 5831 C C . VAL A 1 723 ? 29.406 28.359 3.336 1 65.62 723 VAL A C 1
ATOM 5833 O O . VAL A 1 723 ? 30.297 28.859 4.02 1 65.62 723 VAL A O 1
ATOM 5836 N N . VAL A 1 724 ? 28.422 29.016 2.83 1 63.22 724 VAL A N 1
ATOM 5837 C CA . VAL A 1 724 ? 28.328 30.469 3.008 1 63.22 724 VAL A CA 1
ATOM 5838 C C . VAL A 1 724 ? 28.156 30.797 4.488 1 63.22 724 VAL A C 1
ATOM 5840 O O . VAL A 1 724 ? 28.812 31.703 5.012 1 63.22 724 VAL A O 1
ATOM 5843 N N . VAL A 1 725 ? 27.312 30.094 5.082 1 63.16 725 VAL A N 1
ATOM 5844 C CA . VAL A 1 725 ? 27.047 30.297 6.5 1 63.16 725 VAL A CA 1
ATOM 5845 C C . VAL A 1 725 ? 28.312 30.031 7.305 1 63.16 725 VAL A C 1
ATOM 5847 O O . VAL A 1 725 ? 28.672 30.812 8.188 1 63.16 725 VAL A O 1
ATOM 5850 N N . MET A 1 726 ? 28.938 29 6.953 1 62.72 726 MET A N 1
ATOM 5851 C CA . MET A 1 726 ? 30.125 28.578 7.691 1 62.72 726 MET A CA 1
ATOM 5852 C C . MET A 1 726 ? 31.266 29.594 7.543 1 62.72 726 MET A C 1
ATOM 5854 O O . MET A 1 726 ? 31.984 29.859 8.5 1 62.72 726 MET A O 1
ATOM 5858 N N . THR A 1 727 ? 31.297 30.094 6.445 1 57.53 727 THR A N 1
ATOM 5859 C CA . THR A 1 727 ? 32.344 31.078 6.172 1 57.53 727 THR A CA 1
ATOM 5860 C C . THR A 1 727 ? 32.031 32.406 6.879 1 57.53 727 THR A C 1
ATOM 5862 O O . THR A 1 727 ? 32.969 33.062 7.371 1 57.53 727 THR A O 1
ATOM 5865 N N . ASN A 1 728 ? 30.75 32.75 6.918 1 56.12 728 ASN A N 1
ATOM 5866 C CA . ASN A 1 728 ? 30.344 34.031 7.539 1 56.12 728 ASN A CA 1
ATOM 5867 C C . ASN A 1 728 ? 30.484 33.969 9.055 1 56.12 728 ASN A C 1
ATOM 5869 O O . ASN A 1 728 ? 30.828 34.969 9.695 1 56.12 728 ASN A O 1
ATOM 5873 N N . LEU A 1 729 ? 30.109 32.844 9.664 1 56.09 729 LEU A N 1
ATOM 5874 C CA . LEU A 1 729 ? 30.156 32.719 11.117 1 56.09 729 LEU A CA 1
ATOM 5875 C C . LEU A 1 729 ? 31.578 32.625 11.617 1 56.09 729 LEU A C 1
ATOM 5877 O O . LEU A 1 729 ? 31.859 32.938 12.773 1 56.09 729 LEU A O 1
ATOM 5881 N N . MET A 1 730 ? 32.5 32 10.922 1 47.31 730 MET A N 1
ATOM 5882 C CA . MET A 1 730 ? 33.906 31.984 11.344 1 47.31 730 MET A CA 1
ATOM 5883 C C . MET A 1 730 ? 34.406 33.406 11.625 1 47.31 730 MET A C 1
ATOM 5885 O O . MET A 1 730 ? 35.375 33.562 12.398 1 47.31 730 MET A O 1
ATOM 5889 N N . SER A 1 731 ? 33.781 34.375 11.086 1 43.56 731 SER A N 1
ATOM 5890 C CA . SER A 1 731 ? 34.281 35.719 11.281 1 43.56 731 SER A CA 1
ATOM 5891 C C . SER A 1 731 ? 33.688 36.344 12.531 1 43.56 731 SER A C 1
ATOM 5893 O O . SER A 1 731 ? 34.156 37.406 12.992 1 43.56 731 SER A O 1
ATOM 5895 N N . ARG A 1 732 ? 32.531 35.906 13.195 1 45.22 732 ARG A N 1
ATOM 5896 C CA . ARG A 1 732 ? 31.984 36.594 14.367 1 45.22 732 ARG A CA 1
ATOM 5897 C C . ARG A 1 732 ? 31.844 35.625 15.539 1 45.22 732 ARG A C 1
ATOM 5899 O O . ARG A 1 732 ? 31.219 34.562 15.414 1 45.22 732 ARG A O 1
ATOM 5906 N N . PRO A 1 733 ? 32.594 35.719 16.656 1 40.91 733 PRO A N 1
ATOM 5907 C CA . PRO A 1 733 ? 32.562 34.844 17.828 1 40.91 733 PRO A CA 1
ATOM 5908 C C . PRO A 1 733 ? 31.156 34.781 18.469 1 40.91 733 PRO A C 1
ATOM 5910 O O . PRO A 1 733 ? 30.516 35.812 18.641 1 40.91 733 PRO A O 1
ATOM 5913 N N . VAL A 1 734 ? 30.344 33.875 18.219 1 42.84 734 VAL A N 1
ATOM 5914 C CA . VAL A 1 734 ? 28.969 33.781 18.719 1 42.84 734 VAL A CA 1
ATOM 5915 C C . VAL A 1 734 ? 28.969 33.344 20.172 1 42.84 734 VAL A C 1
ATOM 5917 O O . VAL A 1 734 ? 29.641 32.344 20.531 1 42.84 734 VAL A O 1
ATOM 5920 N N . LYS A 1 735 ? 28.562 34.188 21.156 1 38.44 735 LYS A N 1
ATOM 5921 C CA . LYS A 1 735 ? 28.359 33.906 22.562 1 38.44 735 LYS A CA 1
ATOM 5922 C C . LYS A 1 735 ? 27.266 32.844 22.75 1 38.44 735 LYS A C 1
ATOM 5924 O O . LYS A 1 735 ? 26.125 33.062 22.297 1 38.44 735 LYS A O 1
ATOM 5929 N N . ALA A 1 736 ? 27.531 31.562 22.891 1 38.78 736 ALA A N 1
ATOM 5930 C CA . ALA A 1 736 ? 26.656 30.406 23.094 1 38.78 736 ALA A CA 1
ATOM 5931 C C . ALA A 1 736 ? 25.906 30.516 24.422 1 38.78 736 ALA A C 1
ATOM 5933 O O . ALA A 1 736 ? 26.516 30.594 25.484 1 38.78 736 ALA A O 1
ATOM 5934 N N . GLY A 1 737 ? 24.797 31.094 24.578 1 34 737 GLY A N 1
ATOM 5935 C CA . GLY A 1 737 ? 24.016 30.969 25.797 1 34 737 GLY A CA 1
ATOM 5936 C C . GLY A 1 737 ? 23.609 29.547 26.094 1 34 737 GLY A C 1
ATOM 5937 O O . GLY A 1 737 ? 23.578 28.703 25.203 1 34 737 GLY A O 1
ATOM 5938 N N . LYS A 1 738 ? 23.922 28.922 27.328 1 39.56 738 LYS A N 1
ATOM 5939 C CA . LYS A 1 738 ? 23.781 27.578 27.859 1 39.56 738 LYS A CA 1
ATOM 5940 C C . LYS A 1 738 ? 22.312 27.156 27.875 1 39.56 738 LYS A C 1
ATOM 5942 O O . LYS A 1 738 ? 21.547 27.562 28.75 1 39.56 738 LYS A O 1
ATOM 5947 N N . PRO A 1 739 ? 21.656 26.734 26.781 1 36.44 739 PRO A N 1
ATOM 5948 C CA . PRO A 1 739 ? 20.312 26.297 27.172 1 36.44 739 PRO A CA 1
ATOM 5949 C C . PRO A 1 739 ? 20.297 24.875 27.734 1 36.44 739 PRO A C 1
ATOM 5951 O O . PRO A 1 739 ? 21.016 24 27.219 1 36.44 739 PRO A O 1
ATOM 5954 N N . GLU A 1 740 ? 20.25 24.594 29.016 1 38.97 740 GLU A N 1
ATOM 5955 C CA . GLU A 1 740 ? 20.016 23.281 29.625 1 38.97 740 GLU A CA 1
ATOM 5956 C C . GLU A 1 740 ? 18.844 22.562 28.953 1 38.97 740 GLU A C 1
ATOM 5958 O O . GLU A 1 740 ? 17.75 23.125 28.828 1 38.97 740 GLU A O 1
ATOM 5963 N N . ALA A 1 741 ? 19.188 21.594 28.188 1 43.69 741 ALA A N 1
ATOM 5964 C CA . ALA A 1 741 ? 18.172 20.781 27.516 1 43.69 741 ALA A CA 1
ATOM 5965 C C . ALA A 1 741 ? 17.219 20.156 28.516 1 43.69 741 ALA A C 1
ATOM 5967 O O . ALA A 1 741 ? 17.641 19.562 29.516 1 43.69 741 ALA A O 1
ATOM 5968 N N . LYS A 1 742 ? 15.938 20.438 28.656 1 51.47 742 LYS A N 1
ATOM 5969 C CA . LYS A 1 742 ? 14.922 19.984 29.609 1 51.47 742 LYS A CA 1
ATOM 5970 C C . LYS A 1 742 ? 14.125 18.812 29.031 1 51.47 742 LYS A C 1
ATOM 5972 O O . LYS A 1 742 ? 13.094 18.438 29.578 1 51.47 742 LYS A O 1
ATOM 5977 N N . LEU A 1 743 ? 14.406 18.047 27.859 1 43.69 743 LEU A N 1
ATOM 5978 C CA . LEU A 1 743 ? 13.562 16.906 27.516 1 43.69 743 LEU A CA 1
ATOM 5979 C C . LEU A 1 743 ? 14.172 15.617 28.031 1 43.69 743 LEU A C 1
ATOM 5981 O O . LEU A 1 743 ? 15.375 15.383 27.859 1 43.69 743 LEU A O 1
ATOM 5985 N N . MET B 1 1 ? 28.453 -11.375 -41.031 1 30.44 1 MET B N 1
ATOM 5986 C CA . MET B 1 1 ? 28.641 -11.734 -42.438 1 30.44 1 MET B CA 1
ATOM 5987 C C . MET B 1 1 ? 29.25 -13.117 -42.562 1 30.44 1 MET B C 1
ATOM 5989 O O . MET B 1 1 ? 28.844 -13.906 -43.406 1 30.44 1 MET B O 1
ATOM 5993 N N . MET B 1 2 ? 30.344 -13.328 -41.688 1 32.44 2 MET B N 1
ATOM 5994 C CA . MET B 1 2 ? 31 -14.633 -41.75 1 32.44 2 MET B CA 1
ATOM 5995 C C . MET B 1 2 ? 30.094 -15.734 -41.219 1 32.44 2 MET B C 1
ATOM 5997 O O . MET B 1 2 ? 30.125 -16.859 -41.719 1 32.44 2 MET B O 1
ATOM 6001 N N . GLN B 1 3 ? 29.328 -15.398 -40.125 1 33.97 3 GLN B N 1
ATOM 6002 C CA . GLN B 1 3 ? 28.375 -16.359 -39.625 1 33.97 3 GLN B CA 1
ATOM 6003 C C . GLN B 1 3 ? 27.266 -16.656 -40.625 1 33.97 3 GLN B C 1
ATOM 6005 O O . GLN B 1 3 ? 26.703 -17.75 -40.656 1 33.97 3 GLN B O 1
ATOM 6010 N N . MET B 1 4 ? 26.891 -15.664 -41.438 1 35.97 4 MET B N 1
ATOM 6011 C CA . MET B 1 4 ? 26 -15.859 -42.562 1 35.97 4 MET B CA 1
ATOM 6012 C C . MET B 1 4 ? 26.625 -16.75 -43.625 1 35.97 4 MET B C 1
ATOM 6014 O O . MET B 1 4 ? 25.938 -17.578 -44.25 1 35.97 4 MET B O 1
ATOM 6018 N N . GLY B 1 5 ? 27.922 -16.562 -43.906 1 35.97 5 GLY B N 1
ATOM 6019 C CA . GLY B 1 5 ? 28.641 -17.328 -44.906 1 35.97 5 GLY B CA 1
ATOM 6020 C C . GLY B 1 5 ? 28.703 -18.812 -44.594 1 35.97 5 GLY B C 1
ATOM 6021 O O . GLY B 1 5 ? 28.484 -19.656 -45.469 1 35.97 5 GLY B O 1
ATOM 6022 N N . ALA B 1 6 ? 29.094 -19.094 -43.344 1 39.69 6 ALA B N 1
ATOM 6023 C CA . ALA B 1 6 ? 29.156 -20.5 -42.969 1 39.69 6 ALA B CA 1
ATOM 6024 C C . ALA B 1 6 ? 27.766 -21.141 -43 1 39.69 6 ALA B C 1
ATOM 6026 O O . ALA B 1 6 ? 27.641 -22.344 -43.219 1 39.69 6 ALA B O 1
ATOM 6027 N N . PHE B 1 7 ? 26.766 -20.406 -42.781 1 39.59 7 PHE B N 1
ATOM 6028 C CA . PHE B 1 7 ? 25.391 -20.875 -42.938 1 39.59 7 PHE B CA 1
ATOM 6029 C C . PHE B 1 7 ? 25.109 -21.25 -44.406 1 39.59 7 PHE B C 1
ATOM 6031 O O . PHE B 1 7 ? 24.484 -22.281 -44.688 1 39.59 7 PHE B O 1
ATOM 6038 N N . TYR B 1 8 ? 25.484 -20.422 -45.375 1 38.09 8 TYR B N 1
ATOM 6039 C CA . TYR B 1 8 ? 25.266 -20.625 -46.812 1 38.09 8 TYR B CA 1
ATOM 6040 C C . TYR B 1 8 ? 26.141 -21.75 -47.344 1 38.09 8 TYR B C 1
ATOM 6042 O O . TYR B 1 8 ? 25.781 -22.391 -48.344 1 38.09 8 TYR B O 1
ATOM 6050 N N . GLN B 1 9 ? 27.391 -21.734 -46.844 1 41.19 9 GLN B N 1
ATOM 6051 C CA . GLN B 1 9 ? 28.266 -22.703 -47.5 1 41.19 9 GLN B CA 1
ATOM 6052 C C . GLN B 1 9 ? 27.922 -24.125 -47.094 1 41.19 9 GLN B C 1
ATOM 6054 O O . GLN B 1 9 ? 28.453 -25.078 -47.656 1 41.19 9 GLN B O 1
ATOM 6059 N N . GLY B 1 10 ? 26.781 -24.609 -46.5 1 42.12 10 GLY B N 1
ATOM 6060 C CA . GLY B 1 10 ? 26.25 -25.953 -46.25 1 42.12 10 GLY B CA 1
ATOM 6061 C C . GLY B 1 10 ? 27.234 -26.875 -45.562 1 42.12 10 GLY B C 1
ATOM 6062 O O . GLY B 1 10 ? 27.156 -28.094 -45.688 1 42.12 10 GLY B O 1
ATOM 6063 N N . THR B 1 11 ? 28.422 -26.625 -45.25 1 43.16 11 THR B N 1
ATOM 6064 C CA . THR B 1 11 ? 29.391 -27.547 -44.656 1 43.16 11 THR B CA 1
ATOM 6065 C C . THR B 1 11 ? 29.25 -27.594 -43.125 1 43.16 11 THR B C 1
ATOM 6067 O O . THR B 1 11 ? 28.906 -26.594 -42.531 1 43.16 11 THR B O 1
ATOM 6070 N N . GLY B 1 12 ? 29.219 -28.875 -42.344 1 46.78 12 GLY B N 1
ATOM 6071 C CA . GLY B 1 12 ? 29.125 -29.281 -40.969 1 46.78 12 GLY B CA 1
ATOM 6072 C C . GLY B 1 12 ? 27.703 -29.359 -40.438 1 46.78 12 GLY B C 1
ATOM 6073 O O . GLY B 1 12 ? 26.812 -29.812 -41.156 1 46.78 12 GLY B O 1
ATOM 6074 N N . TRP B 1 13 ? 27.359 -29.094 -39.094 1 46.28 13 TRP B N 1
ATOM 6075 C CA . TRP B 1 13 ? 26.031 -29.219 -38.5 1 46.28 13 TRP B CA 1
ATOM 6076 C C . TRP B 1 13 ? 25.016 -28.391 -39.281 1 46.28 13 TRP B C 1
ATOM 6078 O O . TRP B 1 13 ? 23.812 -28.719 -39.281 1 46.28 13 TRP B O 1
ATOM 6088 N N . ARG B 1 14 ? 25.312 -27.422 -40.094 1 55.41 14 ARG B N 1
ATOM 6089 C CA . ARG B 1 14 ? 24.391 -26.516 -40.75 1 55.41 14 ARG B CA 1
ATOM 6090 C C . ARG B 1 14 ? 23.766 -27.172 -42 1 55.41 14 ARG B C 1
ATOM 6092 O O . ARG B 1 14 ? 22.656 -26.812 -42.406 1 55.41 14 ARG B O 1
ATOM 6099 N N . SER B 1 15 ? 24.5 -28.141 -42.469 1 60.34 15 SER B N 1
ATOM 6100 C CA . SER B 1 15 ? 23.938 -28.844 -43.594 1 60.34 15 SER B CA 1
ATOM 6101 C C . SER B 1 15 ? 22.859 -29.844 -43.156 1 60.34 15 SER B C 1
ATOM 6103 O O . SER B 1 15 ? 21.969 -30.188 -43.938 1 60.34 15 SER B O 1
ATOM 6105 N N . TYR B 1 16 ? 22.672 -30.062 -41.875 1 78.5 16 TYR B N 1
ATOM 6106 C CA . TYR B 1 16 ? 21.75 -30.984 -41.25 1 78.5 16 TYR B CA 1
ATOM 6107 C C . TYR B 1 16 ? 21.562 -32.25 -42.062 1 78.5 16 TYR B C 1
ATOM 6109 O O . TYR B 1 16 ? 20.453 -32.75 -42.219 1 78.5 16 TYR B O 1
ATOM 6117 N N . LYS B 1 17 ? 22.578 -32.656 -42.781 1 76.88 17 LYS B N 1
ATOM 6118 C CA . LYS B 1 17 ? 22.531 -33.906 -43.562 1 76.88 17 LYS B CA 1
ATOM 6119 C C . LYS B 1 17 ? 23.047 -35.094 -42.781 1 76.88 17 LYS B C 1
ATOM 6121 O O . LYS B 1 17 ? 22.625 -36.219 -43 1 76.88 17 LYS B O 1
ATOM 6126 N N . ASN B 1 18 ? 24 -34.781 -41.906 1 81.12 18 ASN B N 1
ATOM 6127 C CA . ASN B 1 18 ? 24.578 -35.844 -41.125 1 81.12 18 ASN B CA 1
ATOM 6128 C C . ASN B 1 18 ? 24.266 -35.688 -39.625 1 81.12 18 ASN B C 1
ATOM 6130 O O . ASN B 1 18 ? 25.156 -35.438 -38.812 1 81.12 18 ASN B O 1
ATOM 6134 N N . TYR B 1 19 ? 23.047 -35.844 -39.281 1 87.38 19 TYR B N 1
ATOM 6135 C CA . TYR B 1 19 ? 22.656 -35.719 -37.906 1 87.38 19 TYR B CA 1
ATOM 6136 C C . TYR B 1 19 ? 22.672 -37.062 -37.188 1 87.38 19 TYR B C 1
ATOM 6138 O O . TYR B 1 19 ? 22.625 -38.125 -37.844 1 87.38 19 TYR B O 1
ATOM 6146 N N . ILE B 1 20 ? 22.781 -37.062 -35.938 1 91.44 20 ILE B N 1
ATOM 6147 C CA . ILE B 1 20 ? 22.781 -38.25 -35.094 1 91.44 20 ILE B CA 1
ATOM 6148 C C . ILE B 1 20 ? 21.344 -38.688 -34.812 1 91.44 20 ILE B C 1
ATOM 6150 O O . ILE B 1 20 ? 20.547 -37.875 -34.281 1 91.44 20 ILE B O 1
ATOM 6154 N N . GLY B 1 21 ? 20.953 -39.906 -35.188 1 90.69 21 GLY B N 1
ATOM 6155 C CA . GLY B 1 21 ? 19.625 -40.438 -34.969 1 90.69 21 GLY B CA 1
ATOM 6156 C C . GLY B 1 21 ? 19.047 -41.188 -36.156 1 90.69 21 GLY B C 1
ATOM 6157 O O . GLY B 1 21 ? 19.719 -41.312 -37.188 1 90.69 21 GLY B O 1
ATOM 6158 N N . THR B 1 22 ? 17.891 -41.656 -35.938 1 90.31 22 THR B N 1
ATOM 6159 C CA . THR B 1 22 ? 17.219 -42.375 -37.031 1 90.31 22 THR B CA 1
ATOM 6160 C C . THR B 1 22 ? 16.922 -41.406 -38.188 1 90.31 22 THR B C 1
ATOM 6162 O O . THR B 1 22 ? 16.578 -40.25 -37.969 1 90.31 22 THR B O 1
ATOM 6165 N N . ARG B 1 23 ? 17.078 -41.906 -39.312 1 86.75 23 ARG B N 1
ATOM 6166 C CA . ARG B 1 23 ? 16.922 -41.094 -40.531 1 86.75 23 ARG B CA 1
ATOM 6167 C C . ARG B 1 23 ? 15.484 -40.625 -40.688 1 86.75 23 ARG B C 1
ATOM 6169 O O . ARG B 1 23 ? 14.555 -41.438 -40.656 1 86.75 23 ARG B O 1
ATOM 6176 N N . ILE B 1 24 ? 15.586 -39.312 -40.75 1 87.31 24 ILE B N 1
ATOM 6177 C CA . ILE B 1 24 ? 14.328 -38.656 -41.062 1 87.31 24 ILE B CA 1
ATOM 6178 C C . ILE B 1 24 ? 14.508 -37.75 -42.281 1 87.31 24 ILE B C 1
ATOM 6180 O O . ILE B 1 24 ? 15.555 -37.781 -42.938 1 87.31 24 ILE B O 1
ATOM 6184 N N . LEU B 1 25 ? 13.562 -37.125 -42.781 1 85.38 25 LEU B N 1
ATOM 6185 C CA . LEU B 1 25 ? 13.617 -36.094 -43.812 1 85.38 25 LEU B CA 1
ATOM 6186 C C . LEU B 1 25 ? 13.969 -36.688 -45.156 1 85.38 25 LEU B C 1
ATOM 6188 O O . LEU B 1 25 ? 14.93 -36.281 -45.812 1 85.38 25 LEU B O 1
ATOM 6192 N N . TYR B 1 26 ? 13.406 -37.688 -45.5 1 83 26 TYR B N 1
ATOM 6193 C CA . TYR B 1 26 ? 13.547 -38.25 -46.875 1 83 26 TYR B CA 1
ATOM 6194 C C . TYR B 1 26 ? 12.203 -38.25 -47.594 1 83 26 TYR B C 1
ATOM 6196 O O . TYR B 1 26 ? 11.148 -38.156 -46.938 1 83 26 TYR B O 1
ATOM 6204 N N . GLU B 1 27 ? 12.32 -38.344 -48.875 1 83.5 27 GLU B N 1
ATOM 6205 C CA . GLU B 1 27 ? 11.117 -38.281 -49.719 1 83.5 27 GLU B CA 1
ATOM 6206 C C . GLU B 1 27 ? 10.195 -39.469 -49.406 1 83.5 27 GLU B C 1
ATOM 6208 O O . GLU B 1 27 ? 10.633 -40.625 -49.406 1 83.5 27 GLU B O 1
ATOM 6213 N N . GLY B 1 28 ? 8.969 -39.219 -49.062 1 87.56 28 GLY B N 1
ATOM 6214 C CA . GLY B 1 28 ? 7.977 -40.25 -48.812 1 87.56 28 GLY B CA 1
ATOM 6215 C C . GLY B 1 28 ? 7.895 -40.656 -47.344 1 87.56 28 GLY B C 1
ATOM 6216 O O . GLY B 1 28 ? 7.168 -41.594 -47 1 87.56 28 GLY B O 1
ATOM 6217 N N . TYR B 1 29 ? 8.633 -40 -46.594 1 90.62 29 TYR B N 1
ATOM 6218 C CA . TYR B 1 29 ? 8.664 -40.344 -45.188 1 90.62 29 TYR B CA 1
ATOM 6219 C C . TYR B 1 29 ? 7.27 -40.312 -44.594 1 90.62 29 TYR B C 1
ATOM 6221 O O . TYR B 1 29 ? 6.836 -41.281 -43.938 1 90.62 29 TYR B O 1
ATOM 6229 N N . THR B 1 30 ? 6.5 -39.25 -44.781 1 92.5 30 THR B N 1
ATOM 6230 C CA . THR B 1 30 ? 5.184 -39.062 -44.188 1 92.5 30 THR B CA 1
ATOM 6231 C C . THR B 1 30 ? 4.195 -40.094 -44.688 1 92.5 30 THR B C 1
ATOM 6233 O O . THR B 1 30 ? 3.404 -40.656 -43.906 1 92.5 30 THR B O 1
ATOM 6236 N N . GLU B 1 31 ? 4.281 -40.375 -45.938 1 92.31 31 GLU B N 1
ATOM 6237 C CA . GLU B 1 31 ? 3.381 -41.344 -46.562 1 92.31 31 GLU B CA 1
ATOM 6238 C C 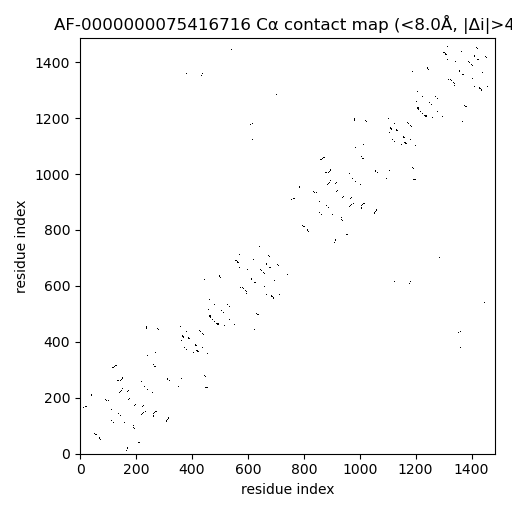. GLU B 1 31 ? 3.656 -42.75 -46 1 92.31 31 GLU B C 1
ATOM 6240 O O . GLU B 1 31 ? 2.727 -43.531 -45.781 1 92.31 31 GLU B O 1
ATOM 6245 N N . GLU B 1 32 ? 4.84 -43 -45.844 1 93.44 32 GLU B N 1
ATOM 6246 C CA . GLU B 1 32 ? 5.215 -44.281 -45.281 1 93.44 32 GLU B CA 1
ATOM 6247 C C . GLU B 1 32 ? 4.668 -44.469 -43.875 1 93.44 32 GLU B C 1
ATOM 6249 O O . GLU B 1 32 ? 4.16 -45.531 -43.531 1 93.44 32 GLU B O 1
ATOM 6254 N N . VAL B 1 33 ? 4.844 -43.469 -43.094 1 94.25 33 VAL B N 1
ATOM 6255 C CA . VAL B 1 33 ? 4.375 -43.531 -41.719 1 94.25 33 VAL B CA 1
ATOM 6256 C C . VAL B 1 33 ? 2.854 -43.656 -41.688 1 94.25 33 VAL B C 1
ATOM 6258 O O . VAL B 1 33 ? 2.301 -44.406 -40.906 1 94.25 33 VAL B O 1
ATOM 6261 N N . LYS B 1 34 ? 2.129 -42.969 -42.562 1 95.25 34 LYS B N 1
ATOM 6262 C CA . LYS B 1 34 ? 0.672 -43 -42.625 1 95.25 34 LYS B CA 1
ATOM 6263 C C . LYS B 1 34 ? 0.192 -44.406 -43 1 95.25 34 LYS B C 1
ATOM 6265 O O . LYS B 1 34 ? -0.729 -44.938 -42.375 1 95.25 34 LYS B O 1
ATOM 6270 N N . GLU B 1 35 ? 0.846 -44.969 -43.938 1 95.06 35 GLU B N 1
ATOM 6271 C CA . GLU B 1 35 ? 0.46 -46.281 -44.406 1 95.06 35 GLU B CA 1
ATOM 6272 C C . GLU B 1 35 ? 0.686 -47.344 -43.312 1 95.06 35 GLU B C 1
ATOM 6274 O O . GLU B 1 35 ? -0.119 -48.25 -43.156 1 95.06 35 GLU B O 1
ATOM 6279 N N . ARG B 1 36 ? 1.659 -47.156 -42.688 1 94.56 36 ARG B N 1
ATOM 6280 C CA . ARG B 1 36 ? 1.979 -48.125 -41.625 1 94.56 36 ARG B CA 1
ATOM 6281 C C . ARG B 1 36 ? 0.94 -48.062 -40.531 1 94.56 36 ARG B C 1
ATOM 6283 O O . ARG B 1 36 ? 0.564 -49.094 -39.969 1 94.56 36 ARG B O 1
ATOM 6290 N N . VAL B 1 37 ? 0.516 -46.875 -40.125 1 96.56 37 VAL B N 1
ATOM 6291 C CA . VAL B 1 37 ? -0.469 -46.719 -39.062 1 96.56 37 VAL B CA 1
ATOM 6292 C C . VAL B 1 37 ? -1.818 -47.281 -39.531 1 96.56 37 VAL B C 1
ATOM 6294 O O . VAL B 1 37 ? -2.469 -48.031 -38.812 1 96.56 37 VAL B O 1
ATOM 6297 N N . LEU B 1 38 ? -2.174 -46.969 -40.75 1 95.69 38 LEU B N 1
ATOM 6298 C CA . LEU B 1 38 ? -3.488 -47.344 -41.281 1 95.69 38 LEU B CA 1
ATOM 6299 C C . LEU B 1 38 ? -3.578 -48.844 -41.5 1 95.69 38 LEU B C 1
ATOM 6301 O O . LEU B 1 38 ? -4.656 -49.438 -41.375 1 95.69 38 LEU B O 1
ATOM 6305 N N . ASN B 1 39 ? -2.43 -49.5 -41.781 1 95.19 39 ASN B N 1
ATOM 6306 C CA . ASN B 1 39 ? -2.428 -50.938 -42.094 1 95.19 39 ASN B CA 1
ATOM 6307 C C . ASN B 1 39 ? -2 -51.75 -40.906 1 95.19 39 ASN B C 1
ATOM 6309 O O . ASN B 1 39 ? -1.761 -52.969 -41.031 1 95.19 39 ASN B O 1
ATOM 6313 N N . SER B 1 40 ? -1.898 -51.156 -39.844 1 95.5 40 SER B N 1
ATOM 6314 C CA . SER B 1 40 ? -1.512 -51.875 -38.656 1 95.5 40 SER B CA 1
ATOM 6315 C C . SER B 1 40 ? -2.635 -52.812 -38.188 1 95.5 40 SER B C 1
ATOM 6317 O O . SER B 1 40 ? -3.814 -52.5 -38.375 1 95.5 40 SER B O 1
ATOM 6319 N N . GLU B 1 41 ? -2.293 -53.875 -37.5 1 95.12 41 GLU B N 1
ATOM 6320 C CA . GLU B 1 41 ? -3.264 -54.844 -36.969 1 95.12 41 GLU B CA 1
ATOM 6321 C C . GLU B 1 41 ? -4.191 -54.188 -35.969 1 95.12 41 GLU B C 1
ATOM 6323 O O . GLU B 1 41 ? -5.387 -54.469 -35.938 1 95.12 41 GLU B O 1
ATOM 6328 N N . ARG B 1 42 ? -3.664 -53.344 -35.188 1 94.81 42 ARG B N 1
ATOM 6329 C CA . ARG B 1 42 ? -4.434 -52.688 -34.125 1 94.81 42 ARG B CA 1
ATOM 6330 C C . ARG B 1 42 ? -5.535 -51.812 -34.719 1 94.81 42 ARG B C 1
ATOM 6332 O O . ARG B 1 42 ? -6.691 -51.906 -34.312 1 94.81 42 ARG B O 1
ATOM 6339 N N . VAL B 1 43 ? -5.207 -50.969 -35.656 1 96.19 43 VAL B N 1
ATOM 6340 C CA . VAL B 1 43 ? -6.168 -50.031 -36.219 1 96.19 43 VAL B CA 1
ATOM 6341 C C . VAL B 1 43 ? -7.203 -50.812 -37.031 1 96.19 43 VAL B C 1
ATOM 6343 O O . VAL B 1 43 ? -8.398 -50.531 -36.969 1 96.19 43 VAL B O 1
ATOM 6346 N N . LEU B 1 44 ? -6.738 -51.812 -37.75 1 95.81 44 LEU B N 1
ATOM 6347 C CA . LEU B 1 44 ? -7.648 -52.625 -38.562 1 95.81 44 LEU B CA 1
ATOM 6348 C C . LEU B 1 44 ? -8.609 -53.406 -37.656 1 95.81 44 LEU B C 1
ATOM 6350 O O . LEU B 1 44 ? -9.797 -53.5 -37.969 1 95.81 44 LEU B O 1
ATOM 6354 N N . TYR B 1 45 ? -8.039 -53.906 -36.656 1 95.88 45 TYR B N 1
ATOM 6355 C CA . TYR B 1 45 ? -8.883 -54.625 -35.719 1 95.88 45 TYR B CA 1
ATOM 6356 C C . TYR B 1 45 ? -9.938 -53.719 -35.125 1 95.88 45 TYR B C 1
ATOM 6358 O O . TYR B 1 45 ? -11.109 -54.094 -35 1 95.88 45 TYR B O 1
ATOM 6366 N N . MET B 1 46 ? -9.547 -52.531 -34.719 1 95.62 46 MET B N 1
ATOM 6367 C CA . MET B 1 46 ? -10.461 -51.594 -34.094 1 95.62 46 MET B CA 1
ATOM 6368 C C . MET B 1 46 ? -11.555 -51.156 -35.062 1 95.62 46 MET B C 1
ATOM 6370 O O . MET B 1 46 ? -12.711 -51 -34.688 1 95.62 46 MET B O 1
ATOM 6374 N N . ILE B 1 47 ? -11.188 -50.969 -36.312 1 95.38 47 ILE B N 1
ATOM 6375 C CA . ILE B 1 47 ? -12.156 -50.625 -37.344 1 95.38 47 ILE B CA 1
ATOM 6376 C C . ILE B 1 47 ? -13.18 -51.75 -37.5 1 95.38 47 ILE B C 1
ATOM 6378 O O . ILE B 1 47 ? -14.383 -51.5 -37.5 1 95.38 47 ILE B O 1
ATOM 6382 N N . ALA B 1 48 ? -12.703 -52.969 -37.531 1 95 48 ALA B N 1
ATOM 6383 C CA . ALA B 1 48 ? -13.578 -54.125 -37.688 1 95 48 ALA B CA 1
ATOM 6384 C C . ALA B 1 48 ? -14.477 -54.281 -36.438 1 95 48 ALA B C 1
ATOM 6386 O O . ALA B 1 48 ? -15.672 -54.594 -36.562 1 95 48 ALA B O 1
ATOM 6387 N N . TYR B 1 49 ? -13.836 -54.156 -35.375 1 94.75 49 TYR B N 1
ATOM 6388 C CA . TYR B 1 49 ? -14.57 -54.281 -34.125 1 94.75 49 TYR B CA 1
ATOM 6389 C C . TYR B 1 49 ? -15.688 -53.25 -34.031 1 94.75 49 TYR B C 1
ATOM 6391 O O . TYR B 1 49 ? -16.828 -53.594 -33.688 1 94.75 49 TYR B O 1
ATOM 6399 N N . LEU B 1 50 ? -15.414 -52 -34.219 1 94.56 50 LEU B N 1
ATOM 6400 C CA . LEU B 1 50 ? -16.406 -50.938 -34.125 1 94.56 50 LEU B CA 1
ATOM 6401 C C . LEU B 1 50 ? -17.484 -51.094 -35.156 1 94.56 50 LEU B C 1
ATOM 6403 O O . LEU B 1 50 ? -18.656 -50.812 -34.906 1 94.56 50 LEU B O 1
ATOM 6407 N N . ALA B 1 51 ? -17.078 -51.531 -36.375 1 93.5 51 ALA B N 1
ATOM 6408 C CA . ALA B 1 51 ? -18.047 -51.75 -37.438 1 93.5 51 ALA B CA 1
ATOM 6409 C C . ALA B 1 51 ? -19.031 -52.875 -37.062 1 93.5 51 ALA B C 1
ATOM 6411 O O . ALA B 1 51 ? -20.234 -52.75 -37.312 1 93.5 51 ALA B O 1
ATOM 6412 N N . GLU B 1 52 ? -18.5 -53.938 -36.5 1 92.81 52 GLU B N 1
ATOM 6413 C CA . GLU B 1 52 ? -19.328 -55.062 -36.062 1 92.81 52 GLU B CA 1
ATOM 6414 C C . GLU B 1 52 ? -20.297 -54.625 -34.969 1 92.81 52 GLU B C 1
ATOM 6416 O O . GLU B 1 52 ? -21.469 -54.969 -35 1 92.81 52 GLU B O 1
ATOM 6421 N N . LYS B 1 53 ? -19.719 -53.938 -34.031 1 92.19 53 LYS B N 1
ATOM 6422 C CA . LYS B 1 53 ? -20.531 -53.5 -32.938 1 92.19 53 LYS B CA 1
ATOM 6423 C C . LYS B 1 53 ? -21.672 -52.594 -33.406 1 92.19 53 LYS B C 1
ATOM 6425 O O . LYS B 1 53 ? -22.812 -52.75 -32.969 1 92.19 53 LYS B O 1
ATOM 6430 N N . GLN B 1 54 ? -21.375 -51.719 -34.312 1 90.75 54 GLN B N 1
ATOM 6431 C CA . GLN B 1 54 ? -22.391 -50.781 -34.844 1 90.75 54 GLN B CA 1
ATOM 6432 C C . GLN B 1 54 ? -23.391 -51.531 -35.719 1 90.75 54 GLN B C 1
ATOM 6434 O O . GLN B 1 54 ? -24.594 -51.219 -35.688 1 90.75 54 GLN B O 1
ATOM 6439 N N . ALA B 1 55 ? -22.906 -52.469 -36.5 1 89.62 55 ALA B N 1
ATOM 6440 C CA . ALA B 1 55 ? -23.781 -53.281 -37.375 1 89.62 55 ALA B CA 1
ATOM 6441 C C . ALA B 1 55 ? -24.766 -54.094 -36.531 1 89.62 55 ALA B C 1
ATOM 6443 O O . ALA B 1 55 ? -25.938 -54.219 -36.906 1 89.62 55 ALA B O 1
ATOM 6444 N N . ASN B 1 56 ? -24.25 -54.656 -35.469 1 87.69 56 ASN B N 1
ATOM 6445 C CA . ASN B 1 56 ? -25.094 -55.469 -34.594 1 87.69 56 ASN B CA 1
ATOM 6446 C C . ASN B 1 56 ? -26.156 -54.625 -33.906 1 87.69 56 ASN B C 1
ATOM 6448 O O . ASN B 1 56 ? -27.281 -55.062 -33.688 1 87.69 56 ASN B O 1
ATOM 6452 N N . LEU B 1 57 ? -25.688 -53.469 -33.531 1 87.94 57 LEU B N 1
ATOM 6453 C CA . LEU B 1 57 ? -26.641 -52.562 -32.906 1 87.94 57 LEU B CA 1
ATOM 6454 C C . LEU B 1 57 ? -27.75 -52.156 -33.875 1 87.94 57 LEU B C 1
ATOM 6456 O O . LEU B 1 57 ? -28.906 -52.062 -33.469 1 87.94 57 LEU B O 1
ATOM 6460 N N . LEU B 1 58 ? -27.375 -51.906 -35.125 1 83.62 58 LEU B N 1
ATOM 6461 C CA . LEU B 1 58 ? -28.344 -51.531 -36.156 1 83.62 58 LEU B CA 1
ATOM 6462 C C . LEU B 1 58 ? -29.25 -52.719 -36.5 1 83.62 58 LEU B C 1
ATOM 6464 O O . LEU B 1 58 ? -30.438 -52.531 -36.781 1 83.62 58 LEU B O 1
ATOM 6468 N N . ALA B 1 59 ? -28.734 -53.938 -36.531 1 83.38 59 ALA B N 1
ATOM 6469 C CA . ALA B 1 59 ? -29.484 -55.156 -36.844 1 83.38 59 ALA B CA 1
ATOM 6470 C C . ALA B 1 59 ? -30.594 -55.375 -35.812 1 83.38 59 ALA B C 1
ATOM 6472 O O . ALA B 1 59 ? -31.641 -55.938 -36.156 1 83.38 59 ALA B O 1
ATOM 6473 N N . GLN B 1 60 ? -30.344 -55 -34.656 1 83.5 60 GLN B N 1
ATOM 6474 C CA . GLN B 1 60 ? -31.359 -55.156 -33.594 1 83.5 60 GLN B CA 1
ATOM 6475 C C . GLN B 1 60 ? -32.531 -54.188 -33.812 1 83.5 60 GLN B C 1
ATOM 6477 O O . GLN B 1 60 ? -33.625 -54.469 -33.344 1 83.5 60 GLN B O 1
ATOM 6482 N N . THR B 1 61 ? -32.312 -53.062 -34.5 1 79.94 61 THR B N 1
ATOM 6483 C CA . THR B 1 61 ? -33.344 -52.094 -34.688 1 79.94 61 THR B CA 1
ATOM 6484 C C . THR B 1 61 ? -34.125 -52.375 -35.969 1 79.94 61 THR B C 1
ATOM 6486 O O . THR B 1 61 ? -35.188 -51.781 -36.219 1 79.94 61 THR B O 1
ATOM 6489 N N . ILE B 1 62 ? -33.625 -53.094 -37 1 76 62 ILE B N 1
ATOM 6490 C CA . ILE B 1 62 ? -34.281 -53.375 -38.281 1 76 62 ILE B CA 1
ATOM 6491 C C . ILE B 1 62 ? -35.031 -54.688 -38.188 1 76 62 ILE B C 1
ATOM 6493 O O . ILE B 1 62 ? -34.438 -55.75 -37.906 1 76 62 ILE B O 1
ATOM 6497 N N . PRO B 1 63 ? -36.406 -54.688 -38.375 1 75.94 63 PRO B N 1
ATOM 6498 C CA . PRO B 1 63 ? -37.188 -55.906 -38.406 1 75.94 63 PRO B CA 1
ATOM 6499 C C . PRO B 1 63 ? -36.781 -56.844 -39.531 1 75.94 63 PRO B C 1
ATOM 6501 O O . PRO B 1 63 ? -36.531 -56.406 -40.656 1 75.94 63 PRO B O 1
ATOM 6504 N N . ASN B 1 64 ? -36.375 -58.281 -39.406 1 77.31 64 ASN B N 1
ATOM 6505 C CA . ASN B 1 64 ? -36.062 -59.344 -40.344 1 77.31 64 ASN B CA 1
ATOM 6506 C C . ASN B 1 64 ? -34.719 -59.156 -41 1 77.31 64 ASN B C 1
ATOM 6508 O O . ASN B 1 64 ? -34.562 -59.375 -42.188 1 77.31 64 ASN B O 1
ATOM 6512 N N . ALA B 1 65 ? -33.781 -58.531 -40.219 1 75.56 65 ALA B N 1
ATOM 6513 C CA . ALA B 1 65 ? -32.438 -58.344 -40.75 1 75.56 65 ALA B CA 1
ATOM 6514 C C . ALA B 1 65 ? -31.781 -59.656 -41.062 1 75.56 65 ALA B C 1
ATOM 6516 O O . ALA B 1 65 ? -31.703 -60.562 -40.219 1 75.56 65 ALA B O 1
ATOM 6517 N N . THR B 1 66 ? -31.531 -60 -42.406 1 82.88 66 THR B N 1
ATOM 6518 C CA . THR B 1 66 ? -30.859 -61.25 -42.812 1 82.88 66 THR B CA 1
ATOM 6519 C C . THR B 1 66 ? -29.359 -61.125 -42.594 1 82.88 66 THR B C 1
ATOM 6521 O O . THR B 1 66 ? -28.812 -60.031 -42.469 1 82.88 66 THR B O 1
ATOM 6524 N N . SER B 1 67 ? -28.656 -62.25 -42.406 1 85.06 67 SER B N 1
ATOM 6525 C CA . SER B 1 67 ? -27.219 -62.312 -42.188 1 85.06 67 SER B CA 1
ATOM 6526 C C . SER B 1 67 ? -26.453 -61.656 -43.312 1 85.06 67 SER B C 1
ATOM 6528 O O . SER B 1 67 ? -25.391 -61.062 -43.094 1 85.06 67 SER B O 1
ATOM 6530 N N . LYS B 1 68 ? -27.047 -61.656 -44.5 1 86.88 68 LYS B N 1
ATOM 6531 C CA . LYS B 1 68 ? -26.406 -61.062 -45.656 1 86.88 68 LYS B CA 1
ATOM 6532 C C . LYS B 1 68 ? -26.469 -59.531 -45.594 1 86.88 68 LYS B C 1
ATOM 6534 O O . LYS B 1 68 ? -25.516 -58.844 -45.969 1 86.88 68 LYS B O 1
ATOM 6539 N N . MET B 1 69 ? -27.547 -59.062 -45.094 1 86.12 69 MET B N 1
ATOM 6540 C CA . MET B 1 69 ? -27.719 -57.625 -45 1 86.12 69 MET B CA 1
ATOM 6541 C C . MET B 1 69 ? -26.797 -57.031 -43.906 1 86.12 69 MET B C 1
ATOM 6543 O O . MET B 1 69 ? -26.25 -55.938 -44.094 1 86.12 69 MET B O 1
ATOM 6547 N N . ILE B 1 70 ? -26.672 -57.781 -42.875 1 87.88 70 ILE B N 1
ATOM 6548 C CA . ILE B 1 70 ? -25.812 -57.375 -41.781 1 87.88 70 ILE B CA 1
ATOM 6549 C C . ILE B 1 70 ? -24.359 -57.344 -42.25 1 87.88 70 ILE B C 1
ATOM 6551 O O . ILE B 1 70 ? -23.594 -56.438 -41.938 1 87.88 70 ILE B O 1
ATOM 6555 N N . ALA B 1 71 ? -23.984 -58.344 -43.062 1 89.19 71 ALA B N 1
ATOM 6556 C CA . ALA B 1 71 ? -22.625 -58.438 -43.562 1 89.19 71 ALA B CA 1
ATOM 6557 C C . ALA B 1 71 ? -22.328 -57.312 -44.562 1 89.19 71 ALA B C 1
ATOM 6559 O O . ALA B 1 71 ? -21.203 -56.75 -44.562 1 89.19 71 ALA B O 1
ATOM 6560 N N . ARG B 1 72 ? -23.266 -56.969 -45.344 1 89.62 72 ARG B N 1
ATOM 6561 C CA . ARG B 1 72 ? -23.109 -55.875 -46.281 1 89.62 72 ARG B CA 1
ATOM 6562 C C . ARG B 1 72 ? -22.984 -54.531 -45.531 1 89.62 72 ARG B C 1
ATOM 6564 O O . ARG B 1 72 ? -22.172 -53.688 -45.906 1 89.62 72 ARG B O 1
ATOM 6571 N N . ARG B 1 73 ? -23.797 -54.406 -44.594 1 89.06 73 ARG B N 1
ATOM 6572 C CA . ARG B 1 73 ? -23.734 -53.156 -43.812 1 89.06 73 ARG B CA 1
ATOM 6573 C C . ARG B 1 73 ? -22.422 -53.062 -43.062 1 89.06 73 ARG B C 1
ATOM 6575 O O . ARG B 1 73 ? -21.859 -51.969 -42.906 1 89.06 73 ARG B O 1
ATOM 6582 N N . LYS B 1 74 ? -21.984 -54.125 -42.438 1 92.56 74 LYS B N 1
ATOM 6583 C CA . LYS B 1 74 ? -20.688 -54.156 -41.781 1 92.56 74 LYS B CA 1
ATOM 6584 C C . LYS B 1 74 ? -19.578 -53.719 -42.719 1 92.56 74 LYS B C 1
ATOM 6586 O O . LYS B 1 74 ? -18.703 -52.938 -42.312 1 92.56 74 LYS B O 1
ATOM 6591 N N . LYS B 1 75 ? -19.594 -54.125 -43.906 1 92.12 75 LYS B N 1
ATOM 6592 C CA . LYS B 1 75 ? -18.562 -53.781 -44.875 1 92.12 75 LYS B CA 1
ATOM 6593 C C . LYS B 1 75 ? -18.609 -52.312 -45.219 1 92.12 75 LYS B C 1
ATOM 6595 O O . LYS B 1 75 ? -17.578 -51.656 -45.406 1 92.12 75 LYS B O 1
ATOM 6600 N N . LEU B 1 76 ? -19.797 -51.812 -45.312 1 92.81 76 LEU B N 1
ATOM 6601 C CA . LEU B 1 76 ? -19.953 -50.375 -45.594 1 92.81 76 LEU B CA 1
ATOM 6602 C C . LEU B 1 76 ? -19.438 -49.531 -44.438 1 92.81 76 LEU B C 1
ATOM 6604 O O . LEU B 1 76 ? -18.797 -48.5 -44.656 1 92.81 76 LEU B O 1
ATOM 6608 N N . LEU B 1 77 ? -19.75 -49.969 -43.25 1 93.31 77 LEU B N 1
ATOM 6609 C CA . LEU B 1 77 ? -19.297 -49.281 -42.062 1 93.31 77 LEU B CA 1
ATOM 6610 C C . LEU B 1 77 ? -17.766 -49.344 -41.938 1 93.31 77 LEU B C 1
ATOM 6612 O O . LEU B 1 77 ? -17.141 -48.375 -41.469 1 93.31 77 LEU B O 1
ATOM 6616 N N . GLU B 1 78 ? -17.203 -50.469 -42.219 1 95.25 78 GLU B N 1
ATOM 6617 C CA . GLU B 1 78 ? -15.742 -50.594 -42.188 1 95.25 78 GLU B CA 1
ATOM 6618 C C . GLU B 1 78 ? -15.086 -49.594 -43.125 1 95.25 78 GLU B C 1
ATOM 6620 O O . GLU B 1 78 ? -14.055 -49 -42.812 1 95.25 78 GLU B O 1
ATOM 6625 N N . LYS B 1 79 ? -15.664 -49.438 -44.281 1 94.06 79 LYS B N 1
ATOM 6626 C CA . LYS B 1 79 ? -15.125 -48.469 -45.25 1 94.06 79 LYS B CA 1
ATOM 6627 C C . LYS B 1 79 ? -15.234 -47.062 -44.75 1 94.06 79 LYS B C 1
ATOM 6629 O O . LYS B 1 79 ? -14.328 -46.25 -44.938 1 94.06 79 LYS B O 1
ATOM 6634 N N . GLU B 1 80 ? -16.312 -46.812 -44.156 1 94.62 80 GLU B N 1
ATOM 6635 C CA . GLU B 1 80 ? -16.484 -45.469 -43.594 1 94.62 80 GLU B CA 1
ATOM 6636 C C . GLU B 1 80 ? -15.484 -45.219 -42.469 1 94.62 80 GLU B C 1
ATOM 6638 O O . GLU B 1 80 ? -14.922 -44.125 -42.375 1 94.62 80 GLU B O 1
ATOM 6643 N N . LEU B 1 81 ? -15.344 -46.156 -41.594 1 95.62 81 LEU B N 1
ATOM 6644 C CA . LEU B 1 81 ? -14.406 -46.031 -40.469 1 95.62 81 LEU B CA 1
ATOM 6645 C C . LEU B 1 81 ? -12.969 -45.938 -40.969 1 95.62 81 LEU B C 1
ATOM 6647 O O . LEU B 1 81 ? -12.133 -45.281 -40.344 1 95.62 81 LEU B O 1
ATOM 6651 N N . GLN B 1 82 ? -12.734 -46.594 -42.062 1 95.31 82 GLN B N 1
ATOM 6652 C CA . GLN B 1 82 ? -11.414 -46.469 -42.656 1 95.31 82 GLN B CA 1
ATOM 6653 C C . GLN B 1 82 ? -11.156 -45.062 -43.156 1 95.31 82 GLN B C 1
ATOM 6655 O O . GLN B 1 82 ? -10.039 -44.531 -43.031 1 95.31 82 GLN B O 1
ATOM 6660 N N . ALA B 1 83 ? -12.109 -44.531 -43.719 1 95.06 83 ALA B N 1
ATOM 6661 C CA . ALA B 1 83 ? -12 -43.125 -44.156 1 95.06 83 ALA B CA 1
ATOM 6662 C C . ALA B 1 83 ? -11.789 -42.188 -42.969 1 95.06 83 ALA B C 1
ATOM 6664 O O . ALA B 1 83 ? -11.016 -41.25 -43.062 1 95.06 83 ALA B O 1
ATOM 6665 N N . VAL B 1 84 ? -12.484 -42.469 -41.938 1 95.19 84 VAL B N 1
ATOM 6666 C CA . VAL B 1 84 ? -12.344 -41.688 -40.75 1 95.19 84 VAL B CA 1
ATOM 6667 C C . VAL B 1 84 ? -10.93 -41.812 -40.188 1 95.19 84 VAL B C 1
ATOM 6669 O O . VAL B 1 84 ? -10.305 -40.844 -39.781 1 95.19 84 VAL B O 1
ATOM 6672 N N . ALA B 1 85 ? -10.469 -43 -40.094 1 95.88 85 ALA B N 1
ATOM 6673 C CA . ALA B 1 85 ? -9.117 -43.25 -39.594 1 95.88 85 ALA B CA 1
ATOM 6674 C C . ALA B 1 85 ? -8.078 -42.531 -40.469 1 95.88 85 ALA B C 1
ATOM 6676 O O . ALA B 1 85 ? -7.086 -42.031 -39.938 1 95.88 85 ALA B O 1
ATOM 6677 N N . ASN B 1 86 ? -8.328 -42.594 -41.75 1 95.44 86 ASN B N 1
ATOM 6678 C CA . ASN B 1 86 ? -7.43 -41.875 -42.688 1 95.44 86 ASN B CA 1
ATOM 6679 C C . ASN B 1 86 ? -7.402 -40.375 -42.375 1 95.44 86 ASN B C 1
ATOM 6681 O O . ASN B 1 86 ? -6.34 -39.75 -42.438 1 95.44 86 ASN B O 1
ATOM 6685 N N . GLY B 1 87 ? -8.5 -39.875 -42.125 1 94.31 87 GLY B N 1
ATOM 6686 C CA . GLY B 1 87 ? -8.57 -38.469 -41.75 1 94.31 87 GLY B CA 1
ATOM 6687 C C . GLY B 1 87 ? -7.863 -38.188 -40.438 1 94.31 87 GLY B C 1
ATOM 6688 O O . GLY B 1 87 ? -7.207 -37.156 -40.281 1 94.31 87 GLY B O 1
ATOM 6689 N N . MET B 1 88 ? -7.969 -39.031 -39.469 1 94.31 88 MET B N 1
ATOM 6690 C CA . MET B 1 88 ? -7.301 -38.875 -38.188 1 94.31 88 MET B CA 1
ATOM 6691 C C . MET B 1 88 ? -5.785 -38.906 -38.344 1 94.31 88 MET B C 1
ATOM 6693 O O . MET B 1 88 ? -5.078 -38.094 -37.75 1 94.31 88 MET B O 1
ATOM 6697 N N . VAL B 1 89 ? -5.352 -39.781 -39.125 1 94.88 89 VAL B N 1
ATOM 6698 C CA . VAL B 1 89 ? -3.918 -39.938 -39.344 1 94.88 89 VAL B CA 1
ATOM 6699 C C . VAL B 1 89 ? -3.35 -38.75 -40.062 1 94.88 89 VAL B C 1
ATOM 6701 O O . VAL B 1 89 ? -2.238 -38.281 -39.781 1 94.88 89 VAL B O 1
ATOM 6704 N N . ASP B 1 90 ? -4.098 -38.219 -41 1 91.69 90 ASP B N 1
ATOM 6705 C CA . ASP B 1 90 ? -3.66 -37.031 -41.719 1 91.69 90 ASP B CA 1
ATOM 6706 C C . ASP B 1 90 ? -3.461 -35.844 -40.781 1 91.69 90 ASP B C 1
ATOM 6708 O O . ASP B 1 90 ? -2.535 -35.031 -40.969 1 91.69 90 ASP B O 1
ATOM 6712 N N . LYS B 1 91 ? -4.25 -35.781 -39.906 1 89.44 91 LYS B N 1
ATOM 6713 C CA . LYS B 1 91 ? -4.164 -34.688 -38.938 1 89.44 91 LYS B CA 1
ATOM 6714 C C . LYS B 1 91 ? -3.082 -34.938 -37.906 1 89.44 91 LYS B C 1
ATOM 6716 O O . LYS B 1 91 ? -2.467 -34 -37.406 1 89.44 91 LYS B O 1
ATOM 6721 N N . LEU B 1 92 ? -2.832 -36.062 -37.625 1 92.56 92 LEU B N 1
ATOM 6722 C CA . LEU B 1 92 ? -1.952 -36.469 -36.531 1 92.56 92 LEU B CA 1
ATOM 6723 C C . LEU B 1 92 ? -0.493 -36.438 -36.969 1 92.56 92 LEU B C 1
ATOM 6725 O O . LEU B 1 92 ? 0.361 -35.906 -36.281 1 92.56 92 LEU B O 1
ATOM 6729 N N . VAL B 1 93 ? -0.141 -37 -38.094 1 92.62 93 VAL B N 1
ATOM 6730 C CA . VAL B 1 93 ? 1.224 -37.312 -38.469 1 92.62 93 VAL B CA 1
ATOM 6731 C C . VAL B 1 93 ? 1.982 -36.062 -38.875 1 92.62 93 VAL B C 1
ATOM 6733 O O . VAL B 1 93 ? 1.436 -35.188 -39.531 1 92.62 93 VAL B O 1
ATOM 6736 N N . ALA B 1 94 ? 3.273 -35.969 -38.469 1 92.81 94 ALA B N 1
ATOM 6737 C CA . ALA B 1 94 ? 4.176 -34.875 -38.844 1 92.81 94 ALA B CA 1
ATOM 6738 C C . ALA B 1 94 ? 4.57 -34.969 -40.312 1 92.81 94 ALA B C 1
ATOM 6740 O O . ALA B 1 94 ? 4.578 -36.062 -40.906 1 92.81 94 ALA B O 1
ATOM 6741 N N . ASP B 1 95 ? 4.84 -33.812 -40.844 1 91 95 ASP B N 1
ATOM 6742 C CA . ASP B 1 95 ? 5.195 -33.75 -42.281 1 91 95 ASP B CA 1
ATOM 6743 C C . ASP B 1 95 ? 6.68 -33.438 -42.438 1 91 95 ASP B C 1
ATOM 6745 O O . ASP B 1 95 ? 7.047 -32.344 -42.906 1 91 95 ASP B O 1
ATOM 6749 N N . LEU B 1 96 ? 7.539 -34.375 -42.156 1 89.69 96 LEU B N 1
ATOM 6750 C CA . LEU B 1 96 ? 8.984 -34.188 -42.25 1 89.69 96 LEU B CA 1
ATOM 6751 C C . LEU B 1 96 ? 9.492 -34.656 -43.625 1 89.69 96 LEU B C 1
ATOM 6753 O O . LEU B 1 96 ? 10.234 -35.625 -43.719 1 89.69 96 LEU B O 1
ATOM 6757 N N . ASN B 1 97 ? 9.18 -33.875 -44.688 1 86.38 97 ASN B N 1
ATOM 6758 C CA . ASN B 1 97 ? 9.5 -34.312 -46.031 1 86.38 97 ASN B CA 1
ATOM 6759 C C . ASN B 1 97 ? 10.523 -33.375 -46.688 1 86.38 97 ASN B C 1
ATOM 6761 O O . ASN B 1 97 ? 11.094 -33.719 -47.719 1 86.38 97 ASN B O 1
ATOM 6765 N N . SER B 1 98 ? 10.812 -32.312 -46.031 1 87.62 98 SER B N 1
ATOM 6766 C CA . SER B 1 98 ? 11.602 -31.312 -46.75 1 87.62 98 SER B CA 1
ATOM 6767 C C . SER B 1 98 ? 12.773 -30.812 -45.906 1 87.62 98 SER B C 1
ATOM 6769 O O . SER B 1 98 ? 12.586 -30.047 -44.969 1 87.62 98 SER B O 1
ATOM 6771 N N . LEU B 1 99 ? 13.945 -31.172 -46.375 1 88.06 99 LEU B N 1
ATOM 6772 C CA . LEU B 1 99 ? 15.156 -30.656 -45.719 1 88.06 99 LEU B CA 1
ATOM 6773 C C . LEU B 1 99 ? 15.32 -29.172 -45.969 1 88.06 99 LEU B C 1
ATOM 6775 O O . LEU B 1 99 ? 15.82 -28.438 -45.125 1 88.06 99 LEU B O 1
ATOM 6779 N N . ARG B 1 100 ? 14.93 -28.734 -47.125 1 86.69 100 ARG B N 1
ATOM 6780 C CA . ARG B 1 100 ? 15.008 -27.312 -47.469 1 86.69 100 ARG B CA 1
ATOM 6781 C C . ARG B 1 100 ? 14.164 -26.469 -46.5 1 86.69 100 ARG B C 1
ATOM 6783 O O . ARG B 1 100 ? 14.594 -25.391 -46.094 1 86.69 100 ARG B O 1
ATOM 6790 N N . PHE B 1 101 ? 13.07 -26.969 -46.281 1 89.25 101 PHE B N 1
ATOM 6791 C CA . PHE B 1 101 ? 12.203 -26.25 -45.375 1 89.25 101 PHE B CA 1
ATOM 6792 C C . PHE B 1 101 ? 12.844 -26.156 -44 1 89.25 101 PHE B C 1
ATOM 6794 O O . PHE B 1 101 ? 12.82 -25.094 -43.375 1 89.25 101 PHE B O 1
ATOM 6801 N N . ILE B 1 102 ? 13.383 -27.219 -43.469 1 90.38 102 ILE B N 1
ATOM 6802 C CA . ILE B 1 102 ? 13.969 -27.266 -42.156 1 90.38 102 ILE B CA 1
ATOM 6803 C C . ILE B 1 102 ? 15.133 -26.281 -42.062 1 90.38 102 ILE B C 1
ATOM 6805 O O . ILE B 1 102 ? 15.305 -25.594 -41.031 1 90.38 102 ILE B O 1
ATOM 6809 N N . ARG B 1 103 ? 15.891 -26.188 -43.062 1 88.62 103 ARG B N 1
ATOM 6810 C CA . ARG B 1 103 ? 17.016 -25.25 -43.094 1 88.62 103 ARG B CA 1
ATOM 6811 C C . ARG B 1 103 ? 16.531 -23.812 -43.094 1 88.62 103 ARG B C 1
ATOM 6813 O O . ARG B 1 103 ? 17.078 -22.969 -42.344 1 88.62 103 ARG B O 1
ATOM 6820 N N . LEU B 1 104 ? 15.523 -23.547 -43.875 1 88.12 104 LEU B N 1
ATOM 6821 C CA . LEU B 1 104 ? 14.945 -22.203 -43.906 1 88.12 104 LEU B CA 1
ATOM 6822 C C . LEU B 1 104 ? 14.305 -21.875 -42.562 1 88.12 104 LEU B C 1
ATOM 6824 O O . LEU B 1 104 ? 14.438 -20.75 -42.094 1 88.12 104 LEU B O 1
ATOM 6828 N N . PHE B 1 105 ? 13.617 -22.844 -42.125 1 87.62 105 PHE B N 1
ATOM 6829 C CA . PHE B 1 105 ? 12.969 -22.672 -40.844 1 87.62 105 PHE B CA 1
ATOM 6830 C C . PHE B 1 105 ? 14 -22.438 -39.75 1 87.62 105 PHE B C 1
ATOM 6832 O O . PHE B 1 105 ? 13.805 -21.578 -38.875 1 87.62 105 PHE B O 1
ATOM 6839 N N . GLY B 1 106 ? 15.031 -23.156 -39.688 1 87.44 106 GLY B N 1
ATOM 6840 C CA . GLY B 1 106 ? 16.109 -22.953 -38.75 1 87.44 106 GLY B CA 1
ATOM 6841 C C . GLY B 1 106 ? 16.703 -21.547 -38.812 1 87.44 106 GLY B C 1
ATOM 6842 O O . GLY B 1 106 ? 17.016 -20.953 -37.781 1 87.44 106 GLY B O 1
ATOM 6843 N N . PHE B 1 107 ? 16.844 -21.078 -39.969 1 86.38 107 PHE B N 1
ATOM 6844 C CA . PHE B 1 107 ? 17.344 -19.719 -40.188 1 86.38 107 PHE B CA 1
ATOM 6845 C C . PHE B 1 107 ? 16.406 -18.688 -39.594 1 86.38 107 PHE B C 1
ATOM 6847 O O . PHE B 1 107 ? 16.828 -17.75 -38.906 1 86.38 107 PHE B O 1
ATOM 6854 N N . PHE B 1 108 ? 15.211 -18.859 -39.844 1 85.81 108 PHE B N 1
ATOM 6855 C CA . PHE B 1 108 ? 14.203 -17.922 -39.344 1 85.81 108 PHE B CA 1
ATOM 6856 C C . PHE B 1 108 ? 14.156 -17.953 -37.812 1 85.81 108 PHE B C 1
ATOM 6858 O O . PHE B 1 108 ? 14.047 -16.906 -37.156 1 85.81 108 PHE B O 1
ATOM 6865 N N . VAL B 1 109 ? 14.164 -19.125 -37.25 1 88.12 109 VAL B N 1
ATOM 6866 C CA . VAL B 1 109 ? 14.109 -19.266 -35.781 1 88.12 109 VAL B CA 1
ATOM 6867 C C . VAL B 1 109 ? 15.344 -18.625 -35.156 1 88.12 109 VAL B C 1
ATOM 6869 O O . VAL B 1 109 ? 15.242 -17.953 -34.156 1 88.12 109 VAL B O 1
ATOM 6872 N N . ASN B 1 110 ? 16.391 -18.844 -35.75 1 87.31 110 ASN B N 1
ATOM 6873 C CA . ASN B 1 110 ? 17.625 -18.203 -35.25 1 87.31 110 ASN B CA 1
ATOM 6874 C C . ASN B 1 110 ? 17.484 -16.688 -35.219 1 87.31 110 ASN B C 1
ATOM 6876 O O . ASN B 1 110 ? 17.875 -16.062 -34.219 1 87.31 110 ASN B O 1
ATOM 6880 N N . ASN B 1 111 ? 17 -16.125 -36.281 1 84.75 111 ASN B N 1
ATOM 6881 C CA . ASN B 1 111 ? 16.828 -14.688 -36.344 1 84.75 111 ASN B CA 1
ATOM 6882 C C . ASN B 1 111 ? 15.883 -14.18 -35.25 1 84.75 111 ASN B C 1
ATOM 6884 O O . ASN B 1 111 ? 16.109 -13.125 -34.656 1 84.75 111 ASN B O 1
ATOM 6888 N N . ILE B 1 112 ? 14.914 -14.898 -35.031 1 84.25 112 ILE B N 1
ATOM 6889 C CA . ILE B 1 112 ? 13.93 -14.523 -34.031 1 84.25 112 ILE B CA 1
ATOM 6890 C C . ILE B 1 112 ? 14.562 -14.594 -32.656 1 84.25 112 ILE B C 1
ATOM 6892 O O . ILE B 1 112 ? 14.398 -13.672 -31.844 1 84.25 112 ILE B O 1
ATOM 6896 N N . LEU B 1 113 ? 15.227 -15.633 -32.344 1 87.25 113 LEU B N 1
ATOM 6897 C CA . LEU B 1 113 ? 15.797 -15.852 -31.016 1 87.25 113 LEU B CA 1
ATOM 6898 C C . LEU B 1 113 ? 16.891 -14.828 -30.719 1 87.25 113 LEU B C 1
ATOM 6900 O O . LEU B 1 113 ? 16.984 -14.328 -29.609 1 87.25 113 LEU B O 1
ATOM 6904 N N . VAL B 1 114 ? 17.672 -14.492 -31.719 1 85.19 114 VAL B N 1
ATOM 6905 C CA . VAL B 1 114 ? 18.766 -13.539 -31.516 1 85.19 114 VAL B CA 1
ATOM 6906 C C . VAL B 1 114 ? 18.188 -12.148 -31.25 1 85.19 114 VAL B C 1
ATOM 6908 O O . VAL B 1 114 ? 18.75 -11.391 -30.453 1 85.19 114 VAL B O 1
ATOM 6911 N N . ARG B 1 115 ? 17.188 -11.812 -31.875 1 84.5 115 ARG B N 1
ATOM 6912 C CA . ARG B 1 115 ? 16.562 -10.5 -31.703 1 84.5 115 ARG B CA 1
ATOM 6913 C C . ARG B 1 115 ? 15.852 -10.398 -30.359 1 84.5 115 ARG B C 1
ATOM 6915 O O . ARG B 1 115 ? 15.906 -9.367 -29.688 1 84.5 115 ARG B O 1
ATOM 6922 N N . MET B 1 116 ? 15.258 -11.461 -30.016 1 85.94 116 MET B N 1
ATOM 6923 C CA . MET B 1 116 ? 14.477 -11.445 -28.797 1 85.94 116 MET B CA 1
ATOM 6924 C C . MET B 1 116 ? 15.375 -11.609 -27.562 1 85.94 116 MET B C 1
ATOM 6926 O O . MET B 1 116 ? 15.188 -10.93 -26.562 1 85.94 116 MET B O 1
ATOM 6930 N N . TYR B 1 117 ? 16.188 -12.492 -27.594 1 89.12 117 TYR B N 1
ATOM 6931 C CA . TYR B 1 117 ? 17.109 -12.781 -26.5 1 89.12 117 TYR B CA 1
ATOM 6932 C C . TYR B 1 117 ? 18.547 -12.484 -26.906 1 89.12 117 TYR B C 1
ATOM 6934 O O . TYR B 1 117 ? 19.328 -13.406 -27.188 1 89.12 117 TYR B O 1
ATOM 6942 N N . HIS B 1 118 ? 18.875 -11.219 -26.719 1 84.62 118 HIS B N 1
ATOM 6943 C CA . HIS B 1 118 ? 20.094 -10.641 -27.297 1 84.62 118 HIS B CA 1
ATOM 6944 C C . HIS B 1 118 ? 21.344 -11.188 -26.609 1 84.62 118 HIS B C 1
ATOM 6946 O O . HIS B 1 118 ? 22.438 -11.086 -27.156 1 84.62 118 HIS B O 1
ATOM 6952 N N . GLN B 1 119 ? 21.141 -11.805 -25.5 1 85.06 119 GLN B N 1
ATOM 6953 C CA . GLN B 1 119 ? 22.312 -12.359 -24.812 1 85.06 119 GLN B CA 1
ATOM 6954 C C . GLN B 1 119 ? 22.5 -13.828 -25.172 1 85.06 119 GLN B C 1
ATOM 6956 O O . GLN B 1 119 ? 23.453 -14.461 -24.703 1 85.06 119 GLN B O 1
ATOM 6961 N N . GLY B 1 120 ? 21.562 -14.367 -25.922 1 86.94 120 GLY B N 1
ATOM 6962 C CA . GLY B 1 120 ? 21.75 -15.68 -26.531 1 86.94 120 GLY B CA 1
ATOM 6963 C C . GLY B 1 120 ? 21.172 -16.812 -25.703 1 86.94 120 GLY B C 1
ATOM 6964 O O . GLY B 1 120 ? 20.531 -16.562 -24.672 1 86.94 120 GLY B O 1
ATOM 6965 N N . VAL B 1 121 ? 21.359 -18.016 -26.266 1 89.88 121 VAL B N 1
ATOM 6966 C CA . VAL B 1 121 ? 20.953 -19.25 -25.625 1 89.88 121 VAL B CA 1
ATOM 6967 C C . VAL B 1 121 ? 22.172 -19.969 -25.047 1 89.88 121 VAL B C 1
ATOM 6969 O O . VAL B 1 121 ? 23.125 -20.266 -25.766 1 89.88 121 VAL B O 1
ATOM 6972 N N . HIS B 1 122 ? 22.078 -20.188 -23.734 1 90.81 122 HIS B N 1
ATOM 6973 C CA . HIS B 1 122 ? 23.203 -20.812 -23.047 1 90.81 122 HIS B CA 1
ATOM 6974 C C . HIS B 1 122 ? 22.906 -22.281 -22.734 1 90.81 122 HIS B C 1
ATOM 6976 O O . HIS B 1 122 ? 21.812 -22.625 -22.297 1 90.81 122 HIS B O 1
ATOM 6982 N N . ILE B 1 123 ? 23.859 -23.141 -23.031 1 91.19 123 ILE B N 1
ATOM 6983 C CA . ILE B 1 123 ? 23.766 -24.562 -22.688 1 91.19 123 ILE B CA 1
ATOM 6984 C C . ILE B 1 123 ? 25.031 -25 -21.953 1 91.19 123 ILE B C 1
ATOM 6986 O O . ILE B 1 123 ? 26.062 -24.312 -22 1 91.19 123 ILE B O 1
ATOM 6990 N N . SER B 1 124 ? 24.922 -26.031 -21.188 1 90.88 124 SER B N 1
ATOM 6991 C CA . SER B 1 124 ? 26.094 -26.641 -20.562 1 90.88 124 SER B CA 1
ATOM 6992 C C . SER B 1 124 ? 26.797 -27.609 -21.5 1 90.88 124 SER B C 1
ATOM 6994 O O . SER B 1 124 ? 26.188 -28.578 -21.953 1 90.88 124 SER B O 1
ATOM 6996 N N . GLU B 1 125 ? 28.047 -27.391 -21.688 1 90.06 125 GLU B N 1
ATOM 6997 C CA . GLU B 1 125 ? 28.812 -28.25 -22.594 1 90.06 125 GLU B CA 1
ATOM 6998 C C . GLU B 1 125 ? 28.891 -29.688 -22.078 1 90.06 125 GLU B C 1
ATOM 7000 O O . GLU B 1 125 ? 28.75 -30.641 -22.844 1 90.06 125 GLU B O 1
ATOM 7005 N N . ARG B 1 126 ? 29.062 -29.766 -20.844 1 92.25 126 ARG B N 1
ATOM 7006 C CA . ARG B 1 126 ? 29.172 -31.078 -20.234 1 92.25 126 ARG B CA 1
ATOM 7007 C C . ARG B 1 126 ? 27.875 -31.859 -20.375 1 92.25 126 ARG B C 1
ATOM 7009 O O . ARG B 1 126 ? 27.875 -33.031 -20.703 1 92.25 126 ARG B O 1
ATOM 7016 N N . GLU B 1 127 ? 26.859 -31.234 -20.141 1 93.19 127 GLU B N 1
ATOM 7017 C CA . GLU B 1 127 ? 25.547 -31.875 -20.234 1 93.19 127 GLU B CA 1
ATOM 7018 C C . GLU B 1 127 ? 25.219 -32.25 -21.672 1 93.19 127 GLU B C 1
ATOM 7020 O O . GLU B 1 127 ? 24.625 -33.312 -21.922 1 93.19 127 GLU B O 1
ATOM 7025 N N . PHE B 1 128 ? 25.641 -31.438 -22.547 1 90.62 128 PHE B N 1
ATOM 7026 C CA . PHE B 1 128 ? 25.406 -31.719 -23.953 1 90.62 128 PHE B CA 1
ATOM 7027 C C . PHE B 1 128 ? 26.219 -32.938 -24.422 1 90.62 128 PHE B C 1
ATOM 7029 O O . PHE B 1 128 ? 25.734 -33.781 -25.172 1 90.62 128 PHE B O 1
ATOM 7036 N N . LEU B 1 129 ? 27.422 -33 -23.969 1 92.94 129 LEU B N 1
ATOM 7037 C CA . LEU B 1 129 ? 28.266 -34.125 -24.359 1 92.94 129 LEU B CA 1
ATOM 7038 C C . LEU B 1 129 ? 27.672 -35.438 -23.875 1 92.94 129 LEU B C 1
ATOM 7040 O O . LEU B 1 129 ? 27.75 -36.438 -24.578 1 92.94 129 LEU B O 1
ATOM 7044 N N . GLU B 1 130 ? 27.172 -35.375 -22.766 1 95.06 130 GLU B N 1
ATOM 7045 C CA . GLU B 1 130 ? 26.516 -36.594 -22.234 1 95.06 130 GLU B CA 1
ATOM 7046 C C . GLU B 1 130 ? 25.281 -36.938 -23.062 1 95.06 130 GLU B C 1
ATOM 7048 O O . GLU B 1 130 ? 25.016 -38.125 -23.312 1 95.06 130 GLU B O 1
ATOM 7053 N N . LEU B 1 131 ? 24.5 -36 -23.422 1 94.94 131 LEU B N 1
ATOM 7054 C CA . LEU B 1 131 ? 23.328 -36.219 -24.266 1 94.94 131 LEU B CA 1
ATOM 7055 C C . LEU B 1 131 ? 23.75 -36.781 -25.625 1 94.94 131 LEU B C 1
ATOM 7057 O O . LEU B 1 131 ? 23.109 -37.688 -26.141 1 94.94 131 LEU B O 1
ATOM 7061 N N . ARG B 1 132 ? 24.797 -36.219 -26.125 1 93.81 132 ARG B N 1
ATOM 7062 C CA . ARG B 1 132 ? 25.312 -36.656 -27.422 1 93.81 132 ARG B CA 1
ATOM 7063 C C . ARG B 1 132 ? 25.75 -38.125 -27.344 1 93.81 132 ARG B C 1
ATOM 7065 O O . ARG B 1 132 ? 25.484 -38.906 -28.266 1 93.81 132 ARG B O 1
ATOM 7072 N N . ARG B 1 133 ? 26.375 -38.469 -26.312 1 95.69 133 ARG B N 1
ATOM 7073 C CA . ARG B 1 133 ? 26.812 -39.844 -26.109 1 95.69 133 ARG B CA 1
ATOM 7074 C C . ARG B 1 133 ? 25.609 -40.781 -26.094 1 95.69 133 ARG B C 1
ATOM 7076 O O . ARG B 1 133 ? 25.641 -41.844 -26.734 1 95.69 133 ARG B O 1
ATOM 7083 N N . VAL B 1 134 ? 24.688 -40.438 -25.406 1 96.5 134 VAL B N 1
ATOM 7084 C CA . VAL B 1 134 ? 23.5 -41.281 -25.281 1 96.5 134 VAL B CA 1
ATOM 7085 C C . VAL B 1 134 ? 22.766 -41.312 -26.625 1 96.5 134 VAL B C 1
ATOM 7087 O O . VAL B 1 134 ? 22.203 -42.344 -26.984 1 96.5 134 VAL B O 1
ATOM 7090 N N . ALA B 1 135 ? 22.75 -40.219 -27.312 1 95.31 135 ALA B N 1
ATOM 7091 C CA . ALA B 1 135 ? 22.094 -40.156 -28.625 1 95.31 135 ALA B CA 1
ATOM 7092 C C . ALA B 1 135 ? 22.766 -41.094 -29.609 1 95.31 135 ALA B C 1
ATOM 7094 O O . ALA B 1 135 ? 22.094 -41.75 -30.406 1 95.31 135 ALA B O 1
ATOM 7095 N N . ILE B 1 136 ? 24.047 -41.156 -29.547 1 95.19 136 ILE B N 1
ATOM 7096 C CA . ILE B 1 136 ? 24.797 -42.062 -30.422 1 95.19 136 ILE B CA 1
ATOM 7097 C C . ILE B 1 136 ? 24.469 -43.5 -30.078 1 95.19 136 ILE B C 1
ATOM 7099 O O . ILE B 1 136 ? 24.188 -44.312 -30.953 1 95.19 136 ILE B O 1
ATOM 7103 N N . HIS B 1 137 ? 24.469 -43.75 -28.812 1 95.75 137 HIS B N 1
ATOM 7104 C CA . HIS B 1 137 ? 24.125 -45.094 -28.359 1 95.75 137 HIS B CA 1
ATOM 7105 C C . HIS B 1 137 ? 22.719 -45.469 -28.766 1 95.75 137 HIS B C 1
ATOM 7107 O O . HIS B 1 137 ? 22.469 -46.594 -29.234 1 95.75 137 HIS B O 1
ATOM 7113 N N . ALA B 1 138 ? 21.828 -44.625 -28.578 1 95.75 138 ALA B N 1
ATOM 7114 C CA . ALA B 1 138 ? 20.422 -44.844 -28.922 1 95.75 138 ALA B CA 1
ATOM 7115 C C . ALA B 1 138 ? 20.266 -45.094 -30.422 1 95.75 138 ALA B C 1
ATOM 7117 O O . ALA B 1 138 ? 19.531 -46 -30.844 1 95.75 138 ALA B O 1
ATOM 7118 N N . ALA B 1 139 ? 20.922 -44.344 -31.188 1 92.25 139 ALA B N 1
ATOM 7119 C CA . ALA B 1 139 ? 20.859 -44.469 -32.625 1 92.25 139 ALA B CA 1
ATOM 7120 C C . ALA B 1 139 ? 21.406 -45.812 -33.094 1 92.25 139 ALA B C 1
ATOM 7122 O O . ALA B 1 139 ? 20.859 -46.438 -34 1 92.25 139 ALA B O 1
ATOM 7123 N N . GLN B 1 140 ? 22.438 -46.281 -32.469 1 94.12 140 GLN B N 1
ATOM 7124 C CA . GLN B 1 140 ? 23.078 -47.531 -32.844 1 94.12 140 GLN B CA 1
ATOM 7125 C C . GLN B 1 140 ? 22.188 -48.719 -32.469 1 94.12 140 GLN B C 1
ATOM 7127 O O . GLN B 1 140 ? 22.25 -49.75 -33.125 1 94.12 140 GLN B O 1
ATOM 7132 N N . ASN B 1 141 ? 21.375 -48.531 -31.547 1 94.75 141 ASN B N 1
ATOM 7133 C CA . ASN B 1 141 ? 20.531 -49.625 -31.094 1 94.75 141 ASN B CA 1
ATOM 7134 C C . ASN B 1 141 ? 19.078 -49.406 -31.5 1 94.75 141 ASN B C 1
ATOM 7136 O O . ASN B 1 141 ? 18.172 -50.031 -30.969 1 94.75 141 ASN B O 1
ATOM 7140 N N . SER B 1 142 ? 18.797 -48.469 -32.344 1 93.44 142 SER B N 1
ATOM 7141 C CA . SER B 1 142 ? 17.469 -48.125 -32.844 1 93.44 142 SER B CA 1
ATOM 7142 C C . SER B 1 142 ? 16.516 -47.812 -31.688 1 93.44 142 SER B C 1
ATOM 7144 O O . SER B 1 142 ? 15.398 -48.344 -31.641 1 93.44 142 SER B O 1
ATOM 7146 N N . GLN B 1 143 ? 17.094 -47.062 -30.75 1 96.31 143 GLN B N 1
ATOM 7147 C CA . GLN B 1 143 ? 16.297 -46.625 -29.609 1 96.31 143 GLN B CA 1
ATOM 7148 C C . GLN B 1 143 ? 15.969 -45.125 -29.719 1 96.31 143 GLN B C 1
ATOM 7150 O O . GLN B 1 143 ? 16.688 -44.375 -30.375 1 96.31 143 GLN B O 1
ATOM 7155 N N . SER B 1 144 ? 14.883 -44.781 -29.125 1 96.88 144 SER B N 1
ATOM 7156 C CA . SER B 1 144 ? 14.406 -43.406 -29.203 1 96.88 144 SER B CA 1
ATOM 7157 C C . SER B 1 144 ? 14.844 -42.594 -28 1 96.88 144 SER B C 1
ATOM 7159 O O . SER B 1 144 ? 15.023 -43.125 -26.906 1 96.88 144 SER B O 1
ATOM 7161 N N . LEU B 1 145 ? 15.07 -41.281 -28.188 1 97.12 145 LEU B N 1
ATOM 7162 C CA . LEU B 1 145 ? 15.156 -40.312 -27.094 1 97.12 145 LEU B CA 1
ATOM 7163 C C . LEU B 1 145 ? 13.797 -39.688 -26.812 1 97.12 145 LEU B C 1
ATOM 7165 O O . LEU B 1 145 ? 13.109 -39.25 -27.734 1 97.12 145 LEU B O 1
ATOM 7169 N N . ILE B 1 146 ? 13.375 -39.75 -25.547 1 98 146 ILE B N 1
ATOM 7170 C CA . ILE B 1 146 ? 12.148 -39.094 -25.125 1 98 146 ILE B CA 1
ATOM 7171 C C . ILE B 1 146 ? 12.492 -37.781 -24.391 1 98 146 ILE B C 1
ATOM 7173 O O . ILE B 1 146 ? 12.781 -37.812 -23.188 1 98 146 ILE B O 1
ATOM 7177 N N . ILE B 1 147 ? 12.391 -36.688 -25.109 1 97.12 147 ILE B N 1
ATOM 7178 C CA . ILE B 1 147 ? 12.727 -35.375 -24.562 1 97.12 147 ILE B CA 1
ATOM 7179 C C . ILE B 1 147 ? 11.539 -34.812 -23.781 1 97.12 147 ILE B C 1
ATOM 7181 O O . ILE B 1 147 ? 10.445 -34.656 -24.328 1 97.12 147 ILE B O 1
ATOM 7185 N N . LEU B 1 148 ? 11.789 -34.531 -22.516 1 97.44 148 LEU B N 1
ATOM 7186 C CA . LEU B 1 148 ? 10.727 -34.062 -21.625 1 97.44 148 LEU B CA 1
ATOM 7187 C C . LEU B 1 148 ? 11.094 -32.75 -21 1 97.44 148 LEU B C 1
ATOM 7189 O O . LEU B 1 148 ? 11.492 -32.688 -19.828 1 97.44 148 LEU B O 1
ATOM 7193 N N . PRO B 1 149 ? 10.82 -31.656 -21.641 1 96.44 149 PRO B N 1
ATOM 7194 C CA . PRO B 1 149 ? 11.102 -30.328 -21.094 1 96.44 149 PRO B CA 1
ATOM 7195 C C . PRO B 1 149 ? 9.969 -29.797 -20.219 1 96.44 149 PRO B C 1
ATOM 7197 O O . PRO B 1 149 ? 8.844 -30.297 -20.281 1 96.44 149 PRO B O 1
ATOM 7200 N N . CYS B 1 150 ? 10.367 -28.812 -19.344 1 94.38 150 CYS B N 1
ATOM 7201 C CA . CYS B 1 150 ? 9.336 -27.984 -18.719 1 94.38 150 CYS B CA 1
ATOM 7202 C C . CYS B 1 150 ? 8.742 -27 -19.719 1 94.38 150 CYS B C 1
ATOM 7204 O O . CYS B 1 150 ? 9.273 -26.844 -20.828 1 94.38 150 CYS B O 1
ATOM 7206 N N . HIS B 1 151 ? 7.648 -26.406 -19.438 1 91.75 151 HIS B N 1
ATOM 7207 C CA . HIS B 1 151 ? 6.953 -25.547 -20.391 1 91.75 151 HIS B CA 1
ATOM 7208 C C . HIS B 1 151 ? 6.672 -24.172 -19.797 1 91.75 151 HIS B C 1
ATOM 7210 O O . HIS B 1 151 ? 5.777 -24.031 -18.953 1 91.75 151 HIS B O 1
ATOM 7216 N N . LYS B 1 152 ? 7.363 -23.156 -20.281 1 90.44 152 LYS B N 1
ATOM 7217 C CA . LYS B 1 152 ? 7.242 -21.828 -19.688 1 90.44 152 LYS B CA 1
ATOM 7218 C C . LYS B 1 152 ? 6.723 -20.812 -20.703 1 90.44 152 LYS B C 1
ATOM 7220 O O . LYS B 1 152 ? 6.078 -19.828 -20.328 1 90.44 152 LYS B O 1
ATOM 7225 N N . SER B 1 153 ? 7.004 -21.062 -21.922 1 89.44 153 SER B N 1
ATOM 7226 C CA . SER B 1 153 ? 6.691 -20.078 -22.938 1 89.44 153 SER B CA 1
ATOM 7227 C C . SER B 1 153 ? 6.316 -20.734 -24.266 1 89.44 153 SER B C 1
ATOM 7229 O O . SER B 1 153 ? 6.648 -21.906 -24.5 1 89.44 153 SER B O 1
ATOM 7231 N N . HIS B 1 154 ? 5.707 -19.969 -25.109 1 82.75 154 HIS B N 1
ATOM 7232 C CA . HIS B 1 154 ? 5.422 -20.438 -26.453 1 82.75 154 HIS B CA 1
ATOM 7233 C C . HIS B 1 154 ? 6.699 -20.578 -27.266 1 82.75 154 HIS B C 1
ATOM 7235 O O . HIS B 1 154 ? 6.734 -21.312 -28.266 1 82.75 154 HIS B O 1
ATOM 7241 N N . ILE B 1 155 ? 7.668 -20 -26.828 1 86 155 ILE B N 1
ATOM 7242 C CA . ILE B 1 155 ? 8.938 -20 -27.547 1 86 155 ILE B CA 1
ATOM 7243 C C . ILE B 1 155 ? 9.68 -21.312 -27.281 1 86 155 ILE B C 1
ATOM 7245 O O . ILE B 1 155 ? 10.609 -21.672 -28 1 86 155 ILE B O 1
ATOM 7249 N N . ASP B 1 156 ? 9.242 -22.031 -26.328 1 90 156 ASP B N 1
ATOM 7250 C CA . ASP B 1 156 ? 9.898 -23.281 -25.938 1 90 156 ASP B CA 1
ATOM 7251 C C . ASP B 1 156 ? 10.039 -24.219 -27.125 1 90 156 ASP B C 1
ATOM 7253 O O . ASP B 1 156 ? 11.086 -24.859 -27.312 1 90 156 ASP B O 1
ATOM 7257 N N . TYR B 1 157 ? 9.031 -24.234 -27.969 1 82.62 157 TYR B N 1
ATOM 7258 C CA . TYR B 1 157 ? 9.031 -25.125 -29.109 1 82.62 157 TYR B CA 1
ATOM 7259 C C . TYR B 1 157 ? 10.164 -24.781 -30.078 1 82.62 157 TYR B C 1
ATOM 7261 O O . TYR B 1 157 ? 10.852 -25.672 -30.578 1 82.62 157 TYR B O 1
ATOM 7269 N N . LEU B 1 158 ? 10.297 -23.562 -30.188 1 84.31 158 LEU B N 1
ATOM 7270 C CA . LEU B 1 158 ? 11.305 -23.078 -31.125 1 84.31 158 LEU B CA 1
ATOM 7271 C C . LEU B 1 158 ? 12.711 -23.297 -30.594 1 84.31 158 LEU B C 1
ATOM 7273 O O . LEU B 1 158 ? 13.609 -23.688 -31.328 1 84.31 158 LEU B O 1
ATOM 7277 N N . VAL B 1 159 ? 12.82 -23.125 -29.359 1 90.56 159 VAL B N 1
ATOM 7278 C CA . VAL B 1 159 ? 14.133 -23.234 -28.719 1 90.56 159 VAL B CA 1
ATOM 7279 C C . VAL B 1 159 ? 14.633 -24.672 -28.797 1 90.56 159 VAL B C 1
ATOM 7281 O O . VAL B 1 159 ? 15.789 -24.922 -29.156 1 90.56 159 VAL B O 1
ATOM 7284 N N . ILE B 1 160 ? 13.812 -25.594 -28.547 1 90.06 160 ILE B N 1
ATOM 7285 C CA . ILE B 1 160 ? 14.195 -27 -28.5 1 90.06 160 ILE B CA 1
ATOM 7286 C C . ILE B 1 160 ? 14.531 -27.484 -29.922 1 90.06 160 ILE B C 1
ATOM 7288 O O . ILE B 1 160 ? 15.562 -28.125 -30.125 1 90.06 160 ILE B O 1
ATOM 7292 N N . SER B 1 161 ? 13.688 -27.172 -30.875 1 88.44 161 SER B N 1
ATOM 7293 C CA . SER B 1 161 ? 13.938 -27.562 -32.25 1 88.44 161 SER B CA 1
ATOM 7294 C C . SER B 1 161 ? 15.234 -26.953 -32.781 1 88.44 161 SER B C 1
ATOM 7296 O O . SER B 1 161 ? 16.016 -27.625 -33.438 1 88.44 161 SER B O 1
ATOM 7298 N N . TYR B 1 162 ? 15.367 -25.75 -32.438 1 90.38 162 TYR B N 1
ATOM 7299 C CA . TYR B 1 162 ? 16.562 -25.047 -32.875 1 90.38 162 TYR B CA 1
ATOM 7300 C C . TYR B 1 162 ? 17.812 -25.672 -32.25 1 90.38 162 TYR B C 1
ATOM 7302 O O . TYR B 1 162 ? 18.844 -25.812 -32.938 1 90.38 162 TYR B O 1
ATOM 7310 N N . MET B 1 163 ? 17.75 -26.016 -31.094 1 90.06 163 MET B N 1
ATOM 7311 C CA . MET B 1 163 ? 18.891 -26.625 -30.391 1 90.06 163 MET B CA 1
ATOM 7312 C C . MET B 1 163 ? 19.266 -27.953 -31.016 1 90.06 163 MET B C 1
ATOM 7314 O O . MET B 1 163 ? 20.453 -28.234 -31.25 1 90.06 163 MET B O 1
ATOM 7318 N N . PHE B 1 164 ? 18.297 -28.781 -31.266 1 91 164 PHE B N 1
ATOM 7319 C CA . PHE B 1 164 ? 18.562 -30.078 -31.891 1 91 164 PHE B CA 1
ATOM 7320 C C . PHE B 1 164 ? 19.141 -29.906 -33.281 1 91 164 PHE B C 1
ATOM 7322 O O . PHE B 1 164 ? 20.062 -30.625 -33.656 1 91 164 PHE B O 1
ATOM 7329 N N . PHE B 1 165 ? 18.625 -28.922 -34 1 90.38 165 PHE B N 1
ATOM 7330 C CA . PHE B 1 165 ? 19.125 -28.609 -35.312 1 90.38 165 PHE B CA 1
ATOM 7331 C C . PHE B 1 165 ? 20.578 -28.156 -35.25 1 90.38 165 PHE B C 1
ATOM 7333 O O . PHE B 1 165 ? 21.438 -28.672 -35.969 1 90.38 165 PHE B O 1
ATOM 7340 N N . ARG B 1 166 ? 20.844 -27.297 -34.375 1 87.62 166 ARG B N 1
ATOM 7341 C CA . ARG B 1 166 ? 22.172 -26.703 -34.25 1 87.62 166 ARG B CA 1
ATOM 7342 C C . ARG B 1 166 ? 23.188 -27.703 -33.719 1 87.62 166 ARG B C 1
ATOM 7344 O O . ARG B 1 166 ? 24.375 -27.656 -34.062 1 87.62 166 ARG B O 1
ATOM 7351 N N . LEU B 1 167 ? 22.734 -28.594 -32.906 1 87.62 167 LEU B N 1
ATOM 7352 C CA . LEU B 1 167 ? 23.641 -29.531 -32.25 1 87.62 167 LEU B CA 1
ATOM 7353 C C . LEU B 1 167 ? 23.797 -30.797 -33.094 1 87.62 167 LEU B C 1
ATOM 7355 O O . LEU B 1 167 ? 24.562 -31.703 -32.719 1 87.62 167 LEU B O 1
ATOM 7359 N N . GLY B 1 168 ? 23.094 -30.953 -34.094 1 88.88 168 GLY B N 1
ATOM 7360 C CA . GLY B 1 168 ? 23.219 -32.094 -35 1 88.88 168 GLY B CA 1
ATOM 7361 C C . GLY B 1 168 ? 22.531 -33.344 -34.531 1 88.88 168 GLY B C 1
ATOM 7362 O O . GLY B 1 168 ? 23.062 -34.438 -34.688 1 88.88 168 GLY B O 1
ATOM 7363 N N . LEU B 1 169 ? 21.5 -33.219 -33.906 1 91.94 169 LEU B N 1
ATOM 7364 C CA . LEU B 1 169 ? 20.672 -34.312 -33.469 1 91.94 169 LEU B CA 1
ATOM 7365 C C . LEU B 1 169 ? 19.406 -34.406 -34.312 1 91.94 169 LEU B C 1
ATOM 7367 O O . LEU B 1 169 ? 18.906 -33.406 -34.812 1 91.94 169 LEU B O 1
ATOM 7371 N N . ALA B 1 170 ? 18.953 -35.625 -34.469 1 92.69 170 ALA B N 1
ATOM 7372 C CA . ALA B 1 170 ? 17.703 -35.781 -35.219 1 92.69 170 ALA B CA 1
ATOM 7373 C C . ALA B 1 170 ? 16.547 -35.031 -34.531 1 92.69 170 ALA B C 1
ATOM 7375 O O . ALA B 1 170 ? 16.375 -35.125 -33.312 1 92.69 170 ALA B O 1
ATOM 7376 N N . LEU B 1 171 ? 15.812 -34.312 -35.344 1 93.12 171 LEU B N 1
ATOM 7377 C CA . LEU B 1 171 ? 14.68 -33.562 -34.812 1 93.12 171 LEU B CA 1
ATOM 7378 C C . LEU B 1 171 ? 13.664 -34.5 -34.156 1 93.12 171 LEU B C 1
ATOM 7380 O O . LEU B 1 171 ? 13.391 -35.594 -34.688 1 93.12 171 LEU B O 1
ATOM 7384 N N . PRO B 1 172 ? 13.203 -34.156 -33.062 1 94.38 172 PRO B N 1
ATOM 7385 C CA . PRO B 1 172 ? 12.148 -34.969 -32.438 1 94.38 172 PRO B CA 1
ATOM 7386 C C . PRO B 1 172 ? 10.773 -34.719 -33.031 1 94.38 172 PRO B C 1
ATOM 7388 O O . PRO B 1 172 ? 10.539 -33.656 -33.625 1 94.38 172 PRO B O 1
ATOM 7391 N N . HIS B 1 173 ? 9.914 -35.75 -32.969 1 95.12 173 HIS B N 1
ATOM 7392 C CA . HIS B 1 173 ? 8.484 -35.531 -33.156 1 95.12 173 HIS B CA 1
ATOM 7393 C C . HIS B 1 173 ? 7.848 -34.875 -31.953 1 95.12 173 HIS B C 1
ATOM 7395 O O . HIS B 1 173 ? 7.887 -35.438 -30.844 1 95.12 173 HIS B O 1
ATOM 7401 N N . ILE B 1 174 ? 7.301 -33.719 -32.156 1 94.25 174 ILE B N 1
ATOM 7402 C CA . ILE B 1 174 ? 6.875 -32.875 -31.047 1 94.25 174 ILE B CA 1
ATOM 7403 C C . ILE B 1 174 ? 5.363 -33 -30.859 1 94.25 174 ILE B C 1
ATOM 7405 O O . ILE B 1 174 ? 4.59 -32.719 -31.766 1 94.25 174 ILE B O 1
ATOM 7409 N N . ALA B 1 175 ? 4.941 -33.375 -29.641 1 92.69 175 ALA B N 1
ATOM 7410 C CA . ALA B 1 175 ? 3.523 -33.438 -29.312 1 92.69 175 ALA B CA 1
ATOM 7411 C C . ALA B 1 175 ? 2.926 -32.062 -29.141 1 92.69 175 ALA B C 1
ATOM 7413 O O . ALA B 1 175 ? 3.412 -31.266 -28.328 1 92.69 175 ALA B O 1
ATOM 7414 N N . ALA B 1 176 ? 1.941 -31.703 -29.906 1 88.31 176 ALA B N 1
ATOM 7415 C CA . ALA B 1 176 ? 1.265 -30.406 -29.812 1 88.31 176 ALA B CA 1
ATOM 7416 C C . ALA B 1 176 ? -0.249 -30.578 -29.734 1 88.31 176 ALA B C 1
ATOM 7418 O O . ALA B 1 176 ? -0.798 -31.547 -30.297 1 88.31 176 ALA B O 1
ATOM 7419 N N . GLY B 1 177 ? -0.823 -29.672 -29.016 1 83 177 GLY B N 1
ATOM 7420 C CA . GLY B 1 177 ? -2.275 -29.688 -28.953 1 83 177 GLY B CA 1
ATOM 7421 C C . GLY B 1 177 ? -2.941 -29.266 -30.25 1 83 177 GLY B C 1
ATOM 7422 O O . GLY B 1 177 ? -2.391 -28.453 -30.984 1 83 177 GLY B O 1
ATOM 7423 N N . ASN B 1 178 ? -4.094 -29.703 -30.344 1 77 178 ASN B N 1
ATOM 7424 C CA . ASN B 1 178 ? -4.828 -29.422 -31.578 1 77 178 ASN B CA 1
ATOM 7425 C C . ASN B 1 178 ? -5.176 -27.938 -31.703 1 77 178 ASN B C 1
ATOM 7427 O O . ASN B 1 178 ? -5.496 -27.469 -32.781 1 77 178 ASN B O 1
ATOM 7431 N N . ASN B 1 179 ? -5.008 -27.25 -30.625 1 72.44 179 ASN B N 1
ATOM 7432 C CA . ASN B 1 179 ? -5.285 -25.812 -30.641 1 72.44 179 ASN B CA 1
ATOM 7433 C C . ASN B 1 179 ? -4.246 -25.062 -31.469 1 72.44 179 ASN B C 1
ATOM 7435 O O . ASN B 1 179 ? -4.492 -23.922 -31.891 1 72.44 179 ASN B O 1
ATOM 7439 N N . LEU B 1 180 ? -3.123 -25.672 -31.688 1 73.25 180 LEU B N 1
ATOM 7440 C CA . LEU B 1 180 ? -2.053 -25.031 -32.438 1 73.25 180 LEU B CA 1
ATOM 7441 C C . LEU B 1 180 ? -2.158 -25.359 -33.938 1 73.25 180 LEU B C 1
ATOM 7443 O O . LEU B 1 180 ? -1.396 -24.844 -34.75 1 73.25 180 LEU B O 1
ATOM 7447 N N . ASP B 1 181 ? -3.1 -26.188 -34.125 1 73.06 181 ASP B N 1
ATOM 7448 C CA . ASP B 1 181 ? -3.291 -26.562 -35.5 1 73.06 181 ASP B CA 1
ATOM 7449 C C . ASP B 1 181 ? -4.086 -25.5 -36.25 1 73.06 181 ASP B C 1
ATOM 7451 O O . ASP B 1 181 ? -5.176 -25.766 -36.781 1 73.06 181 ASP B O 1
ATOM 7455 N N . LEU B 1 182 ? -3.518 -24.375 -36.312 1 74.81 182 LEU B N 1
ATOM 7456 C CA . LEU B 1 182 ? -4.109 -23.234 -37 1 74.81 182 LEU B CA 1
ATOM 7457 C C . LEU B 1 182 ? -3.699 -23.234 -38.469 1 74.81 182 LEU B C 1
ATOM 7459 O O . LEU B 1 182 ? -2.678 -23.828 -38.844 1 74.81 182 LEU B O 1
ATOM 7463 N N . PRO B 1 183 ? -4.52 -22.5 -39.188 1 77.06 183 PRO B N 1
ATOM 7464 C CA . PRO B 1 183 ? -4.152 -22.469 -40.625 1 77.06 183 PRO B CA 1
ATOM 7465 C C . PRO B 1 183 ? -2.771 -21.859 -40.844 1 77.06 183 PRO B C 1
ATOM 7467 O O . PRO B 1 183 ? -2.387 -20.906 -40.156 1 77.06 183 PRO B O 1
ATOM 7470 N N . ILE B 1 184 ? -1.847 -22.297 -41.5 1 77.94 184 ILE B N 1
ATOM 7471 C CA . ILE B 1 184 ? -0.511 -21.859 -41.906 1 77.94 184 ILE B CA 1
ATOM 7472 C C . ILE B 1 184 ? 0.501 -22.266 -40.812 1 77.94 184 ILE B C 1
ATOM 7474 O O . ILE B 1 184 ? 1.46 -22.984 -41.094 1 77.94 184 ILE B O 1
ATOM 7478 N N . VAL B 1 185 ? 0.157 -21.75 -39.531 1 79.31 185 VAL B N 1
ATOM 7479 C CA . VAL B 1 185 ? 1.085 -22.047 -38.469 1 79.31 185 VAL B CA 1
ATOM 7480 C C . VAL B 1 185 ? 1.123 -23.562 -38.219 1 79.31 185 VAL B C 1
ATOM 7482 O O . VAL B 1 185 ? 2.189 -24.125 -37.969 1 79.31 185 VAL B O 1
ATOM 7485 N N . GLY B 1 186 ? -0.077 -24.062 -38.25 1 84 186 GLY B N 1
ATOM 7486 C CA . GLY B 1 186 ? -0.154 -25.5 -38.062 1 84 186 GLY B CA 1
ATOM 7487 C C . GLY B 1 186 ? 0.65 -26.281 -39.062 1 84 186 GLY B C 1
ATOM 7488 O O . GLY B 1 186 ? 1.331 -27.25 -38.719 1 84 186 GLY B O 1
ATOM 7489 N N . ARG B 1 187 ? 0.608 -25.844 -40.25 1 85.19 187 ARG B N 1
ATOM 7490 C CA . ARG B 1 187 ? 1.338 -26.516 -41.312 1 85.19 187 ARG B CA 1
ATOM 7491 C C . ARG B 1 187 ? 2.844 -26.359 -41.125 1 85.19 187 ARG B C 1
ATOM 7493 O O . ARG B 1 187 ? 3.605 -27.297 -41.375 1 85.19 187 ARG B O 1
ATOM 7500 N N . ILE B 1 188 ? 3.189 -25.234 -40.75 1 85.5 188 ILE B N 1
ATOM 7501 C CA . ILE B 1 188 ? 4.605 -24.953 -40.562 1 85.5 188 ILE B CA 1
ATOM 7502 C C . ILE B 1 188 ? 5.148 -25.812 -39.406 1 85.5 188 ILE B C 1
ATOM 7504 O O . ILE B 1 188 ? 6.23 -26.391 -39.531 1 85.5 188 ILE B O 1
ATOM 7508 N N . LEU B 1 189 ? 4.352 -25.938 -38.406 1 88.06 189 LEU B N 1
ATOM 7509 C CA . LEU B 1 189 ? 4.781 -26.719 -37.281 1 88.06 189 LEU B CA 1
ATOM 7510 C C . LEU B 1 189 ? 4.82 -28.203 -37.625 1 88.06 189 LEU B C 1
ATOM 7512 O O . LEU B 1 189 ? 5.711 -28.938 -37.156 1 88.06 189 LEU B O 1
ATOM 7516 N N . LYS B 1 190 ? 3.918 -28.625 -38.406 1 90.31 190 LYS B N 1
ATOM 7517 C CA . LYS B 1 190 ? 3.908 -30.016 -38.844 1 90.31 190 LYS B CA 1
ATOM 7518 C C . LYS B 1 190 ? 5.156 -30.328 -39.656 1 90.31 190 LYS B C 1
ATOM 7520 O O . LYS B 1 190 ? 5.723 -31.422 -39.531 1 90.31 190 LYS B O 1
ATOM 7525 N N . ARG B 1 191 ? 5.5 -29.422 -40.438 1 90.19 191 ARG B N 1
ATOM 7526 C CA . ARG B 1 191 ? 6.691 -29.594 -41.25 1 90.19 191 ARG B CA 1
ATOM 7527 C C . ARG B 1 191 ? 7.957 -29.562 -40.406 1 90.19 191 ARG B C 1
ATOM 7529 O O . ARG B 1 191 ? 9.016 -30.016 -40.812 1 90.19 191 ARG B O 1
ATOM 7536 N N . GLY B 1 192 ? 7.812 -29.016 -39.281 1 88.81 192 GLY B N 1
ATOM 7537 C CA . GLY B 1 192 ? 8.914 -28.984 -38.344 1 88.81 192 GLY B CA 1
ATOM 7538 C C . GLY B 1 192 ? 8.938 -30.188 -37.406 1 88.81 192 GLY B C 1
ATOM 7539 O O . GLY B 1 192 ? 9.828 -30.297 -36.562 1 88.81 192 GLY B O 1
ATOM 7540 N N . GLY B 1 193 ? 7.941 -31.062 -37.562 1 90.5 193 GLY B N 1
ATOM 7541 C CA . GLY B 1 193 ? 7.965 -32.312 -36.781 1 90.5 193 GLY B CA 1
ATOM 7542 C C . GLY B 1 193 ? 6.832 -32.406 -35.781 1 90.5 193 GLY B C 1
ATOM 7543 O O . GLY B 1 193 ? 6.727 -33.406 -35.062 1 90.5 193 GLY B O 1
ATOM 7544 N N . ALA B 1 194 ? 5.938 -31.5 -35.75 1 92.25 194 ALA B N 1
ATOM 7545 C CA . ALA B 1 194 ? 4.84 -31.516 -34.781 1 92.25 194 ALA B CA 1
ATOM 7546 C C . ALA B 1 194 ? 3.758 -32.5 -35.188 1 92.25 194 ALA B C 1
ATOM 7548 O O . ALA B 1 194 ? 3.453 -32.625 -36.375 1 92.25 194 ALA B O 1
ATOM 7549 N N . PHE B 1 195 ? 3.291 -33.25 -34.25 1 93.06 195 PHE B N 1
ATOM 7550 C CA . PHE B 1 195 ? 2.084 -34.031 -34.469 1 93.06 195 PHE B CA 1
ATOM 7551 C C . PHE B 1 195 ? 0.982 -33.625 -33.5 1 93.06 195 PHE B C 1
ATOM 7553 O O . PHE B 1 195 ? 1.241 -33.375 -32.344 1 93.06 195 PHE B O 1
ATOM 7560 N N . TYR B 1 196 ? -0.212 -33.438 -34 1 91.62 196 TYR B N 1
ATOM 7561 C CA . TYR B 1 196 ? -1.303 -32.844 -33.219 1 91.62 196 TYR B CA 1
ATOM 7562 C C . TYR B 1 196 ? -2.145 -33.938 -32.562 1 91.62 196 TYR B C 1
ATOM 7564 O O . TYR B 1 196 ? -2.521 -34.938 -33.188 1 91.62 196 TYR B O 1
ATOM 7572 N N . ILE B 1 197 ? -2.361 -33.75 -31.266 1 89.81 197 ILE B N 1
ATOM 7573 C CA . ILE B 1 197 ? -3.191 -34.688 -30.516 1 89.81 197 ILE B CA 1
ATOM 7574 C C . ILE B 1 197 ? -4.297 -33.906 -29.797 1 89.81 197 ILE B C 1
ATOM 7576 O O . ILE B 1 197 ? -4.109 -32.75 -29.406 1 89.81 197 ILE B O 1
ATOM 7580 N N . ARG B 1 198 ? -5.383 -34.625 -29.594 1 86 198 ARG B N 1
ATOM 7581 C CA . ARG B 1 198 ? -6.473 -34.062 -28.812 1 86 198 ARG B CA 1
ATOM 7582 C C . ARG B 1 198 ? -6.141 -34.094 -27.328 1 86 198 ARG B C 1
ATOM 7584 O O . ARG B 1 198 ? -5.434 -35 -26.859 1 86 198 ARG B O 1
ATOM 7591 N N . ARG B 1 199 ? -6.645 -33.125 -26.609 1 76.19 199 ARG B N 1
ATOM 7592 C CA . ARG B 1 199 ? -6.398 -33.062 -25.172 1 76.19 199 ARG B CA 1
ATOM 7593 C C . ARG B 1 199 ? -7.16 -34.156 -24.438 1 76.19 199 ARG B C 1
ATOM 7595 O O . ARG B 1 199 ? -6.668 -34.719 -23.453 1 76.19 199 ARG B O 1
ATOM 7602 N N . SER B 1 200 ? -8.367 -34.344 -24.906 1 78.62 200 SER B N 1
ATOM 7603 C CA . SER B 1 200 ? -9.18 -35.406 -24.344 1 78.62 200 SER B CA 1
ATOM 7604 C C . SER B 1 200 ? -9.656 -36.375 -25.422 1 78.62 200 SER B C 1
ATOM 7606 O O . SER B 1 200 ? -10.055 -35.938 -26.516 1 78.62 200 SER B O 1
ATOM 7608 N N . TRP B 1 201 ? -9.516 -37.656 -25.047 1 81.12 201 TRP B N 1
ATOM 7609 C CA . TRP B 1 201 ? -9.883 -38.688 -26.031 1 81.12 201 TRP B CA 1
ATOM 7610 C C . TRP B 1 201 ? -11.281 -39.219 -25.75 1 81.12 201 TRP B C 1
ATOM 7612 O O . TRP B 1 201 ? -11.906 -39.812 -26.625 1 81.12 201 TRP B O 1
ATOM 7622 N N . GLY B 1 202 ? -11.766 -38.938 -24.641 1 71.88 202 GLY B N 1
ATOM 7623 C CA . GLY B 1 202 ? -13.094 -39.406 -24.281 1 71.88 202 GLY B CA 1
ATOM 7624 C C . GLY B 1 202 ? -13.281 -40.875 -24.547 1 71.88 202 GLY B C 1
ATOM 7625 O O . GLY B 1 202 ? -12.461 -41.719 -24.141 1 71.88 202 GLY B O 1
ATOM 7626 N N . GLU B 1 203 ? -14.422 -41.25 -25.219 1 76.44 203 GLU B N 1
ATOM 7627 C CA . GLU B 1 203 ? -14.758 -42.625 -25.516 1 76.44 203 GLU B CA 1
ATOM 7628 C C . GLU B 1 203 ? -14.406 -43 -26.953 1 76.44 203 GLU B C 1
ATOM 7630 O O . GLU B 1 203 ? -14.852 -44.031 -27.469 1 76.44 203 GLU B O 1
ATOM 7635 N N . ASP B 1 204 ? -13.633 -42.25 -27.531 1 87.75 204 ASP B N 1
ATOM 7636 C CA . ASP B 1 204 ? -13.258 -42.5 -28.922 1 87.75 204 ASP B CA 1
ATOM 7637 C C . ASP B 1 204 ? -12.148 -43.562 -29 1 87.75 204 ASP B C 1
ATOM 7639 O O . ASP B 1 204 ? -10.969 -43.188 -29.125 1 87.75 204 ASP B O 1
ATOM 7643 N N . GLN B 1 205 ? -12.523 -44.688 -29.203 1 90.44 205 GLN B N 1
ATOM 7644 C CA . GLN B 1 205 ? -11.578 -45.812 -29.172 1 90.44 205 GLN B CA 1
ATOM 7645 C C . GLN B 1 205 ? -10.734 -45.844 -30.438 1 90.44 205 GLN B C 1
ATOM 7647 O O . GLN B 1 205 ? -9.57 -46.281 -30.406 1 90.44 205 GLN B O 1
ATOM 7652 N N . LEU B 1 206 ? -11.352 -45.469 -31.516 1 93.88 206 LEU B N 1
ATOM 7653 C CA . LEU B 1 206 ? -10.617 -45.469 -32.781 1 93.88 206 LEU B CA 1
ATOM 7654 C C . LEU B 1 206 ? -9.469 -44.438 -32.719 1 93.88 206 LEU B C 1
ATOM 7656 O O . LEU B 1 206 ? -8.344 -44.75 -33.125 1 93.88 206 LEU B O 1
ATOM 7660 N N . TYR B 1 207 ? -9.758 -43.281 -32.25 1 94 207 TYR B N 1
ATOM 7661 C CA . TYR B 1 207 ? -8.734 -42.25 -32.125 1 94 207 TYR B CA 1
ATOM 7662 C C . TYR B 1 207 ? -7.598 -42.719 -31.219 1 94 207 TYR B C 1
ATOM 7664 O O . TYR B 1 207 ? -6.422 -42.531 -31.547 1 94 207 TYR B O 1
ATOM 7672 N N . GLY B 1 208 ? -7.953 -43.281 -30.141 1 93.62 208 GLY B N 1
ATOM 7673 C CA . GLY B 1 208 ? -6.945 -43.812 -29.234 1 93.62 208 GLY B CA 1
ATOM 7674 C C . GLY B 1 208 ? -6.031 -44.812 -29.875 1 93.62 208 GLY B C 1
ATOM 7675 O O . GLY B 1 208 ? -4.82 -44.812 -29.641 1 93.62 208 GLY B O 1
ATOM 7676 N N . SER B 1 209 ? -6.641 -45.656 -30.641 1 94.81 209 SER B N 1
ATOM 7677 C CA . SER B 1 209 ? -5.863 -46.719 -31.297 1 94.81 209 SER B CA 1
ATOM 7678 C C . SER B 1 209 ? -4.914 -46.125 -32.344 1 94.81 209 SER B C 1
ATOM 7680 O O . SER B 1 209 ? -3.785 -46.594 -32.5 1 94.81 209 SER B O 1
ATOM 7682 N N . VAL B 1 210 ? -5.414 -45.188 -33 1 96.06 210 VAL B N 1
ATOM 7683 C CA . VAL B 1 210 ? -4.621 -44.531 -34.062 1 96.06 210 VAL B CA 1
ATOM 7684 C C . VAL B 1 210 ? -3.424 -43.812 -33.406 1 96.06 210 VAL B C 1
ATOM 7686 O O . VAL B 1 210 ? -2.291 -43.969 -33.875 1 96.06 210 VAL B O 1
ATOM 7689 N N . VAL B 1 211 ? -3.613 -43.062 -32.375 1 95.38 211 VAL B N 1
ATOM 7690 C CA . VAL B 1 211 ? -2.557 -42.281 -31.734 1 95.38 211 VAL B CA 1
ATOM 7691 C C . VAL B 1 211 ? -1.544 -43.25 -31.109 1 95.38 211 VAL B C 1
ATOM 7693 O O . VAL B 1 211 ? -0.333 -43.031 -31.219 1 95.38 211 VAL B O 1
ATOM 7696 N N . LYS B 1 212 ? -2.057 -44.25 -30.469 1 95.62 212 LYS B N 1
ATOM 7697 C CA . LYS B 1 212 ? -1.179 -45.219 -29.844 1 95.62 212 LYS B CA 1
ATOM 7698 C C . LYS B 1 212 ? -0.279 -45.906 -30.875 1 95.62 212 LYS B C 1
ATOM 7700 O O . LYS B 1 212 ? 0.921 -46.062 -30.656 1 95.62 212 LYS B O 1
ATOM 7705 N N . GLU B 1 213 ? -0.906 -46.281 -31.938 1 96.56 213 GLU B N 1
ATOM 7706 C CA . GLU B 1 213 ? -0.138 -46.938 -33 1 96.56 213 GLU B CA 1
ATOM 7707 C C . GLU B 1 213 ? 0.914 -46 -33.562 1 96.56 213 GLU B C 1
ATOM 7709 O O . GLU B 1 213 ? 2.02 -46.438 -33.906 1 96.56 213 GLU B O 1
ATOM 7714 N N . TYR B 1 214 ? 0.557 -44.812 -33.812 1 96.69 214 TYR B N 1
ATOM 7715 C CA . TYR B 1 214 ? 1.498 -43.844 -34.344 1 96.69 214 TYR B CA 1
ATOM 7716 C C . TYR B 1 214 ? 2.697 -43.688 -33.438 1 96.69 214 TYR B C 1
ATOM 7718 O O . TYR B 1 214 ? 3.846 -43.781 -33.875 1 96.69 214 TYR B O 1
ATOM 7726 N N . LEU B 1 215 ? 2.506 -43.469 -32.156 1 96.75 215 LEU B N 1
ATOM 7727 C CA . LEU B 1 215 ? 3.562 -43.219 -31.172 1 96.75 215 LEU B CA 1
ATOM 7728 C C . LEU B 1 215 ? 4.426 -44.469 -30.984 1 96.75 215 LEU B C 1
ATOM 7730 O O . LEU B 1 215 ? 5.652 -44.375 -30.922 1 96.75 215 LEU B O 1
ATOM 7734 N N . GLU B 1 216 ? 3.779 -45.594 -30.844 1 96.75 216 GLU B N 1
ATOM 7735 C CA . GLU B 1 216 ? 4.531 -46.812 -30.688 1 96.75 216 GLU B CA 1
ATOM 7736 C C . GLU B 1 216 ? 5.348 -47.156 -31.938 1 96.75 216 GLU B C 1
ATOM 7738 O O . GLU B 1 216 ? 6.445 -47.688 -31.844 1 96.75 216 GLU B O 1
ATOM 7743 N N . GLY B 1 217 ? 4.707 -46.844 -33.062 1 95.44 217 GLY B N 1
ATOM 7744 C CA . GLY B 1 217 ? 5.449 -47 -34.312 1 95.44 217 GLY B CA 1
ATOM 7745 C C . GLY B 1 217 ? 6.707 -46.156 -34.375 1 95.44 217 GLY B C 1
ATOM 7746 O O . GLY B 1 217 ? 7.738 -46.594 -34.875 1 95.44 217 GLY B O 1
ATOM 7747 N N . LEU B 1 218 ? 6.656 -44.938 -33.938 1 95.81 218 LEU B N 1
ATOM 7748 C CA . LEU B 1 218 ? 7.824 -44.062 -33.875 1 95.81 218 LEU B CA 1
ATOM 7749 C C . LEU B 1 218 ? 8.883 -44.656 -32.938 1 95.81 218 LEU B C 1
ATOM 7751 O O . LEU B 1 218 ? 10.07 -44.656 -33.281 1 95.81 218 LEU B O 1
ATOM 7755 N N . LEU B 1 219 ? 8.469 -45.156 -31.797 1 96.75 219 LEU B N 1
ATOM 7756 C CA . LEU B 1 219 ? 9.383 -45.688 -30.812 1 96.75 219 LEU B CA 1
ATOM 7757 C C . LEU B 1 219 ? 10.078 -46.938 -31.344 1 96.75 219 LEU B C 1
ATOM 7759 O O . LEU B 1 219 ? 11.273 -47.156 -31.125 1 96.75 219 LEU B O 1
ATOM 7763 N N . GLU B 1 220 ? 9.32 -47.75 -32 1 95 220 GLU B N 1
ATOM 7764 C CA . GLU B 1 220 ? 9.836 -49 -32.562 1 95 220 GLU B CA 1
ATOM 7765 C C . GLU B 1 220 ? 10.961 -48.75 -33.562 1 95 220 GLU B C 1
ATOM 7767 O O . GLU B 1 220 ? 11.898 -49.531 -33.656 1 95 220 GLU B O 1
ATOM 7772 N N . ARG B 1 221 ? 10.875 -47.656 -34.188 1 93.5 221 ARG B N 1
ATOM 7773 C CA . ARG B 1 221 ? 11.844 -47.344 -35.219 1 93.5 221 ARG B CA 1
ATOM 7774 C C . ARG B 1 221 ? 12.945 -46.438 -34.688 1 93.5 221 ARG B C 1
ATOM 7776 O O . ARG B 1 221 ? 13.812 -45.969 -35.469 1 93.5 221 ARG B O 1
ATOM 7783 N N . GLY B 1 222 ? 12.891 -46.031 -33.5 1 95.25 222 GLY B N 1
ATOM 7784 C CA . GLY B 1 222 ? 13.961 -45.281 -32.844 1 95.25 222 GLY B CA 1
ATOM 7785 C C . GLY B 1 222 ? 13.859 -43.781 -33.125 1 95.25 222 GLY B C 1
ATOM 7786 O O . GLY B 1 222 ? 14.859 -43.062 -33.031 1 95.25 222 GLY B O 1
ATOM 7787 N N . HIS B 1 223 ? 12.68 -43.281 -33.531 1 95.88 223 HIS B N 1
ATOM 7788 C CA . HIS B 1 223 ? 12.492 -41.844 -33.719 1 95.88 223 HIS B CA 1
ATOM 7789 C C . HIS B 1 223 ? 12.398 -41.094 -32.406 1 95.88 223 HIS B C 1
ATOM 7791 O O . HIS B 1 223 ? 11.812 -41.625 -31.438 1 95.88 223 HIS B O 1
ATOM 7797 N N . ASN B 1 224 ? 13.039 -39.906 -32.312 1 95.81 224 ASN B N 1
ATOM 7798 C CA . ASN B 1 224 ? 12.961 -39.094 -31.109 1 95.81 224 ASN B CA 1
ATOM 7799 C C . ASN B 1 224 ? 11.578 -38.469 -30.938 1 95.81 224 ASN B C 1
ATOM 7801 O O . ASN B 1 224 ? 10.961 -38.062 -31.922 1 95.81 224 ASN B O 1
ATOM 7805 N N . ILE B 1 225 ? 11.117 -38.438 -29.672 1 96.5 225 ILE B N 1
ATOM 7806 C CA . ILE B 1 225 ? 9.82 -37.844 -29.359 1 96.5 225 ILE B CA 1
ATOM 7807 C C . ILE B 1 225 ? 9.992 -36.781 -28.297 1 96.5 225 ILE B C 1
ATOM 7809 O O . ILE B 1 225 ? 10.781 -36.938 -27.359 1 96.5 225 ILE B O 1
ATOM 7813 N N . GLU B 1 226 ? 9.328 -35.688 -28.469 1 96.5 226 GLU B N 1
ATOM 7814 C CA . GLU B 1 226 ? 9.328 -34.594 -27.484 1 96.5 226 GLU B CA 1
ATOM 7815 C C . GLU B 1 226 ? 7.922 -34.344 -26.969 1 96.5 226 GLU B C 1
ATOM 7817 O O . GLU B 1 226 ? 6.973 -34.219 -27.75 1 96.5 226 GLU B O 1
ATOM 7822 N N . CYS B 1 227 ? 7.773 -34.281 -25.688 1 95.38 227 CYS B N 1
ATOM 7823 C CA . CYS B 1 227 ? 6.523 -33.906 -25.031 1 95.38 227 CYS B CA 1
ATOM 7824 C C . CYS B 1 227 ? 6.785 -33.094 -23.766 1 95.38 227 CYS B C 1
ATOM 7826 O O . CYS B 1 227 ? 7.66 -33.469 -22.969 1 95.38 227 CYS B O 1
ATOM 7828 N N . PHE B 1 228 ? 6.055 -32.031 -23.609 1 94.81 228 PHE B N 1
ATOM 7829 C CA . PHE B 1 228 ? 6.18 -31.281 -22.359 1 94.81 228 PHE B CA 1
ATOM 7830 C C . PHE B 1 228 ? 5.566 -32.062 -21.203 1 94.81 228 PHE B C 1
ATOM 7832 O O . PHE B 1 228 ? 4.387 -32.406 -21.234 1 94.81 228 PHE B O 1
ATOM 7839 N N . ILE B 1 229 ? 6.273 -32.281 -20.203 1 93.38 229 ILE B N 1
ATOM 7840 C CA . ILE B 1 229 ? 5.891 -33.156 -19.094 1 93.38 229 ILE B CA 1
ATOM 7841 C C . ILE B 1 229 ? 4.684 -32.562 -18.375 1 93.38 229 ILE B C 1
ATOM 7843 O O . ILE B 1 229 ? 3.857 -33.312 -17.828 1 93.38 229 ILE B O 1
ATOM 7847 N N . GLU B 1 230 ? 4.598 -31.266 -18.391 1 91.19 230 GLU B N 1
ATOM 7848 C CA . GLU B 1 230 ? 3.539 -30.578 -17.656 1 91.19 230 GLU B CA 1
ATOM 7849 C C . GLU B 1 230 ? 2.248 -30.531 -18.469 1 91.19 230 GLU B C 1
ATOM 7851 O O . GLU B 1 230 ? 1.177 -30.25 -17.922 1 91.19 230 GLU B O 1
ATOM 7856 N N . GLY B 1 231 ? 2.301 -30.734 -19.703 1 87.25 231 GLY B N 1
ATOM 7857 C CA . GLY B 1 231 ? 1.143 -30.734 -20.578 1 87.25 231 GLY B CA 1
ATOM 7858 C C . GLY B 1 231 ? 0.72 -29.344 -21.016 1 87.25 231 GLY B C 1
ATOM 7859 O O . GLY B 1 231 ? 0.028 -29.188 -22.031 1 87.25 231 GLY B O 1
ATOM 7860 N N . THR B 1 232 ? 0.916 -28.391 -20.156 1 86.62 232 THR B N 1
ATOM 7861 C CA . THR B 1 232 ? 0.594 -27 -20.469 1 86.62 232 THR B CA 1
ATOM 7862 C C . THR B 1 232 ? 1.663 -26.062 -19.906 1 86.62 232 THR B C 1
ATOM 7864 O O . THR B 1 232 ? 2.547 -26.5 -19.172 1 86.62 232 THR B O 1
ATOM 7867 N N . ARG B 1 233 ? 1.597 -24.859 -20.406 1 87.56 233 ARG B N 1
ATOM 7868 C CA . ARG B 1 233 ? 2.543 -23.859 -19.906 1 87.56 233 ARG B CA 1
ATOM 7869 C C . ARG B 1 233 ? 2.234 -23.484 -18.453 1 87.56 233 ARG B C 1
ATOM 7871 O O . ARG B 1 233 ? 1.068 -23.375 -18.078 1 87.56 233 ARG B O 1
ATOM 7878 N N . SER B 1 234 ? 3.223 -23.344 -17.766 1 89 234 SER B N 1
ATOM 7879 C CA . SER B 1 234 ? 3.064 -22.891 -16.391 1 89 234 SER B CA 1
ATOM 7880 C C . SER B 1 234 ? 2.781 -21.391 -16.312 1 89 234 SER B C 1
ATOM 7882 O O . SER B 1 234 ? 3.629 -20.578 -16.688 1 89 234 SER B O 1
ATOM 7884 N N . ARG B 1 235 ? 1.689 -21.031 -15.781 1 88.75 235 ARG B N 1
ATOM 7885 C CA . ARG B 1 235 ? 1.318 -19.625 -15.664 1 88.75 235 ARG B CA 1
ATOM 7886 C C . ARG B 1 235 ? 1.831 -19.016 -14.359 1 88.75 235 ARG B C 1
ATOM 7888 O O . ARG B 1 235 ? 1.954 -17.797 -14.242 1 88.75 235 ARG B O 1
ATOM 7895 N N . THR B 1 236 ? 2.141 -19.797 -13.398 1 90.06 236 THR B N 1
ATOM 7896 C CA . THR B 1 236 ? 2.57 -19.312 -12.094 1 90.06 236 THR B CA 1
ATOM 7897 C C . THR B 1 236 ? 4.094 -19.297 -12 1 90.06 236 THR B C 1
ATOM 7899 O O . THR B 1 236 ? 4.656 -18.672 -11.094 1 90.06 236 THR B O 1
ATOM 7902 N N . GLY B 1 237 ? 4.746 -19.938 -12.93 1 89.31 237 GLY B N 1
ATOM 7903 C CA . GLY B 1 237 ? 6.199 -20.016 -12.875 1 89.31 237 GLY B CA 1
ATOM 7904 C C . GLY B 1 237 ? 6.715 -21.25 -12.164 1 89.31 237 GLY B C 1
ATOM 7905 O O . GLY B 1 237 ? 7.891 -21.594 -12.273 1 89.31 237 GLY B O 1
ATOM 7906 N N . LYS B 1 238 ? 5.855 -21.969 -11.492 1 89.62 238 LYS B N 1
ATOM 7907 C CA . LYS B 1 238 ? 6.203 -23.234 -10.852 1 89.62 238 LYS B CA 1
ATOM 7908 C C . LYS B 1 238 ? 6.043 -24.406 -11.82 1 89.62 238 LYS B C 1
ATOM 7910 O O . LYS B 1 238 ? 5.301 -24.312 -12.797 1 89.62 238 LYS B O 1
ATOM 7915 N N . LEU B 1 239 ? 6.75 -25.453 -11.508 1 88.5 239 LEU B N 1
ATOM 7916 C CA . LEU B 1 239 ? 6.5 -26.672 -12.266 1 88.5 239 LEU B CA 1
ATOM 7917 C C . LEU B 1 239 ? 5.121 -27.234 -11.938 1 88.5 239 LEU B C 1
ATOM 7919 O O . LEU B 1 239 ? 4.719 -27.266 -10.773 1 88.5 239 LEU B O 1
ATOM 7923 N N . LEU B 1 240 ? 4.449 -27.625 -12.969 1 87.25 240 LEU B N 1
ATOM 7924 C CA . LEU B 1 240 ? 3.135 -28.234 -12.805 1 87.25 240 LEU B CA 1
ATOM 7925 C C . LEU B 1 240 ? 3.256 -29.75 -12.617 1 87.25 240 LEU B C 1
ATOM 7927 O O . LEU B 1 240 ? 4.285 -30.344 -12.953 1 87.25 240 LEU B O 1
ATOM 7931 N N . PRO B 1 241 ? 2.232 -30.281 -12.031 1 84.75 241 PRO B N 1
ATOM 7932 C CA . PRO B 1 241 ? 2.244 -31.75 -11.969 1 84.75 241 PRO B CA 1
ATOM 7933 C C . PRO B 1 241 ? 2.324 -32.406 -13.352 1 84.75 241 PRO B C 1
ATOM 7935 O O . PRO B 1 241 ? 1.82 -31.844 -14.328 1 84.75 241 PRO B O 1
ATOM 7938 N N . PRO B 1 242 ? 2.863 -33.531 -13.359 1 90.25 242 PRO B N 1
ATOM 7939 C CA . PRO B 1 242 ? 3.074 -34.188 -14.656 1 90.25 242 PRO B CA 1
ATOM 7940 C C . PRO B 1 242 ? 1.777 -34.688 -15.273 1 90.25 242 PRO B C 1
ATOM 7942 O O . PRO B 1 242 ? 0.902 -35.188 -14.555 1 90.25 242 PRO B O 1
ATOM 7945 N N . LYS B 1 243 ? 1.695 -34.531 -16.547 1 89.19 243 LYS B N 1
ATOM 7946 C CA . LYS B 1 243 ? 0.659 -35.188 -17.328 1 89.19 243 LYS B CA 1
ATOM 7947 C C . LYS B 1 243 ? 1.163 -36.5 -17.891 1 89.19 243 LYS B C 1
ATOM 7949 O O . LYS B 1 243 ? 2.119 -36.531 -18.672 1 89.19 243 LYS B O 1
ATOM 7954 N N . LEU B 1 244 ? 0.456 -37.594 -17.656 1 90.81 244 LEU B N 1
ATOM 7955 C CA . LEU B 1 244 ? 1.054 -38.906 -17.812 1 90.81 244 LEU B CA 1
ATOM 7956 C C . LEU B 1 244 ? 0.503 -39.594 -19.062 1 90.81 244 LEU B C 1
ATOM 7958 O O . LEU B 1 244 ? 0.872 -40.75 -19.359 1 90.81 244 LEU B O 1
ATOM 7962 N N . GLY B 1 245 ? -0.281 -38.969 -19.875 1 89.31 245 GLY B N 1
ATOM 7963 C CA . GLY B 1 245 ? -0.922 -39.594 -21.016 1 89.31 245 GLY B CA 1
ATOM 7964 C C . GLY B 1 245 ? 0.067 -40.188 -22 1 89.31 245 GLY B C 1
ATOM 7965 O O . GLY B 1 245 ? 0.023 -41.375 -22.297 1 89.31 245 GLY B O 1
ATOM 7966 N N . ILE B 1 246 ? 0.955 -39.406 -22.484 1 92.88 246 ILE B N 1
ATOM 7967 C CA . ILE B 1 246 ? 1.929 -39.812 -23.469 1 92.88 246 ILE B CA 1
ATOM 7968 C C . ILE B 1 246 ? 2.928 -40.781 -22.844 1 92.88 246 ILE B C 1
ATOM 7970 O O . ILE B 1 246 ? 3.309 -41.781 -23.453 1 92.88 246 ILE B O 1
ATOM 7974 N N . LEU B 1 247 ? 3.322 -40.531 -21.641 1 94.69 247 LEU B N 1
ATOM 7975 C CA . LEU B 1 247 ? 4.266 -41.406 -20.938 1 94.69 247 LEU B CA 1
ATOM 7976 C C . LEU B 1 247 ? 3.674 -42.781 -20.719 1 94.69 247 LEU B C 1
ATOM 7978 O O . LEU B 1 247 ? 4.406 -43.781 -20.703 1 94.69 247 LEU B O 1
ATOM 7982 N N . LYS B 1 248 ? 2.377 -42.812 -20.547 1 94.31 248 LYS B N 1
ATOM 7983 C CA . LYS B 1 248 ? 1.713 -44.094 -20.406 1 94.31 248 LYS B CA 1
ATOM 7984 C C . LYS B 1 248 ? 1.888 -44.938 -21.656 1 94.31 248 LYS B C 1
ATOM 7986 O O . LYS B 1 248 ? 2.168 -46.156 -21.562 1 94.31 248 LYS B O 1
ATOM 7991 N N . ILE B 1 249 ? 1.716 -44.344 -22.797 1 94.94 249 ILE B N 1
ATOM 7992 C CA . ILE B 1 249 ? 1.86 -45.062 -24.078 1 94.94 249 ILE B CA 1
ATOM 7993 C C . ILE B 1 249 ? 3.303 -45.531 -24.234 1 94.94 249 ILE B C 1
ATOM 7995 O O . ILE B 1 249 ? 3.547 -46.656 -24.672 1 94.94 249 ILE B O 1
ATOM 7999 N N . VAL B 1 250 ? 4.246 -44.688 -23.906 1 96.38 250 VAL B N 1
ATOM 8000 C CA . VAL B 1 250 ? 5.664 -45.031 -24 1 96.38 250 VAL B CA 1
ATOM 8001 C C . VAL B 1 250 ? 5.977 -46.188 -23.078 1 96.38 250 VAL B C 1
ATOM 8003 O O . VAL B 1 250 ? 6.645 -47.156 -23.5 1 96.38 250 VAL B O 1
ATOM 8006 N N . LEU B 1 251 ? 5.508 -46.125 -21.891 1 94.38 251 LEU B N 1
ATOM 8007 C CA . LEU B 1 251 ? 5.738 -47.188 -20.906 1 94.38 251 LEU B CA 1
ATOM 8008 C C . LEU B 1 251 ? 5.141 -48.5 -21.391 1 94.38 251 LEU B C 1
ATOM 8010 O O . LEU B 1 251 ? 5.789 -49.531 -21.312 1 94.38 251 LEU B O 1
ATOM 8014 N N . ASP B 1 252 ? 3.922 -48.469 -21.922 1 92.5 252 ASP B N 1
ATOM 8015 C CA . ASP B 1 252 ? 3.248 -49.656 -22.422 1 92.5 252 ASP B CA 1
ATOM 8016 C C . ASP B 1 252 ? 4.027 -50.281 -23.578 1 92.5 252 ASP B C 1
ATOM 8018 O O . ASP B 1 252 ? 4.094 -51.5 -23.703 1 92.5 252 ASP B O 1
ATOM 8022 N N . CYS B 1 253 ? 4.535 -49.438 -24.391 1 95 253 CYS B N 1
ATOM 8023 C CA . CYS B 1 253 ? 5.297 -49.906 -25.547 1 95 253 CYS B CA 1
ATOM 8024 C C . CYS B 1 253 ? 6.523 -50.688 -25.109 1 95 253 CYS B C 1
ATOM 8026 O O . CYS B 1 253 ? 6.832 -51.75 -25.688 1 95 253 CYS B O 1
ATOM 8028 N N . ILE B 1 254 ? 7.199 -50.25 -24.094 1 94.19 254 ILE B N 1
ATOM 8029 C CA . ILE B 1 254 ? 8.406 -50.906 -23.609 1 94.19 254 ILE B CA 1
ATOM 8030 C C . ILE B 1 254 ? 8.023 -52.188 -22.859 1 94.19 254 ILE B C 1
ATOM 8032 O O . ILE B 1 254 ? 8.664 -53.219 -23.031 1 94.19 254 ILE B O 1
ATOM 8036 N N . LEU B 1 255 ? 6.977 -52.125 -22.078 1 90.88 255 LEU B N 1
ATOM 8037 C CA . LEU B 1 255 ? 6.547 -53.281 -21.281 1 90.88 255 LEU B CA 1
ATOM 8038 C C . LEU B 1 255 ? 6.039 -54.406 -22.188 1 90.88 255 LEU B C 1
ATOM 8040 O O . LEU B 1 255 ? 6.188 -55.562 -21.859 1 90.88 255 LEU B O 1
ATOM 8044 N N . SER B 1 256 ? 5.414 -54.062 -23.328 1 89.81 256 SER B N 1
ATOM 8045 C CA . SER B 1 256 ? 4.879 -55.062 -24.25 1 89.81 256 SER B CA 1
ATOM 8046 C C . SER B 1 256 ? 5.992 -55.719 -25.078 1 89.81 256 SER B C 1
ATOM 8048 O O . SER B 1 256 ? 5.785 -56.75 -25.703 1 89.81 256 SER B O 1
ATOM 8050 N N . GLY B 1 257 ? 7.172 -55.031 -25.094 1 91.06 257 GLY B N 1
ATOM 8051 C CA . GLY B 1 257 ? 8.305 -55.562 -25.828 1 91.06 257 GLY B CA 1
ATOM 8052 C C . GLY B 1 257 ? 8.367 -55.094 -27.281 1 91.06 257 GLY B C 1
ATOM 8053 O O . GLY B 1 257 ? 9.242 -55.531 -28.031 1 91.06 257 GLY B O 1
ATOM 8054 N N . ARG B 1 258 ? 7.461 -54.312 -27.656 1 93.62 258 ARG B N 1
ATOM 8055 C CA . ARG B 1 258 ? 7.457 -53.812 -29.016 1 93.62 258 ARG B CA 1
ATOM 8056 C C . ARG B 1 258 ? 8.727 -53.031 -29.312 1 93.62 258 ARG B C 1
ATOM 8058 O O . ARG B 1 258 ? 9.25 -53.062 -30.422 1 93.62 258 ARG B O 1
ATOM 8065 N N . ALA B 1 259 ? 9.164 -52.219 -28.375 1 94.69 259 ALA B N 1
ATOM 8066 C CA . ALA B 1 259 ? 10.477 -51.562 -28.406 1 94.69 259 ALA B CA 1
ATOM 8067 C C . ALA B 1 259 ? 11.352 -52.062 -27.266 1 94.69 259 ALA B C 1
ATOM 8069 O O . ALA B 1 259 ? 10.867 -52.312 -26.156 1 94.69 259 ALA B O 1
ATOM 8070 N N . LYS B 1 260 ? 12.586 -52.188 -27.531 1 93.25 260 LYS B N 1
ATOM 8071 C CA . LYS B 1 260 ? 13.508 -52.75 -26.547 1 93.25 260 LYS B CA 1
ATOM 8072 C C . LYS B 1 260 ? 13.758 -51.75 -25.406 1 93.25 260 LYS B C 1
ATOM 8074 O O . LYS B 1 260 ? 13.836 -52.156 -24.234 1 93.25 260 LYS B O 1
ATOM 8079 N N . ASP B 1 261 ? 14 -50.562 -25.75 1 96.06 261 ASP B N 1
ATOM 8080 C CA . ASP B 1 261 ? 14.289 -49.531 -24.766 1 96.06 261 ASP B CA 1
ATOM 8081 C C . ASP B 1 261 ? 14.164 -48.125 -25.359 1 96.06 261 ASP B C 1
ATOM 8083 O O . ASP B 1 261 ? 13.969 -47.969 -26.578 1 96.06 261 ASP B O 1
ATOM 8087 N N . CYS B 1 262 ? 14.031 -47.188 -24.531 1 97.19 262 CYS B N 1
ATOM 8088 C CA . CYS B 1 262 ? 14.133 -45.781 -24.906 1 97.19 262 CYS B CA 1
ATOM 8089 C C . CYS B 1 262 ? 14.812 -45 -23.797 1 97.19 262 CYS B C 1
ATOM 8091 O O . CYS B 1 262 ? 15.016 -45.5 -22.688 1 97.19 262 CYS B O 1
ATOM 8093 N N . TRP B 1 263 ? 15.25 -43.781 -24.094 1 97.81 263 TRP B N 1
ATOM 8094 C CA . TRP B 1 263 ? 16 -42.938 -23.156 1 97.81 263 TRP B CA 1
ATOM 8095 C C . TRP B 1 263 ? 15.211 -41.719 -22.766 1 97.81 263 TRP B C 1
ATOM 8097 O O . TRP B 1 263 ? 14.797 -40.938 -23.641 1 97.81 263 TRP B O 1
ATOM 8107 N N . ILE B 1 264 ? 15.047 -41.531 -21.453 1 98.12 264 ILE B N 1
ATOM 8108 C CA . ILE B 1 264 ? 14.336 -40.375 -20.922 1 98.12 264 ILE B CA 1
ATOM 8109 C C . ILE B 1 264 ? 15.305 -39.188 -20.766 1 98.12 264 ILE B C 1
ATOM 8111 O O . ILE B 1 264 ? 16.359 -39.312 -20.156 1 98.12 264 ILE B O 1
ATOM 8115 N N . VAL B 1 265 ? 14.945 -38.062 -21.344 1 97.75 265 VAL B N 1
ATOM 8116 C CA . VAL B 1 265 ? 15.797 -36.875 -21.312 1 97.75 265 VAL B CA 1
ATOM 8117 C C . VAL B 1 265 ? 15.031 -35.688 -20.719 1 97.75 265 VAL B C 1
ATOM 8119 O O . VAL B 1 265 ? 14.508 -34.844 -21.453 1 97.75 265 VAL B O 1
ATOM 8122 N N . PRO B 1 266 ? 15.102 -35.5 -19.359 1 97.31 266 PRO B N 1
ATOM 8123 C CA . PRO B 1 266 ? 14.508 -34.281 -18.766 1 97.31 266 PRO B CA 1
ATOM 8124 C C . PRO B 1 266 ? 15.273 -33 -19.109 1 97.31 266 PRO B C 1
ATOM 8126 O O . PRO B 1 266 ? 16.5 -33.031 -19.156 1 97.31 266 PRO B O 1
ATOM 8129 N N . MET B 1 267 ? 14.578 -31.984 -19.422 1 96.69 267 MET B N 1
ATOM 8130 C CA . MET B 1 267 ? 15.203 -30.734 -19.875 1 96.69 267 MET B CA 1
ATOM 8131 C C . MET B 1 267 ? 14.578 -29.531 -19.172 1 96.69 267 MET B C 1
ATOM 8133 O O . MET B 1 267 ? 13.367 -29.484 -18.969 1 96.69 267 MET B O 1
ATOM 8137 N N . SER B 1 268 ? 15.414 -28.609 -18.719 1 95.56 268 SER B N 1
ATOM 8138 C CA . SER B 1 268 ? 14.953 -27.359 -18.125 1 95.56 268 SER B CA 1
ATOM 8139 C C . SER B 1 268 ? 15.219 -26.172 -19.047 1 95.56 268 SER B C 1
ATOM 8141 O O . SER B 1 268 ? 16.297 -26.062 -19.625 1 95.56 268 SER B O 1
ATOM 8143 N N . ILE B 1 269 ? 14.273 -25.344 -19.281 1 95.31 269 ILE B N 1
ATOM 8144 C CA . ILE B 1 269 ? 14.414 -24.109 -20.031 1 95.31 269 ILE B CA 1
ATOM 8145 C C . ILE B 1 269 ? 14.016 -22.922 -19.141 1 95.31 269 ILE B C 1
ATOM 8147 O O . ILE B 1 269 ? 12.914 -22.891 -18.594 1 95.31 269 ILE B O 1
ATOM 8151 N N . GLN B 1 270 ? 14.898 -22.031 -19 1 94.25 270 GLN B N 1
ATOM 8152 C CA . GLN B 1 270 ? 14.648 -20.844 -18.188 1 94.25 270 GLN B CA 1
ATOM 8153 C C . GLN B 1 270 ? 14.883 -19.578 -18.984 1 94.25 270 GLN B C 1
ATOM 8155 O O . GLN B 1 270 ? 15.719 -19.547 -19.891 1 94.25 270 GLN B O 1
ATOM 8160 N N . TYR B 1 271 ? 14.164 -18.5 -18.672 1 92.88 271 TYR B N 1
ATOM 8161 C CA . TYR B 1 271 ? 14.227 -17.234 -19.375 1 92.88 271 TYR B CA 1
ATOM 8162 C C . TYR B 1 271 ? 14.516 -16.094 -18.406 1 92.88 271 TYR B C 1
ATOM 8164 O O . TYR B 1 271 ? 14.062 -16.109 -17.25 1 92.88 271 TYR B O 1
ATOM 8172 N N . ASP B 1 272 ? 15.18 -15.109 -18.875 1 90.88 272 ASP B N 1
ATOM 8173 C CA . ASP B 1 272 ? 15.25 -13.859 -18.125 1 90.88 272 ASP B CA 1
ATOM 8174 C C . ASP B 1 272 ? 13.891 -13.164 -18.094 1 90.88 272 ASP B C 1
ATOM 8176 O O . ASP B 1 272 ? 13.484 -12.648 -17.047 1 90.88 272 ASP B O 1
ATOM 8180 N N . LYS B 1 273 ? 13.312 -13.141 -19.188 1 90.69 273 LYS B N 1
ATOM 8181 C CA . LYS B 1 273 ? 11.984 -12.539 -19.266 1 90.69 273 LYS B CA 1
ATOM 8182 C C . LYS B 1 273 ? 11.07 -13.352 -20.172 1 90.69 273 LYS B C 1
ATOM 8184 O O . LYS B 1 273 ? 11.469 -13.758 -21.266 1 90.69 273 LYS B O 1
ATOM 8189 N N . VAL B 1 274 ? 9.938 -13.648 -19.672 1 86.88 274 VAL B N 1
ATOM 8190 C CA . VAL B 1 274 ? 8.922 -14.359 -20.438 1 86.88 274 VAL B CA 1
ATOM 8191 C C . VAL B 1 274 ? 7.941 -13.359 -21.047 1 86.88 274 VAL B C 1
ATOM 8193 O O . VAL B 1 274 ? 7.426 -12.484 -20.359 1 86.88 274 VAL B O 1
ATOM 8196 N N . ILE B 1 275 ? 7.566 -13.492 -22.234 1 78.25 275 ILE B N 1
ATOM 8197 C CA . ILE B 1 275 ? 6.777 -12.531 -23 1 78.25 275 ILE B CA 1
ATOM 8198 C C . ILE B 1 275 ? 5.32 -12.586 -22.547 1 78.25 275 ILE B C 1
ATOM 8200 O O . ILE B 1 275 ? 4.621 -11.57 -22.562 1 78.25 275 ILE B O 1
ATOM 8204 N N . GLU B 1 276 ? 4.918 -13.727 -22.156 1 77.75 276 GLU B N 1
ATOM 8205 C CA . GLU B 1 276 ? 3.498 -13.953 -21.906 1 77.75 276 GLU B CA 1
ATOM 8206 C C . GLU B 1 276 ? 3.121 -13.594 -20.469 1 77.75 276 GLU B C 1
ATOM 8208 O O . GLU B 1 276 ? 2 -13.852 -20.031 1 77.75 276 GLU B O 1
ATOM 8213 N N . THR B 1 277 ? 3.895 -13.008 -19.766 1 77.88 277 THR B N 1
ATOM 8214 C CA . THR B 1 277 ? 3.645 -12.844 -18.344 1 77.88 277 THR B CA 1
ATOM 8215 C C . THR B 1 277 ? 2.379 -12.023 -18.109 1 77.88 277 THR B C 1
ATOM 8217 O O . THR B 1 277 ? 1.594 -12.328 -17.203 1 77.88 277 THR B O 1
ATOM 8220 N N . GLU B 1 278 ? 2.174 -10.953 -18.828 1 78.44 278 GLU B N 1
ATOM 8221 C CA . GLU B 1 278 ? 0.969 -10.148 -18.672 1 78.44 278 GLU B CA 1
ATOM 8222 C C . GLU B 1 278 ? -0.284 -10.953 -19 1 78.44 278 GLU B C 1
ATOM 8224 O O . GLU B 1 278 ? -1.291 -10.859 -18.297 1 78.44 278 GLU B O 1
ATOM 8229 N N . THR B 1 279 ? -0.186 -11.75 -19.984 1 80.44 279 THR B N 1
ATOM 8230 C CA . THR B 1 279 ? -1.31 -12.594 -20.375 1 80.44 279 THR B CA 1
ATOM 8231 C C . THR B 1 279 ? -1.574 -13.664 -19.328 1 80.44 279 THR B C 1
ATOM 8233 O O . THR B 1 279 ? -2.727 -14.008 -19.062 1 80.44 279 THR B O 1
ATOM 8236 N N . TYR B 1 280 ? -0.537 -14.156 -18.844 1 82.81 280 TYR B N 1
ATOM 8237 C CA . TYR B 1 280 ? -0.678 -15.172 -17.797 1 82.81 280 TYR B CA 1
ATOM 8238 C C . TYR B 1 280 ? -1.444 -14.617 -16.594 1 82.81 280 TYR B C 1
ATOM 8240 O O . TYR B 1 280 ? -2.334 -15.281 -16.062 1 82.81 280 TYR B O 1
ATOM 8248 N N . VAL B 1 281 ? -1.114 -13.445 -16.234 1 83.31 281 VAL B N 1
ATOM 8249 C CA . VAL B 1 281 ? -1.771 -12.828 -15.094 1 83.31 281 VAL B CA 1
ATOM 8250 C C . VAL B 1 281 ? -3.256 -12.625 -15.398 1 83.31 281 VAL B C 1
ATOM 8252 O O . VAL B 1 281 ? -4.109 -12.883 -14.547 1 83.31 281 VAL B O 1
ATOM 8255 N N . ASN B 1 282 ? -3.559 -12.172 -16.516 1 83.5 282 ASN B N 1
ATOM 8256 C CA . ASN B 1 282 ? -4.953 -11.984 -16.891 1 83.5 282 ASN B CA 1
ATOM 8257 C C . ASN B 1 282 ? -5.734 -13.297 -16.828 1 83.5 282 ASN B C 1
ATOM 8259 O O . ASN B 1 282 ? -6.879 -13.312 -16.375 1 83.5 282 ASN B O 1
ATOM 8263 N N . GLU B 1 283 ? -5.098 -14.344 -17.219 1 82.88 283 GLU B N 1
ATOM 8264 C CA . GLU B 1 283 ? -5.727 -15.656 -17.125 1 82.88 283 GLU B CA 1
ATOM 8265 C C . GLU B 1 283 ? -5.914 -16.078 -15.68 1 82.88 283 GLU B C 1
ATOM 8267 O O . GLU B 1 283 ? -6.961 -16.625 -15.32 1 82.88 283 GLU B O 1
ATOM 8272 N N . LEU B 1 284 ? -4.93 -15.789 -14.977 1 81.5 284 LEU B N 1
ATOM 8273 C CA . LEU B 1 284 ? -4.957 -16.188 -13.57 1 81.5 284 LEU B CA 1
ATOM 8274 C C . LEU B 1 284 ? -6.039 -15.422 -12.812 1 81.5 284 LEU B C 1
ATOM 8276 O O . LEU B 1 284 ? -6.52 -15.883 -11.781 1 81.5 284 LEU B O 1
ATOM 8280 N N . LEU B 1 285 ? -6.359 -14.305 -13.305 1 84.19 285 LEU B N 1
ATOM 8281 C CA . LEU B 1 285 ? -7.383 -13.492 -12.664 1 84.19 285 LEU B CA 1
ATOM 8282 C C . LEU B 1 285 ? -8.773 -13.859 -13.172 1 84.19 285 LEU B C 1
ATOM 8284 O O . LEU B 1 285 ? -9.766 -13.25 -12.781 1 84.19 285 LEU B O 1
ATOM 8288 N N . GLY B 1 286 ? -8.859 -14.836 -14.016 1 76 286 GLY B N 1
ATOM 8289 C CA . GLY B 1 286 ? -10.156 -15.391 -14.391 1 76 286 GLY B CA 1
ATOM 8290 C C . GLY B 1 286 ? -10.609 -14.953 -15.766 1 76 286 GLY B C 1
ATOM 8291 O O . GLY B 1 286 ? -11.68 -15.359 -16.234 1 76 286 GLY B O 1
ATOM 8292 N N . ASN B 1 287 ? -9.797 -14.172 -16.328 1 77 287 ASN B N 1
ATOM 8293 C CA . ASN B 1 287 ? -10.172 -13.766 -17.688 1 77 287 ASN B CA 1
ATOM 8294 C C . ASN B 1 287 ? -9.875 -14.867 -18.688 1 77 287 ASN B C 1
ATOM 8296 O O . ASN B 1 287 ? -8.953 -15.672 -18.5 1 77 287 ASN B O 1
ATOM 8300 N N . PRO B 1 288 ? -10.703 -14.945 -19.625 1 71.62 288 PRO B N 1
ATOM 8301 C CA . PRO B 1 288 ? -10.492 -16.016 -20.609 1 71.62 288 PRO B CA 1
ATOM 8302 C C . PRO B 1 288 ? -9.133 -15.93 -21.297 1 71.62 288 PRO B C 1
ATOM 8304 O O . PRO B 1 288 ? -8.57 -14.836 -21.422 1 71.62 288 PRO B O 1
ATOM 8307 N N . LYS B 1 289 ? -8.648 -17.031 -21.688 1 66.06 289 LYS B N 1
ATOM 8308 C CA . LYS B 1 289 ? -7.348 -17.125 -22.344 1 66.06 289 LYS B CA 1
ATOM 8309 C C . LYS B 1 289 ? -7.309 -16.297 -23.625 1 66.06 289 LYS B C 1
ATOM 8311 O O . LYS B 1 289 ? -8.227 -16.375 -24.453 1 66.06 289 LYS B O 1
ATOM 8316 N N . GLU B 1 290 ? -6.504 -15.273 -23.562 1 62 290 GLU B N 1
ATOM 8317 C CA . GLU B 1 290 ? -6.305 -14.523 -24.797 1 62 290 GLU B CA 1
ATOM 8318 C C . GLU B 1 290 ? -5.449 -15.312 -25.797 1 62 290 GLU B C 1
ATOM 8320 O O . GLU B 1 290 ? -4.426 -15.891 -25.406 1 62 290 GLU B O 1
ATOM 8325 N N . ARG B 1 291 ? -5.996 -15.57 -26.875 1 55.12 291 ARG B N 1
ATOM 8326 C CA . ARG B 1 291 ? -5.281 -16.328 -27.891 1 55.12 291 ARG B CA 1
ATOM 8327 C C . ARG B 1 291 ? -4.047 -15.578 -28.375 1 55.12 291 ARG B C 1
ATOM 8329 O O . ARG B 1 291 ? -4.152 -14.656 -29.188 1 55.12 291 ARG B O 1
ATOM 8336 N N . GLU B 1 292 ? -3.047 -15.414 -27.406 1 59.5 292 GLU B N 1
ATOM 8337 C CA . GLU B 1 292 ? -1.806 -14.922 -28.016 1 59.5 292 GLU B CA 1
ATOM 8338 C C . GLU B 1 292 ? -1.087 -16.031 -28.766 1 59.5 292 GLU B C 1
ATOM 8340 O O . GLU B 1 292 ? -0.821 -17.109 -28.203 1 59.5 292 GLU B O 1
ATOM 8345 N N . SER B 1 293 ? -1.235 -16 -30.078 1 61.75 293 SER B N 1
ATOM 8346 C CA . SER B 1 293 ? -0.657 -17.031 -30.922 1 61.75 293 SER B CA 1
ATOM 8347 C C . SER B 1 293 ? 0.822 -16.766 -31.188 1 61.75 293 SER B C 1
ATOM 8349 O O . SER B 1 293 ? 1.291 -15.641 -31.047 1 61.75 293 SER B O 1
ATOM 8351 N N . LEU B 1 294 ? 1.588 -17.859 -31.094 1 63.47 294 LEU B N 1
ATOM 8352 C CA . LEU B 1 294 ? 2.979 -17.781 -31.531 1 63.47 294 LEU B CA 1
ATOM 8353 C C . LEU B 1 294 ? 3.127 -16.828 -32.719 1 63.47 294 LEU B C 1
ATOM 8355 O O . LEU B 1 294 ? 4.109 -16.094 -32.812 1 63.47 294 LEU B O 1
ATOM 8359 N N . TRP B 1 295 ? 2.023 -16.812 -33.406 1 63.66 295 TRP B N 1
ATOM 8360 C CA . TRP B 1 295 ? 2.055 -15.945 -34.594 1 63.66 295 TRP B CA 1
ATOM 8361 C C . TRP B 1 295 ? 2.02 -14.477 -34.188 1 63.66 295 TRP B C 1
ATOM 8363 O O . TRP B 1 295 ? 2.723 -13.648 -34.781 1 63.66 295 TRP B O 1
ATOM 8373 N N . GLY B 1 296 ? 1.26 -14.242 -33.281 1 67.31 296 GLY B N 1
ATOM 8374 C CA . GLY B 1 296 ? 1.167 -12.875 -32.781 1 67.31 296 GLY B CA 1
ATOM 8375 C C . GLY B 1 296 ? 2.469 -12.352 -32.219 1 67.31 296 GLY B C 1
ATOM 8376 O O . GLY B 1 296 ? 2.838 -11.195 -32.438 1 67.31 296 GLY B O 1
ATOM 8377 N N . ILE B 1 297 ? 3.174 -13.25 -31.609 1 65.81 297 ILE B N 1
ATOM 8378 C CA . ILE B 1 297 ? 4.441 -12.867 -30.984 1 65.81 297 ILE B CA 1
ATOM 8379 C C . ILE B 1 297 ? 5.492 -12.625 -32.062 1 65.81 297 ILE B C 1
ATOM 8381 O O . ILE B 1 297 ? 6.23 -11.641 -32 1 65.81 297 ILE B O 1
ATOM 8385 N N . VAL B 1 298 ? 5.438 -13.438 -33.062 1 67 298 VAL B N 1
ATOM 8386 C CA . VAL B 1 298 ? 6.469 -13.391 -34.094 1 67 298 VAL B CA 1
ATOM 8387 C C . VAL B 1 298 ? 6.227 -12.188 -35 1 67 298 VAL B C 1
ATOM 8389 O O . VAL B 1 298 ? 7.172 -11.602 -35.531 1 67 298 VAL B O 1
ATOM 8392 N N . THR B 1 299 ? 4.945 -11.867 -35.031 1 66.75 299 THR B N 1
ATOM 8393 C CA . THR B 1 299 ? 4.617 -10.797 -35.969 1 66.75 299 THR B CA 1
ATOM 8394 C C . THR B 1 299 ? 4.668 -9.438 -35.281 1 66.75 299 THR B C 1
ATOM 8396 O O . THR B 1 299 ? 4.652 -8.398 -35.938 1 66.75 299 THR B O 1
ATOM 8399 N N . ASN B 1 300 ? 4.703 -9.562 -34 1 68.44 300 ASN B N 1
ATOM 8400 C CA . ASN B 1 300 ? 4.766 -8.305 -33.281 1 68.44 300 ASN B CA 1
ATOM 8401 C C . ASN B 1 300 ? 6.18 -7.734 -33.25 1 68.44 300 ASN B C 1
ATOM 8403 O O . ASN B 1 300 ? 7.004 -8.125 -32.438 1 68.44 300 ASN B O 1
ATOM 8407 N N . THR B 1 301 ? 6.457 -6.816 -34.094 1 65.5 301 THR B N 1
ATOM 8408 C CA . THR B 1 301 ? 7.77 -6.215 -34.312 1 65.5 301 THR B CA 1
ATOM 8409 C C . THR B 1 301 ? 8.25 -5.512 -33.031 1 65.5 301 THR B C 1
ATOM 8411 O O . THR B 1 301 ? 9.445 -5.512 -32.75 1 65.5 301 THR B O 1
ATOM 8414 N N . ARG B 1 302 ? 7.371 -4.941 -32.406 1 67.44 302 ARG B N 1
ATOM 8415 C CA . ARG B 1 302 ? 7.754 -4.211 -31.203 1 67.44 302 ARG B CA 1
ATOM 8416 C C . ARG B 1 302 ? 8.344 -5.148 -30.156 1 67.44 302 ARG B C 1
ATOM 8418 O O . ARG B 1 302 ? 9.312 -4.801 -29.484 1 67.44 302 ARG B O 1
ATOM 8425 N N . LEU B 1 303 ? 7.777 -6.332 -30.156 1 68.81 303 LEU B N 1
ATOM 8426 C CA . LEU B 1 303 ? 8.258 -7.312 -29.188 1 68.81 303 LEU B CA 1
ATOM 8427 C C . LEU B 1 303 ? 9.633 -7.836 -29.578 1 68.81 303 LEU B C 1
ATOM 8429 O O . LEU B 1 303 ? 10.477 -8.109 -28.719 1 68.81 303 LEU B O 1
ATOM 8433 N N . LEU B 1 304 ? 9.812 -7.828 -30.797 1 68.56 304 LEU B N 1
ATOM 8434 C CA . LEU B 1 304 ? 11.055 -8.391 -31.297 1 68.56 304 LEU B CA 1
ATOM 8435 C C . LEU B 1 304 ? 12.219 -7.43 -31.094 1 68.56 304 LEU B C 1
ATOM 8437 O O . LEU B 1 304 ? 13.383 -7.84 -31.094 1 68.56 304 LEU B O 1
ATOM 8441 N N . GLN B 1 305 ? 11.891 -6.277 -30.828 1 69.81 305 GLN B N 1
ATOM 8442 C CA . GLN B 1 305 ? 12.93 -5.27 -30.656 1 69.81 305 GLN B CA 1
ATOM 8443 C C . GLN B 1 305 ? 13.328 -5.133 -29.188 1 69.81 305 GLN B C 1
ATOM 8445 O O . GLN B 1 305 ? 14.328 -4.488 -28.859 1 69.81 305 GLN B O 1
ATOM 8450 N N . LEU B 1 306 ? 12.609 -5.941 -28.5 1 71.31 306 LEU B N 1
ATOM 8451 C CA . LEU B 1 306 ? 12.875 -5.785 -27.078 1 71.31 306 LEU B CA 1
ATOM 8452 C C . LEU B 1 306 ? 14.023 -6.684 -26.625 1 71.31 306 LEU B C 1
ATOM 8454 O O . LEU B 1 306 ? 14.219 -7.77 -27.188 1 71.31 306 LEU B O 1
ATOM 8458 N N . LYS B 1 307 ? 14.914 -6.207 -25.859 1 80.94 307 LYS B N 1
ATOM 8459 C CA . LYS B 1 307 ? 16.031 -6.926 -25.266 1 80.94 307 LYS B CA 1
ATOM 8460 C C . LYS B 1 307 ? 15.609 -7.652 -24 1 80.94 307 LYS B C 1
ATOM 8462 O O . LYS B 1 307 ? 15.672 -7.09 -22.906 1 80.94 307 LYS B O 1
ATOM 8467 N N . TRP B 1 308 ? 15.336 -9.016 -24.25 1 86.44 308 TRP B N 1
ATOM 8468 C CA . TRP B 1 308 ? 14.711 -9.758 -23.156 1 86.44 308 TRP B CA 1
ATOM 8469 C C . TRP B 1 308 ? 15.734 -10.617 -22.422 1 86.44 308 TRP B C 1
ATOM 8471 O O . TRP B 1 308 ? 15.367 -11.508 -21.656 1 86.44 308 TRP B O 1
ATOM 8481 N N . GLY B 1 309 ? 17 -10.469 -22.719 1 88.38 309 GLY B N 1
ATOM 8482 C CA . GLY B 1 309 ? 18.031 -11.148 -21.969 1 88.38 309 GLY B CA 1
ATOM 8483 C C . GLY B 1 309 ? 18.453 -12.469 -22.578 1 88.38 309 GLY B C 1
ATOM 8484 O O . GLY B 1 309 ? 18.688 -12.555 -23.781 1 88.38 309 GLY B O 1
ATOM 8485 N N . ARG B 1 310 ? 18.578 -13.492 -21.75 1 90.12 310 ARG B N 1
ATOM 8486 C CA . ARG B 1 310 ? 19.094 -14.75 -22.266 1 90.12 310 ARG B CA 1
ATOM 8487 C C . ARG B 1 310 ? 18.172 -15.914 -21.938 1 90.12 310 ARG B C 1
ATOM 8489 O O . ARG B 1 310 ? 17.25 -15.766 -21.125 1 90.12 310 ARG B O 1
ATOM 8496 N N . ILE B 1 311 ? 18.375 -17.047 -22.641 1 93.06 311 ILE B N 1
ATOM 8497 C CA . ILE B 1 311 ? 17.719 -18.328 -22.375 1 93.06 311 ILE B CA 1
ATOM 8498 C C . ILE B 1 311 ? 18.75 -19.344 -21.859 1 93.06 311 ILE B C 1
ATOM 8500 O O . ILE B 1 311 ? 19.891 -19.375 -22.344 1 93.06 311 ILE B O 1
ATOM 8504 N N . ASP B 1 312 ? 18.359 -20 -20.812 1 94.06 312 ASP B N 1
ATOM 8505 C CA . ASP B 1 312 ? 19.234 -21.047 -20.297 1 94.06 312 ASP B CA 1
ATOM 8506 C C . ASP B 1 312 ? 18.578 -22.422 -20.453 1 94.06 312 ASP B C 1
ATOM 8508 O O . ASP B 1 312 ? 17.469 -22.641 -19.969 1 94.06 312 ASP B O 1
ATOM 8512 N N . VAL B 1 313 ? 19.25 -23.281 -21.188 1 94.81 313 VAL B N 1
ATOM 8513 C CA . VAL B 1 313 ? 18.75 -24.641 -21.422 1 94.81 313 VAL B CA 1
ATOM 8514 C C . VAL B 1 313 ? 19.703 -25.656 -20.766 1 94.81 313 VAL B C 1
ATOM 8516 O O . VAL B 1 313 ? 20.906 -25.625 -21 1 94.81 313 VAL B O 1
ATOM 8519 N N . ARG B 1 314 ? 19.125 -26.531 -19.953 1 95.5 314 ARG B N 1
ATOM 8520 C CA . ARG B 1 314 ? 19.906 -27.562 -19.266 1 95.5 314 ARG B CA 1
ATOM 8521 C C . ARG B 1 314 ? 19.312 -28.953 -19.5 1 95.5 314 ARG B C 1
ATOM 8523 O O . ARG B 1 314 ? 18.094 -29.094 -19.641 1 95.5 314 ARG B O 1
ATOM 8530 N N . PHE B 1 315 ? 20.203 -29.938 -19.5 1 95.56 315 PHE B N 1
ATOM 8531 C CA . PHE B 1 315 ? 19.812 -31.328 -19.672 1 95.56 315 PHE B CA 1
ATOM 8532 C C . PHE B 1 315 ? 20.188 -32.156 -18.453 1 95.56 315 PHE B C 1
ATOM 8534 O O . PHE B 1 315 ? 21.344 -32.125 -18.016 1 95.56 315 PHE B O 1
ATOM 8541 N N . ALA B 1 316 ? 19.188 -32.781 -17.938 1 96 316 ALA B N 1
ATOM 8542 C CA . ALA B 1 316 ? 19.531 -33.75 -16.906 1 96 316 ALA B CA 1
ATOM 8543 C C . ALA B 1 316 ? 20.156 -35 -17.516 1 96 316 ALA B C 1
ATOM 8545 O O . ALA B 1 316 ? 20 -35.25 -18.719 1 96 316 ALA B O 1
ATOM 8546 N N . LYS B 1 317 ? 20.812 -35.75 -16.703 1 95.44 317 LYS B N 1
ATOM 8547 C CA . LYS B 1 317 ? 21.406 -36.969 -17.219 1 95.44 317 LYS B CA 1
ATOM 8548 C C . LYS B 1 317 ? 20.328 -37.906 -17.75 1 95.44 317 LYS B C 1
ATOM 8550 O O . LYS B 1 317 ? 19.406 -38.312 -17.016 1 95.44 317 LYS B O 1
ATOM 8555 N N . PRO B 1 318 ? 20.453 -38.25 -19.094 1 97.19 318 PRO B N 1
ATOM 8556 C CA . PRO B 1 318 ? 19.469 -39.188 -19.641 1 97.19 318 PRO B CA 1
ATOM 8557 C C . PRO B 1 318 ? 19.578 -40.562 -19.016 1 97.19 318 PRO B C 1
ATOM 8559 O O . PRO B 1 318 ? 20.656 -41 -18.609 1 97.19 318 PRO B O 1
ATOM 8562 N N . TYR B 1 319 ? 18.484 -41.25 -18.922 1 96.56 319 TYR B N 1
ATOM 8563 C CA . TYR B 1 319 ? 18.516 -42.625 -18.391 1 96.56 319 TYR B CA 1
ATOM 8564 C C . TYR B 1 319 ? 17.562 -43.531 -19.156 1 96.56 319 TYR B C 1
ATOM 8566 O O . TYR B 1 319 ? 16.594 -43.031 -19.766 1 96.56 319 TYR B O 1
ATOM 8574 N N . SER B 1 320 ? 17.891 -44.812 -19.109 1 97.12 320 SER B N 1
ATOM 8575 C CA . SER B 1 320 ? 17.109 -45.844 -19.781 1 97.12 320 SER B CA 1
ATOM 8576 C C . SER B 1 320 ? 15.781 -46.094 -19.062 1 97.12 320 SER B C 1
ATOM 8578 O O . SER B 1 320 ? 15.742 -46.188 -17.844 1 97.12 320 SER B O 1
ATOM 8580 N N . LEU B 1 321 ? 14.703 -46.062 -19.891 1 96.94 321 LEU B N 1
ATOM 8581 C CA . LEU B 1 321 ? 13.398 -46.344 -19.297 1 96.94 321 LEU B CA 1
ATOM 8582 C C . LEU B 1 321 ? 13.352 -47.781 -18.781 1 96.94 321 LEU B C 1
ATOM 8584 O O . LEU B 1 321 ? 12.789 -48.031 -17.719 1 96.94 321 LEU B O 1
ATOM 8588 N N . GLN B 1 322 ? 13.906 -48.688 -19.531 1 94.62 322 GLN B N 1
ATOM 8589 C CA . GLN B 1 322 ? 13.977 -50.094 -19.078 1 94.62 322 GLN B CA 1
ATOM 8590 C C . GLN B 1 322 ? 14.766 -50.219 -17.781 1 94.62 322 GLN B C 1
ATOM 8592 O O . GLN B 1 322 ? 14.391 -51 -16.906 1 94.62 322 GLN B O 1
ATOM 8597 N N . GLY B 1 323 ? 15.867 -49.5 -17.812 1 93.38 323 GLY B N 1
ATOM 8598 C CA . GLY B 1 323 ? 16.625 -49.469 -16.562 1 93.38 323 GLY B CA 1
ATOM 8599 C C . GLY B 1 323 ? 15.828 -48.969 -15.383 1 93.38 323 GLY B C 1
ATOM 8600 O O . GLY B 1 323 ? 15.914 -49.531 -14.289 1 93.38 323 GLY B O 1
ATOM 8601 N N . PHE B 1 324 ? 15.109 -47.906 -15.555 1 94.06 324 PHE B N 1
ATOM 8602 C CA . PHE B 1 324 ? 14.258 -47.344 -14.516 1 94.06 324 PHE B CA 1
ATOM 8603 C C . PHE B 1 324 ? 13.219 -48.375 -14.047 1 94.06 324 PHE B C 1
ATOM 8605 O O . PHE B 1 324 ? 12.992 -48.531 -12.852 1 94.06 324 PHE B O 1
ATOM 8612 N N . ILE B 1 325 ? 12.547 -49.062 -15.016 1 91.25 325 ILE B N 1
ATOM 8613 C CA . ILE B 1 325 ? 11.523 -50.062 -14.711 1 91.25 325 ILE B CA 1
ATOM 8614 C C . ILE B 1 325 ? 12.133 -51.156 -13.867 1 91.25 325 ILE B C 1
ATOM 8616 O O . ILE B 1 325 ? 11.562 -51.562 -12.852 1 91.25 325 ILE B O 1
ATOM 8620 N N . ASN B 1 326 ? 13.305 -51.562 -14.273 1 90.25 326 ASN B N 1
ATOM 8621 C CA . ASN B 1 326 ? 13.984 -52.625 -13.555 1 90.25 326 ASN B CA 1
ATOM 8622 C C . ASN B 1 326 ? 14.328 -52.219 -12.133 1 90.25 326 ASN B C 1
ATOM 8624 O O . ASN B 1 326 ? 14.203 -53 -11.195 1 90.25 326 ASN B O 1
ATOM 8628 N N . GLU B 1 327 ? 14.781 -51.062 -12.031 1 90.25 327 GLU B N 1
ATOM 8629 C CA . GLU B 1 327 ? 15.109 -50.531 -10.711 1 90.25 327 GLU B CA 1
ATOM 8630 C C . GLU B 1 327 ? 13.875 -50.469 -9.82 1 90.25 327 GLU B C 1
ATOM 8632 O O . GLU B 1 327 ? 13.938 -50.812 -8.641 1 90.25 327 GLU B O 1
ATOM 8637 N N . GLN B 1 328 ? 12.758 -50 -10.367 1 86.38 328 GLN B N 1
ATOM 8638 C CA . GLN B 1 328 ? 11.523 -49.875 -9.602 1 86.38 328 GLN B CA 1
ATOM 8639 C C . GLN B 1 328 ? 10.969 -51.219 -9.219 1 86.38 328 GLN B C 1
ATOM 8641 O O . GLN B 1 328 ? 10.422 -51.406 -8.125 1 86.38 328 GLN B O 1
ATOM 8646 N N . ILE B 1 329 ? 11.047 -52.188 -10.109 1 81.94 329 ILE B N 1
ATOM 8647 C CA . ILE B 1 329 ? 10.594 -53.562 -9.836 1 81.94 329 ILE B CA 1
ATOM 8648 C C . ILE B 1 329 ? 11.453 -54.188 -8.742 1 81.94 329 ILE B C 1
ATOM 8650 O O . ILE B 1 329 ? 10.945 -54.875 -7.871 1 81.94 329 ILE B O 1
ATOM 8654 N N . GLY B 1 330 ? 12.711 -53.938 -8.891 1 81.56 330 GLY B N 1
ATOM 8655 C CA . GLY B 1 330 ? 13.609 -54.438 -7.875 1 81.56 330 GLY B CA 1
ATOM 8656 C C . GLY B 1 330 ? 13.305 -53.906 -6.484 1 81.56 330 GLY B C 1
ATOM 8657 O O . GLY B 1 330 ? 13.43 -54.625 -5.496 1 81.56 330 GLY B O 1
ATOM 8658 N N . ARG B 1 331 ? 12.938 -52.656 -6.402 1 78.69 331 ARG B N 1
ATOM 8659 C CA . ARG B 1 331 ? 12.633 -52 -5.125 1 78.69 331 ARG B CA 1
ATOM 8660 C C . ARG B 1 331 ? 11.312 -52.531 -4.559 1 78.69 331 ARG B C 1
ATOM 8662 O O . ARG B 1 331 ? 11.133 -52.562 -3.342 1 78.69 331 ARG B O 1
ATOM 8669 N N . ARG B 1 332 ? 10.461 -52.844 -5.59 1 72.56 332 ARG B N 1
ATOM 8670 C CA . ARG B 1 332 ? 9.133 -53.281 -5.176 1 72.56 332 ARG B CA 1
ATOM 8671 C C . ARG B 1 332 ? 9.047 -54.812 -5.113 1 72.56 332 ARG B C 1
ATOM 8673 O O . ARG B 1 332 ? 9.766 -55.5 -5.84 1 72.56 332 ARG B O 1
ATOM 8680 N N . LYS B 1 333 ? 8.836 -55.562 -4.012 1 62.97 333 LYS B N 1
ATOM 8681 C CA . LYS B 1 333 ? 8.805 -57 -3.77 1 62.97 333 LYS B CA 1
ATOM 8682 C C . LYS B 1 333 ? 8.102 -57.75 -4.906 1 62.97 333 LYS B C 1
ATOM 8684 O O . LYS B 1 333 ? 8.555 -58.812 -5.34 1 62.97 333 LYS B O 1
ATOM 8689 N N . SER B 1 334 ? 6.969 -57.188 -5.371 1 67.38 334 SER B N 1
ATOM 8690 C CA . SER B 1 334 ? 6.219 -57.844 -6.422 1 67.38 334 SER B CA 1
ATOM 8691 C C . SER B 1 334 ? 5.633 -56.844 -7.414 1 67.38 334 SER B C 1
ATOM 8693 O O . SER B 1 334 ? 5.09 -55.812 -7.02 1 67.38 334 SER B O 1
ATOM 8695 N N . PHE B 1 335 ? 6.168 -56.844 -8.727 1 73.81 335 PHE B N 1
ATOM 8696 C CA . PHE B 1 335 ? 5.574 -56 -9.766 1 73.81 335 PHE B CA 1
ATOM 8697 C C . PHE B 1 335 ? 4.883 -56.875 -10.82 1 73.81 335 PHE B C 1
ATOM 8699 O O . PHE B 1 335 ? 5.512 -57.75 -11.422 1 73.81 335 PHE B O 1
ATOM 8706 N N . ASP B 1 336 ? 3.58 -56.75 -10.836 1 75.94 336 ASP B N 1
ATOM 8707 C CA . ASP B 1 336 ? 2.799 -57.375 -11.898 1 75.94 336 ASP B CA 1
ATOM 8708 C C . ASP B 1 336 ? 2.529 -56.406 -13.031 1 75.94 336 ASP B C 1
ATOM 8710 O O . ASP B 1 336 ? 1.738 -55.469 -12.883 1 75.94 336 ASP B O 1
ATOM 8714 N N . PRO B 1 337 ? 3.264 -56.656 -14.133 1 70.75 337 PRO B N 1
ATOM 8715 C CA . PRO B 1 337 ? 3.066 -55.75 -15.258 1 70.75 337 PRO B CA 1
ATOM 8716 C C . PRO B 1 337 ? 1.623 -55.719 -15.758 1 70.75 337 PRO B C 1
ATOM 8718 O O . PRO B 1 337 ? 1.219 -54.781 -16.453 1 70.75 337 PRO B O 1
ATOM 8721 N N . ASN B 1 338 ? 0.905 -56.656 -15.406 1 72.69 338 ASN B N 1
ATOM 8722 C CA . ASN B 1 338 ? -0.473 -56.75 -15.883 1 72.69 338 ASN B CA 1
ATOM 8723 C C . ASN B 1 338 ? -1.435 -56.031 -14.938 1 72.69 338 ASN B C 1
ATOM 8725 O O . ASN B 1 338 ? -2.598 -55.812 -15.273 1 72.69 338 ASN B O 1
ATOM 8729 N N . SER B 1 339 ? -0.891 -55.625 -13.875 1 83.38 339 SER B N 1
ATOM 8730 C CA . SER B 1 339 ? -1.733 -54.906 -12.93 1 83.38 339 SER B CA 1
ATOM 8731 C C . SER B 1 339 ? -1.812 -53.406 -13.281 1 83.38 339 SER B C 1
ATOM 8733 O O . SER B 1 339 ? -0.793 -52.719 -13.297 1 83.38 339 SER B O 1
ATOM 8735 N N . GLU B 1 340 ? -3.055 -53 -13.555 1 84.69 340 GLU B N 1
ATOM 8736 C CA . GLU B 1 340 ? -3.268 -51.594 -13.914 1 84.69 340 GLU B CA 1
ATOM 8737 C C . GLU B 1 340 ? -2.879 -50.656 -12.766 1 84.69 340 GLU B C 1
ATOM 8739 O O . GLU B 1 340 ? -2.352 -49.562 -12.992 1 84.69 340 GLU B O 1
ATOM 8744 N N . GLN B 1 341 ? -3.094 -51.094 -11.586 1 84.62 341 GLN B N 1
ATOM 8745 C CA . GLN B 1 341 ? -2.781 -50.281 -10.414 1 84.62 341 GLN B CA 1
ATOM 8746 C C . GLN B 1 341 ? -1.273 -50.094 -10.258 1 84.62 341 GLN B C 1
ATOM 8748 O O . GLN B 1 341 ? -0.803 -49 -9.938 1 84.62 341 GLN B O 1
ATOM 8753 N N . GLN B 1 342 ? -0.57 -51.094 -10.461 1 85.38 342 GLN B N 1
ATOM 8754 C CA . GLN B 1 342 ? 0.882 -51.031 -10.336 1 85.38 342 GLN B CA 1
ATOM 8755 C C . GLN B 1 342 ? 1.498 -50.219 -11.461 1 85.38 342 GLN B C 1
ATOM 8757 O O . GLN B 1 342 ? 2.5 -49.531 -11.266 1 85.38 342 GLN B O 1
ATOM 8762 N N . LYS B 1 343 ? 0.909 -50.281 -12.594 1 86.88 343 LYS B N 1
ATOM 8763 C CA . LYS B 1 343 ? 1.372 -49.5 -13.727 1 86.88 343 LYS B CA 1
ATOM 8764 C C . LYS B 1 343 ? 1.196 -48 -13.453 1 86.88 343 LYS B C 1
ATOM 8766 O O . LYS B 1 343 ? 2.07 -47.188 -13.789 1 86.88 343 LYS B O 1
ATOM 8771 N N . ILE B 1 344 ? 0.08 -47.781 -12.852 1 88.69 344 ILE B N 1
ATOM 8772 C CA . ILE B 1 344 ? -0.208 -46.375 -12.531 1 88.69 344 ILE B CA 1
ATOM 8773 C C . ILE B 1 344 ? 0.799 -45.875 -11.508 1 88.69 344 ILE B C 1
ATOM 8775 O O . ILE B 1 344 ? 1.259 -44.719 -11.602 1 88.69 344 ILE B O 1
ATOM 8779 N N . THR B 1 345 ? 1.086 -46.594 -10.586 1 86.5 345 THR B N 1
ATOM 8780 C CA . THR B 1 345 ? 2.064 -46.219 -9.57 1 86.5 345 THR B CA 1
ATOM 8781 C C . THR B 1 345 ? 3.439 -46 -10.195 1 86.5 345 THR B C 1
ATOM 8783 O O . THR B 1 345 ? 4.141 -45.062 -9.859 1 86.5 345 THR B O 1
ATOM 8786 N N . LEU B 1 346 ? 3.779 -46.875 -11.062 1 88.56 346 LEU B N 1
ATOM 8787 C CA . LEU B 1 346 ? 5.047 -46.781 -11.773 1 88.56 346 LEU B CA 1
ATOM 8788 C C . LEU B 1 346 ? 5.074 -45.5 -12.633 1 88.56 346 LEU B C 1
ATOM 8790 O O . LEU B 1 346 ? 6.094 -44.812 -12.695 1 88.56 346 LEU B O 1
ATOM 8794 N N . LEU B 1 347 ? 3.984 -45.281 -13.289 1 91.69 347 LEU B N 1
ATOM 8795 C CA . LEU B 1 347 ? 3.857 -44.125 -14.133 1 91.69 347 LEU B CA 1
ATOM 8796 C C . LEU B 1 347 ? 3.992 -42.844 -13.312 1 91.69 347 LEU B C 1
ATOM 8798 O O . LEU B 1 347 ? 4.645 -41.875 -13.742 1 91.69 347 LEU B O 1
ATOM 8802 N N . ARG B 1 348 ? 3.418 -42.781 -12.195 1 88.25 348 ARG B N 1
ATOM 8803 C CA . ARG B 1 348 ? 3.514 -41.625 -11.312 1 88.25 348 ARG B CA 1
ATOM 8804 C C . ARG B 1 348 ? 4.945 -41.438 -10.82 1 88.25 348 ARG B C 1
ATOM 8806 O O . ARG B 1 348 ? 5.441 -40.312 -10.781 1 88.25 348 ARG B O 1
ATOM 8813 N N . ALA B 1 349 ? 5.5 -42.438 -10.438 1 88.62 349 ALA B N 1
ATOM 8814 C CA . ALA B 1 349 ? 6.891 -42.375 -10 1 88.62 349 ALA B CA 1
ATOM 8815 C C . ALA B 1 349 ? 7.789 -41.812 -11.094 1 88.62 349 ALA B C 1
ATOM 8817 O O . ALA B 1 349 ? 8.68 -41 -10.828 1 88.62 349 ALA B O 1
ATOM 8818 N N . LEU B 1 350 ? 7.574 -42.281 -12.297 1 93.19 350 LEU B N 1
ATOM 8819 C CA . LEU B 1 350 ? 8.344 -41.781 -13.438 1 93.19 350 LEU B CA 1
ATOM 8820 C C . LEU B 1 350 ? 8.109 -40.281 -13.648 1 93.19 350 LEU B C 1
ATOM 8822 O O . LEU B 1 350 ? 9.062 -39.531 -13.844 1 93.19 350 LEU B O 1
ATOM 8826 N N . GLY B 1 351 ? 6.844 -39.938 -13.664 1 93.19 351 GLY B N 1
ATOM 8827 C CA . GLY B 1 351 ? 6.5 -38.531 -13.844 1 93.19 351 GLY B CA 1
ATOM 8828 C C . GLY B 1 351 ? 7.168 -37.625 -12.828 1 93.19 351 GLY B C 1
ATOM 8829 O O . GLY B 1 351 ? 7.75 -36.594 -13.195 1 93.19 351 GLY B O 1
ATOM 8830 N N . TYR B 1 352 ? 7.184 -37.969 -11.617 1 89 352 TYR B N 1
ATOM 8831 C CA . TYR B 1 352 ? 7.734 -37.125 -10.562 1 89 352 TYR B CA 1
ATOM 8832 C C . TYR B 1 352 ? 9.258 -37.156 -10.57 1 89 352 TYR B C 1
ATOM 8834 O O . TYR B 1 352 ? 9.914 -36.188 -10.203 1 89 352 TYR B O 1
ATOM 8842 N N . GLN B 1 353 ? 9.773 -38.312 -10.961 1 91.19 353 GLN B N 1
ATOM 8843 C CA . GLN B 1 353 ? 11.219 -38.344 -11.141 1 91.19 353 GLN B CA 1
ATOM 8844 C C . GLN B 1 353 ? 11.68 -37.375 -12.203 1 91.19 353 GLN B C 1
ATOM 8846 O O . GLN B 1 353 ? 12.688 -36.688 -12.031 1 91.19 353 GLN B O 1
ATOM 8851 N N . VAL B 1 354 ? 10.953 -37.344 -13.266 1 94.5 354 VAL B N 1
ATOM 8852 C CA . VAL B 1 354 ? 11.289 -36.406 -14.352 1 94.5 354 VAL B CA 1
ATOM 8853 C C . VAL B 1 354 ? 11.227 -34.969 -13.836 1 94.5 354 VAL B C 1
ATOM 8855 O O . VAL B 1 354 ? 12.125 -34.188 -14.109 1 94.5 354 VAL B O 1
ATOM 8858 N N . LEU B 1 355 ? 10.188 -34.688 -13.117 1 91.94 355 LEU B N 1
ATOM 8859 C CA . LEU B 1 355 ? 10.055 -33.344 -12.57 1 91.94 355 LEU B CA 1
ATOM 8860 C C . LEU B 1 355 ? 11.211 -33.031 -11.625 1 91.94 355 LEU B C 1
ATOM 8862 O O . LEU B 1 355 ? 11.734 -31.906 -11.641 1 91.94 355 LEU B O 1
ATOM 8866 N N . SER B 1 356 ? 11.547 -33.969 -10.82 1 90.12 356 SER B N 1
ATOM 8867 C CA . SER B 1 356 ? 12.672 -33.781 -9.914 1 90.12 356 SER B CA 1
ATOM 8868 C C . SER B 1 356 ? 13.969 -33.531 -10.68 1 90.12 356 SER B C 1
ATOM 8870 O O . SER B 1 356 ? 14.797 -32.719 -10.266 1 90.12 356 SER B O 1
ATOM 8872 N N . ASP B 1 357 ? 14.141 -34.281 -11.703 1 93.38 357 ASP B N 1
ATOM 8873 C CA . ASP B 1 357 ? 15.328 -34.125 -12.539 1 93.38 357 ASP B CA 1
ATOM 8874 C C . ASP B 1 357 ? 15.375 -32.719 -13.172 1 93.38 357 ASP B C 1
ATOM 8876 O O . ASP B 1 357 ? 16.438 -32.094 -13.227 1 93.38 357 ASP B O 1
ATOM 8880 N N . ILE B 1 358 ? 14.273 -32.281 -13.633 1 94.31 358 ILE B N 1
ATOM 8881 C CA . ILE B 1 358 ? 14.203 -30.938 -14.234 1 94.31 358 ILE B CA 1
ATOM 8882 C C . ILE B 1 358 ? 14.594 -29.891 -13.211 1 94.31 358 ILE B C 1
ATOM 8884 O O . ILE B 1 358 ? 15.414 -29.016 -13.492 1 94.31 358 ILE B O 1
ATOM 8888 N N . ASN B 1 359 ? 14.078 -30 -12.031 1 89.88 359 ASN B N 1
ATOM 8889 C CA . ASN B 1 359 ? 14.375 -29.062 -10.961 1 89.88 359 ASN B CA 1
ATOM 8890 C C . ASN B 1 359 ? 15.852 -29.078 -10.586 1 89.88 359 ASN B C 1
ATOM 8892 O O . ASN B 1 359 ? 16.438 -28.031 -10.273 1 89.88 359 ASN B O 1
ATOM 8896 N N . SER B 1 360 ? 16.406 -30.219 -10.625 1 89.94 360 SER B N 1
ATOM 8897 C CA . SER B 1 360 ? 17.797 -30.375 -10.188 1 89.94 360 SER B CA 1
ATOM 8898 C C . SER B 1 360 ? 18.75 -29.672 -11.141 1 89.94 360 SER B C 1
ATOM 8900 O O . SER B 1 360 ? 19.844 -29.25 -10.734 1 89.94 360 SER B O 1
ATOM 8902 N N . VAL B 1 361 ? 18.375 -29.5 -12.352 1 93.31 361 VAL B N 1
ATOM 8903 C CA . VAL B 1 361 ? 19.312 -28.906 -13.312 1 93.31 361 VAL B CA 1
ATOM 8904 C C . VAL B 1 361 ? 18.859 -27.484 -13.656 1 93.31 361 VAL B C 1
ATOM 8906 O O . VAL B 1 361 ? 19.547 -26.766 -14.383 1 93.31 361 VAL B O 1
ATOM 8909 N N . SER B 1 362 ? 17.75 -27.109 -13.109 1 92.94 362 SER B N 1
ATOM 8910 C CA . SER B 1 362 ? 17.219 -25.781 -13.414 1 92.94 362 SER B CA 1
ATOM 8911 C C . SER B 1 362 ? 18.125 -24.688 -12.883 1 92.94 362 SER B C 1
ATOM 8913 O O . SER B 1 362 ? 18.688 -24.797 -11.789 1 92.94 362 SER B O 1
ATOM 8915 N N . VAL B 1 363 ? 18.297 -23.656 -13.711 1 94.56 363 VAL B N 1
ATOM 8916 C CA . VAL B 1 363 ? 19.156 -22.531 -13.352 1 94.56 363 VAL B CA 1
ATOM 8917 C C . VAL B 1 363 ? 18.297 -21.328 -12.961 1 94.56 363 VAL B C 1
ATOM 8919 O O . VAL B 1 363 ? 17.344 -20.984 -13.664 1 94.56 363 VAL B O 1
ATOM 8922 N N . VAL B 1 364 ? 18.625 -20.734 -11.789 1 95.31 364 VAL B N 1
ATOM 8923 C CA . VAL B 1 364 ? 17.922 -19.516 -11.383 1 95.31 364 VAL B CA 1
ATOM 8924 C C . VAL B 1 364 ? 18.5 -18.312 -12.109 1 95.31 364 VAL B C 1
ATOM 8926 O O . VAL B 1 364 ? 19.703 -18.031 -12.016 1 95.31 364 VAL B O 1
ATOM 8929 N N . MET B 1 365 ? 17.656 -17.625 -12.805 1 95.12 365 MET B N 1
ATOM 8930 C CA . MET B 1 365 ? 18.062 -16.484 -13.617 1 95.12 365 MET B CA 1
ATOM 8931 C C . MET B 1 365 ? 18.188 -15.234 -12.758 1 95.12 365 MET B C 1
ATOM 8933 O O . MET B 1 365 ? 17.578 -15.141 -11.695 1 95.12 365 MET B O 1
ATOM 8937 N N . PRO B 1 366 ? 18.938 -14.234 -13.227 1 93.69 366 PRO B N 1
ATOM 8938 C CA . PRO B 1 366 ? 19.078 -12.984 -12.484 1 93.69 366 PRO B CA 1
ATOM 8939 C C . PRO B 1 366 ? 17.75 -12.297 -12.219 1 93.69 366 PRO B C 1
ATOM 8941 O O . PRO B 1 366 ? 17.547 -11.734 -11.141 1 93.69 366 PRO B O 1
ATOM 8944 N N . THR B 1 367 ? 16.859 -12.328 -13.141 1 94.88 367 THR B N 1
ATOM 8945 C CA . THR B 1 367 ? 15.555 -11.688 -12.984 1 94.88 367 THR B CA 1
ATOM 8946 C C . THR B 1 367 ? 14.75 -12.375 -11.883 1 94.88 367 THR B C 1
ATOM 8948 O O . THR B 1 367 ? 14.008 -11.719 -11.148 1 94.88 367 THR B O 1
ATOM 8951 N N . ALA B 1 368 ? 14.891 -13.695 -11.789 1 95.94 368 ALA B N 1
ATOM 8952 C CA . ALA B 1 368 ? 14.227 -14.414 -10.711 1 95.94 368 ALA B CA 1
ATOM 8953 C C . ALA B 1 368 ? 14.812 -14.031 -9.352 1 95.94 368 ALA B C 1
ATOM 8955 O O . ALA B 1 368 ? 14.078 -13.898 -8.367 1 95.94 368 ALA B O 1
ATOM 8956 N N . LEU B 1 369 ? 16.125 -13.836 -9.32 1 96.5 369 LEU B N 1
ATOM 8957 C CA . LEU B 1 369 ? 16.766 -13.422 -8.086 1 96.5 369 LEU B CA 1
ATOM 8958 C C . LEU B 1 369 ? 16.266 -12.055 -7.629 1 96.5 369 LEU B C 1
ATOM 8960 O O . LEU B 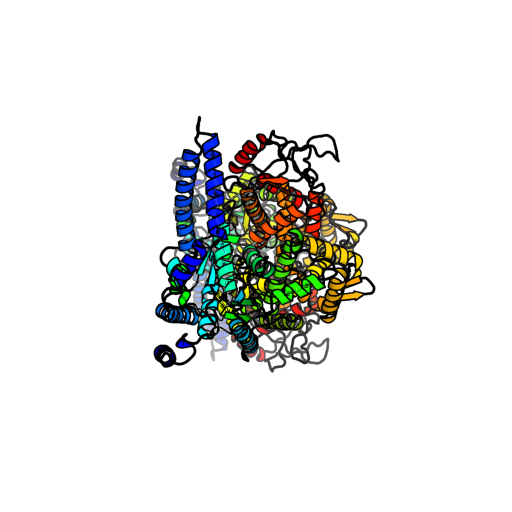1 369 ? 15.766 -11.914 -6.508 1 96.5 369 LEU B O 1
ATOM 8964 N N . VAL B 1 370 ? 16.312 -11.133 -8.539 1 96.56 370 VAL B N 1
ATOM 8965 C CA . VAL B 1 370 ? 15.945 -9.758 -8.227 1 96.56 370 VAL B CA 1
ATOM 8966 C C . VAL B 1 370 ? 14.445 -9.68 -7.949 1 96.56 370 VAL B C 1
ATOM 8968 O O . VAL B 1 370 ? 14.023 -9.039 -6.988 1 96.56 370 VAL B O 1
ATOM 8971 N N . GLY B 1 371 ? 13.664 -10.359 -8.797 1 96.25 371 GLY B N 1
ATOM 8972 C CA . GLY B 1 371 ? 12.227 -10.375 -8.586 1 96.25 371 GLY B CA 1
ATOM 8973 C C . GLY B 1 371 ? 11.828 -10.961 -7.242 1 96.25 371 GLY B C 1
ATOM 8974 O O . GLY B 1 371 ? 10.93 -10.438 -6.574 1 96.25 371 GLY B O 1
ATOM 8975 N N . THR B 1 372 ? 12.484 -11.961 -6.828 1 97.12 372 THR B N 1
ATOM 8976 C CA . THR B 1 372 ? 12.195 -12.609 -5.551 1 97.12 372 THR B CA 1
ATOM 8977 C C . THR B 1 372 ? 12.523 -11.68 -4.387 1 97.12 372 THR B C 1
ATOM 8979 O O . THR B 1 372 ? 11.719 -11.531 -3.463 1 97.12 372 THR B O 1
ATOM 8982 N N . VAL B 1 373 ? 13.672 -11.062 -4.453 1 96.56 373 VAL B N 1
ATOM 8983 C CA . VAL B 1 373 ? 14.102 -10.172 -3.375 1 96.56 373 VAL B CA 1
ATOM 8984 C C . VAL B 1 373 ? 13.117 -9.008 -3.246 1 96.56 373 VAL B C 1
ATOM 8986 O O . VAL B 1 373 ? 12.688 -8.68 -2.141 1 96.56 373 VAL B O 1
ATOM 8989 N N . ILE B 1 374 ? 12.719 -8.445 -4.309 1 95.56 374 ILE B N 1
ATOM 8990 C CA . ILE B 1 374 ? 11.844 -7.281 -4.305 1 95.56 374 ILE B CA 1
ATOM 8991 C C . ILE B 1 374 ? 10.477 -7.664 -3.736 1 95.56 374 ILE B C 1
ATOM 8993 O O . ILE B 1 374 ? 9.859 -6.887 -3.008 1 95.56 374 ILE B O 1
ATOM 8997 N N . LEU B 1 375 ? 10 -8.859 -3.98 1 94.31 375 LEU B N 1
ATOM 8998 C CA . LEU B 1 375 ? 8.68 -9.289 -3.537 1 94.31 375 LEU B CA 1
ATOM 8999 C C . LEU B 1 375 ? 8.711 -9.734 -2.078 1 94.31 375 LEU B C 1
ATOM 9001 O O . LEU B 1 375 ? 7.664 -9.867 -1.441 1 94.31 375 LEU B O 1
ATOM 9005 N N . THR B 1 376 ? 9.867 -9.992 -1.588 1 92.69 376 THR B N 1
ATOM 9006 C CA . THR B 1 376 ? 9.945 -10.508 -0.224 1 92.69 376 THR B CA 1
ATOM 9007 C C . THR B 1 376 ? 10.523 -9.445 0.716 1 92.69 376 THR B C 1
ATOM 9009 O O . THR B 1 376 ? 11.039 -9.773 1.784 1 92.69 376 THR B O 1
ATOM 9012 N N . LEU B 1 377 ? 10.414 -8.266 0.243 1 85.75 377 LEU B N 1
ATOM 9013 C CA . LEU B 1 377 ? 10.812 -7.145 1.09 1 85.75 377 LEU B CA 1
ATOM 9014 C C . LEU B 1 377 ? 9.727 -6.82 2.109 1 85.75 377 LEU B C 1
ATOM 9016 O O . LEU B 1 377 ? 8.531 -6.934 1.812 1 85.75 377 LEU B O 1
ATOM 9020 N N . ARG B 1 378 ? 10.039 -6.523 3.303 1 77 378 ARG B N 1
ATOM 9021 C CA . ARG B 1 378 ? 9.078 -6.055 4.301 1 77 378 ARG B CA 1
ATOM 9022 C C . ARG B 1 378 ? 8.688 -4.602 4.043 1 77 378 ARG B C 1
ATOM 9024 O O . ARG B 1 378 ? 7.551 -4.207 4.309 1 77 378 ARG B O 1
ATOM 9031 N N . GLY B 1 379 ? 9.5 -3.873 3.404 1 76.38 379 GLY B N 1
ATOM 9032 C CA . GLY B 1 379 ? 9.227 -2.463 3.182 1 76.38 379 GLY B CA 1
ATOM 9033 C C . GLY B 1 379 ? 8.586 -2.184 1.833 1 76.38 379 GLY B C 1
ATOM 9034 O O . GLY B 1 379 ? 8.219 -3.111 1.111 1 76.38 379 GLY B O 1
ATOM 9035 N N . ARG B 1 380 ? 8.328 -0.87 1.559 1 86.06 380 ARG B N 1
ATOM 9036 C CA . ARG B 1 380 ? 7.684 -0.414 0.333 1 86.06 380 ARG B CA 1
ATOM 9037 C C . ARG B 1 380 ? 8.672 -0.39 -0.83 1 86.06 380 ARG B C 1
ATOM 9039 O O . ARG B 1 380 ? 8.266 -0.371 -1.994 1 86.06 380 ARG B O 1
ATOM 9046 N N . GLY B 1 381 ? 9.953 -0.394 -0.487 1 89.88 381 GLY B N 1
ATOM 9047 C CA . GLY B 1 381 ? 11.016 -0.342 -1.475 1 89.88 381 GLY B CA 1
ATOM 9048 C C . GLY B 1 381 ? 12.398 -0.555 -0.876 1 89.88 381 GLY B C 1
ATOM 9049 O O . GLY B 1 381 ? 12.531 -0.718 0.338 1 89.88 381 GLY B O 1
ATOM 9050 N N . VAL B 1 382 ? 13.375 -0.624 -1.771 1 91.56 382 VAL B N 1
ATOM 9051 C CA . VAL B 1 382 ? 14.727 -0.911 -1.305 1 91.56 382 VAL B CA 1
ATOM 9052 C C . VAL B 1 382 ? 15.734 -0.083 -2.1 1 91.56 382 VAL B C 1
ATOM 9054 O O . VAL B 1 382 ? 15.531 0.177 -3.287 1 91.56 382 VAL B O 1
ATOM 9057 N N . GLY B 1 383 ? 16.734 0.339 -1.427 1 90.25 383 GLY B N 1
ATOM 9058 C CA . GLY B 1 383 ? 17.844 0.997 -2.119 1 90.25 383 GLY B CA 1
ATOM 9059 C C . GLY B 1 383 ? 18.703 0.036 -2.908 1 90.25 383 GLY B C 1
ATOM 9060 O O . GLY B 1 383 ? 18.609 -1.181 -2.734 1 90.25 383 GLY B O 1
ATOM 9061 N N . ARG B 1 384 ? 19.547 0.516 -3.738 1 91.25 384 ARG B N 1
ATOM 9062 C CA . ARG B 1 384 ? 20.375 -0.283 -4.629 1 91.25 384 ARG B CA 1
ATOM 9063 C C . ARG B 1 384 ? 21.344 -1.166 -3.84 1 91.25 384 ARG B C 1
ATOM 9065 O O . ARG B 1 384 ? 21.469 -2.361 -4.117 1 91.25 384 ARG B O 1
ATOM 9072 N N . ASN B 1 385 ? 22 -0.55 -2.885 1 89.38 385 ASN B N 1
ATOM 9073 C CA . ASN B 1 385 ? 22.984 -1.309 -2.125 1 89.38 385 ASN B CA 1
ATOM 9074 C C . ASN B 1 385 ? 22.344 -2.445 -1.339 1 89.38 385 ASN B C 1
ATOM 9076 O O . ASN B 1 385 ? 22.891 -3.545 -1.263 1 89.38 385 ASN B O 1
ATOM 9080 N N . GLU B 1 386 ? 21.281 -2.107 -0.792 1 89.69 386 GLU B N 1
ATOM 9081 C CA . GLU B 1 386 ? 20.547 -3.137 -0.051 1 89.69 386 GLU B CA 1
ATOM 9082 C C . GLU B 1 386 ? 20.047 -4.23 -0.983 1 89.69 386 GLU B C 1
ATOM 9084 O O . GLU B 1 386 ? 20.031 -5.41 -0.62 1 89.69 386 GLU B O 1
ATOM 9089 N N . LEU B 1 387 ? 19.609 -3.877 -2.137 1 94.12 387 LEU B N 1
ATOM 9090 C CA . LEU B 1 387 ? 19.172 -4.844 -3.133 1 94.12 387 LEU B CA 1
ATOM 9091 C C . LEU B 1 387 ? 20.297 -5.789 -3.525 1 94.12 387 LEU B C 1
ATOM 9093 O O . LEU B 1 387 ? 20.094 -7.004 -3.594 1 94.12 387 LEU B O 1
ATOM 9097 N N . ILE B 1 388 ? 21.469 -5.207 -3.75 1 95.12 388 ILE B N 1
ATOM 9098 C CA . ILE B 1 388 ? 22.641 -5.992 -4.121 1 95.12 388 ILE B CA 1
ATOM 9099 C C . ILE B 1 388 ? 22.984 -6.961 -2.994 1 95.12 388 ILE B C 1
ATOM 9101 O O . ILE B 1 388 ? 23.25 -8.141 -3.238 1 95.12 388 ILE B O 1
ATOM 9105 N N . ARG B 1 389 ? 22.938 -6.469 -1.793 1 93.75 389 ARG B N 1
ATOM 9106 C CA . ARG B 1 389 ? 23.266 -7.289 -0.631 1 93.75 389 ARG B CA 1
ATOM 9107 C C . ARG B 1 389 ? 22.312 -8.477 -0.518 1 93.75 389 ARG B C 1
ATOM 9109 O O . ARG B 1 389 ? 22.734 -9.609 -0.287 1 93.75 389 ARG B O 1
ATOM 9116 N N . ARG B 1 390 ? 21.094 -8.273 -0.666 1 94.56 390 ARG B N 1
ATOM 9117 C CA . ARG B 1 390 ? 20.078 -9.32 -0.516 1 94.56 390 ARG B CA 1
ATOM 9118 C C . ARG B 1 390 ? 20.156 -10.32 -1.667 1 94.56 390 ARG B C 1
ATOM 9120 O O . ARG B 1 390 ? 19.906 -11.516 -1.477 1 94.56 390 ARG B O 1
ATOM 9127 N N . VAL B 1 391 ? 20.406 -9.82 -2.893 1 96.44 391 VAL B N 1
ATOM 9128 C CA . VAL B 1 391 ? 20.562 -10.711 -4.039 1 96.44 391 VAL B CA 1
ATOM 9129 C C . VAL B 1 391 ? 21.781 -11.617 -3.832 1 96.44 391 VAL B C 1
ATOM 9131 O O . VAL B 1 391 ? 21.719 -12.805 -4.145 1 96.44 391 VAL B O 1
ATOM 9134 N N . GLU B 1 392 ? 22.812 -11.039 -3.301 1 95.69 392 GLU B N 1
ATOM 9135 C CA . GLU B 1 392 ? 24 -11.836 -3.01 1 95.69 392 GLU B CA 1
ATOM 9136 C C . GLU B 1 392 ? 23.703 -12.914 -1.969 1 95.69 392 GLU B C 1
ATOM 9138 O O . GLU B 1 392 ? 24.156 -14.055 -2.096 1 95.69 392 GLU B O 1
ATOM 9143 N N . TRP B 1 393 ? 23.016 -12.531 -1.007 1 95.31 393 TRP B N 1
ATOM 9144 C CA . TRP B 1 393 ? 22.609 -13.5 0.007 1 95.31 393 TRP B CA 1
ATOM 9145 C C . TRP B 1 393 ? 21.781 -14.625 -0.612 1 95.31 393 TRP B C 1
ATOM 9147 O O . TRP B 1 393 ? 22.016 -15.805 -0.327 1 95.31 393 TRP B O 1
ATOM 9157 N N . LEU B 1 394 ? 20.828 -14.312 -1.406 1 96.44 394 LEU B N 1
ATOM 9158 C CA . LEU B 1 394 ? 19.953 -15.305 -2.027 1 96.44 394 LEU B CA 1
ATOM 9159 C C . LEU B 1 394 ? 20.75 -16.234 -2.93 1 96.44 394 LEU B C 1
ATOM 9161 O O . LEU B 1 394 ? 20.531 -17.453 -2.922 1 96.44 394 LEU B O 1
ATOM 9165 N N . ARG B 1 395 ? 21.641 -15.633 -3.697 1 95.62 395 ARG B N 1
ATOM 9166 C CA . ARG B 1 395 ? 22.516 -16.438 -4.543 1 95.62 395 ARG B CA 1
ATOM 9167 C C . ARG B 1 395 ? 23.281 -17.469 -3.711 1 95.62 395 ARG B C 1
ATOM 9169 O O . ARG B 1 395 ? 23.328 -18.641 -4.055 1 95.62 395 ARG B O 1
ATOM 9176 N N . THR B 1 396 ? 23.844 -17 -2.605 1 95.06 396 THR B N 1
ATOM 9177 C CA . THR B 1 396 ? 24.625 -17.875 -1.741 1 95.06 396 THR B CA 1
ATOM 9178 C C . THR B 1 396 ? 23.75 -18.953 -1.129 1 95.06 396 THR B C 1
ATOM 9180 O O . THR B 1 396 ? 24.156 -20.109 -1.037 1 95.06 396 THR B O 1
ATOM 9183 N N . ALA B 1 397 ? 22.594 -18.594 -0.742 1 95.31 397 ALA B N 1
ATOM 9184 C CA . ALA B 1 397 ? 21.656 -19.547 -0.155 1 95.31 397 ALA B CA 1
ATOM 9185 C C . ALA B 1 397 ? 21.25 -20.609 -1.171 1 95.31 397 ALA B C 1
ATOM 9187 O O . ALA B 1 397 ? 21.156 -21.781 -0.833 1 95.31 397 ALA B O 1
ATOM 9188 N N . ILE B 1 398 ? 21.016 -20.25 -2.408 1 95.75 398 ILE B N 1
ATOM 9189 C CA . ILE B 1 398 ? 20.625 -21.172 -3.471 1 95.75 398 ILE B CA 1
ATOM 9190 C C . ILE B 1 398 ? 21.75 -22.156 -3.742 1 95.75 398 ILE B C 1
ATOM 9192 O O . ILE B 1 398 ? 21.516 -23.359 -3.838 1 95.75 398 ILE B O 1
ATOM 9196 N N . LEU B 1 399 ? 22.953 -21.609 -3.811 1 94 399 LEU B N 1
ATOM 9197 C CA . LEU B 1 399 ? 24.109 -22.453 -4.066 1 94 399 LEU B CA 1
ATOM 9198 C C . LEU B 1 399 ? 24.328 -23.438 -2.916 1 94 399 LEU B C 1
ATOM 9200 O O . LEU B 1 399 ? 24.656 -24.594 -3.141 1 94 399 LEU B O 1
ATOM 9204 N N . ALA B 1 400 ? 24.078 -22.969 -1.766 1 91.88 400 ALA B N 1
ATOM 9205 C CA . ALA B 1 400 ? 24.25 -23.812 -0.585 1 91.88 400 ALA B CA 1
ATOM 9206 C C . ALA B 1 400 ? 23.25 -24.953 -0.577 1 91.88 400 ALA B C 1
ATOM 9208 O O . ALA B 1 400 ? 23.531 -26.031 -0.053 1 91.88 400 ALA B O 1
ATOM 9209 N N . LYS B 1 401 ? 22.141 -24.812 -1.187 1 90.12 401 LYS B N 1
ATOM 9210 C CA . LYS B 1 401 ? 21.094 -25.844 -1.241 1 90.12 401 LYS B CA 1
ATOM 9211 C C . LYS B 1 401 ? 21.297 -26.766 -2.439 1 90.12 401 LYS B C 1
ATOM 9213 O O . LYS B 1 401 ? 20.5 -27.672 -2.66 1 90.12 401 LYS B O 1
ATOM 9218 N N . GLY B 1 402 ? 22.266 -26.469 -3.143 1 87.94 402 GLY B N 1
ATOM 9219 C CA . GLY B 1 402 ? 22.547 -27.297 -4.301 1 87.94 402 GLY B CA 1
ATOM 9220 C C . GLY B 1 402 ? 21.906 -26.781 -5.574 1 87.94 402 GLY B C 1
ATOM 9221 O O . GLY B 1 402 ? 21.906 -27.469 -6.598 1 87.94 402 GLY B O 1
ATOM 9222 N N . GLY B 1 403 ? 21.344 -25.625 -5.438 1 91.06 403 GLY B N 1
ATOM 9223 C CA . GLY B 1 403 ? 20.766 -25.016 -6.629 1 91.06 403 GLY B CA 1
ATOM 9224 C C . GLY B 1 403 ? 21.812 -24.406 -7.543 1 91.06 403 GLY B C 1
ATOM 9225 O O . GLY B 1 403 ? 23 -24.391 -7.219 1 91.06 403 GLY B O 1
ATOM 9226 N N . ARG B 1 404 ? 21.328 -23.969 -8.727 1 92.12 404 ARG B N 1
ATOM 9227 C CA . ARG B 1 404 ? 22.203 -23.359 -9.719 1 92.12 404 ARG B CA 1
ATOM 9228 C C . ARG B 1 404 ? 21.75 -21.938 -10.062 1 92.12 404 ARG B C 1
ATOM 9230 O O . ARG B 1 404 ? 20.547 -21.672 -10.109 1 92.12 404 ARG B O 1
ATOM 9237 N N . VAL B 1 405 ? 22.719 -21.125 -10.188 1 91.12 405 VAL B N 1
ATOM 9238 C CA . VAL B 1 405 ? 22.453 -19.766 -10.625 1 91.12 405 VAL B CA 1
ATOM 9239 C C . VAL B 1 405 ? 23.172 -19.484 -11.945 1 91.12 405 VAL B C 1
ATOM 9241 O O . VAL B 1 405 ? 24.234 -20.047 -12.211 1 91.12 405 VAL B O 1
ATOM 9244 N N . ALA B 1 406 ? 22.578 -18.703 -12.742 1 81 406 ALA B N 1
ATOM 9245 C CA . ALA B 1 406 ? 23.141 -18.375 -14.047 1 81 406 ALA B CA 1
ATOM 9246 C C . ALA B 1 406 ? 24.547 -17.812 -13.922 1 81 406 ALA B C 1
ATOM 9248 O O . ALA B 1 406 ? 24.859 -17.109 -12.953 1 81 406 ALA B O 1
ATOM 9249 N N . ASP B 1 407 ? 25.297 -18.25 -14.844 1 72.44 407 ASP B N 1
ATOM 9250 C CA . ASP B 1 407 ? 26.688 -17.797 -14.883 1 72.44 407 ASP B CA 1
ATOM 9251 C C . ASP B 1 407 ? 26.766 -16.312 -15.258 1 72.44 407 ASP B C 1
ATOM 9253 O O . ASP B 1 407 ? 26.234 -15.906 -16.297 1 72.44 407 ASP B O 1
ATOM 9257 N N . PHE B 1 408 ? 27.438 -15.531 -14.414 1 71.88 408 PHE B N 1
ATOM 9258 C CA . PHE B 1 408 ? 27.469 -14.086 -14.594 1 71.88 408 PHE B CA 1
ATOM 9259 C C . PHE B 1 408 ? 28.688 -13.656 -15.391 1 71.88 408 PHE B C 1
ATOM 9261 O O . PHE B 1 408 ? 28.906 -12.469 -15.633 1 71.88 408 PHE B O 1
ATOM 9268 N N . SER B 1 409 ? 29.375 -14.648 -16.016 1 70.25 409 SER B N 1
ATOM 9269 C CA . SER B 1 409 ? 30.531 -14.43 -16.859 1 70.25 409 SER B CA 1
ATOM 9270 C C . SER B 1 409 ? 31.453 -13.359 -16.281 1 70.25 409 SER B C 1
ATOM 9272 O O . SER B 1 409 ? 31.844 -12.414 -16.969 1 70.25 409 SER B O 1
ATOM 9274 N N . GLY B 1 410 ? 31.734 -13.305 -14.922 1 75.62 410 GLY B N 1
ATOM 9275 C CA . GLY B 1 410 ? 32.688 -12.383 -14.312 1 75.62 410 GLY B CA 1
ATOM 9276 C C . GLY B 1 410 ? 32.062 -11.07 -13.875 1 75.62 410 GLY B C 1
ATOM 9277 O O . GLY B 1 410 ? 32.719 -10.219 -13.297 1 75.62 410 GLY B O 1
ATOM 9278 N N . MET B 1 411 ? 30.859 -10.898 -14.172 1 84.62 411 MET B N 1
ATOM 9279 C CA . MET B 1 411 ? 30.188 -9.672 -13.758 1 84.62 411 MET B CA 1
ATOM 9280 C C . MET B 1 411 ? 30 -9.633 -12.242 1 84.62 411 MET B C 1
ATOM 9282 O O . MET B 1 411 ? 29.859 -10.68 -11.602 1 84.62 411 MET B O 1
ATOM 9286 N N . THR B 1 412 ? 30.031 -8.391 -11.805 1 90.75 412 THR B N 1
ATOM 9287 C CA . THR B 1 412 ? 29.75 -8.211 -10.383 1 90.75 412 THR B CA 1
ATOM 9288 C C . THR B 1 412 ? 28.266 -8.359 -10.094 1 90.75 412 THR B C 1
ATOM 9290 O O . THR B 1 412 ? 27.438 -8.266 -11.016 1 90.75 412 THR B O 1
ATOM 9293 N N . ILE B 1 413 ? 27.953 -8.617 -8.922 1 91.62 413 ILE B N 1
ATOM 9294 C CA . ILE B 1 413 ? 26.562 -8.75 -8.531 1 91.62 413 ILE B CA 1
ATOM 9295 C C . ILE B 1 413 ? 25.812 -7.445 -8.812 1 91.62 413 ILE B C 1
ATOM 9297 O O . ILE B 1 413 ? 24.656 -7.461 -9.211 1 91.62 413 ILE B O 1
ATOM 9301 N N . GLY B 1 414 ? 26.438 -6.332 -8.555 1 93.06 414 GLY B N 1
ATOM 9302 C CA . GLY B 1 414 ? 25.844 -5.039 -8.852 1 93.06 414 GLY B CA 1
ATOM 9303 C C . GLY B 1 414 ? 25.438 -4.891 -10.305 1 93.06 414 GLY B C 1
ATOM 9304 O O . GLY B 1 414 ? 24.344 -4.414 -10.602 1 93.06 414 GLY B O 1
ATOM 9305 N N . GLU B 1 415 ? 26.266 -5.324 -11.133 1 92.25 415 GLU B N 1
ATOM 9306 C CA . GLU B 1 415 ? 25.984 -5.25 -12.562 1 92.25 415 GLU B CA 1
ATOM 9307 C C . GLU B 1 415 ? 24.828 -6.172 -12.945 1 92.25 415 GLU B C 1
ATOM 9309 O O . GLU B 1 415 ? 24 -5.824 -13.797 1 92.25 415 GLU B O 1
ATOM 9314 N N . ILE B 1 416 ? 24.875 -7.293 -12.367 1 91.38 416 ILE B N 1
ATOM 9315 C CA . ILE B 1 416 ? 23.812 -8.266 -12.617 1 91.38 416 ILE B CA 1
ATOM 9316 C C . ILE B 1 416 ? 22.469 -7.688 -12.188 1 91.38 416 ILE B C 1
ATOM 9318 O O . ILE B 1 416 ? 21.469 -7.832 -12.906 1 91.38 416 ILE B O 1
ATOM 9322 N N . VAL B 1 417 ? 22.422 -7.066 -11.055 1 94.56 417 VAL B N 1
ATOM 9323 C CA . VAL B 1 417 ? 21.203 -6.461 -10.531 1 94.56 417 VAL B CA 1
ATOM 9324 C C . VAL B 1 417 ? 20.734 -5.352 -11.469 1 94.56 417 VAL B C 1
ATOM 9326 O O . VAL B 1 417 ? 19.547 -5.273 -11.797 1 94.56 417 VAL B O 1
ATOM 9329 N N . ASP B 1 418 ? 21.641 -4.574 -11.922 1 93.81 418 ASP B N 1
ATOM 9330 C CA . ASP B 1 418 ? 21.297 -3.477 -12.82 1 93.81 418 ASP B CA 1
ATOM 9331 C C . ASP B 1 418 ? 20.719 -4.004 -14.125 1 93.81 418 ASP B C 1
ATOM 9333 O O . ASP B 1 418 ? 19.734 -3.449 -14.641 1 93.81 418 ASP B O 1
ATOM 9337 N N . ARG B 1 419 ? 21.297 -4.992 -14.594 1 90.38 419 ARG B N 1
ATOM 9338 C CA . ARG B 1 419 ? 20.812 -5.594 -15.836 1 90.38 419 ARG B CA 1
ATOM 9339 C C . ARG B 1 419 ? 19.422 -6.195 -15.648 1 90.38 419 ARG B C 1
ATOM 9341 O O . ARG B 1 419 ? 18.562 -6.07 -16.531 1 90.38 419 ARG B O 1
ATOM 9348 N N . ALA B 1 420 ? 19.281 -6.898 -14.602 1 93.75 420 ALA B N 1
ATOM 9349 C CA . ALA B 1 420 ? 17.984 -7.52 -14.32 1 93.75 420 ALA B CA 1
ATOM 9350 C C . ALA B 1 420 ? 16.891 -6.465 -14.188 1 93.75 420 ALA B C 1
ATOM 9352 O O . ALA B 1 420 ? 15.766 -6.66 -14.664 1 93.75 420 ALA B O 1
ATOM 9353 N N . ILE B 1 421 ? 17.188 -5.379 -13.555 1 94.06 421 ILE B N 1
ATOM 9354 C CA . ILE B 1 421 ? 16.219 -4.293 -13.367 1 94.06 421 ILE B CA 1
ATOM 9355 C C . ILE B 1 421 ? 15.844 -3.709 -14.727 1 94.06 421 ILE B C 1
ATOM 9357 O O . ILE B 1 421 ? 14.68 -3.361 -14.961 1 94.06 421 ILE B O 1
ATOM 9361 N N . THR B 1 422 ? 16.828 -3.621 -15.555 1 91.38 422 THR B N 1
ATOM 9362 C CA . THR B 1 422 ? 16.578 -3.096 -16.891 1 91.38 422 THR B CA 1
ATOM 9363 C C . THR B 1 422 ? 15.633 -4.016 -17.656 1 91.38 422 THR B C 1
ATOM 9365 O O . THR B 1 422 ? 14.719 -3.543 -18.344 1 91.38 422 THR B O 1
ATOM 9368 N N . VAL B 1 423 ? 15.859 -5.27 -17.5 1 90.75 423 VAL B N 1
ATOM 9369 C CA . VAL B 1 423 ? 15.023 -6.258 -18.188 1 90.75 423 VAL B CA 1
ATOM 9370 C C . VAL B 1 423 ? 13.609 -6.219 -17.609 1 90.75 423 VAL B C 1
ATOM 9372 O O . VAL B 1 423 ? 12.633 -6.328 -18.359 1 90.75 423 VAL B O 1
ATOM 9375 N N . LEU B 1 424 ? 13.484 -6.035 -16.312 1 93 424 LEU B N 1
ATOM 9376 C CA . LEU B 1 424 ? 12.195 -6.043 -15.633 1 93 424 LEU B CA 1
ATOM 9377 C C . LEU B 1 424 ? 11.664 -4.625 -15.453 1 93 424 LEU B C 1
ATOM 9379 O O . LEU B 1 424 ? 10.922 -4.348 -14.516 1 93 424 LEU B O 1
ATOM 9383 N N . LYS B 1 425 ? 12 -3.703 -16.266 1 91.19 425 LYS B N 1
ATOM 9384 C CA . LYS B 1 425 ? 11.703 -2.283 -16.125 1 91.19 425 LYS B CA 1
ATOM 9385 C C . LYS B 1 425 ? 10.195 -2.045 -16.062 1 91.19 425 LYS B C 1
ATOM 9387 O O . LYS B 1 425 ? 9.734 -1.062 -15.484 1 91.19 425 LYS B O 1
ATOM 9392 N N . ASP B 1 426 ? 9.453 -2.904 -16.656 1 90.38 426 ASP B N 1
ATOM 9393 C CA . ASP B 1 426 ? 8 -2.748 -16.656 1 90.38 426 ASP B CA 1
ATOM 9394 C C . ASP B 1 426 ? 7.395 -3.26 -15.352 1 90.38 426 ASP B C 1
ATOM 9396 O O . ASP B 1 426 ? 6.262 -2.912 -15.016 1 90.38 426 ASP B O 1
ATOM 9400 N N . LEU B 1 427 ? 8.125 -4.09 -14.664 1 93.56 427 LEU B N 1
ATOM 9401 C CA . LEU B 1 427 ? 7.605 -4.719 -13.453 1 93.56 427 LEU B CA 1
ATOM 9402 C C . LEU B 1 427 ? 8.188 -4.059 -12.211 1 93.56 427 LEU B C 1
ATOM 9404 O O . LEU B 1 427 ? 7.547 -4.031 -11.156 1 93.56 427 LEU B O 1
ATOM 9408 N N . ILE B 1 428 ? 9.414 -3.611 -12.297 1 95.44 428 ILE B N 1
ATOM 9409 C CA . ILE B 1 428 ? 10.109 -2.947 -11.203 1 95.44 428 ILE B CA 1
ATOM 9410 C C . ILE B 1 428 ? 10.391 -1.493 -11.578 1 95.44 428 ILE B C 1
ATOM 9412 O O . ILE B 1 428 ? 10.992 -1.22 -12.625 1 95.44 428 ILE B O 1
ATOM 9416 N N . LYS B 1 429 ? 9.953 -0.562 -10.719 1 95.19 429 LYS B N 1
ATOM 9417 C CA . LYS B 1 429 ? 10.172 0.855 -11 1 95.19 429 LYS B CA 1
ATOM 9418 C C . LYS B 1 429 ? 11.148 1.473 -10.008 1 95.19 429 LYS B C 1
ATOM 9420 O O . LYS B 1 429 ? 11.422 0.886 -8.953 1 95.19 429 LYS B O 1
ATOM 9425 N N . GLU B 1 430 ? 11.656 2.533 -10.43 1 93.81 430 GLU B N 1
ATOM 9426 C CA . GLU B 1 430 ? 12.625 3.27 -9.625 1 93.81 430 GLU B CA 1
ATOM 9427 C C . GLU B 1 430 ? 12.133 4.684 -9.328 1 93.81 430 GLU B C 1
ATOM 9429 O O . GLU B 1 430 ? 11.656 5.383 -10.227 1 93.81 430 GLU B O 1
ATOM 9434 N N . ARG B 1 431 ? 12.148 5.078 -8.062 1 91.81 431 ARG B N 1
ATOM 9435 C CA . ARG B 1 431 ? 11.891 6.461 -7.672 1 91.81 431 ARG B CA 1
ATOM 9436 C C . ARG B 1 431 ? 13.188 7.238 -7.504 1 91.81 431 ARG B C 1
ATOM 9438 O O . ARG B 1 431 ? 14.031 6.883 -6.672 1 91.81 431 ARG B O 1
ATOM 9445 N N . LYS B 1 432 ? 13.422 8.383 -8.211 1 87.94 432 LYS B N 1
ATOM 9446 C CA . LYS B 1 432 ? 14.711 9.055 -8.273 1 87.94 432 LYS B CA 1
ATOM 9447 C C . LYS B 1 432 ? 14.703 10.336 -7.445 1 87.94 432 LYS B C 1
ATOM 9449 O O . LYS B 1 432 ? 15.766 10.852 -7.074 1 87.94 432 LYS B O 1
ATOM 9454 N N . GLU B 1 433 ? 13.602 11.07 -7.062 1 86.38 433 GLU B N 1
ATOM 9455 C CA . GLU B 1 433 ? 13.555 12.336 -6.336 1 86.38 433 GLU B CA 1
ATOM 9456 C C . GLU B 1 433 ? 13.734 12.125 -4.836 1 86.38 433 GLU B C 1
ATOM 9458 O O . GLU B 1 433 ? 12.945 12.625 -4.035 1 86.38 433 GLU B O 1
ATOM 9463 N N . LEU B 1 434 ? 14.805 11.242 -4.531 1 91.75 434 LEU B N 1
ATOM 9464 C CA . LEU B 1 434 ? 15.141 10.883 -3.156 1 91.75 434 LEU B CA 1
ATOM 9465 C C . LEU B 1 434 ? 16.641 11.008 -2.912 1 91.75 434 LEU B C 1
ATOM 9467 O O . LEU B 1 434 ? 17.375 11.492 -3.773 1 91.75 434 LEU B O 1
ATOM 9471 N N . LEU B 1 435 ? 17.172 10.734 -1.738 1 88.44 435 LEU B N 1
ATOM 9472 C CA . LEU B 1 435 ? 18.609 10.742 -1.439 1 88.44 435 LEU B CA 1
ATOM 9473 C C . LEU B 1 435 ? 19.328 9.672 -2.242 1 88.44 435 LEU B C 1
ATOM 9475 O O . LEU B 1 435 ? 20.484 9.859 -2.633 1 88.44 435 LEU B O 1
ATOM 9479 N N . GLU B 1 436 ? 18.609 8.562 -2.373 1 88.62 436 GLU B N 1
ATOM 9480 C CA . GLU B 1 436 ? 19.031 7.473 -3.25 1 88.62 436 GLU B CA 1
ATOM 9481 C C . GLU B 1 436 ? 17.828 6.82 -3.932 1 88.62 436 GLU B C 1
ATOM 9483 O O . GLU B 1 436 ? 16.719 6.84 -3.395 1 88.62 436 GLU B O 1
ATOM 9488 N N . PRO B 1 437 ? 18.156 6.305 -5.062 1 90.94 437 PRO B N 1
ATOM 9489 C CA . PRO B 1 437 ? 17.031 5.672 -5.758 1 90.94 437 PRO B CA 1
ATOM 9490 C C . PRO B 1 437 ? 16.438 4.496 -4.977 1 90.94 437 PRO B C 1
ATOM 9492 O O . PRO B 1 437 ? 17.188 3.738 -4.348 1 90.94 437 PRO B O 1
ATOM 9495 N N . VAL B 1 438 ? 15.203 4.418 -5.004 1 93.62 438 VAL B N 1
ATOM 9496 C CA . VAL B 1 438 ? 14.492 3.334 -4.328 1 93.62 438 VAL B CA 1
ATOM 9497 C C . VAL B 1 438 ? 13.727 2.498 -5.348 1 93.62 438 VAL B C 1
ATOM 9499 O O . VAL B 1 438 ? 12.953 3.035 -6.148 1 93.62 438 VAL B O 1
ATOM 9502 N N . PHE B 1 439 ? 13.961 1.193 -5.336 1 95.56 439 PHE B N 1
ATOM 9503 C CA . PHE B 1 439 ? 13.305 0.268 -6.254 1 95.56 439 PHE B CA 1
ATOM 9504 C C . PHE B 1 439 ? 12.102 -0.394 -5.598 1 95.56 439 PHE B C 1
ATOM 9506 O O . PHE B 1 439 ? 12.148 -0.745 -4.414 1 95.56 439 PHE B O 1
ATOM 9513 N N . TYR B 1 440 ? 11.016 -0.478 -6.289 1 94.44 440 TYR B N 1
ATOM 9514 C CA . TYR B 1 440 ? 9.812 -1.094 -5.738 1 94.44 440 TYR B CA 1
ATOM 9515 C C . TYR B 1 440 ? 9.055 -1.861 -6.816 1 94.44 440 TYR B C 1
ATOM 9517 O O . TYR B 1 440 ? 9.242 -1.62 -8.008 1 94.44 440 TYR B O 1
ATOM 9525 N N . ALA B 1 441 ? 8.242 -2.801 -6.395 1 94.06 441 ALA B N 1
ATOM 9526 C CA . ALA B 1 441 ? 7.461 -3.621 -7.312 1 94.06 441 ALA B CA 1
ATOM 9527 C C . ALA B 1 441 ? 6.234 -2.865 -7.809 1 94.06 441 ALA B C 1
ATOM 9529 O O . ALA B 1 441 ? 5.371 -2.479 -7.016 1 94.06 441 ALA B O 1
ATOM 9530 N N . GLU B 1 442 ? 6.141 -2.633 -9.078 1 92.56 442 GLU B N 1
ATOM 9531 C CA . GLU B 1 442 ? 4.977 -1.998 -9.688 1 92.56 442 GLU B CA 1
ATOM 9532 C C . GLU B 1 442 ? 3.875 -3.018 -9.969 1 92.56 442 GLU B C 1
ATOM 9534 O O . GLU B 1 442 ? 2.691 -2.73 -9.781 1 92.56 442 GLU B O 1
ATOM 9539 N N . LYS B 1 443 ? 4.285 -4.168 -10.508 1 93 443 LYS B N 1
ATOM 9540 C CA . LYS B 1 443 ? 3.354 -5.254 -10.805 1 93 443 LYS B CA 1
ATOM 9541 C C . LYS B 1 443 ? 3.711 -6.516 -10.023 1 93 443 LYS B C 1
ATOM 9543 O O . LYS B 1 443 ? 4.355 -7.422 -10.555 1 93 443 LYS B O 1
ATOM 9548 N N . ARG B 1 444 ? 3.205 -6.641 -8.906 1 91.5 444 ARG B N 1
ATOM 9549 C CA . ARG B 1 444 ? 3.568 -7.695 -7.965 1 91.5 444 ARG B CA 1
ATOM 9550 C C . ARG B 1 444 ? 3.109 -9.062 -8.469 1 91.5 444 ARG B C 1
ATOM 9552 O O . ARG B 1 444 ? 3.816 -10.055 -8.305 1 91.5 444 ARG B O 1
ATOM 9559 N N . PHE B 1 445 ? 1.927 -9.055 -9.062 1 90.44 445 PHE B N 1
ATOM 9560 C CA . PHE B 1 445 ? 1.37 -10.32 -9.531 1 90.44 445 PHE B CA 1
ATOM 9561 C C . PHE B 1 445 ? 2.238 -10.922 -10.633 1 90.44 445 PHE B C 1
ATOM 9563 O O . PHE B 1 445 ? 2.541 -12.117 -10.609 1 90.44 445 PHE B O 1
ATOM 9570 N N . GLU B 1 446 ? 2.73 -10.148 -11.547 1 91.5 446 GLU B N 1
ATOM 9571 C CA . GLU B 1 446 ? 3.6 -10.617 -12.625 1 91.5 446 GLU B CA 1
ATOM 9572 C C . GLU B 1 446 ? 4.965 -11.031 -12.086 1 91.5 446 GLU B C 1
ATOM 9574 O O . GLU B 1 446 ? 5.551 -12.008 -12.562 1 91.5 446 GLU B O 1
ATOM 9579 N N . LEU B 1 447 ? 5.398 -10.305 -11.117 1 93.5 447 LEU B N 1
ATOM 9580 C CA . LEU B 1 447 ? 6.711 -10.594 -10.555 1 93.5 447 LEU B CA 1
ATOM 9581 C C . LEU B 1 447 ? 6.703 -11.914 -9.797 1 93.5 447 LEU B C 1
ATOM 9583 O O . LEU B 1 447 ? 7.754 -12.539 -9.617 1 93.5 447 LEU B O 1
ATOM 9587 N N . SER B 1 448 ? 5.512 -12.297 -9.344 1 94 448 SER B N 1
ATOM 9588 C CA . SER B 1 448 ? 5.41 -13.555 -8.609 1 94 448 SER B CA 1
ATOM 9589 C C . SER B 1 448 ? 5.805 -14.742 -9.492 1 94 448 SER B C 1
ATOM 9591 O O . SER B 1 448 ? 6.242 -15.773 -8.984 1 94 448 SER B O 1
ATOM 9593 N N . PHE B 1 449 ? 5.684 -14.578 -10.852 1 93 449 PHE B N 1
ATOM 9594 C CA . PHE B 1 449 ? 6.117 -15.602 -11.797 1 93 449 PHE B CA 1
ATOM 9595 C C . PHE B 1 449 ? 7.594 -15.93 -11.609 1 93 449 PHE B C 1
ATOM 9597 O O . PHE B 1 449 ? 7.98 -17.094 -11.625 1 93 449 PHE B O 1
ATOM 9604 N N . TYR B 1 450 ? 8.367 -14.977 -11.375 1 93.31 450 TYR B N 1
ATOM 9605 C CA . TYR B 1 450 ? 9.812 -15.133 -11.234 1 93.31 450 TYR B CA 1
ATOM 9606 C C . TYR B 1 450 ? 10.172 -15.648 -9.852 1 93.31 450 TYR B C 1
ATOM 9608 O O . TYR B 1 450 ? 11.047 -16.516 -9.711 1 93.31 450 TYR B O 1
ATOM 9616 N N . ARG B 1 451 ? 9.5 -15.133 -8.859 1 94.25 451 ARG B N 1
ATOM 9617 C CA . ARG B 1 451 ? 9.734 -15.609 -7.5 1 94.25 451 ARG B CA 1
ATOM 9618 C C . ARG B 1 451 ? 9.422 -17.094 -7.379 1 94.25 451 ARG B C 1
ATOM 9620 O O . ARG B 1 451 ? 10.148 -17.828 -6.699 1 94.25 451 ARG B O 1
ATOM 9627 N N . ASN B 1 452 ? 8.375 -17.531 -8.016 1 93.56 452 ASN B N 1
ATOM 9628 C CA . ASN B 1 452 ? 7.922 -18.906 -7.895 1 93.56 452 ASN B CA 1
ATOM 9629 C C . ASN B 1 452 ? 8.93 -19.891 -8.508 1 93.56 452 ASN B C 1
ATOM 9631 O O . ASN B 1 452 ? 8.867 -21.094 -8.242 1 93.56 452 ASN B O 1
ATOM 9635 N N . GLN B 1 453 ? 9.852 -19.406 -9.297 1 91.31 453 GLN B N 1
ATOM 9636 C CA . GLN B 1 453 ? 10.867 -20.266 -9.914 1 91.31 453 GLN B CA 1
ATOM 9637 C C . GLN B 1 453 ? 11.906 -20.703 -8.891 1 91.31 453 GLN B C 1
ATOM 9639 O O . GLN B 1 453 ? 12.656 -21.656 -9.133 1 91.31 453 GLN B O 1
ATOM 9644 N N . VAL B 1 454 ? 11.906 -20.031 -7.746 1 93.06 454 VAL B N 1
ATOM 9645 C CA . VAL B 1 454 ? 12.906 -20.375 -6.742 1 93.06 454 VAL B CA 1
ATOM 9646 C C . VAL B 1 454 ? 12.242 -21.109 -5.582 1 93.06 454 VAL B C 1
ATOM 9648 O O . VAL B 1 454 ? 12.922 -21.656 -4.707 1 93.06 454 VAL B O 1
ATOM 9651 N N . MET B 1 455 ? 11.008 -21.219 -5.59 1 91.69 455 MET B N 1
ATOM 9652 C CA . MET B 1 455 ? 10.234 -21.734 -4.465 1 91.69 455 MET B CA 1
ATOM 9653 C C . MET B 1 455 ? 10.617 -23.172 -4.148 1 91.69 455 MET B C 1
ATOM 9655 O O . MET B 1 455 ? 10.672 -23.562 -2.98 1 91.69 455 MET B O 1
ATOM 9659 N N . HIS B 1 456 ? 10.875 -24.016 -5.156 1 88.75 456 HIS B N 1
ATOM 9660 C CA . HIS B 1 456 ? 11.133 -25.438 -4.969 1 88.75 456 HIS B CA 1
ATOM 9661 C C . HIS B 1 456 ? 12.398 -25.672 -4.141 1 88.75 456 HIS B C 1
ATOM 9663 O O . HIS B 1 456 ? 12.547 -26.719 -3.508 1 88.75 456 HIS B O 1
ATOM 9669 N N . LEU B 1 457 ? 13.266 -24.656 -4.074 1 93.12 457 LEU B N 1
ATOM 9670 C CA . LEU B 1 457 ? 14.531 -24.797 -3.369 1 93.12 457 LEU B CA 1
ATOM 9671 C C . LEU B 1 457 ? 14.352 -24.562 -1.874 1 93.12 457 LEU B C 1
ATOM 9673 O O . LEU B 1 457 ? 15.156 -25.031 -1.065 1 93.12 457 LEU B O 1
ATOM 9677 N N . PHE B 1 458 ? 13.258 -23.859 -1.521 1 95.44 458 PHE B N 1
ATOM 9678 C CA . PHE B 1 458 ? 13.156 -23.406 -0.138 1 95.44 458 PHE B CA 1
ATOM 9679 C C . PHE B 1 458 ? 11.82 -23.828 0.469 1 95.44 458 PHE B C 1
ATOM 9681 O O . PHE B 1 458 ? 11.375 -23.25 1.465 1 95.44 458 PHE B O 1
ATOM 9688 N N . VAL B 1 459 ? 11.141 -24.781 -0.062 1 93.94 459 VAL B N 1
ATOM 9689 C CA . VAL B 1 459 ? 9.797 -25.141 0.378 1 93.94 459 VAL B CA 1
ATOM 9690 C C . VAL B 1 459 ? 9.852 -25.641 1.823 1 93.94 459 VAL B C 1
ATOM 9692 O O . VAL B 1 459 ? 9.016 -25.25 2.646 1 93.94 459 VAL B O 1
ATOM 9695 N N . SER B 1 460 ? 10.82 -26.516 2.162 1 95.19 460 SER B N 1
ATOM 9696 C CA . SER B 1 460 ? 10.922 -27.062 3.508 1 95.19 460 SER B CA 1
ATOM 9697 C C . SER B 1 460 ? 11.18 -25.969 4.535 1 95.19 460 SER B C 1
ATOM 9699 O O . SER B 1 460 ? 10.516 -25.922 5.578 1 95.19 460 SER B O 1
ATOM 9701 N N . GLU B 1 461 ? 12.125 -25.094 4.238 1 96.94 461 GLU B N 1
ATOM 9702 C CA . GLU B 1 461 ? 12.43 -23.969 5.129 1 96.94 461 GLU B CA 1
ATOM 9703 C C . GLU B 1 461 ? 11.219 -23.062 5.297 1 96.94 461 GLU B C 1
ATOM 9705 O O . GLU B 1 461 ? 10.961 -22.562 6.395 1 96.94 461 GLU B O 1
ATOM 9710 N N . ALA B 1 462 ? 10.531 -22.828 4.176 1 97.56 462 ALA B N 1
ATOM 9711 C CA . ALA B 1 462 ? 9.367 -21.953 4.199 1 97.56 462 ALA B CA 1
ATOM 9712 C C . ALA B 1 462 ? 8.258 -22.531 5.074 1 97.56 462 ALA B C 1
ATOM 9714 O O . ALA B 1 462 ? 7.637 -21.812 5.859 1 97.56 462 ALA B O 1
ATOM 9715 N N . ILE B 1 463 ? 8.023 -23.812 4.984 1 97.81 463 ILE B N 1
ATOM 9716 C CA . ILE B 1 463 ? 6.984 -24.469 5.766 1 97.81 463 ILE B CA 1
ATOM 9717 C C . ILE B 1 463 ? 7.344 -24.438 7.25 1 97.81 463 ILE B C 1
ATOM 9719 O O . ILE B 1 463 ? 6.504 -24.094 8.086 1 97.81 463 ILE B O 1
ATOM 9723 N N . VAL B 1 464 ? 8.57 -24.719 7.574 1 98 464 VAL B N 1
ATOM 9724 C CA . VAL B 1 464 ? 9.023 -24.703 8.961 1 98 464 VAL B CA 1
ATOM 9725 C C . VAL B 1 464 ? 8.898 -23.281 9.523 1 98 464 VAL B C 1
ATOM 9727 O O . VAL B 1 464 ? 8.445 -23.094 10.648 1 98 464 VAL B O 1
ATOM 9730 N N . SER B 1 465 ? 9.297 -22.344 8.734 1 97.88 465 SER B N 1
ATOM 9731 C CA . SER B 1 465 ? 9.234 -20.953 9.164 1 97.88 465 SER B CA 1
ATOM 9732 C C . SER B 1 465 ? 7.797 -20.5 9.406 1 97.88 465 SER B C 1
ATOM 9734 O O . SER B 1 465 ? 7.504 -19.828 10.391 1 97.88 465 SER B O 1
ATOM 9736 N N . ALA B 1 466 ? 6.918 -20.859 8.484 1 97.44 466 ALA B N 1
ATOM 9737 C CA . ALA B 1 466 ? 5.508 -20.531 8.664 1 97.44 466 ALA B CA 1
ATOM 9738 C C . ALA B 1 466 ? 4.938 -21.188 9.914 1 97.44 466 ALA B C 1
ATOM 9740 O O . ALA B 1 466 ? 4.102 -20.609 10.609 1 97.44 466 ALA B O 1
ATOM 9741 N N . ALA B 1 467 ? 5.355 -22.422 10.172 1 97.81 467 ALA B N 1
ATOM 9742 C CA . ALA B 1 467 ? 4.926 -23.125 11.383 1 97.81 467 ALA B CA 1
ATOM 9743 C C . ALA B 1 467 ? 5.402 -22.391 12.633 1 97.81 467 ALA B C 1
ATOM 9745 O O . ALA B 1 467 ? 4.637 -22.234 13.594 1 97.81 467 ALA B O 1
ATOM 9746 N N . MET B 1 468 ? 6.594 -21.938 12.633 1 96.56 468 MET B N 1
ATOM 9747 C CA . MET B 1 468 ? 7.152 -21.203 13.766 1 96.56 468 MET B CA 1
ATOM 9748 C C . MET B 1 468 ? 6.438 -19.875 13.953 1 96.56 468 MET B C 1
ATOM 9750 O O . MET B 1 468 ? 6.336 -19.375 15.078 1 96.56 468 MET B O 1
ATOM 9754 N N . TYR B 1 469 ? 5.977 -19.328 12.852 1 94.75 469 TYR B N 1
ATOM 9755 C CA . TYR B 1 469 ? 5.332 -18.031 12.875 1 94.75 469 TYR B CA 1
ATOM 9756 C C . TYR B 1 469 ? 4.117 -18.031 13.797 1 94.75 469 TYR B C 1
ATOM 9758 O O . TYR B 1 469 ? 3.752 -17 14.367 1 94.75 469 TYR B O 1
ATOM 9766 N N . THR B 1 470 ? 3.465 -19.172 13.984 1 92.69 470 THR B N 1
ATOM 9767 C CA . THR B 1 470 ? 2.275 -19.281 14.82 1 92.69 470 THR B CA 1
ATOM 9768 C C . THR B 1 470 ? 2.566 -18.828 16.25 1 92.69 470 THR B C 1
ATOM 9770 O O . THR B 1 470 ? 1.682 -18.297 16.938 1 92.69 470 THR B O 1
ATOM 9773 N N . LYS B 1 471 ? 3.799 -18.969 16.656 1 90.56 471 LYS B N 1
ATOM 9774 C CA . LYS B 1 471 ? 4.184 -18.547 18 1 90.56 471 LYS B CA 1
ATOM 9775 C C . LYS B 1 471 ? 4.934 -17.219 17.969 1 90.56 471 LYS B C 1
ATOM 9777 O O . LYS B 1 471 ? 4.793 -16.406 18.875 1 90.56 471 LYS B O 1
ATOM 9782 N N . ILE B 1 472 ? 5.707 -17 16.969 1 88.62 472 ILE B N 1
ATOM 9783 C CA . ILE B 1 472 ? 6.547 -15.812 16.859 1 88.62 472 ILE B CA 1
ATOM 9784 C C . ILE B 1 472 ? 5.672 -14.562 16.734 1 88.62 472 ILE B C 1
ATOM 9786 O O . ILE B 1 472 ? 6.008 -13.508 17.281 1 88.62 472 ILE B O 1
ATOM 9790 N N . LYS B 1 473 ? 4.547 -14.688 16.062 1 85 473 LYS B N 1
ATOM 9791 C CA . LYS B 1 473 ? 3.689 -13.531 15.828 1 85 473 LYS B CA 1
ATOM 9792 C C . LYS B 1 473 ? 3.043 -13.055 17.125 1 85 473 LYS B C 1
ATOM 9794 O O . LYS B 1 473 ? 2.586 -11.914 17.203 1 85 473 LYS B O 1
ATOM 9799 N N . GLN B 1 474 ? 2.936 -13.891 18.078 1 78.69 474 GLN B N 1
ATOM 9800 C CA . GLN B 1 474 ? 2.357 -13.508 19.375 1 78.69 474 GLN B CA 1
ATOM 9801 C C . GLN B 1 474 ? 3.258 -12.523 20.109 1 78.69 474 GLN B C 1
ATOM 9803 O O . GLN B 1 474 ? 2.783 -11.734 20.938 1 78.69 474 GLN B O 1
ATOM 9808 N N . GLY B 1 475 ? 4.547 -12.539 19.734 1 76.62 475 GLY B N 1
ATOM 9809 C CA . GLY B 1 475 ? 5.48 -11.586 20.297 1 76.62 475 GLY B CA 1
ATOM 9810 C C . GLY B 1 475 ? 5.816 -11.867 21.75 1 76.62 475 GLY B C 1
ATOM 9811 O O . GLY B 1 475 ? 5.633 -12.992 22.234 1 76.62 475 GLY B O 1
ATOM 9812 N N . GLY B 1 476 ? 6.43 -10.906 22.484 1 75.06 476 GLY B N 1
ATOM 9813 C CA . GLY B 1 476 ? 6.805 -11.039 23.891 1 75.06 476 GLY B CA 1
ATOM 9814 C C . GLY B 1 476 ? 8.266 -11.406 24.078 1 75.06 476 GLY B C 1
ATOM 9815 O O . GLY B 1 476 ? 9.117 -11.047 23.266 1 75.06 476 GLY B O 1
ATOM 9816 N N . ALA B 1 477 ? 8.453 -11.992 25.25 1 78.19 477 ALA B N 1
ATOM 9817 C CA . ALA B 1 477 ? 9.82 -12.391 25.578 1 78.19 477 ALA B CA 1
ATOM 9818 C C . ALA B 1 477 ? 10.289 -13.539 24.688 1 78.19 477 ALA B C 1
ATOM 9820 O O . ALA B 1 477 ? 9.477 -14.219 24.062 1 78.19 477 ALA B O 1
ATOM 9821 N N . LYS B 1 478 ? 11.5 -13.711 24.609 1 82.94 478 LYS B N 1
ATOM 9822 C CA . LYS B 1 478 ? 12.094 -14.781 23.812 1 82.94 478 LYS B CA 1
ATOM 9823 C C . LYS B 1 478 ? 11.508 -16.141 24.203 1 82.94 478 LYS B C 1
ATOM 9825 O O . LYS B 1 478 ? 11.281 -16.984 23.328 1 82.94 478 LYS B O 1
ATOM 9830 N N . SER B 1 479 ? 11.172 -16.281 25.422 1 83.12 479 SER B N 1
ATOM 9831 C CA . SER B 1 479 ? 10.688 -17.562 25.938 1 83.12 479 SER B CA 1
ATOM 9832 C C . SER B 1 479 ? 9.266 -17.844 25.469 1 83.12 479 SER B C 1
ATOM 9834 O O . SER B 1 479 ? 8.844 -19 25.422 1 83.12 479 SER B O 1
ATOM 9836 N N . THR B 1 480 ? 8.633 -16.844 25.062 1 82.75 480 THR B N 1
ATOM 9837 C CA . THR B 1 480 ? 7.254 -17.031 24.609 1 82.75 480 THR B CA 1
ATOM 9838 C C . THR B 1 480 ? 7.199 -17.25 23.109 1 82.75 480 THR B C 1
ATOM 9840 O O . THR B 1 480 ? 6.16 -17.641 22.562 1 82.75 480 THR B O 1
ATOM 9843 N N . GLN B 1 481 ? 8.305 -17.062 22.438 1 88.69 481 GLN B N 1
ATOM 9844 C CA . GLN B 1 481 ? 8.344 -17.172 20.984 1 88.69 481 GLN B CA 1
ATOM 9845 C C . GLN B 1 481 ? 9.023 -18.484 20.547 1 88.69 481 GLN B C 1
ATOM 9847 O O . GLN B 1 481 ? 9.602 -18.562 19.469 1 88.69 481 GLN B O 1
ATOM 9852 N N . ARG B 1 482 ? 9.023 -19.5 21.406 1 92.31 482 ARG B N 1
ATOM 9853 C CA . ARG B 1 482 ? 9.648 -20.766 21.078 1 92.31 482 ARG B CA 1
ATOM 9854 C C . ARG B 1 482 ? 8.602 -21.859 20.906 1 92.31 482 ARG B C 1
ATOM 9856 O O . ARG B 1 482 ? 7.484 -21.75 21.422 1 92.31 482 ARG B O 1
ATOM 9863 N N . LEU B 1 483 ? 8.891 -22.875 20.125 1 94.94 483 LEU B N 1
ATOM 9864 C CA . LEU B 1 483 ? 7.996 -24 19.859 1 94.94 483 LEU B CA 1
ATOM 9865 C C . LEU B 1 483 ? 8.664 -25.328 20.203 1 94.94 483 LEU B C 1
ATOM 9867 O O . LEU B 1 483 ? 9.82 -25.547 19.844 1 94.94 483 LEU B O 1
ATOM 9871 N N . HIS B 1 484 ? 7.91 -26.094 20.922 1 96.31 484 HIS B N 1
ATOM 9872 C CA . HIS B 1 484 ? 8.391 -27.453 21.172 1 96.31 484 HIS B CA 1
ATOM 9873 C C . HIS B 1 484 ? 8.5 -28.234 19.875 1 96.31 484 HIS B C 1
ATOM 9875 O O . HIS B 1 484 ? 7.66 -28.094 18.984 1 96.31 484 HIS B O 1
ATOM 9881 N N . ILE B 1 485 ? 9.445 -29.109 19.734 1 95.94 485 ILE B N 1
ATOM 9882 C CA . ILE B 1 485 ? 9.742 -29.859 18.516 1 95.94 485 ILE B CA 1
ATOM 9883 C C . ILE B 1 485 ? 8.531 -30.688 18.109 1 95.94 485 ILE B C 1
ATOM 9885 O O . ILE B 1 485 ? 8.258 -30.875 16.922 1 95.94 485 ILE B O 1
ATOM 9889 N N . SER B 1 486 ? 7.828 -31.203 19.062 1 96.12 486 SER B N 1
ATOM 9890 C CA . SER B 1 486 ? 6.652 -32.031 18.766 1 96.12 486 SER B CA 1
ATOM 9891 C C . SER B 1 486 ? 5.543 -31.172 18.141 1 96.12 486 SER B C 1
ATOM 9893 O O . SER B 1 486 ? 4.875 -31.609 17.203 1 96.12 486 SER B O 1
ATOM 9895 N N . THR B 1 487 ? 5.332 -30.016 18.719 1 96.81 487 THR B N 1
ATOM 9896 C CA . THR B 1 487 ? 4.34 -29.094 18.172 1 96.81 487 THR B CA 1
ATOM 9897 C C . THR B 1 487 ? 4.742 -28.641 16.766 1 96.81 487 THR B C 1
ATOM 9899 O O . THR B 1 487 ? 3.896 -28.516 15.883 1 96.81 487 THR B O 1
ATOM 9902 N N . LEU B 1 488 ? 6.027 -28.391 16.641 1 97.5 488 LEU B N 1
ATOM 9903 C CA . LEU B 1 488 ? 6.539 -28 15.328 1 97.5 488 LEU B CA 1
ATOM 9904 C C . LEU B 1 488 ? 6.289 -29.094 14.297 1 97.5 488 LEU B C 1
ATOM 9906 O O . LEU B 1 488 ? 5.895 -28.812 13.164 1 97.5 488 LEU B O 1
ATOM 9910 N N . LEU B 1 489 ? 6.531 -30.328 14.688 1 97.19 489 LEU B N 1
ATOM 9911 C CA . LEU B 1 489 ? 6.305 -31.453 13.789 1 97.19 489 LEU B CA 1
ATOM 9912 C C . LEU B 1 489 ? 4.836 -31.531 13.383 1 97.19 489 LEU B C 1
ATOM 9914 O O . LEU B 1 489 ? 4.523 -31.781 12.219 1 97.19 489 LEU B O 1
ATOM 9918 N N . ASP B 1 490 ? 3.979 -31.312 14.305 1 97.25 490 ASP B N 1
ATOM 9919 C CA . ASP B 1 490 ? 2.547 -31.359 14.023 1 97.25 490 ASP B CA 1
ATOM 9920 C C . ASP B 1 490 ? 2.152 -30.266 13.023 1 97.25 490 ASP B C 1
ATOM 9922 O O . ASP B 1 490 ? 1.385 -30.531 12.094 1 97.25 490 ASP B O 1
ATOM 9926 N N . GLU B 1 491 ? 2.613 -29.078 13.281 1 97.62 491 GLU B N 1
ATOM 9927 C CA . GLU B 1 491 ? 2.289 -27.953 12.406 1 97.62 491 GLU B CA 1
ATOM 9928 C C . GLU B 1 491 ? 2.863 -28.156 11.008 1 97.62 491 GLU B C 1
ATOM 9930 O O . GLU B 1 491 ? 2.203 -27.859 10.016 1 97.62 491 GLU B O 1
ATOM 9935 N N . VAL B 1 492 ? 4.098 -28.625 10.906 1 97.62 492 VAL B N 1
ATOM 9936 C CA . VAL B 1 492 ? 4.754 -28.875 9.625 1 97.62 492 VAL B CA 1
ATOM 9937 C C . VAL B 1 492 ? 4.012 -29.969 8.867 1 97.62 492 VAL B C 1
ATOM 9939 O O . VAL B 1 492 ? 3.836 -29.875 7.648 1 97.62 492 VAL B O 1
ATOM 9942 N N . THR B 1 493 ? 3.615 -30.953 9.578 1 96.56 493 THR B N 1
ATOM 9943 C CA . THR B 1 493 ? 2.861 -32.031 8.961 1 96.56 493 THR B CA 1
ATOM 9944 C C . THR B 1 493 ? 1.542 -31.531 8.398 1 96.56 493 THR B C 1
ATOM 9946 O O . THR B 1 493 ? 1.173 -31.859 7.27 1 96.56 493 THR B O 1
ATOM 9949 N N . PHE B 1 494 ? 0.899 -30.75 9.125 1 97 494 PHE B N 1
ATOM 9950 C CA . PHE B 1 494 ? -0.37 -30.188 8.68 1 97 494 PHE B CA 1
ATOM 9951 C C . PHE B 1 494 ? -0.183 -29.359 7.41 1 97 494 PHE B C 1
ATOM 9953 O O . PHE B 1 494 ? -0.909 -29.547 6.434 1 97 494 PHE B O 1
ATOM 9960 N N . LEU B 1 495 ? 0.767 -28.453 7.406 1 97.25 495 LEU B N 1
ATOM 9961 C CA . LEU B 1 495 ? 1 -27.578 6.262 1 97.25 495 LEU B CA 1
ATOM 9962 C C . LEU B 1 495 ? 1.422 -28.391 5.039 1 97.25 495 LEU B C 1
ATOM 9964 O O . LEU B 1 495 ? 1.015 -28.094 3.916 1 97.25 495 LEU B O 1
ATOM 9968 N N . SER B 1 496 ? 2.287 -29.375 5.289 1 94.88 496 SER B N 1
ATOM 9969 C CA . SER B 1 496 ? 2.742 -30.219 4.191 1 94.88 496 SER B CA 1
ATOM 9970 C C . SER B 1 496 ? 1.577 -30.969 3.547 1 94.88 496 SER B C 1
ATOM 9972 O O . SER B 1 496 ? 1.529 -31.125 2.326 1 94.88 496 SER B O 1
ATOM 9974 N N . GLN B 1 497 ? 0.684 -31.359 4.402 1 94.25 497 GLN B N 1
ATOM 9975 C CA . GLN B 1 497 ? -0.493 -32.062 3.891 1 94.25 497 GLN B CA 1
ATOM 9976 C C . GLN B 1 497 ? -1.433 -31.094 3.174 1 94.25 497 GLN B C 1
ATOM 9978 O O . GLN B 1 497 ? -2.004 -31.422 2.135 1 94.25 497 GLN B O 1
ATOM 9983 N N . LEU B 1 498 ? -1.596 -29.984 3.734 1 96.31 498 LEU B N 1
ATOM 9984 C CA . LEU B 1 498 ? -2.477 -28.984 3.146 1 96.31 498 LEU B CA 1
ATOM 9985 C C . LEU B 1 498 ? -2.002 -28.594 1.751 1 96.31 498 LEU B C 1
ATOM 9987 O O . LEU B 1 498 ? -2.811 -28.453 0.832 1 96.31 498 LEU B O 1
ATOM 9991 N N . LEU B 1 499 ? -0.653 -28.438 1.589 1 95.25 499 LEU B N 1
ATOM 9992 C CA . LEU B 1 499 ? -0.088 -27.906 0.349 1 95.25 499 LEU B CA 1
ATOM 9993 C C . LEU B 1 499 ? 0.497 -29.047 -0.497 1 95.25 499 LEU B C 1
ATOM 9995 O O . LEU B 1 499 ? 1.396 -28.812 -1.309 1 95.25 499 LEU B O 1
ATOM 9999 N N . LYS B 1 500 ? 0.018 -30.188 -0.324 1 89.19 500 LYS B N 1
ATOM 10000 C CA . LYS B 1 500 ? 0.555 -31.375 -0.974 1 89.19 500 LYS B CA 1
ATOM 10001 C C . LYS B 1 500 ? 0.416 -31.281 -2.49 1 89.19 500 LYS B C 1
ATOM 10003 O O . LYS B 1 500 ? 1.265 -31.797 -3.229 1 89.19 500 LYS B O 1
ATOM 10008 N N . VAL B 1 501 ? -0.628 -30.609 -2.969 1 87.75 501 VAL B N 1
ATOM 10009 C CA . VAL B 1 501 ? -0.892 -30.516 -4.402 1 87.75 501 VAL B CA 1
ATOM 10010 C C . VAL B 1 501 ? -0.046 -29.406 -5.008 1 87.75 501 VAL B C 1
ATOM 10012 O O . VAL B 1 501 ? 0.199 -29.391 -6.219 1 87.75 501 VAL B O 1
ATOM 10015 N N . GLU B 1 502 ? 0.464 -28.484 -4.156 1 89.5 502 GLU B N 1
ATOM 10016 C CA . GLU B 1 502 ? 1.179 -27.297 -4.625 1 89.5 502 GLU B CA 1
ATOM 10017 C C . GLU B 1 502 ? 2.668 -27.594 -4.801 1 89.5 502 GLU B C 1
ATOM 10019 O O . GLU B 1 502 ? 3.316 -27.016 -5.676 1 89.5 502 GLU B O 1
ATOM 10024 N N . PHE B 1 503 ? 3.146 -28.453 -3.92 1 87 503 PHE B N 1
ATOM 10025 C CA . PHE B 1 503 ? 4.594 -28.609 -3.908 1 87 503 PHE B CA 1
ATOM 10026 C C . PHE B 1 503 ? 4.973 -30.094 -3.916 1 87 503 PHE B C 1
ATOM 10028 O O . PHE B 1 503 ? 4.215 -30.938 -3.43 1 87 503 PHE B O 1
ATOM 10035 N N . VAL B 1 504 ? 6.074 -30.328 -4.531 1 76.06 504 VAL B N 1
ATOM 10036 C CA . VAL B 1 504 ? 6.664 -31.656 -4.508 1 76.06 504 VAL B CA 1
ATOM 10037 C C . VAL B 1 504 ? 7.703 -31.75 -3.393 1 76.06 504 VAL B C 1
ATOM 10039 O O . VAL B 1 504 ? 8.633 -30.938 -3.334 1 76.06 504 VAL B O 1
ATOM 10042 N N . TYR B 1 505 ? 7.547 -32.719 -2.504 1 77.62 505 TYR B N 1
ATOM 10043 C CA . TYR B 1 505 ? 8.43 -32.812 -1.345 1 77.62 505 TYR B CA 1
ATOM 10044 C C . TYR B 1 505 ? 9.492 -33.875 -1.571 1 77.62 505 TYR B C 1
ATOM 10046 O O . TYR B 1 505 ? 9.336 -34.75 -2.428 1 77.62 505 TYR B O 1
ATOM 10054 N N . GLN B 1 506 ? 10.531 -33.75 -0.848 1 72.19 506 GLN B N 1
ATOM 10055 C CA . GLN B 1 506 ? 11.57 -34.75 -0.877 1 72.19 506 GLN B CA 1
ATOM 10056 C C . GLN B 1 506 ? 11.039 -36.094 -0.36 1 72.19 506 GLN B C 1
ATOM 10058 O O . GLN B 1 506 ? 10.234 -36.125 0.573 1 72.19 506 GLN B O 1
ATOM 10063 N N . PRO B 1 507 ? 11.484 -37.062 -0.988 1 73.19 507 PRO B N 1
ATOM 10064 C CA . PRO B 1 507 ? 11.047 -38.375 -0.505 1 73.19 507 PRO B CA 1
ATOM 10065 C C . PRO B 1 507 ? 11.578 -38.719 0.889 1 73.19 507 PRO B C 1
ATOM 10067 O O . PRO B 1 507 ? 12.586 -38.125 1.314 1 73.19 507 PRO B O 1
ATOM 10070 N N . GLY B 1 508 ? 10.883 -39.5 1.675 1 77.38 508 GLY B N 1
ATOM 10071 C CA . GLY B 1 508 ? 11.312 -39.875 3.008 1 77.38 508 GLY B CA 1
ATOM 10072 C C . GLY B 1 508 ? 10.297 -39.531 4.086 1 77.38 508 GLY B C 1
ATOM 10073 O O . GLY B 1 508 ? 9.219 -39.031 3.789 1 77.38 508 GLY B O 1
ATOM 10074 N N . GLU B 1 509 ? 10.805 -39.781 5.273 1 87.06 509 GLU B N 1
ATOM 10075 C CA . GLU B 1 509 ? 9.938 -39.531 6.414 1 87.06 509 GLU B CA 1
ATOM 10076 C C . GLU B 1 509 ? 9.945 -38.031 6.793 1 87.06 509 GLU B C 1
ATOM 10078 O O . GLU B 1 509 ? 11 -37.406 6.762 1 87.06 509 GLU B O 1
ATOM 10083 N N . ILE B 1 510 ? 8.836 -37.531 7.133 1 91.06 510 ILE B N 1
ATOM 10084 C CA . ILE B 1 510 ? 8.656 -36.125 7.41 1 91.06 510 ILE B CA 1
ATOM 10085 C C . ILE B 1 510 ? 9.516 -35.719 8.609 1 91.06 510 ILE B C 1
ATOM 10087 O O . ILE B 1 510 ? 10.039 -34.594 8.664 1 91.06 510 ILE B O 1
ATOM 10091 N N . GLU B 1 511 ? 9.719 -36.656 9.586 1 93.75 511 GLU B N 1
ATOM 10092 C CA . GLU B 1 511 ? 10.508 -36.375 10.781 1 93.75 511 GLU B CA 1
ATOM 10093 C C . GLU B 1 511 ? 11.969 -36.125 10.43 1 93.75 511 GLU B C 1
ATOM 10095 O O . GLU B 1 511 ? 12.602 -35.219 10.953 1 93.75 511 GLU B O 1
ATOM 10100 N N . ILE B 1 512 ? 12.422 -36.938 9.57 1 92.75 512 ILE B N 1
ATOM 10101 C CA . ILE B 1 512 ? 13.82 -36.844 9.156 1 92.75 512 ILE B CA 1
ATOM 10102 C C . ILE B 1 512 ? 14.016 -35.562 8.336 1 92.75 512 ILE B C 1
ATOM 10104 O O . ILE B 1 512 ? 15 -34.844 8.523 1 92.75 512 ILE B O 1
ATOM 10108 N N . ASN B 1 513 ? 13.125 -35.375 7.41 1 91.88 513 ASN B N 1
ATOM 10109 C CA . ASN B 1 513 ? 13.195 -34.156 6.602 1 91.88 513 ASN B CA 1
ATOM 10110 C C . ASN B 1 513 ? 13.156 -32.906 7.465 1 91.88 513 ASN B C 1
ATOM 10112 O O . ASN B 1 513 ? 13.875 -31.938 7.191 1 91.88 513 ASN B O 1
ATOM 10116 N N . LEU B 1 514 ? 12.312 -32.906 8.5 1 94.88 514 LEU B N 1
ATOM 10117 C CA . LEU B 1 514 ? 12.203 -31.781 9.414 1 94.88 514 LEU B CA 1
ATOM 10118 C C . LEU B 1 514 ? 13.516 -31.562 10.156 1 94.88 514 LEU B C 1
ATOM 10120 O O . LEU B 1 514 ? 13.992 -30.438 10.266 1 94.88 514 LEU B O 1
ATOM 10124 N N . GLU B 1 515 ? 14.062 -32.625 10.672 1 94.69 515 GLU B N 1
ATOM 10125 C CA . GLU B 1 515 ? 15.32 -32.531 11.406 1 94.69 515 GLU B CA 1
ATOM 10126 C C . GLU B 1 515 ? 16.422 -31.938 10.523 1 94.69 515 GLU B C 1
ATOM 10128 O O . GLU B 1 515 ? 17.203 -31.094 10.977 1 94.69 515 GLU B O 1
ATOM 10133 N N . ASN B 1 516 ? 16.453 -32.438 9.336 1 94.06 516 ASN B N 1
ATOM 10134 C CA . ASN B 1 516 ? 17.453 -31.922 8.398 1 94.06 516 ASN B CA 1
ATOM 10135 C C . ASN B 1 516 ? 17.25 -30.438 8.109 1 94.06 516 ASN B C 1
ATOM 10137 O O . ASN B 1 516 ? 18.219 -29.688 8.008 1 94.06 516 ASN B O 1
ATOM 10141 N N . THR B 1 517 ? 16.047 -30.062 7.93 1 95.69 517 THR B N 1
ATOM 10142 C CA . THR B 1 517 ? 15.727 -28.656 7.652 1 95.69 517 THR B CA 1
ATOM 10143 C C . THR B 1 517 ? 16.109 -27.781 8.836 1 95.69 517 THR B C 1
ATOM 10145 O O . THR B 1 517 ? 16.688 -26.703 8.656 1 95.69 517 THR B O 1
ATOM 10148 N N . ILE B 1 518 ? 15.781 -28.234 10.031 1 96.81 518 ILE B N 1
ATOM 10149 C CA . ILE B 1 518 ? 16.109 -27.469 11.242 1 96.81 518 ILE B CA 1
ATOM 10150 C C . ILE B 1 518 ? 17.625 -27.328 11.367 1 96.81 518 ILE B C 1
ATOM 10152 O O . ILE B 1 518 ? 18.109 -26.234 11.672 1 96.81 518 ILE B O 1
ATOM 10156 N N . LYS B 1 519 ? 18.328 -28.422 11.133 1 96 519 LYS B N 1
ATOM 10157 C CA . LYS B 1 519 ? 19.797 -28.375 11.172 1 96 519 LYS B CA 1
ATOM 10158 C C . LYS B 1 519 ? 20.344 -27.344 10.195 1 96 519 LYS B C 1
ATOM 10160 O O . LYS B 1 519 ? 21.281 -26.609 10.523 1 96 519 LYS B O 1
ATOM 10165 N N . GLY B 1 520 ? 19.797 -27.359 9.008 1 95.5 520 GLY B N 1
ATOM 10166 C CA . GLY B 1 520 ? 20.203 -26.375 8.023 1 95.5 520 GLY B CA 1
ATOM 10167 C C . GLY B 1 520 ? 19.953 -24.953 8.469 1 95.5 520 GLY B C 1
ATOM 10168 O O . GLY B 1 520 ? 20.812 -24.078 8.305 1 95.5 520 GLY B O 1
ATOM 10169 N N . LEU B 1 521 ? 18.828 -24.688 9.039 1 97.06 521 LEU B N 1
ATOM 10170 C CA . LEU B 1 521 ? 18.453 -23.344 9.484 1 97.06 521 LEU B CA 1
ATOM 10171 C C . LEU B 1 521 ? 19.297 -22.906 10.68 1 97.06 521 LEU B C 1
ATOM 10173 O O . LEU B 1 521 ? 19.578 -21.719 10.844 1 97.06 521 LEU B O 1
ATOM 10177 N N . ILE B 1 522 ? 19.688 -23.859 11.508 1 96.81 522 ILE B N 1
ATOM 10178 C CA . ILE B 1 522 ? 20.578 -23.578 12.625 1 96.81 522 ILE B CA 1
ATOM 10179 C C . ILE B 1 522 ? 21.969 -23.219 12.102 1 96.81 522 ILE B C 1
ATOM 10181 O O . ILE B 1 522 ? 22.578 -22.25 12.562 1 96.81 522 ILE B O 1
ATOM 10185 N N . ASN B 1 523 ? 22.422 -24 11.133 1 95.38 523 ASN B N 1
ATOM 10186 C CA . ASN B 1 523 ? 23.719 -23.719 10.523 1 95.38 523 ASN B CA 1
ATOM 10187 C C . ASN B 1 523 ? 23.75 -22.328 9.883 1 95.38 523 ASN B C 1
ATOM 10189 O O . ASN B 1 523 ? 24.781 -21.672 9.875 1 95.38 523 ASN B O 1
ATOM 10193 N N . ASP B 1 524 ? 22.625 -21.938 9.359 1 95.12 524 ASP B N 1
ATOM 10194 C CA . ASP B 1 524 ? 22.516 -20.625 8.734 1 95.12 524 ASP B CA 1
ATOM 10195 C C . ASP B 1 524 ? 22.297 -19.531 9.781 1 95.12 524 ASP B C 1
ATOM 10197 O O . ASP B 1 524 ? 22.156 -18.359 9.438 1 95.12 524 ASP B O 1
ATOM 10201 N N . GLN B 1 525 ? 22.172 -19.875 11.023 1 95.06 525 GLN B N 1
ATOM 10202 C CA . GLN B 1 525 ? 22.031 -18.984 12.172 1 95.06 525 GLN B CA 1
ATOM 10203 C C . GLN B 1 525 ? 20.688 -18.266 12.156 1 95.06 525 GLN B C 1
ATOM 10205 O O . GLN B 1 525 ? 20.578 -17.109 12.57 1 95.06 525 GLN B O 1
ATOM 10210 N N . VAL B 1 526 ? 19.703 -18.906 11.539 1 96.69 526 VAL B N 1
ATOM 10211 C CA . VAL B 1 526 ? 18.359 -18.375 11.531 1 96.69 526 VAL B CA 1
ATOM 10212 C C . VAL B 1 526 ? 17.609 -18.859 12.773 1 96.69 526 VAL B C 1
ATOM 10214 O O . VAL B 1 526 ? 16.875 -18.094 13.406 1 96.69 526 VAL B O 1
ATOM 10217 N N . MET B 1 527 ? 17.859 -20.125 13.141 1 96.88 527 MET B N 1
ATOM 10218 C CA . MET B 1 527 ? 17.172 -20.734 14.281 1 96.88 527 MET B CA 1
ATOM 10219 C C . MET B 1 527 ? 18.188 -21.266 15.289 1 96.88 527 MET B C 1
ATOM 10221 O O . MET B 1 527 ? 19.375 -21.328 15.008 1 96.88 527 MET B O 1
ATOM 10225 N N . LYS B 1 528 ? 17.688 -21.5 16.438 1 96.44 528 LYS B N 1
ATOM 10226 C CA . LYS B 1 528 ? 18.469 -22.094 17.516 1 96.44 528 LYS B CA 1
ATOM 10227 C C . LYS B 1 528 ? 17.641 -23.141 18.281 1 96.44 528 LYS B C 1
ATOM 10229 O O . LYS B 1 528 ? 16.422 -23.016 18.375 1 96.44 528 LYS B O 1
ATOM 10234 N N . LEU B 1 529 ? 18.328 -24.172 18.688 1 94.75 529 LEU B N 1
ATOM 10235 C CA . LEU B 1 529 ? 17.688 -25.219 19.5 1 94.75 529 LEU B CA 1
ATOM 10236 C C . LEU B 1 529 ? 18.062 -25.062 20.969 1 94.75 529 LEU B C 1
ATOM 10238 O O . LEU B 1 529 ? 19.25 -24.984 21.297 1 94.75 529 LEU B O 1
ATOM 10242 N N . GLU B 1 530 ? 17.141 -24.875 21.766 1 94.44 530 GLU B N 1
ATOM 10243 C CA . GLU B 1 530 ? 17.312 -24.859 23.219 1 94.44 530 GLU B CA 1
ATOM 10244 C C . GLU B 1 530 ? 16.594 -26.031 23.875 1 94.44 530 GLU B C 1
ATOM 10246 O O . GLU B 1 530 ? 15.414 -25.922 24.219 1 94.44 530 GLU B O 1
ATOM 10251 N N . GLY B 1 531 ? 17.328 -27.109 24.109 1 92.56 531 GLY B N 1
ATOM 10252 C CA . GLY B 1 531 ? 16.656 -28.328 24.547 1 92.56 531 GLY B CA 1
ATOM 10253 C C . GLY B 1 531 ? 15.758 -28.938 23.484 1 92.56 531 GLY B C 1
ATOM 10254 O O . GLY B 1 531 ? 16.219 -29.266 22.391 1 92.56 531 GLY B O 1
ATOM 10255 N N . GLU B 1 532 ? 14.445 -28.922 23.797 1 94.19 532 GLU B N 1
ATOM 10256 C CA . GLU B 1 532 ? 13.477 -29.469 22.844 1 94.19 532 GLU B CA 1
ATOM 10257 C C . GLU B 1 532 ? 12.656 -28.359 22.203 1 94.19 532 GLU B C 1
ATOM 10259 O O . GLU B 1 532 ? 11.617 -28.625 21.594 1 94.19 532 GLU B O 1
ATOM 10264 N N . TYR B 1 533 ? 13.164 -27.188 22.344 1 95.94 533 TYR B N 1
ATOM 10265 C CA . TYR B 1 533 ? 12.438 -26.047 21.797 1 95.94 533 TYR B CA 1
ATOM 10266 C C . TYR B 1 533 ? 13.227 -25.391 20.672 1 95.94 533 TYR B C 1
ATOM 10268 O O . TYR B 1 533 ? 14.453 -25.297 20.734 1 95.94 533 TYR B O 1
ATOM 10276 N N . VAL B 1 534 ? 12.547 -25.062 19.688 1 96.56 534 VAL B N 1
ATOM 10277 C CA . VAL B 1 534 ? 13.141 -24.344 18.562 1 96.56 534 VAL B CA 1
ATOM 10278 C C . VAL B 1 534 ? 12.75 -22.859 18.625 1 96.56 534 VAL B C 1
ATOM 10280 O O . VAL B 1 534 ? 11.594 -22.531 18.922 1 96.56 534 VAL B O 1
ATOM 10283 N N . LEU B 1 535 ? 13.617 -21.969 18.516 1 96.12 535 LEU B N 1
ATOM 10284 C CA . LEU B 1 535 ? 13.367 -20.531 18.5 1 96.12 535 LEU B CA 1
ATOM 10285 C C . LEU B 1 535 ? 14.289 -19.828 17.531 1 96.12 535 LEU B C 1
ATOM 10287 O O . LEU B 1 535 ? 15.172 -20.453 16.922 1 96.12 535 LEU B O 1
ATOM 10291 N N . LEU B 1 536 ? 14.078 -18.562 17.25 1 95.44 536 LEU B N 1
ATOM 10292 C CA . LEU B 1 536 ? 14.953 -17.781 16.375 1 95.44 536 LEU B CA 1
ATOM 10293 C C . LEU B 1 536 ? 16.297 -17.531 17.047 1 95.44 536 LEU B C 1
ATOM 10295 O O . LEU B 1 536 ? 16.359 -17.281 18.25 1 95.44 536 LEU B O 1
ATOM 10299 N N . SER B 1 537 ? 17.328 -17.562 16.312 1 95.75 537 SER B N 1
ATOM 10300 C CA . SER B 1 537 ? 18.656 -17.297 16.859 1 95.75 537 SER B CA 1
ATOM 10301 C C . SER B 1 537 ? 18.812 -15.828 17.234 1 95.75 537 SER B C 1
ATOM 10303 O O . SER B 1 537 ? 18.078 -14.969 16.734 1 95.75 537 SER B O 1
ATOM 10305 N N . ASP B 1 538 ? 19.719 -15.523 18.078 1 91.94 538 ASP B N 1
ATOM 10306 C CA . ASP B 1 538 ? 19.984 -14.148 18.5 1 91.94 538 ASP B CA 1
ATOM 10307 C C . ASP B 1 538 ? 20.484 -13.312 17.312 1 91.94 538 ASP B C 1
ATOM 10309 O O . ASP B 1 538 ? 20.172 -12.125 17.219 1 91.94 538 ASP B O 1
ATOM 10313 N N . ARG B 1 539 ? 21.219 -13.945 16.531 1 91.44 539 ARG B N 1
ATOM 10314 C CA . ARG B 1 539 ? 21.719 -13.25 15.352 1 91.44 539 ARG B CA 1
ATOM 10315 C C . ARG B 1 539 ? 20.594 -12.828 14.422 1 91.44 539 ARG B C 1
ATOM 10317 O O . ARG B 1 539 ? 20.578 -11.703 13.922 1 91.44 539 ARG B O 1
ATOM 10324 N N . GLU B 1 540 ? 19.672 -13.797 14.211 1 92.62 540 GLU B N 1
ATOM 10325 C CA . GLU B 1 540 ? 18.531 -13.5 13.352 1 92.62 540 GLU B CA 1
ATOM 10326 C C . GLU B 1 540 ? 17.672 -12.375 13.93 1 92.62 540 GLU B C 1
ATOM 10328 O O . GLU B 1 540 ? 17.203 -11.508 13.195 1 92.62 540 GLU B O 1
ATOM 10333 N N . ARG B 1 541 ? 17.5 -12.336 15.188 1 87.62 541 ARG B N 1
ATOM 10334 C CA . ARG B 1 541 ? 16.75 -11.273 15.844 1 87.62 541 ARG B CA 1
ATOM 10335 C C . ARG B 1 541 ? 17.453 -9.93 15.711 1 87.62 541 ARG B C 1
ATOM 10337 O O . ARG B 1 541 ? 16.812 -8.898 15.562 1 87.62 541 ARG B O 1
ATOM 10344 N N . ALA B 1 542 ? 18.766 -9.953 15.797 1 83.5 542 ALA B N 1
ATOM 10345 C CA . ALA B 1 542 ? 19.562 -8.734 15.75 1 83.5 542 ALA B CA 1
ATOM 10346 C C . ALA B 1 542 ? 19.469 -8.07 14.383 1 83.5 542 ALA B C 1
ATOM 10348 O O . ALA B 1 542 ? 19.547 -6.84 14.273 1 83.5 542 ALA B O 1
ATOM 10349 N N . ILE B 1 543 ? 19.203 -8.891 13.383 1 83.69 543 ILE B N 1
ATOM 10350 C CA . ILE B 1 543 ? 19.172 -8.312 12.039 1 83.69 543 ILE B CA 1
ATOM 10351 C C . ILE B 1 543 ? 17.719 -8.078 11.617 1 83.69 543 ILE B C 1
ATOM 10353 O O . ILE B 1 543 ? 17.438 -7.871 10.438 1 83.69 543 ILE B O 1
ATOM 10357 N N . GLY B 1 544 ? 16.797 -8.234 12.531 1 80.56 544 GLY B N 1
ATOM 10358 C CA . GLY B 1 544 ? 15.398 -7.926 12.266 1 80.56 544 GLY B CA 1
ATOM 10359 C C . GLY B 1 544 ? 14.648 -9.062 11.602 1 80.56 544 GLY B C 1
ATOM 10360 O O . GLY B 1 544 ? 13.75 -8.836 10.797 1 80.56 544 GLY B O 1
ATOM 10361 N N . ARG B 1 545 ? 15.102 -10.32 11.719 1 89.44 545 ARG B N 1
ATOM 10362 C CA . ARG B 1 545 ? 14.477 -11.531 11.195 1 89.44 545 ARG B CA 1
ATOM 10363 C C . ARG B 1 545 ? 14.406 -11.492 9.672 1 89.44 545 ARG B C 1
ATOM 10365 O O . ARG B 1 545 ? 13.422 -11.938 9.078 1 89.44 545 ARG B O 1
ATOM 10372 N N . GLU B 1 546 ? 15.328 -10.875 9.039 1 88.81 546 GLU B N 1
ATOM 10373 C CA . GLU B 1 546 ? 15.273 -10.672 7.594 1 88.81 546 GLU B CA 1
ATOM 10374 C C . GLU B 1 546 ? 15.25 -12 6.844 1 88.81 546 GLU B C 1
ATOM 10376 O O . GLU B 1 546 ? 14.5 -12.164 5.883 1 88.81 546 GLU B O 1
ATOM 10381 N N . ASN B 1 547 ? 16.109 -12.953 7.289 1 93.81 547 ASN B N 1
ATOM 10382 C CA . ASN B 1 547 ? 16.172 -14.234 6.594 1 93.81 547 ASN B CA 1
ATOM 10383 C C . ASN B 1 547 ? 14.945 -15.102 6.91 1 93.81 547 ASN B C 1
ATOM 10385 O O . ASN B 1 547 ? 14.383 -15.734 6.02 1 93.81 547 ASN B O 1
ATOM 10389 N N . TYR B 1 548 ? 14.578 -15.086 8.18 1 95.38 548 TYR B N 1
ATOM 10390 C CA . TYR B 1 548 ? 13.375 -15.805 8.586 1 95.38 548 TYR B CA 1
ATOM 10391 C C . TYR B 1 548 ? 12.156 -15.32 7.812 1 95.38 548 TYR B C 1
ATOM 10393 O O . TYR B 1 548 ? 11.375 -16.125 7.301 1 95.38 548 TYR B O 1
ATOM 10401 N N . ASP B 1 549 ? 12.016 -14.062 7.738 1 92.69 549 ASP B N 1
ATOM 10402 C CA . ASP B 1 549 ? 10.867 -13.469 7.055 1 92.69 549 ASP B CA 1
ATOM 10403 C C . ASP B 1 549 ? 10.883 -13.82 5.566 1 92.69 549 ASP B C 1
ATOM 10405 O O . ASP B 1 549 ? 9.82 -13.977 4.953 1 92.69 549 ASP B O 1
ATOM 10409 N N . PHE B 1 550 ? 12.086 -13.906 5.012 1 95.62 550 PHE B N 1
ATOM 10410 C CA . PHE B 1 550 ? 12.203 -14.305 3.611 1 95.62 550 PHE B CA 1
ATOM 10411 C C . PHE B 1 550 ? 11.477 -15.617 3.357 1 95.62 550 PHE B C 1
ATOM 10413 O O . PHE B 1 550 ? 10.68 -15.719 2.418 1 95.62 550 PHE B O 1
ATOM 10420 N N . TYR B 1 551 ? 11.727 -16.547 4.18 1 97.25 551 TYR B N 1
ATOM 10421 C CA . TYR B 1 551 ? 11.117 -17.859 4.012 1 97.25 551 TYR B CA 1
ATOM 10422 C C . TYR B 1 551 ? 9.602 -17.797 4.188 1 97.25 551 TYR B C 1
ATOM 10424 O O . TYR B 1 551 ? 8.859 -18.422 3.43 1 97.25 551 TYR B O 1
ATOM 10432 N N . CYS B 1 552 ? 9.109 -17.016 5.102 1 96.25 552 CYS B N 1
ATOM 10433 C CA . CYS B 1 552 ? 7.676 -16.859 5.316 1 96.25 552 CYS B CA 1
ATOM 10434 C C . CYS B 1 552 ? 7.012 -16.219 4.105 1 96.25 552 CYS B C 1
ATOM 10436 O O . CYS B 1 552 ? 5.945 -16.656 3.672 1 96.25 552 CYS B O 1
ATOM 10438 N N . PHE B 1 553 ? 7.688 -15.219 3.572 1 94.81 553 PHE B N 1
ATOM 10439 C CA . PHE B 1 553 ? 7.133 -14.469 2.455 1 94.81 553 PHE B CA 1
ATOM 10440 C C . PHE B 1 553 ? 6.992 -15.344 1.221 1 94.81 553 PHE B C 1
ATOM 10442 O O . PHE B 1 553 ? 6.125 -15.109 0.377 1 94.81 553 PHE B O 1
ATOM 10449 N N . LEU B 1 554 ? 7.773 -16.328 1.112 1 96.38 554 LEU B N 1
ATOM 10450 C CA . LEU B 1 554 ? 7.719 -17.234 -0.035 1 96.38 554 LEU B CA 1
ATOM 10451 C C . LEU B 1 554 ? 6.434 -18.047 -0.026 1 96.38 554 LEU B C 1
ATOM 10453 O O . LEU B 1 554 ? 5.848 -18.297 -1.081 1 96.38 554 LEU B O 1
ATOM 10457 N N . ILE B 1 555 ? 5.934 -18.375 1.158 1 96.81 555 ILE B N 1
ATOM 10458 C CA . ILE B 1 555 ? 4.898 -19.406 1.201 1 96.81 555 ILE B CA 1
ATOM 10459 C C . ILE B 1 555 ? 3.559 -18.781 1.573 1 96.81 555 ILE B C 1
ATOM 10461 O O . ILE B 1 555 ? 2.504 -19.391 1.369 1 96.81 555 ILE B O 1
ATOM 10465 N N . TRP B 1 556 ? 3.52 -17.625 2.119 1 95.94 556 TRP B N 1
ATOM 10466 C CA . TRP B 1 556 ? 2.316 -17 2.668 1 95.94 556 TRP B CA 1
ATOM 10467 C C . TRP B 1 556 ? 1.255 -16.828 1.588 1 95.94 556 TRP B C 1
ATOM 10469 O O . TRP B 1 556 ? 0.07 -17.062 1.827 1 95.94 556 TRP B O 1
ATOM 10479 N N . PRO B 1 557 ? 1.631 -16.406 0.351 1 95.5 557 PRO B N 1
ATOM 10480 C CA . PRO B 1 557 ? 0.587 -16.266 -0.67 1 95.5 557 PRO B CA 1
ATOM 10481 C C . PRO B 1 557 ? -0.165 -17.578 -0.909 1 95.5 557 PRO B C 1
ATOM 10483 O O . PRO B 1 557 ? -1.38 -17.562 -1.126 1 95.5 557 PRO B O 1
ATOM 10486 N N . PHE B 1 558 ? 0.502 -18.672 -0.835 1 96.75 558 PHE B N 1
ATOM 10487 C CA . PHE B 1 558 ? -0.129 -19.984 -1.048 1 96.75 558 PHE B CA 1
ATOM 10488 C C . PHE B 1 558 ? -1.035 -20.344 0.123 1 96.75 558 PHE B C 1
ATOM 10490 O O . PHE B 1 558 ? -2.158 -20.797 -0.075 1 96.75 558 PHE B O 1
ATOM 10497 N N . ILE B 1 559 ? -0.567 -20.125 1.321 1 97.19 559 ILE B N 1
ATOM 10498 C CA . ILE B 1 559 ? -1.376 -20.391 2.506 1 97.19 559 ILE B CA 1
ATOM 10499 C C . ILE B 1 559 ? -2.654 -19.562 2.459 1 97.19 559 ILE B C 1
ATOM 10501 O O . ILE B 1 559 ? -3.74 -20.062 2.76 1 97.19 559 ILE B O 1
ATOM 10505 N N . GLU B 1 560 ? -2.49 -18.375 2.057 1 95.62 560 GLU B N 1
ATOM 10506 C CA . GLU B 1 560 ? -3.643 -17.484 1.972 1 95.62 560 GLU B CA 1
ATOM 10507 C C . GLU B 1 560 ? -4.645 -17.969 0.93 1 95.62 560 GLU B C 1
ATOM 10509 O O . GLU B 1 560 ? -5.855 -17.828 1.105 1 95.62 560 GLU B O 1
ATOM 10514 N N . THR B 1 561 ? -4.152 -18.453 -0.184 1 97 561 THR B N 1
ATOM 10515 C CA . THR B 1 561 ? -5.047 -19 -1.2 1 97 561 THR B CA 1
ATOM 10516 C C . THR B 1 561 ? -5.871 -20.156 -0.637 1 97 561 THR B C 1
ATOM 10518 O O . THR B 1 561 ? -7.074 -20.234 -0.88 1 97 561 THR B O 1
ATOM 10521 N N . TYR B 1 562 ? -5.219 -21.016 0.082 1 97.56 562 TYR B N 1
ATOM 10522 C CA . TYR B 1 562 ? -5.922 -22.156 0.648 1 97.56 562 TYR B CA 1
ATOM 10523 C C . TYR B 1 562 ? -6.906 -21.719 1.726 1 97.56 562 TYR B C 1
ATOM 10525 O O . TYR B 1 562 ? -7.965 -22.328 1.899 1 97.56 562 TYR B O 1
ATOM 10533 N N . TRP B 1 563 ? -6.523 -20.688 2.455 1 96.19 563 TRP B N 1
ATOM 10534 C CA . TRP B 1 563 ? -7.469 -20.109 3.396 1 96.19 563 TRP B CA 1
ATOM 10535 C C . TRP B 1 563 ? -8.688 -19.547 2.666 1 96.19 563 TRP B C 1
ATOM 10537 O O . TRP B 1 563 ? -9.828 -19.781 3.078 1 96.19 563 TRP B O 1
ATOM 10547 N N . LEU B 1 564 ? -8.461 -18.828 1.613 1 95.62 564 LEU B N 1
ATOM 10548 C CA . LEU B 1 564 ? -9.539 -18.266 0.798 1 95.62 564 LEU B CA 1
ATOM 10549 C C . LEU B 1 564 ? -10.453 -19.359 0.275 1 95.62 564 LEU B C 1
ATOM 10551 O O . LEU B 1 564 ? -11.68 -19.219 0.295 1 95.62 564 LEU B O 1
ATOM 10555 N N . ALA B 1 565 ? -9.836 -20.438 -0.239 1 96.94 565 ALA B N 1
ATOM 10556 C CA . ALA B 1 565 ? -10.625 -21.562 -0.731 1 96.94 565 ALA B CA 1
ATOM 10557 C C . ALA B 1 565 ? -11.523 -22.125 0.366 1 96.94 565 ALA B C 1
ATOM 10559 O O . ALA B 1 565 ? -12.711 -22.375 0.137 1 96.94 565 ALA B O 1
ATOM 10560 N N . ALA B 1 566 ? -11.016 -22.266 1.547 1 95.56 566 ALA B N 1
ATOM 10561 C CA . ALA B 1 566 ? -11.766 -22.844 2.66 1 95.56 566 ALA B CA 1
ATOM 10562 C C . ALA B 1 566 ? -12.906 -21.906 3.086 1 95.56 566 ALA B C 1
ATOM 10564 O O . ALA B 1 566 ? -14.039 -22.344 3.273 1 95.56 566 ALA B O 1
ATOM 10565 N N . ILE B 1 567 ? -12.57 -20.641 3.223 1 94.44 567 ILE B N 1
ATOM 10566 C CA . ILE B 1 567 ? -13.57 -19.688 3.707 1 94.44 567 ILE B CA 1
ATOM 10567 C C . ILE B 1 567 ? -14.664 -19.516 2.66 1 94.44 567 ILE B C 1
ATOM 10569 O O . ILE B 1 567 ? -15.82 -19.266 3 1 94.44 567 ILE B O 1
ATOM 10573 N N . SER B 1 568 ? -14.391 -19.656 1.419 1 94.25 568 SER B N 1
ATOM 10574 C CA . SER B 1 568 ? -15.367 -19.531 0.34 1 94.25 568 SER B CA 1
ATOM 10575 C C . SER B 1 568 ? -16.422 -20.625 0.407 1 94.25 568 SER B C 1
ATOM 10577 O O . SER B 1 568 ? -17.531 -20.469 -0.111 1 94.25 568 SER B O 1
ATOM 10579 N N . LEU B 1 569 ? -16.078 -21.734 1.016 1 94.44 569 LEU B N 1
ATOM 10580 C CA . LEU B 1 569 ? -17 -22.844 1.094 1 94.44 569 LEU B CA 1
ATOM 10581 C C . LEU B 1 569 ? -18.219 -22.484 1.944 1 94.44 569 LEU B C 1
ATOM 10583 O O . LEU B 1 569 ? -19.266 -23.141 1.843 1 94.44 569 LEU B O 1
ATOM 10587 N N . PHE B 1 570 ? -18.094 -21.5 2.787 1 92.62 570 PHE B N 1
ATOM 10588 C CA . PHE B 1 570 ? -19.234 -21.062 3.598 1 92.62 570 PHE B CA 1
ATOM 10589 C C . PHE B 1 570 ? -20.344 -20.516 2.715 1 92.62 570 PHE B C 1
ATOM 10591 O O . PHE B 1 570 ? -21.5 -20.453 3.141 1 92.62 570 PHE B O 1
ATOM 10598 N N . SER B 1 571 ? -20.031 -20.125 1.532 1 89.81 571 SER B N 1
ATOM 10599 C CA . SER B 1 571 ? -21.031 -19.641 0.592 1 89.81 571 SER B CA 1
ATOM 10600 C C . SER B 1 571 ? -21.984 -20.75 0.173 1 89.81 571 SER B C 1
ATOM 10602 O O . SER B 1 571 ? -23.078 -20.469 -0.344 1 89.81 571 SER B O 1
ATOM 10604 N N . MET B 1 572 ? -21.641 -21.984 0.381 1 88.38 572 MET B N 1
ATOM 10605 C CA . MET B 1 572 ? -22.453 -23.125 -0.02 1 88.38 572 MET B CA 1
ATOM 10606 C C . MET B 1 572 ? -23.422 -23.516 1.087 1 88.38 572 MET B C 1
ATOM 10608 O O . MET B 1 572 ? -24.109 -24.531 0.986 1 88.38 572 MET B O 1
ATOM 10612 N N . THR B 1 573 ? -23.5 -22.688 2.113 1 86.88 573 THR B N 1
ATOM 10613 C CA . THR B 1 573 ? -24.406 -22.953 3.217 1 86.88 573 THR B CA 1
ATOM 10614 C C . THR B 1 573 ? -25.859 -22.719 2.787 1 86.88 573 THR B C 1
ATOM 10616 O O . THR B 1 573 ? -26.203 -21.641 2.301 1 86.88 573 THR B O 1
ATOM 10619 N N . PRO B 1 574 ? -26.656 -23.719 2.957 1 80.88 574 PRO B N 1
ATOM 10620 C CA . PRO B 1 574 ? -28.047 -23.578 2.543 1 80.88 574 PRO B CA 1
ATOM 10621 C C . PRO B 1 574 ? -28.797 -22.516 3.338 1 80.88 574 PRO B C 1
ATOM 10623 O O . PRO B 1 574 ? -28.5 -22.297 4.512 1 80.88 574 PRO B O 1
ATOM 10626 N N . THR B 1 575 ? -29.547 -21.75 2.588 1 75.12 575 THR B N 1
ATOM 10627 C CA . THR B 1 575 ? -30.406 -20.766 3.248 1 75.12 575 THR B CA 1
ATOM 10628 C C . THR B 1 575 ? -31.688 -21.422 3.75 1 75.12 575 THR B C 1
ATOM 10630 O O . THR B 1 575 ? -32 -22.547 3.391 1 75.12 575 THR B O 1
ATOM 10633 N N . ASN B 1 576 ? -32.25 -20.859 4.84 1 57.41 576 ASN B N 1
ATOM 10634 C CA . ASN B 1 576 ? -33.531 -21.375 5.359 1 57.41 576 ASN B CA 1
ATOM 10635 C C . ASN B 1 576 ? -34.625 -21.359 4.293 1 57.41 576 ASN B C 1
ATOM 10637 O O . ASN B 1 576 ? -35.656 -21.969 4.473 1 57.41 576 ASN B O 1
ATOM 10641 N N . SER B 1 577 ? -34.344 -20.641 3.215 1 52.25 577 SER B N 1
ATOM 10642 C CA . SER B 1 577 ? -35.375 -20.641 2.191 1 52.25 577 SER B CA 1
ATOM 10643 C C . SER B 1 577 ? -35.312 -21.891 1.32 1 52.25 577 SER B C 1
ATOM 10645 O O . SER B 1 577 ? -34.25 -22.5 1.181 1 52.25 577 SER B O 1
ATOM 10647 N N . PRO B 1 578 ? -36.5 -22.391 0.897 1 46.34 578 PRO B N 1
ATOM 10648 C CA . PRO B 1 578 ? -36.594 -23.594 0.082 1 46.34 578 PRO B CA 1
ATOM 10649 C C . PRO B 1 578 ? -35.625 -23.609 -1.093 1 46.34 578 PRO B C 1
ATOM 10651 O O . PRO B 1 578 ? -35.625 -22.688 -1.906 1 46.34 578 PRO B O 1
ATOM 10654 N N . GLN B 1 579 ? -34.438 -23.922 -0.952 1 53.44 579 GLN B N 1
ATOM 10655 C CA . GLN B 1 579 ? -33.531 -24.125 -2.082 1 53.44 579 GLN B CA 1
ATOM 10656 C C . GLN B 1 579 ? -33.531 -25.578 -2.529 1 53.44 579 GLN B C 1
ATOM 10658 O O . GLN B 1 579 ? -33.812 -26.484 -1.735 1 53.44 579 GLN B O 1
ATOM 10663 N N . PRO B 1 580 ? -33.75 -25.844 -3.842 1 45.03 580 PRO B N 1
ATOM 10664 C CA . PRO B 1 580 ? -33.719 -27.234 -4.277 1 45.03 580 PRO B CA 1
ATOM 10665 C C . PRO B 1 580 ? -32.5 -27.984 -3.742 1 45.03 580 PRO B C 1
ATOM 10667 O O . PRO B 1 580 ? -31.359 -27.609 -4.031 1 45.03 580 PRO B O 1
ATOM 10670 N N . THR B 1 581 ? -32.656 -28.562 -2.557 1 52.06 581 THR B N 1
ATOM 10671 C CA . THR B 1 581 ? -31.609 -29.312 -1.879 1 52.06 581 THR B CA 1
ATOM 10672 C C . THR B 1 581 ? -31.766 -30.812 -2.117 1 52.06 581 THR B C 1
ATOM 10674 O O . THR B 1 581 ? -32.875 -31.281 -2.414 1 52.06 581 THR B O 1
ATOM 10677 N N . THR B 1 582 ? -30.734 -31.422 -2.621 1 47.41 582 THR B N 1
ATOM 10678 C CA . THR B 1 582 ? -30.766 -32.875 -2.568 1 47.41 582 THR B CA 1
ATOM 10679 C C . THR B 1 582 ? -30.516 -33.375 -1.147 1 47.41 582 THR B C 1
ATOM 10681 O O . THR B 1 582 ? -29.688 -32.812 -0.428 1 47.41 582 THR B O 1
ATOM 10684 N N . THR B 1 583 ? -31.453 -34.031 -0.564 1 43.78 583 THR B N 1
ATOM 10685 C CA . THR B 1 583 ? -31.344 -34.562 0.795 1 43.78 583 THR B CA 1
ATOM 10686 C C . THR B 1 583 ? -30.453 -35.781 0.831 1 43.78 583 THR B C 1
ATOM 10688 O O . THR B 1 583 ? -30.672 -36.719 0.063 1 43.78 583 THR B O 1
ATOM 10691 N N . ILE B 1 584 ? -29.219 -35.594 1.166 1 44.22 584 ILE B N 1
ATOM 10692 C CA . ILE B 1 584 ? -28.391 -36.812 1.356 1 44.22 584 ILE B CA 1
ATOM 10693 C C . ILE B 1 584 ? -28.438 -37.219 2.822 1 44.22 584 ILE B C 1
ATOM 10695 O O . ILE B 1 584 ? -28.297 -36.406 3.721 1 44.22 584 ILE B O 1
ATOM 10699 N N . VAL B 1 585 ? -29.016 -38.344 3.219 1 38.09 585 VAL B N 1
ATOM 10700 C CA . VAL B 1 585 ? -29.078 -38.938 4.555 1 38.09 585 VAL B CA 1
ATOM 10701 C C . VAL B 1 585 ? -27.719 -39.5 4.934 1 38.09 585 VAL B C 1
ATOM 10703 O O . VAL B 1 585 ? -27.172 -40.344 4.223 1 38.09 585 VAL B O 1
ATOM 10706 N N . ASN B 1 586 ? -26.922 -38.781 5.609 1 39.75 586 ASN B N 1
ATOM 10707 C CA . ASN B 1 586 ? -25.734 -39.375 6.215 1 39.75 586 ASN B CA 1
ATOM 10708 C C . ASN B 1 586 ? -26.125 -40.469 7.23 1 39.75 586 ASN B C 1
ATOM 10710 O O . ASN B 1 586 ? -26.812 -40.188 8.211 1 39.75 586 ASN B O 1
ATOM 10714 N N . LYS B 1 587 ? -25.984 -41.75 6.891 1 39.5 587 LYS B N 1
ATOM 10715 C CA . LYS B 1 587 ? -26.359 -42.844 7.777 1 39.5 587 LYS B CA 1
ATOM 10716 C C . LYS B 1 587 ? -25.656 -42.75 9.125 1 39.5 587 LYS B C 1
ATOM 10718 O O . LYS B 1 587 ? -26.016 -43.406 10.086 1 39.5 587 LYS B O 1
ATOM 10723 N N . THR B 1 588 ? -24.406 -42.406 9.172 1 36.22 588 THR B N 1
ATOM 10724 C CA . THR B 1 588 ? -23.719 -42.594 10.438 1 36.22 588 THR B CA 1
ATOM 10725 C C . THR B 1 588 ? -24.203 -41.625 11.492 1 36.22 588 THR B C 1
ATOM 10727 O O . THR B 1 588 ? -23.906 -41.781 12.68 1 36.22 588 THR B O 1
ATOM 10730 N N . THR B 1 589 ? -24.25 -40.25 11.234 1 39.78 589 THR B N 1
ATOM 10731 C CA . THR B 1 589 ? -24.609 -39.375 12.336 1 39.78 589 THR B CA 1
ATOM 10732 C C . THR B 1 589 ? -26.125 -39.188 12.398 1 39.78 589 THR B C 1
ATOM 10734 O O . THR B 1 589 ? -26.859 -40.031 12.891 1 39.78 589 THR B O 1
ATOM 10737 N N . SER B 1 590 ? -26.656 -37.75 12.82 1 41.34 590 SER B N 1
ATOM 10738 C CA . SER B 1 590 ? -28.047 -37.5 13.164 1 41.34 590 SER B CA 1
ATOM 10739 C C . SER B 1 590 ? -28.953 -37.656 11.961 1 41.34 590 SER B C 1
ATOM 10741 O O . SER B 1 590 ? -28.531 -37.469 10.82 1 41.34 590 SER B O 1
ATOM 10743 N N . LYS B 1 591 ? -30.188 -38.375 12.086 1 46.75 591 LYS B N 1
ATOM 10744 C CA . LYS B 1 591 ? -31.359 -38.781 11.32 1 46.75 591 LYS B CA 1
ATOM 10745 C C . LYS B 1 591 ? -31.891 -37.656 10.453 1 46.75 591 LYS B C 1
ATOM 10747 O O . LYS B 1 591 ? -32.875 -37.812 9.75 1 46.75 591 LYS B O 1
ATOM 10752 N N . LYS B 1 592 ? -31.391 -36.375 10.68 1 48.97 592 LYS B N 1
ATOM 10753 C CA . LYS B 1 592 ? -32.156 -35.438 9.875 1 48.97 592 LYS B CA 1
ATOM 10754 C C . LYS B 1 592 ? -31.469 -35.156 8.547 1 48.97 592 LYS B C 1
ATOM 10756 O O . LYS B 1 592 ? -30.266 -34.844 8.508 1 48.97 592 LYS B O 1
ATOM 10761 N N . PRO B 1 593 ? -32.062 -35.438 7.488 1 54.69 593 PRO B N 1
ATOM 10762 C CA . PRO B 1 593 ? -31.5 -35.188 6.152 1 54.69 593 PRO B CA 1
ATOM 10763 C C . PRO B 1 593 ? -31.016 -33.75 5.977 1 54.69 593 PRO B C 1
ATOM 10765 O O . PRO B 1 593 ? -31.719 -32.812 6.352 1 54.69 593 PRO B O 1
ATOM 10768 N N . VAL B 1 594 ? -29.656 -33.438 5.93 1 60.34 594 VAL B N 1
ATOM 10769 C CA . VAL B 1 594 ? -29.141 -32.094 5.691 1 60.34 594 VAL B CA 1
ATOM 10770 C C . VAL B 1 594 ? -29.219 -31.781 4.199 1 60.34 594 VAL B C 1
ATOM 10772 O O . VAL B 1 594 ? -28.781 -32.562 3.361 1 60.34 594 VAL B O 1
ATOM 10775 N N . PRO B 1 595 ? -29.922 -30.766 3.891 1 70.62 595 PRO B N 1
ATOM 10776 C CA . PRO B 1 595 ? -30.016 -30.375 2.482 1 70.62 595 PRO B CA 1
ATOM 10777 C C . PRO B 1 595 ? -28.656 -30 1.888 1 70.62 595 PRO B C 1
ATOM 10779 O O . PRO B 1 595 ? -27.875 -29.281 2.527 1 70.62 595 PRO B O 1
ATOM 10782 N N . ILE B 1 596 ? -28.281 -30.719 0.793 1 78.06 596 ILE B N 1
ATOM 10783 C CA . ILE B 1 596 ? -27.047 -30.422 0.073 1 78.06 596 ILE B CA 1
ATOM 10784 C C . ILE B 1 596 ? -27.359 -29.594 -1.17 1 78.06 596 ILE B C 1
ATOM 10786 O O . ILE B 1 596 ? -28.266 -29.922 -1.937 1 78.06 596 ILE B O 1
ATOM 10790 N N . ILE B 1 597 ? -26.703 -28.516 -1.309 1 81 597 ILE B N 1
ATOM 10791 C CA . ILE B 1 597 ? -26.844 -27.656 -2.482 1 81 597 ILE B CA 1
ATOM 10792 C C . ILE B 1 597 ? -25.672 -27.875 -3.428 1 81 597 ILE B C 1
ATOM 10794 O O . ILE B 1 597 ? -24.516 -27.844 -3.004 1 81 597 ILE B O 1
ATOM 10798 N N . TRP B 1 598 ? -26.016 -28.094 -4.676 1 83.69 598 TRP B N 1
ATOM 10799 C CA . TRP B 1 598 ? -24.984 -28.297 -5.688 1 83.69 598 TRP B CA 1
ATOM 10800 C C . TRP B 1 598 ? -24.766 -27.031 -6.508 1 83.69 598 TRP B C 1
ATOM 10802 O O . TRP B 1 598 ? -25.734 -26.344 -6.859 1 83.69 598 TRP B O 1
ATOM 10812 N N . PHE B 1 599 ? -23.562 -26.719 -6.758 1 86.88 599 PHE B N 1
ATOM 10813 C CA . PHE B 1 599 ? -23.203 -25.547 -7.531 1 86.88 599 PHE B CA 1
ATOM 10814 C C . PHE B 1 599 ? -22.406 -25.938 -8.773 1 86.88 599 PHE B C 1
ATOM 10816 O O . PHE B 1 599 ? -21.75 -26.984 -8.789 1 86.88 599 PHE B O 1
ATOM 10823 N N . ASN B 1 600 ? -22.547 -25.109 -9.781 1 87.12 600 ASN B N 1
ATOM 10824 C CA . ASN B 1 600 ? -21.641 -25.25 -10.914 1 87.12 600 ASN B CA 1
ATOM 10825 C C . ASN B 1 600 ? -20.188 -24.938 -10.508 1 87.12 600 ASN B C 1
ATOM 10827 O O . ASN B 1 600 ? -19.922 -23.891 -9.93 1 87.12 600 ASN B O 1
ATOM 10831 N N . GLU B 1 601 ? -19.266 -25.828 -10.812 1 89.25 601 GLU B N 1
ATOM 10832 C CA . GLU B 1 601 ? -17.891 -25.703 -10.344 1 89.25 601 GLU B CA 1
ATOM 10833 C C . GLU B 1 601 ? -17.25 -24.422 -10.875 1 89.25 601 GLU B C 1
ATOM 10835 O O . GLU B 1 601 ? -16.641 -23.672 -10.117 1 89.25 601 GLU B O 1
ATOM 10840 N N . GLN B 1 602 ? -17.344 -24.203 -12.188 1 86.94 602 GLN B N 1
ATOM 10841 C CA . GLN B 1 602 ? -16.703 -23.047 -12.82 1 86.94 602 GLN B CA 1
ATOM 10842 C C . GLN B 1 602 ? -17.25 -21.75 -12.266 1 86.94 602 GLN B C 1
ATOM 10844 O O . GLN B 1 602 ? -16.5 -20.797 -12.016 1 86.94 602 GLN B O 1
ATOM 10849 N N . ASP B 1 603 ? -18.531 -21.703 -12.102 1 88.31 603 ASP B N 1
ATOM 10850 C CA . ASP B 1 603 ? -19.156 -20.516 -11.555 1 88.31 603 ASP B CA 1
ATOM 10851 C C . ASP B 1 603 ? -18.703 -20.25 -10.117 1 88.31 603 ASP B C 1
ATOM 10853 O O . ASP B 1 603 ? -18.469 -19.109 -9.734 1 88.31 603 ASP B O 1
ATOM 10857 N N . PHE B 1 604 ? -18.656 -21.281 -9.375 1 91.25 604 PHE B N 1
ATOM 10858 C CA . PHE B 1 604 ? -18.219 -21.156 -7.996 1 91.25 604 PHE B CA 1
ATOM 10859 C C . PHE B 1 604 ? -16.781 -20.641 -7.93 1 91.25 604 PHE B C 1
ATOM 10861 O O . PHE B 1 604 ? -16.469 -19.766 -7.113 1 91.25 604 PHE B O 1
ATOM 10868 N N . HIS B 1 605 ? -15.914 -21.172 -8.758 1 91.69 605 HIS B N 1
ATOM 10869 C CA . HIS B 1 605 ? -14.531 -20.719 -8.805 1 91.69 605 HIS B CA 1
ATOM 10870 C C . HIS B 1 605 ? -14.445 -19.234 -9.133 1 91.69 605 HIS B C 1
ATOM 10872 O O . HIS B 1 605 ? -13.672 -18.5 -8.516 1 91.69 605 HIS B O 1
ATOM 10878 N N . ASN B 1 606 ? -15.25 -18.797 -10.062 1 90.19 606 ASN B N 1
ATOM 10879 C CA . ASN B 1 606 ? -15.266 -17.391 -10.453 1 90.19 606 ASN B CA 1
ATOM 10880 C C . ASN B 1 606 ? -15.727 -16.5 -9.305 1 90.19 606 ASN B C 1
ATOM 10882 O O . ASN B 1 606 ? -15.164 -15.43 -9.078 1 90.19 606 ASN B O 1
ATOM 10886 N N . LYS B 1 607 ? -16.719 -16.969 -8.664 1 91.12 607 LYS B N 1
ATOM 10887 C CA . LYS B 1 607 ? -17.234 -16.203 -7.527 1 91.12 607 LYS B CA 1
ATOM 10888 C C . LYS B 1 607 ? -16.219 -16.141 -6.398 1 91.12 607 LYS B C 1
ATOM 10890 O O . LYS B 1 607 ? -16.125 -15.125 -5.703 1 91.12 607 LYS B O 1
ATOM 10895 N N . CYS B 1 608 ? -15.516 -17.219 -6.219 1 93.56 608 CYS B N 1
ATOM 10896 C CA . CYS B 1 608 ? -14.477 -17.25 -5.199 1 93.56 608 CYS B CA 1
ATOM 10897 C C . CYS B 1 608 ? -13.398 -16.219 -5.488 1 93.56 608 CYS B C 1
ATOM 10899 O O . CYS B 1 608 ? -12.867 -15.594 -4.566 1 93.56 608 CYS B O 1
ATOM 10901 N N . GLN B 1 609 ? -13.062 -16.031 -6.699 1 94 609 GLN B N 1
ATOM 10902 C CA . GLN B 1 609 ? -12.062 -15.031 -7.07 1 94 609 GLN B CA 1
ATOM 10903 C C . GLN B 1 609 ? -12.547 -13.617 -6.77 1 94 609 GLN B C 1
ATOM 10905 O O . GLN B 1 609 ? -11.789 -12.781 -6.27 1 94 609 GLN B O 1
ATOM 10910 N N . ILE B 1 610 ? -13.812 -13.359 -7.047 1 93.12 610 ILE B N 1
ATOM 10911 C CA . ILE B 1 610 ? -14.391 -12.055 -6.758 1 93.12 610 ILE B CA 1
ATOM 10912 C C . ILE B 1 610 ? -14.422 -11.828 -5.25 1 93.12 610 ILE B C 1
ATOM 10914 O O . ILE B 1 610 ? -14.156 -10.719 -4.773 1 93.12 610 ILE B O 1
ATOM 10918 N N . PHE B 1 611 ? -14.797 -12.898 -4.559 1 94.5 611 PHE B N 1
ATOM 10919 C CA . PHE B 1 611 ? -14.773 -12.859 -3.1 1 94.5 611 PHE B CA 1
ATOM 10920 C C . PHE B 1 611 ? -13.383 -12.5 -2.594 1 94.5 611 PHE B C 1
ATOM 10922 O O . PHE B 1 611 ? -13.227 -11.609 -1.759 1 94.5 611 PHE B O 1
ATOM 10929 N N . GLY B 1 612 ? -12.367 -13.195 -3.156 1 94.12 612 GLY B N 1
ATOM 10930 C CA . GLY B 1 612 ? -10.992 -12.922 -2.773 1 94.12 612 GLY B CA 1
ATOM 10931 C C . GLY B 1 612 ? -10.547 -11.516 -3.104 1 94.12 612 GLY B C 1
ATOM 10932 O O . GLY B 1 612 ? -9.836 -10.883 -2.318 1 94.12 612 GLY B O 1
ATOM 10933 N N . LYS B 1 613 ? -10.953 -11.039 -4.281 1 93.31 613 LYS B N 1
ATOM 10934 C CA . LYS B 1 613 ? -10.641 -9.672 -4.668 1 93.31 613 LYS B CA 1
ATOM 10935 C C . LYS B 1 613 ? -11.211 -8.672 -3.668 1 93.31 613 LYS B C 1
ATOM 10937 O O . LYS B 1 613 ? -10.531 -7.715 -3.281 1 93.31 613 LYS B O 1
ATOM 10942 N N . THR B 1 614 ? -12.398 -8.867 -3.25 1 92.19 614 THR B N 1
ATOM 10943 C CA . THR B 1 614 ? -13.062 -8 -2.283 1 92.19 614 THR B CA 1
ATOM 10944 C C . THR B 1 614 ? -12.328 -8.023 -0.946 1 92.19 614 THR B C 1
ATOM 10946 O O . THR B 1 614 ? -12.062 -6.965 -0.362 1 92.19 614 THR B O 1
ATOM 10949 N N . LEU B 1 615 ? -12.008 -9.219 -0.487 1 90.88 615 LEU B N 1
ATOM 10950 C CA . LEU B 1 615 ? -11.297 -9.367 0.78 1 90.88 615 LEU B CA 1
ATOM 10951 C C . LEU B 1 615 ? -9.938 -8.68 0.723 1 90.88 615 LEU B C 1
ATOM 10953 O O . LEU B 1 615 ? -9.477 -8.125 1.721 1 90.88 615 LEU B O 1
ATOM 10957 N N . TYR B 1 616 ? -9.305 -8.695 -0.443 1 92.88 616 TYR B N 1
ATOM 10958 C CA . TYR B 1 616 ? -8 -8.062 -0.595 1 92.88 616 TYR B CA 1
ATOM 10959 C C . TYR B 1 616 ? -8.117 -6.547 -0.464 1 92.88 616 TYR B C 1
ATOM 10961 O O . TYR B 1 616 ? -7.359 -5.922 0.285 1 92.88 616 TYR B O 1
ATOM 10969 N N . TYR B 1 617 ? -9.031 -6.004 -1.128 1 89.5 617 TYR B N 1
ATOM 10970 C CA . TYR B 1 617 ? -9.133 -4.547 -1.16 1 89.5 617 TYR B CA 1
ATOM 10971 C C . TYR B 1 617 ? -9.703 -4.012 0.15 1 89.5 617 TYR B C 1
ATOM 10973 O O . TYR B 1 617 ? -9.523 -2.836 0.475 1 89.5 617 TYR B O 1
ATOM 10981 N N . GLN B 1 618 ? -10.336 -4.848 0.888 1 86.81 618 GLN B N 1
ATOM 10982 C CA . GLN B 1 618 ? -10.797 -4.441 2.211 1 86.81 618 GLN B CA 1
ATOM 10983 C C . GLN B 1 618 ? -9.711 -4.648 3.26 1 86.81 618 GLN B C 1
ATOM 10985 O O . GLN B 1 618 ? -9.797 -4.117 4.367 1 86.81 618 GLN B O 1
ATOM 10990 N N . GLY B 1 619 ? -8.719 -5.609 2.9 1 85.94 619 GLY B N 1
ATOM 10991 C CA . GLY B 1 619 ? -7.578 -5.762 3.791 1 85.94 619 GLY B CA 1
ATOM 10992 C C . GLY B 1 619 ? -7.559 -7.102 4.508 1 85.94 619 GLY B C 1
ATOM 10993 O O . GLY B 1 619 ? -6.645 -7.379 5.289 1 85.94 619 GLY B O 1
ATOM 10994 N N . ASP B 1 620 ? -8.477 -7.945 4.242 1 87.06 620 ASP B N 1
ATOM 10995 C CA . ASP B 1 620 ? -8.57 -9.227 4.941 1 87.06 620 ASP B CA 1
ATOM 10996 C C . ASP B 1 620 ? -7.645 -10.258 4.312 1 87.06 620 ASP B C 1
ATOM 10998 O O . ASP B 1 620 ? -7.336 -11.281 4.93 1 87.06 620 ASP B O 1
ATOM 11002 N N . LEU B 1 621 ? -7.289 -10.07 3.076 1 89.62 621 LEU B N 1
ATOM 11003 C CA . LEU B 1 621 ? -6.266 -10.852 2.389 1 89.62 621 LEU B CA 1
ATOM 11004 C C . LEU B 1 621 ? -5.016 -10.016 2.146 1 89.62 621 LEU B C 1
ATOM 11006 O O . LEU B 1 621 ? -5.102 -8.891 1.647 1 89.62 621 LEU B O 1
ATOM 11010 N N . SER B 1 622 ? -3.904 -10.516 2.461 1 88.56 622 SER B N 1
ATOM 11011 C CA . SER B 1 622 ? -2.672 -9.734 2.422 1 88.56 622 SER B CA 1
ATOM 11012 C C . SER B 1 622 ? -2.033 -9.773 1.038 1 88.56 622 SER B C 1
ATOM 11014 O O . SER B 1 622 ? -1.341 -8.836 0.639 1 88.56 622 SER B O 1
ATOM 11016 N N . TYR B 1 623 ? -2.25 -10.836 0.311 1 91.75 623 TYR B N 1
ATOM 11017 C CA . TYR B 1 623 ? -1.57 -11.008 -0.968 1 91.75 623 TYR B CA 1
ATOM 11018 C C . TYR B 1 623 ? -2.574 -11.102 -2.111 1 91.75 623 TYR B C 1
ATOM 11020 O O . TYR B 1 623 ? -3.455 -11.969 -2.102 1 91.75 623 TYR B O 1
ATOM 11028 N N . PHE B 1 624 ? -2.469 -10.273 -3.059 1 91.31 624 PHE B N 1
ATOM 11029 C CA . PHE B 1 624 ? -3.355 -10.289 -4.215 1 91.31 624 PHE B CA 1
ATOM 11030 C C . PHE B 1 624 ? -3.176 -11.57 -5.02 1 91.31 624 PHE B C 1
ATOM 11032 O O . PHE B 1 624 ? -4.129 -12.07 -5.621 1 91.31 624 PHE B O 1
ATOM 11039 N N . GLU B 1 625 ? -2.008 -12.117 -4.953 1 92.31 625 GLU B N 1
ATOM 11040 C CA . GLU B 1 625 ? -1.689 -13.352 -5.66 1 92.31 625 GLU B CA 1
ATOM 11041 C C . GLU B 1 625 ? -2.549 -14.508 -5.16 1 92.31 625 GLU B C 1
ATOM 11043 O O . GLU B 1 625 ? -2.658 -15.547 -5.824 1 92.31 625 GLU B O 1
ATOM 11048 N N . ALA B 1 626 ? -3.08 -14.305 -4.043 1 93.44 626 ALA B N 1
ATOM 11049 C CA . ALA B 1 626 ? -3.832 -15.391 -3.422 1 93.44 626 ALA B CA 1
ATOM 11050 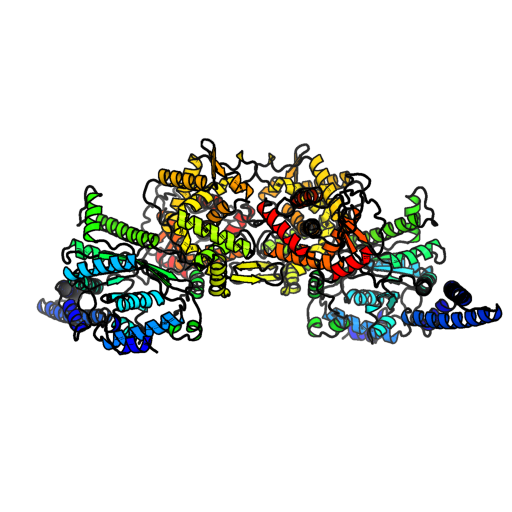C C . ALA B 1 626 ? -5.109 -15.695 -4.203 1 93.44 626 ALA B C 1
ATOM 11052 O O . ALA B 1 626 ? -5.719 -16.75 -4.023 1 93.44 626 ALA B O 1
ATOM 11053 N N . ILE B 1 627 ? -5.52 -14.828 -5.09 1 93.88 627 ILE B N 1
ATOM 11054 C CA . ILE B 1 627 ? -6.785 -15 -5.793 1 93.88 627 ILE B CA 1
ATOM 11055 C C . ILE B 1 627 ? -6.543 -15.711 -7.125 1 93.88 627 ILE B C 1
ATOM 11057 O O . ILE B 1 627 ? -7.461 -15.844 -7.938 1 93.88 627 ILE B O 1
ATOM 11061 N N . ASN B 1 628 ? -5.32 -16.109 -7.371 1 92.31 628 ASN B N 1
ATOM 11062 C CA . ASN B 1 628 ? -5.02 -16.719 -8.664 1 92.31 628 ASN B CA 1
ATOM 11063 C C . ASN B 1 628 ? -5.793 -18.016 -8.859 1 92.31 628 ASN B C 1
ATOM 11065 O O . ASN B 1 628 ? -5.934 -18.812 -7.93 1 92.31 628 ASN B O 1
ATOM 11069 N N . LYS B 1 629 ? -6.254 -18.266 -10.016 1 92.25 629 LYS B N 1
ATOM 11070 C CA . LYS B 1 629 ? -7.172 -19.344 -10.367 1 92.25 629 LYS B CA 1
ATOM 11071 C C . LYS B 1 629 ? -6.488 -20.703 -10.25 1 92.25 629 LYS B C 1
ATOM 11073 O O . LYS B 1 629 ? -7.102 -21.688 -9.805 1 92.25 629 LYS B O 1
ATOM 11078 N N . GLU B 1 630 ? -5.238 -20.812 -10.633 1 91.56 630 GLU B N 1
ATOM 11079 C CA . GLU B 1 630 ? -4.531 -22.078 -10.648 1 91.56 630 GLU B CA 1
ATOM 11080 C C . GLU B 1 630 ? -4.312 -22.609 -9.234 1 91.56 630 GLU B C 1
ATOM 11082 O O . GLU B 1 630 ? -4.562 -23.797 -8.961 1 91.56 630 GLU B O 1
ATOM 11087 N N . THR B 1 631 ? -3.861 -21.766 -8.359 1 93.81 631 THR B N 1
ATOM 11088 C CA . THR B 1 631 ? -3.648 -22.188 -6.984 1 93.81 631 THR B CA 1
ATOM 11089 C C . THR B 1 631 ? -4.98 -22.469 -6.289 1 93.81 631 THR B C 1
ATOM 11091 O O . THR B 1 631 ? -5.074 -23.375 -5.461 1 93.81 631 THR B O 1
ATOM 11094 N N . LEU B 1 632 ? -5.98 -21.703 -6.613 1 95.25 632 LEU B N 1
ATOM 11095 C CA . LEU B 1 632 ? -7.309 -21.953 -6.07 1 95.25 632 LEU B CA 1
ATOM 11096 C C . LEU B 1 632 ? -7.828 -23.312 -6.52 1 95.25 632 LEU B C 1
ATOM 11098 O O . LEU B 1 632 ? -8.414 -24.062 -5.723 1 95.25 632 LEU B O 1
ATOM 11102 N N . LYS B 1 633 ? -7.641 -23.578 -7.758 1 93.19 633 LYS B N 1
ATOM 11103 C CA . LYS B 1 633 ? -8.047 -24.875 -8.273 1 93.19 633 LYS B CA 1
ATOM 11104 C C . LYS B 1 633 ? -7.34 -26.016 -7.527 1 93.19 633 LYS B C 1
ATOM 11106 O O . LYS B 1 633 ? -7.969 -27 -7.156 1 93.19 633 LYS B O 1
ATOM 11111 N N . ASN B 1 634 ? -6.039 -25.828 -7.301 1 93.06 634 ASN B N 1
ATOM 11112 C CA . ASN B 1 634 ? -5.285 -26.812 -6.539 1 93.06 634 ASN B CA 1
ATOM 11113 C C . ASN B 1 634 ? -5.832 -26.969 -5.121 1 93.06 634 ASN B C 1
ATOM 11115 O O . ASN B 1 634 ? -5.902 -28.078 -4.59 1 93.06 634 ASN B O 1
ATOM 11119 N N . ALA B 1 635 ? -6.188 -25.875 -4.609 1 96.31 635 ALA B N 1
ATOM 11120 C CA . ALA B 1 635 ? -6.738 -25.906 -3.258 1 96.31 635 ALA B CA 1
ATOM 11121 C C . ALA B 1 635 ? -8.047 -26.688 -3.213 1 96.31 635 ALA B C 1
ATOM 11123 O O . ALA B 1 635 ? -8.266 -27.5 -2.312 1 96.31 635 ALA B O 1
ATOM 11124 N N . PHE B 1 636 ? -8.906 -26.5 -4.145 1 95.62 636 PHE B N 1
ATOM 11125 C CA . PHE B 1 636 ? -10.188 -27.203 -4.18 1 95.62 636 PHE B CA 1
ATOM 11126 C C . PHE B 1 636 ? -9.984 -28.688 -4.43 1 95.62 636 PHE B C 1
ATOM 11128 O O . PHE B 1 636 ? -10.711 -29.516 -3.883 1 95.62 636 PHE B O 1
ATOM 11135 N N . ILE B 1 637 ? -9 -29 -5.25 1 92.31 637 ILE B N 1
ATOM 11136 C CA . ILE B 1 637 ? -8.664 -30.406 -5.465 1 92.31 637 ILE B CA 1
ATOM 11137 C C . ILE B 1 637 ? -8.242 -31.047 -4.145 1 92.31 637 ILE B C 1
ATOM 11139 O O . ILE B 1 637 ? -8.68 -32.156 -3.812 1 92.31 637 ILE B O 1
ATOM 11143 N N . ARG B 1 638 ? -7.445 -30.328 -3.455 1 93.69 638 ARG B N 1
ATOM 11144 C CA . ARG B 1 638 ? -6.984 -30.828 -2.16 1 93.69 638 ARG B CA 1
ATOM 11145 C C . ARG B 1 638 ? -8.156 -31 -1.196 1 93.69 638 ARG B C 1
ATOM 11147 O O . ARG B 1 638 ? -8.227 -32 -0.481 1 93.69 638 ARG B O 1
ATOM 11154 N N . LEU B 1 639 ? -9.055 -30.094 -1.16 1 95.19 639 LEU B N 1
ATOM 11155 C CA . LEU B 1 639 ? -10.203 -30.156 -0.263 1 95.19 639 LEU B CA 1
ATOM 11156 C C . LEU B 1 639 ? -11.156 -31.266 -0.665 1 95.19 639 LEU B C 1
ATOM 11158 O O . LEU B 1 639 ? -11.844 -31.844 0.185 1 95.19 639 LEU B O 1
ATOM 11162 N N . GLU B 1 640 ? -11.219 -31.562 -1.922 1 93.31 640 GLU B N 1
ATOM 11163 C CA . GLU B 1 640 ? -11.961 -32.719 -2.387 1 93.31 640 GLU B CA 1
ATOM 11164 C C . GLU B 1 640 ? -11.312 -34.031 -1.907 1 93.31 640 GLU B C 1
ATOM 11166 O O . GLU B 1 640 ? -12 -34.938 -1.433 1 93.31 640 GLU B O 1
ATOM 11171 N N . GLU B 1 641 ? -9.977 -34.062 -2.023 1 90.19 641 GLU B N 1
ATOM 11172 C CA . GLU B 1 641 ? -9.227 -35.25 -1.628 1 90.19 641 GLU B CA 1
ATOM 11173 C C . GLU B 1 641 ? -9.422 -35.562 -0.146 1 90.19 641 GLU B C 1
ATOM 11175 O O . GLU B 1 641 ? -9.422 -36.719 0.255 1 90.19 641 GLU B O 1
ATOM 11180 N N . VAL B 1 642 ? -9.586 -34.531 0.619 1 91.38 642 VAL B N 1
ATOM 11181 C CA . VAL B 1 642 ? -9.695 -34.719 2.061 1 91.38 642 VAL B CA 1
ATOM 11182 C C . VAL B 1 642 ? -11.156 -34.938 2.443 1 91.38 642 VAL B C 1
ATOM 11184 O O . VAL B 1 642 ? -11.469 -35.188 3.609 1 91.38 642 VAL B O 1
ATOM 11187 N N . GLY B 1 643 ? -12.094 -34.781 1.498 1 89.81 643 GLY B N 1
ATOM 11188 C CA . GLY B 1 643 ? -13.484 -35.156 1.71 1 89.81 643 GLY B CA 1
ATOM 11189 C C . GLY B 1 643 ? -14.367 -33.969 2.096 1 89.81 643 GLY B C 1
ATOM 11190 O O . GLY B 1 643 ? -15.516 -34.156 2.508 1 89.81 643 GLY B O 1
ATOM 11191 N N . LEU B 1 644 ? -13.938 -32.781 2.021 1 92.69 644 LEU B N 1
ATOM 11192 C CA . LEU B 1 644 ? -14.734 -31.625 2.371 1 92.69 644 LEU B CA 1
ATOM 11193 C C . LEU B 1 644 ? -15.727 -31.281 1.262 1 92.69 644 LEU B C 1
ATOM 11195 O O . LEU B 1 644 ? -16.797 -30.75 1.528 1 92.69 644 LEU B O 1
ATOM 11199 N N . ILE B 1 645 ? -15.266 -31.547 0.049 1 93.31 645 ILE B N 1
ATOM 11200 C CA . ILE B 1 645 ? -16.062 -31.203 -1.129 1 93.31 645 ILE B CA 1
ATOM 11201 C C . ILE B 1 645 ? -16.391 -32.469 -1.916 1 93.31 645 ILE B C 1
ATOM 11203 O O . ILE B 1 645 ? -15.547 -33.375 -2.041 1 93.31 645 ILE B O 1
ATOM 11207 N N . MET B 1 646 ? -17.562 -32.469 -2.326 1 89.31 646 MET B N 1
ATOM 11208 C CA . MET B 1 646 ? -18 -33.5 -3.236 1 89.31 646 MET B CA 1
ATOM 11209 C C . MET B 1 646 ? -18.109 -33 -4.664 1 89.31 646 MET B C 1
ATOM 11211 O O . MET B 1 646 ? -18.594 -31.875 -4.887 1 89.31 646 MET B O 1
ATOM 11215 N N . VAL B 1 647 ? -17.516 -33.75 -5.613 1 88.62 647 VAL B N 1
ATOM 11216 C CA . VAL B 1 647 ? -17.531 -33.344 -7.008 1 88.62 647 VAL B CA 1
ATOM 11217 C C . VAL B 1 647 ? -18.203 -34.406 -7.871 1 88.62 647 VAL B C 1
ATOM 11219 O O . VAL B 1 647 ? -17.938 -35.594 -7.711 1 88.62 647 VAL B O 1
ATOM 11222 N N . LYS B 1 648 ? -19.172 -34 -8.695 1 82.94 648 LYS B N 1
ATOM 11223 C CA . LYS B 1 648 ? -19.812 -34.844 -9.695 1 82.94 648 LYS B CA 1
ATOM 11224 C C . LYS B 1 648 ? -19.328 -34.5 -11.102 1 82.94 648 LYS B C 1
ATOM 11226 O O . LYS B 1 648 ? -19.531 -33.406 -11.586 1 82.94 648 LYS B O 1
ATOM 11231 N N . ARG B 1 649 ? -18.547 -35.438 -11.672 1 79.38 649 ARG B N 1
ATOM 11232 C CA . ARG B 1 649 ? -18.031 -35.281 -13.023 1 79.38 649 ARG B CA 1
ATOM 11233 C C . ARG B 1 649 ? -18.766 -36.156 -14.016 1 79.38 649 ARG B C 1
ATOM 11235 O O . ARG B 1 649 ? -19.125 -37.281 -13.688 1 79.38 649 ARG B O 1
ATOM 11242 N N . SER B 1 650 ? -19.266 -35.5 -15.086 1 70.06 650 SER B N 1
ATOM 11243 C CA . SER B 1 650 ? -19.922 -36.281 -16.125 1 70.06 650 SER B CA 1
ATOM 11244 C C . SER B 1 650 ? -18.969 -36.594 -17.281 1 70.06 650 SER B C 1
ATOM 11246 O O . SER B 1 650 ? -18.062 -35.812 -17.562 1 70.06 650 SER B O 1
ATOM 11248 N N . HIS B 1 651 ? -19.047 -37.75 -17.812 1 59.47 651 HIS B N 1
ATOM 11249 C CA . HIS B 1 651 ? -18.266 -38.125 -18.984 1 59.47 651 HIS B CA 1
ATOM 11250 C C . HIS B 1 651 ? -18.734 -37.344 -20.219 1 59.47 651 HIS B C 1
ATOM 11252 O O . HIS B 1 651 ? -17.984 -37.188 -21.188 1 59.47 651 HIS B O 1
ATOM 11258 N N . ASN B 1 652 ? -20.031 -36.812 -20.031 1 59.53 652 ASN B N 1
ATOM 11259 C CA . ASN B 1 652 ? -20.562 -36 -21.109 1 59.53 652 ASN B CA 1
ATOM 11260 C C . ASN B 1 652 ? -20.078 -34.562 -20.984 1 59.53 652 ASN B C 1
ATOM 11262 O O . ASN B 1 652 ? -20.391 -33.875 -20.016 1 59.53 652 ASN B O 1
ATOM 11266 N N . THR B 1 653 ? -19.203 -34.219 -21.969 1 60 653 THR B N 1
ATOM 11267 C CA . THR B 1 653 ? -18.578 -32.875 -21.969 1 60 653 THR B CA 1
ATOM 11268 C C . THR B 1 653 ? -19.641 -31.797 -21.938 1 60 653 THR B C 1
ATOM 11270 O O . THR B 1 653 ? -19.328 -30.641 -21.594 1 60 653 THR B O 1
ATOM 11273 N N . LYS B 1 654 ? -20.906 -32.188 -22.266 1 62.28 654 LYS B N 1
ATOM 11274 C CA . LYS B 1 654 ? -21.969 -31.188 -22.266 1 62.28 654 LYS B CA 1
ATOM 11275 C C . LYS B 1 654 ? -22.5 -30.938 -20.859 1 62.28 654 LYS B C 1
ATOM 11277 O O . LYS B 1 654 ? -23.141 -29.922 -20.609 1 62.28 654 LYS B O 1
ATOM 11282 N N . VAL B 1 655 ? -22.234 -31.906 -20.016 1 67.81 655 VAL B N 1
ATOM 11283 C CA . VAL B 1 655 ? -22.734 -31.75 -18.656 1 67.81 655 VAL B CA 1
ATOM 11284 C C . VAL B 1 655 ? -21.672 -31.078 -17.797 1 67.81 655 VAL B C 1
ATOM 11286 O O . VAL B 1 655 ? -20.531 -31.531 -17.734 1 67.81 655 VAL B O 1
ATOM 11289 N N . MET B 1 656 ? -22.016 -30.047 -17.172 1 77.88 656 MET B N 1
ATOM 11290 C CA . MET B 1 656 ? -21.109 -29.219 -16.359 1 77.88 656 MET B CA 1
ATOM 11291 C C . MET B 1 656 ? -20.75 -29.922 -15.055 1 77.88 656 MET B C 1
ATOM 11293 O O . MET B 1 656 ? -21.578 -30.641 -14.484 1 77.88 656 MET B O 1
ATOM 11297 N N . THR B 1 657 ? -19.531 -29.844 -14.625 1 85.25 657 THR B N 1
ATOM 11298 C CA . THR B 1 657 ? -19.078 -30.391 -13.352 1 85.25 657 THR B CA 1
ATOM 11299 C C . THR B 1 657 ? -19.703 -29.625 -12.18 1 85.25 657 THR B C 1
ATOM 11301 O O . THR B 1 657 ? -19.844 -28.406 -12.234 1 85.25 657 THR B O 1
ATOM 11304 N N . THR B 1 658 ? -20.234 -30.359 -11.188 1 87.5 658 THR B N 1
ATOM 11305 C CA . THR B 1 658 ? -20.906 -29.719 -10.047 1 87.5 658 THR B CA 1
ATOM 11306 C C . THR B 1 658 ? -20.172 -30.047 -8.75 1 87.5 658 THR B C 1
ATOM 11308 O O . THR B 1 658 ? -19.531 -31.094 -8.641 1 87.5 658 THR B O 1
ATOM 11311 N N . ILE B 1 659 ? -20.25 -29.156 -7.836 1 90 659 ILE B N 1
ATOM 11312 C CA . ILE B 1 659 ? -19.562 -29.312 -6.559 1 90 659 ILE B CA 1
ATOM 11313 C C . ILE B 1 659 ? -20.531 -29.031 -5.414 1 90 659 ILE B C 1
ATOM 11315 O O . ILE B 1 659 ? -21.469 -28.25 -5.566 1 90 659 ILE B O 1
ATOM 11319 N N . ALA B 1 660 ? -20.391 -29.688 -4.293 1 89.56 660 ALA B N 1
ATOM 11320 C CA . ALA B 1 660 ? -21.188 -29.484 -3.086 1 89.56 660 ALA B CA 1
ATOM 11321 C C . ALA B 1 660 ? -20.359 -29.75 -1.832 1 89.56 660 ALA B C 1
ATOM 11323 O O . ALA B 1 660 ? -19.312 -30.391 -1.896 1 89.56 660 ALA B O 1
ATOM 11324 N N . LEU B 1 661 ? -20.859 -29.172 -0.792 1 90.56 661 LEU B N 1
ATOM 11325 C CA . LEU B 1 661 ? -20.203 -29.406 0.49 1 90.56 661 LEU B CA 1
ATOM 11326 C C . LEU B 1 661 ? -20.609 -30.75 1.072 1 90.56 661 LEU B C 1
ATOM 11328 O O . LEU B 1 661 ? -21.766 -31.156 0.987 1 90.56 661 LEU B O 1
ATOM 11332 N N . SER B 1 662 ? -19.594 -31.375 1.672 1 90.19 662 SER B N 1
ATOM 11333 C CA . SER B 1 662 ? -19.922 -32.625 2.371 1 90.19 662 SER B CA 1
ATOM 11334 C C . SER B 1 662 ? -20.844 -32.375 3.551 1 90.19 662 SER B C 1
ATOM 11336 O O . SER B 1 662 ? -20.719 -31.344 4.242 1 90.19 662 SER B O 1
ATOM 11338 N N . PRO B 1 663 ? -21.734 -33.219 3.865 1 85.44 663 PRO B N 1
ATOM 11339 C CA . PRO B 1 663 ? -22.75 -33 4.895 1 85.44 663 PRO B CA 1
ATOM 11340 C C . PRO B 1 663 ? -22.156 -32.719 6.27 1 85.44 663 PRO B C 1
ATOM 11342 O O . PRO B 1 663 ? -22.688 -31.906 7.02 1 85.44 663 PRO B O 1
ATOM 11345 N N . ASP B 1 664 ? -21.016 -33.312 6.605 1 86.31 664 ASP B N 1
ATOM 11346 C CA . ASP B 1 664 ? -20.406 -33.156 7.926 1 86.31 664 ASP B CA 1
ATOM 11347 C C . ASP B 1 664 ? -19.812 -31.781 8.109 1 86.31 664 ASP B C 1
ATOM 11349 O O . ASP B 1 664 ? -19.516 -31.359 9.234 1 86.31 664 ASP B O 1
ATOM 11353 N N . TYR B 1 665 ? -19.719 -31.062 7.027 1 91.44 665 TYR B N 1
ATOM 11354 C CA . TYR B 1 665 ? -19 -29.797 7.098 1 91.44 665 TYR B CA 1
ATOM 11355 C C . TYR B 1 665 ? -19.938 -28.625 6.836 1 91.44 665 TYR B C 1
ATOM 11357 O O . TYR B 1 665 ? -19.484 -27.484 6.734 1 91.44 665 TYR B O 1
ATOM 11365 N N . ILE B 1 666 ? -21.25 -28.844 6.719 1 89 666 ILE B N 1
ATOM 11366 C CA . ILE B 1 666 ? -22.203 -27.766 6.457 1 89 666 ILE B CA 1
ATOM 11367 C C . ILE B 1 666 ? -22.359 -26.922 7.711 1 89 666 ILE B C 1
ATOM 11369 O O . ILE B 1 666 ? -22.688 -27.422 8.789 1 89 666 ILE B O 1
ATOM 11373 N N . PRO B 1 667 ? -22.125 -25.625 7.555 1 89.62 667 PRO B N 1
ATOM 11374 C CA . PRO B 1 667 ? -22.25 -24.734 8.711 1 89.62 667 PRO B CA 1
ATOM 11375 C C . PRO B 1 667 ? -23.703 -24.531 9.156 1 89.62 667 PRO B C 1
ATOM 11377 O O . PRO B 1 667 ? -24.625 -24.828 8.398 1 89.62 667 PRO B O 1
ATOM 11380 N N . THR B 1 668 ? -23.828 -24 10.43 1 87.44 668 THR B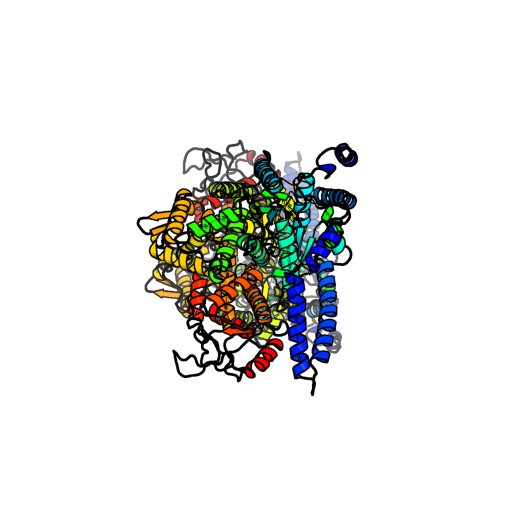 N 1
ATOM 11381 C CA . THR B 1 668 ? -25.141 -23.734 11 1 87.44 668 THR B CA 1
ATOM 11382 C C . THR B 1 668 ? -25.469 -22.25 10.945 1 87.44 668 THR B C 1
ATOM 11384 O O . THR B 1 668 ? -24.562 -21.422 10.773 1 87.44 668 THR B O 1
ATOM 11387 N N . ARG B 1 669 ? -26.703 -21.922 10.953 1 88 669 ARG B N 1
ATOM 11388 C CA . ARG B 1 669 ? -27.172 -20.547 10.992 1 88 669 ARG B CA 1
ATOM 11389 C C . ARG B 1 669 ? -27.797 -20.219 12.336 1 88 669 ARG B C 1
ATOM 11391 O O . ARG B 1 669 ? -28.422 -21.078 12.961 1 88 669 ARG B O 1
ATOM 11398 N N . ASN B 1 670 ? -27.562 -19 12.75 1 85.12 670 ASN B N 1
ATOM 11399 C CA . ASN B 1 670 ? -28.156 -18.578 14 1 85.12 670 ASN B CA 1
ATOM 11400 C C . ASN B 1 670 ? -29.625 -18.203 13.82 1 85.12 670 ASN B C 1
ATOM 11402 O O . ASN B 1 670 ? -30.188 -18.406 12.742 1 85.12 670 ASN B O 1
ATOM 11406 N N . SER B 1 671 ? -30.25 -17.703 14.938 1 82.75 671 SER B N 1
ATOM 11407 C CA . SER B 1 671 ? -31.672 -17.375 14.961 1 82.75 671 SER B CA 1
ATOM 11408 C C . SER B 1 671 ? -32 -16.25 13.992 1 82.75 671 SER B C 1
ATOM 11410 O O . SER B 1 671 ? -33.094 -16.172 13.469 1 82.75 671 SER B O 1
ATOM 11412 N N . GLU B 1 672 ? -31 -15.453 13.625 1 80.19 672 GLU B N 1
ATOM 11413 C CA . GLU B 1 672 ? -31.219 -14.32 12.727 1 80.19 672 GLU B CA 1
ATOM 11414 C C . GLU B 1 672 ? -30.938 -14.703 11.281 1 80.19 672 GLU B C 1
ATOM 11416 O O . GLU B 1 672 ? -31.125 -13.898 10.367 1 80.19 672 GLU B O 1
ATOM 11421 N N . GLY B 1 673 ? -30.5 -15.969 11.078 1 81.31 673 GLY B N 1
ATOM 11422 C CA . GLY B 1 673 ? -30.25 -16.453 9.734 1 81.31 673 GLY B CA 1
ATOM 11423 C C . GLY B 1 673 ? -28.828 -16.25 9.273 1 81.31 673 GLY B C 1
ATOM 11424 O O . GLY B 1 673 ? -28.5 -16.531 8.117 1 81.31 673 GLY B O 1
ATOM 11425 N N . ALA B 1 674 ? -28 -15.742 10.117 1 86 674 ALA B N 1
ATOM 11426 C CA . ALA B 1 674 ? -26.609 -15.5 9.758 1 86 674 ALA B CA 1
ATOM 11427 C C . ALA B 1 674 ? -25.75 -16.75 9.992 1 86 674 ALA B C 1
ATOM 11429 O O . ALA B 1 674 ? -26.016 -17.516 10.922 1 86 674 ALA B O 1
ATOM 11430 N N . ILE B 1 675 ? -24.828 -17 9.164 1 88.69 675 ILE B N 1
ATOM 11431 C CA . ILE B 1 675 ? -23.938 -18.141 9.305 1 88.69 675 ILE B CA 1
ATOM 11432 C C . ILE B 1 675 ? -23.094 -17.984 10.562 1 88.69 675 ILE B C 1
ATOM 11434 O O . ILE B 1 675 ? -22.547 -16.906 10.828 1 88.69 675 ILE B O 1
ATOM 11438 N N . GLU B 1 676 ? -22.984 -18.922 11.305 1 87.69 676 GLU B N 1
ATOM 11439 C CA . GLU B 1 676 ? -22.219 -18.875 12.547 1 87.69 676 GLU B CA 1
ATOM 11440 C C . GLU B 1 676 ? -20.797 -19.359 12.336 1 87.69 676 GLU B C 1
ATOM 11442 O O . GLU B 1 676 ? -20.562 -20.312 11.586 1 87.69 676 GLU B O 1
ATOM 11447 N N . PRO B 1 677 ? -19.844 -18.688 12.938 1 88.81 677 PRO B N 1
ATOM 11448 C CA . PRO B 1 677 ? -18.438 -19.125 12.852 1 88.81 677 PRO B CA 1
ATOM 11449 C C . PRO B 1 677 ? -18.125 -20.297 13.773 1 88.81 677 PRO B C 1
ATOM 11451 O O . PRO B 1 677 ? -17.297 -20.172 14.68 1 88.81 677 PRO B O 1
ATOM 11454 N N . LYS B 1 678 ? -18.797 -21.422 13.523 1 89.44 678 LYS B N 1
ATOM 11455 C CA . LYS B 1 678 ? -18.594 -22.625 14.305 1 89.44 678 LYS B CA 1
ATOM 11456 C C . LYS B 1 678 ? -18.672 -23.875 13.414 1 89.44 678 LYS B C 1
ATOM 11458 O O . LYS B 1 678 ? -19.125 -23.797 12.273 1 89.44 678 LYS B O 1
ATOM 11463 N N . GLY B 1 679 ? -18.156 -25 13.969 1 90.62 679 GLY B N 1
ATOM 11464 C CA . GLY B 1 679 ? -18.203 -26.266 13.242 1 90.62 679 GLY B CA 1
ATOM 11465 C C . GLY B 1 679 ? -16.859 -26.688 12.695 1 90.62 679 GLY B C 1
ATOM 11466 O O . GLY B 1 679 ? -15.852 -26 12.906 1 90.62 679 GLY B O 1
ATOM 11467 N N . LYS B 1 680 ? -16.891 -27.812 12 1 92.94 680 LYS B N 1
ATOM 11468 C CA . LYS B 1 680 ? -15.656 -28.406 11.508 1 92.94 680 LYS B CA 1
ATOM 11469 C C . LYS B 1 680 ? -15.016 -27.547 10.43 1 92.94 680 LYS B C 1
ATOM 11471 O O . LYS B 1 680 ? -13.789 -27.422 10.367 1 92.94 680 LYS B O 1
ATOM 11476 N N . LEU B 1 681 ? -15.852 -27 9.57 1 93.38 681 LEU B N 1
ATOM 11477 C CA . LEU B 1 681 ? -15.328 -26.141 8.508 1 93.38 681 LEU B CA 1
ATOM 11478 C C . LEU B 1 681 ? -14.664 -24.906 9.094 1 93.38 681 LEU B C 1
ATOM 11480 O O . LEU B 1 681 ? -13.586 -24.5 8.641 1 93.38 681 LEU B O 1
ATOM 11484 N N . TRP B 1 682 ? -15.266 -24.328 10.078 1 93.38 682 TRP B N 1
ATOM 11485 C CA . TRP B 1 682 ? -14.688 -23.141 10.727 1 93.38 682 TRP B CA 1
ATOM 11486 C C . TRP B 1 682 ? -13.383 -23.5 11.43 1 93.38 682 TRP B C 1
ATOM 11488 O O . TRP B 1 682 ? -12.43 -22.703 11.414 1 93.38 682 TRP B O 1
ATOM 11498 N N . ASP B 1 683 ? -13.383 -24.641 12.023 1 93.62 683 ASP B N 1
ATOM 11499 C CA . ASP B 1 683 ? -12.164 -25.094 12.688 1 93.62 683 ASP B CA 1
ATOM 11500 C C . ASP B 1 683 ? -11 -25.172 11.703 1 93.62 683 ASP B C 1
ATOM 11502 O O . ASP B 1 683 ? -9.867 -24.812 12.047 1 93.62 683 ASP B O 1
ATOM 11506 N N . LEU B 1 684 ? -11.305 -25.672 10.539 1 94.31 684 LEU B N 1
ATOM 11507 C CA . LEU B 1 684 ? -10.266 -25.75 9.508 1 94.31 684 LEU B CA 1
ATOM 11508 C C . LEU B 1 684 ? -9.812 -24.344 9.094 1 94.31 684 LEU B C 1
ATOM 11510 O O . LEU B 1 684 ? -8.617 -24.094 8.961 1 94.31 684 LEU B O 1
ATOM 11514 N N . VAL B 1 685 ? -10.773 -23.438 8.906 1 93.81 685 VAL B N 1
ATOM 11515 C CA . VAL B 1 685 ? -10.469 -22.078 8.5 1 93.81 685 VAL B CA 1
ATOM 11516 C C . VAL B 1 685 ? -9.594 -21.406 9.562 1 93.81 685 VAL B C 1
ATOM 11518 O O . VAL B 1 685 ? -8.617 -20.734 9.234 1 93.81 685 VAL B O 1
ATOM 11521 N N . GLU B 1 686 ? -9.898 -21.609 10.758 1 92.44 686 GLU B N 1
ATOM 11522 C CA . GLU B 1 686 ? -9.133 -21.016 11.859 1 92.44 686 GLU B CA 1
ATOM 11523 C C . GLU B 1 686 ? -7.734 -21.625 11.945 1 92.44 686 GLU B C 1
ATOM 11525 O O . GLU B 1 686 ? -6.766 -20.938 12.234 1 92.44 686 GLU B O 1
ATOM 11530 N N . ARG B 1 687 ? -7.719 -22.906 11.727 1 94.31 687 ARG B N 1
ATOM 11531 C CA . ARG B 1 687 ? -6.426 -23.578 11.773 1 94.31 687 ARG B CA 1
ATOM 11532 C C . ARG B 1 687 ? -5.496 -23.062 10.68 1 94.31 687 ARG B C 1
ATOM 11534 O O . ARG B 1 687 ? -4.324 -22.766 10.938 1 94.31 687 ARG B O 1
ATOM 11541 N N . ILE B 1 688 ? -6.004 -22.969 9.43 1 95.81 688 ILE B N 1
ATOM 11542 C CA . ILE B 1 688 ? -5.199 -22.422 8.344 1 95.81 688 ILE B CA 1
ATOM 11543 C C . ILE B 1 688 ? -4.844 -20.969 8.648 1 95.81 688 ILE B C 1
ATOM 11545 O O . ILE B 1 688 ? -3.725 -20.531 8.375 1 95.81 688 ILE B O 1
ATOM 11549 N N . GLY B 1 689 ? -5.797 -20.234 9.266 1 92.69 689 GLY B N 1
ATOM 11550 C CA . GLY B 1 689 ? -5.613 -18.828 9.602 1 92.69 689 GLY B CA 1
ATOM 11551 C C . GLY B 1 689 ? -4.457 -18.578 10.555 1 92.69 689 GLY B C 1
ATOM 11552 O O . GLY B 1 689 ? -3.83 -17.531 10.523 1 92.69 689 GLY B O 1
ATOM 11553 N N . LYS B 1 690 ? -4.117 -19.547 11.336 1 92.25 690 LYS B N 1
ATOM 11554 C CA . LYS B 1 690 ? -3.021 -19.438 12.289 1 92.25 690 LYS B CA 1
ATOM 11555 C C . LYS B 1 690 ? -1.687 -19.234 11.578 1 92.25 690 LYS B C 1
ATOM 11557 O O . LYS B 1 690 ? -0.766 -18.625 12.125 1 92.25 690 LYS B O 1
ATOM 11562 N N . PHE B 1 691 ? -1.617 -19.75 10.367 1 95.38 691 PHE B N 1
ATOM 11563 C CA . PHE B 1 691 ? -0.349 -19.719 9.648 1 95.38 691 PHE B CA 1
ATOM 11564 C C . PHE B 1 691 ? -0.267 -18.484 8.758 1 95.38 691 PHE B C 1
ATOM 11566 O O . PHE B 1 691 ? 0.768 -18.234 8.133 1 95.38 691 PHE B O 1
ATOM 11573 N N . ARG B 1 692 ? -1.328 -17.688 8.656 1 92.44 692 ARG B N 1
ATOM 11574 C CA . ARG B 1 692 ? -1.354 -16.516 7.797 1 92.44 692 ARG B CA 1
ATOM 11575 C C . ARG B 1 692 ? -0.583 -15.359 8.43 1 92.44 692 ARG B C 1
ATOM 11577 O O . ARG B 1 692 ? -0.394 -15.32 9.648 1 92.44 692 ARG B O 1
ATOM 11584 N N . ARG B 1 693 ? -0.131 -14.539 7.598 1 87.38 693 ARG B N 1
ATOM 11585 C CA . ARG B 1 693 ? 0.563 -13.352 8.078 1 87.38 693 ARG B CA 1
ATOM 11586 C C . ARG B 1 693 ? -0.39 -12.422 8.828 1 87.38 693 ARG B C 1
ATOM 11588 O O . ARG B 1 693 ? -1.523 -12.211 8.398 1 87.38 693 ARG B O 1
ATOM 11595 N N . GLU B 1 694 ? 0.07 -12.07 9.961 1 73.69 694 GLU B N 1
ATOM 11596 C CA . GLU B 1 694 ? -0.763 -11.133 10.711 1 73.69 694 GLU B CA 1
ATOM 11597 C C . GLU B 1 694 ? -0.874 -9.789 9.992 1 73.69 694 GLU B C 1
ATOM 11599 O O . GLU B 1 694 ? 0.105 -9.305 9.43 1 73.69 694 GLU B O 1
ATOM 11604 N N . GLY B 1 695 ? -1.939 -9.664 9.43 1 56.66 695 GLY B N 1
ATOM 11605 C CA . GLY B 1 695 ? -2.131 -8.469 8.625 1 56.66 695 GLY B CA 1
ATOM 11606 C C . GLY B 1 695 ? -2.156 -7.191 9.445 1 56.66 695 GLY B C 1
ATOM 11607 O O . GLY B 1 695 ? -2.469 -7.219 10.633 1 56.66 695 GLY B O 1
ATOM 11608 N N . LYS B 1 696 ? -1.219 -6.223 9.164 1 49.19 696 LYS B N 1
ATOM 11609 C CA . LYS B 1 696 ? -1.369 -4.902 9.773 1 49.19 696 LYS B CA 1
ATOM 11610 C C . LYS B 1 696 ? -2.84 -4.562 9.992 1 49.19 696 LYS B C 1
ATOM 11612 O O . LYS B 1 696 ? -3.195 -3.93 10.984 1 49.19 696 LYS B O 1
ATOM 11617 N N . ASN B 1 697 ? -3.643 -4.977 8.914 1 47.19 697 ASN B N 1
ATOM 11618 C CA . ASN B 1 697 ? -5.043 -4.57 8.82 1 47.19 697 ASN B CA 1
ATOM 11619 C C . ASN B 1 697 ? -5.969 -5.625 9.414 1 47.19 697 ASN B C 1
ATOM 11621 O O . ASN B 1 697 ? -7.18 -5.41 9.508 1 47.19 697 ASN B O 1
ATOM 11625 N N . ARG B 1 698 ? -5.438 -7.02 9.586 1 49.91 698 ARG B N 1
ATOM 11626 C CA . ARG B 1 698 ? -6.371 -8.109 9.867 1 49.91 698 ARG B CA 1
ATOM 11627 C C . ARG B 1 698 ? -6.273 -8.547 11.328 1 49.91 698 ARG B C 1
ATOM 11629 O O . ARG B 1 698 ? -5.184 -8.859 11.812 1 49.91 698 ARG B O 1
ATOM 11636 N N . ARG B 1 699 ? -6.996 -7.988 12.227 1 51.72 699 ARG B N 1
ATOM 11637 C CA . ARG B 1 699 ? -7.098 -8.734 13.477 1 51.72 699 ARG B CA 1
ATOM 11638 C C . ARG B 1 699 ? -8.227 -9.758 13.414 1 51.72 699 ARG B C 1
ATOM 11640 O O . ARG B 1 699 ? -9.312 -9.469 12.914 1 51.72 699 ARG B O 1
ATOM 11647 N N . ASP B 1 700 ? -7.898 -11.094 13.344 1 53.91 700 ASP B N 1
ATOM 11648 C CA . ASP B 1 700 ? -8.844 -12.203 13.398 1 53.91 700 ASP B CA 1
ATOM 11649 C C . ASP B 1 700 ? -9.758 -12.078 14.617 1 53.91 700 ASP B C 1
ATOM 11651 O O . ASP B 1 700 ? -9.398 -12.516 15.719 1 53.91 700 ASP B O 1
ATOM 11655 N N . ASN B 1 701 ? -10.719 -11.07 14.43 1 60.78 701 ASN B N 1
ATOM 11656 C CA . ASN B 1 701 ? -11.68 -10.914 15.516 1 60.78 701 ASN B CA 1
ATOM 11657 C C . ASN B 1 701 ? -13.102 -11.219 15.062 1 60.78 701 ASN B C 1
ATOM 11659 O O . ASN B 1 701 ? -13.312 -11.641 13.922 1 60.78 701 ASN B O 1
ATOM 11663 N N . ALA B 1 702 ? -13.867 -11.281 15.984 1 62.09 702 ALA B N 1
ATOM 11664 C CA . ALA B 1 702 ? -15.266 -11.648 15.766 1 62.09 702 ALA B CA 1
ATOM 11665 C C . ALA B 1 702 ? -15.906 -10.758 14.703 1 62.09 702 ALA B C 1
ATOM 11667 O O . ALA B 1 702 ? -16.703 -11.234 13.883 1 62.09 702 ALA B O 1
ATOM 11668 N N . THR B 1 703 ? -15.461 -9.594 14.703 1 62.94 703 THR B N 1
ATOM 11669 C CA . THR B 1 703 ? -16.047 -8.672 13.742 1 62.94 703 THR B CA 1
ATOM 11670 C C . THR B 1 703 ? -15.633 -9.031 12.32 1 62.94 703 THR B C 1
ATOM 11672 O O . THR B 1 703 ? -16.453 -9.008 11.406 1 62.94 703 THR B O 1
ATOM 11675 N N . VAL B 1 704 ? -14.422 -9.398 12.203 1 69.38 704 VAL B N 1
ATOM 11676 C CA . VAL B 1 704 ? -13.898 -9.766 10.891 1 69.38 704 VAL B CA 1
ATOM 11677 C C . VAL B 1 704 ? -14.531 -11.07 10.43 1 69.38 704 VAL B C 1
ATOM 11679 O O . VAL B 1 704 ? -14.922 -11.203 9.266 1 69.38 704 VAL B O 1
ATOM 11682 N N . SER B 1 705 ? -14.734 -11.883 11.398 1 77.25 705 SER B N 1
ATOM 11683 C CA . SER B 1 705 ? -15.32 -13.172 11.039 1 77.25 705 SER B CA 1
ATOM 11684 C C . SER B 1 705 ? -16.766 -13 10.555 1 77.25 705 SER B C 1
ATOM 11686 O O . SER B 1 705 ? -17.156 -13.609 9.555 1 77.25 705 SER B O 1
ATOM 11688 N N . SER B 1 706 ? -17.422 -12.094 11.219 1 76.88 706 SER B N 1
ATOM 11689 C CA . SER B 1 706 ? -18.812 -11.859 10.836 1 76.88 706 SER B CA 1
ATOM 11690 C C . SER B 1 706 ? -18.891 -11.18 9.469 1 76.88 706 SER B C 1
ATOM 11692 O O . SER B 1 706 ? -19.75 -11.531 8.656 1 76.88 706 SER B O 1
ATOM 11694 N N . ARG B 1 707 ? -18.062 -10.305 9.266 1 78.75 707 ARG B N 1
ATOM 11695 C CA . ARG B 1 707 ? -18.078 -9.586 8 1 78.75 707 ARG B CA 1
ATOM 11696 C C . ARG B 1 707 ? -17.688 -10.5 6.844 1 78.75 707 ARG B C 1
ATOM 11698 O O . ARG B 1 707 ? -18.328 -10.484 5.789 1 78.75 707 ARG B O 1
ATOM 11705 N N . VAL B 1 708 ? -16.703 -11.25 7.059 1 80.75 708 VAL B N 1
ATOM 11706 C CA . VAL B 1 708 ? -16.219 -12.148 6.012 1 80.75 708 VAL B CA 1
ATOM 11707 C C . VAL B 1 708 ? -17.281 -13.188 5.688 1 80.75 708 VAL B C 1
ATOM 11709 O O . VAL B 1 708 ? -17.5 -13.516 4.52 1 80.75 708 VAL B O 1
ATOM 11712 N N . LEU B 1 709 ? -17.969 -13.672 6.727 1 85.75 709 LEU B N 1
ATOM 11713 C CA . LEU B 1 709 ? -19 -14.672 6.508 1 85.75 709 LEU B CA 1
ATOM 11714 C C . LEU B 1 709 ? -20.203 -14.055 5.805 1 85.75 709 LEU B C 1
ATOM 11716 O O . LEU B 1 709 ? -20.875 -14.719 5.004 1 85.75 709 LEU B O 1
ATOM 11720 N N . ARG B 1 710 ? -20.422 -12.82 6.109 1 81.94 710 ARG B N 1
ATOM 11721 C CA . ARG B 1 710 ? -21.5 -12.125 5.402 1 81.94 710 ARG B CA 1
ATOM 11722 C C . ARG B 1 710 ? -21.172 -12 3.916 1 81.94 710 ARG B C 1
ATOM 11724 O O . ARG B 1 710 ? -22.062 -12.148 3.07 1 81.94 710 ARG B O 1
ATOM 11731 N N . LEU B 1 711 ? -20.016 -11.695 3.635 1 83.56 711 LEU B N 1
ATOM 11732 C CA . LEU B 1 711 ? -19.578 -11.602 2.244 1 83.56 711 LEU B CA 1
ATOM 11733 C C . LEU B 1 711 ? -19.656 -12.961 1.556 1 83.56 711 LEU B C 1
ATOM 11735 O O . LEU B 1 711 ? -20.031 -13.047 0.383 1 83.56 711 LEU B O 1
ATOM 11739 N N . ALA B 1 712 ? -19.281 -13.961 2.295 1 84.31 712 ALA B N 1
ATOM 11740 C CA . ALA B 1 712 ? -19.391 -15.312 1.75 1 84.31 712 ALA B CA 1
ATOM 11741 C C . ALA B 1 712 ? -20.828 -15.656 1.392 1 84.31 712 ALA B C 1
ATOM 11743 O O . ALA B 1 712 ? -21.078 -16.328 0.393 1 84.31 712 ALA B O 1
ATOM 11744 N N . GLU B 1 713 ? -21.703 -15.148 2.152 1 81.94 713 GLU B N 1
ATOM 11745 C CA . GLU B 1 713 ? -23.125 -15.383 1.893 1 81.94 713 GLU B CA 1
ATOM 11746 C C . GLU B 1 713 ? -23.562 -14.727 0.583 1 81.94 713 GLU B C 1
ATOM 11748 O O . GLU B 1 713 ? -24.391 -15.281 -0.145 1 81.94 713 GLU B O 1
ATOM 11753 N N . ILE B 1 714 ? -23.016 -13.664 0.298 1 80.06 714 ILE B N 1
ATOM 11754 C CA . ILE B 1 714 ? -23.328 -12.969 -0.946 1 80.06 714 ILE B CA 1
ATOM 11755 C C . ILE B 1 714 ? -22.859 -13.797 -2.135 1 80.06 714 ILE B C 1
ATOM 11757 O O . ILE B 1 714 ? -23.531 -13.867 -3.164 1 80.06 714 ILE B O 1
ATOM 11761 N N . VAL B 1 715 ? -21.781 -14.469 -1.977 1 82.19 715 VAL B N 1
ATOM 11762 C CA . VAL B 1 715 ? -21.188 -15.305 -3.016 1 82.19 715 VAL B CA 1
ATOM 11763 C C . VAL B 1 715 ? -22.094 -16.5 -3.293 1 82.19 715 VAL B C 1
ATOM 11765 O O . VAL B 1 715 ? -22.156 -16.984 -4.426 1 82.19 715 VAL B O 1
ATOM 11768 N N . GLY B 1 716 ? -22.828 -16.938 -2.283 1 77.06 716 GLY B N 1
ATOM 11769 C CA . GLY B 1 716 ? -23.656 -18.125 -2.371 1 77.06 716 GLY B CA 1
ATOM 11770 C C . GLY B 1 716 ? -24.969 -17.906 -3.1 1 77.06 716 GLY B C 1
ATOM 11771 O O . GLY B 1 716 ? -25.703 -18.844 -3.363 1 77.06 716 GLY B O 1
ATOM 11772 N N . THR B 1 717 ? -25.25 -16.719 -3.408 1 74.5 717 THR B N 1
ATOM 11773 C CA . THR B 1 717 ? -26.469 -16.438 -4.156 1 74.5 717 THR B CA 1
ATOM 11774 C C . THR B 1 717 ? -26.438 -17.125 -5.52 1 74.5 717 THR B C 1
ATOM 11776 O O . THR B 1 717 ? -25.484 -16.938 -6.289 1 74.5 717 THR B O 1
ATOM 11779 N N . PRO B 1 718 ? -27.406 -17.984 -5.738 1 72.31 718 PRO B N 1
ATOM 11780 C CA . PRO B 1 718 ? -27.375 -18.828 -6.941 1 72.31 718 PRO B CA 1
ATOM 11781 C C . PRO B 1 718 ? -27.5 -18.016 -8.227 1 72.31 718 PRO B C 1
ATOM 11783 O O . PRO B 1 718 ? -28.25 -17.031 -8.273 1 72.31 718 PRO B O 1
ATOM 11786 N N . THR B 1 719 ? -26.688 -18.359 -9.117 1 70.12 719 THR B N 1
ATOM 11787 C CA . THR B 1 719 ? -26.781 -17.797 -10.469 1 70.12 719 THR B CA 1
ATOM 11788 C C . THR B 1 719 ? -27.672 -18.672 -11.352 1 70.12 719 THR B C 1
ATOM 11790 O O . THR B 1 719 ? -28.203 -19.688 -10.891 1 70.12 719 THR B O 1
ATOM 11793 N N . THR B 1 720 ? -27.922 -18.219 -12.578 1 64.44 720 THR B N 1
ATOM 11794 C CA . THR B 1 720 ? -28.703 -19 -13.539 1 64.44 720 THR B CA 1
ATOM 11795 C C . THR B 1 720 ? -28.062 -20.375 -13.766 1 64.44 720 THR B C 1
ATOM 11797 O O . THR B 1 720 ? -28.766 -21.375 -13.898 1 64.44 720 THR B O 1
ATOM 11800 N N . ALA B 1 721 ? -26.766 -20.375 -13.789 1 65.06 721 ALA B N 1
ATOM 11801 C CA . ALA B 1 721 ? -26.047 -21.625 -14 1 65.06 721 ALA B CA 1
ATOM 11802 C C . ALA B 1 721 ? -26.266 -22.594 -12.844 1 65.06 721 ALA B C 1
ATOM 11804 O O . ALA B 1 721 ? -26.422 -23.797 -13.047 1 65.06 721 ALA B O 1
ATOM 11805 N N . ASP B 1 722 ? -26.375 -22.078 -11.656 1 68.5 722 ASP B N 1
ATOM 11806 C CA . ASP B 1 722 ? -26.594 -22.875 -10.461 1 68.5 722 ASP B CA 1
ATOM 11807 C C . ASP B 1 722 ? -27.984 -23.5 -10.461 1 68.5 722 ASP B C 1
ATOM 11809 O O . ASP B 1 722 ? -28.172 -24.656 -10.086 1 68.5 722 ASP B O 1
ATOM 11813 N N . VAL B 1 723 ? -28.859 -22.719 -10.906 1 64.88 723 VAL B N 1
ATOM 11814 C CA . VAL B 1 723 ? -30.25 -23.156 -10.945 1 64.88 723 VAL B CA 1
ATOM 11815 C C . VAL B 1 723 ? -30.406 -24.312 -11.93 1 64.88 723 VAL B C 1
ATOM 11817 O O . VAL B 1 723 ? -31.141 -25.266 -11.672 1 64.88 723 VAL B O 1
ATOM 11820 N N . VAL B 1 724 ? -29.672 -24.234 -13 1 61.97 724 VAL B N 1
ATOM 11821 C CA . VAL B 1 724 ? -29.719 -25.297 -14.008 1 61.97 724 VAL B CA 1
ATOM 11822 C C . VAL B 1 724 ? -29.203 -26.609 -13.414 1 61.97 724 VAL B C 1
ATOM 11824 O O . VAL B 1 724 ? -29.797 -27.656 -13.609 1 61.97 724 VAL B O 1
ATOM 11827 N N . VAL B 1 725 ? -28.141 -26.5 -12.75 1 61.34 725 VAL B N 1
ATOM 11828 C CA . VAL B 1 725 ? -27.531 -27.672 -12.125 1 61.34 725 VAL B CA 1
ATOM 11829 C C . VAL B 1 725 ? -28.516 -28.266 -11.102 1 61.34 725 VAL B C 1
ATOM 11831 O O . VAL B 1 725 ? -28.719 -29.484 -11.07 1 61.34 725 VAL B O 1
ATOM 11834 N N . MET B 1 726 ? -29.062 -27.406 -10.375 1 61.12 726 MET B N 1
ATOM 11835 C CA . MET B 1 726 ? -29.969 -27.844 -9.305 1 61.12 726 MET B CA 1
ATOM 11836 C C . MET B 1 726 ? -31.203 -28.516 -9.867 1 61.12 726 MET B C 1
ATOM 11838 O O . MET B 1 726 ? -31.672 -29.516 -9.312 1 61.12 726 MET B O 1
ATOM 11842 N N . THR B 1 727 ? -31.594 -28 -10.898 1 56.62 727 THR B N 1
ATOM 11843 C CA . THR B 1 727 ? -32.781 -28.562 -11.531 1 56.62 727 THR B CA 1
ATOM 11844 C C . THR B 1 727 ? -32.5 -29.906 -12.172 1 56.62 727 THR B C 1
ATOM 11846 O O . THR B 1 727 ? -33.312 -30.812 -12.141 1 56.62 727 THR B O 1
ATOM 11849 N N . ASN B 1 728 ? -31.281 -30.016 -12.75 1 55.38 728 ASN B N 1
ATOM 11850 C CA . ASN B 1 728 ? -30.891 -31.25 -13.43 1 55.38 728 ASN B CA 1
ATOM 11851 C C . ASN B 1 728 ? -30.625 -32.375 -12.438 1 55.38 728 ASN B C 1
ATOM 11853 O O . ASN B 1 728 ? -30.906 -33.531 -12.711 1 55.38 728 ASN B O 1
ATOM 11857 N N . LEU B 1 729 ? -29.969 -32.062 -11.328 1 55.44 729 LEU B N 1
ATOM 11858 C CA . LEU B 1 729 ? -29.609 -33.094 -10.336 1 55.44 729 LEU B CA 1
ATOM 11859 C C . LEU B 1 729 ? -30.844 -33.562 -9.586 1 55.44 729 LEU B C 1
ATOM 11861 O O . LEU B 1 729 ? -30.859 -34.688 -9.062 1 55.44 729 LEU B O 1
ATOM 11865 N N . MET B 1 730 ? -31.828 -32.781 -9.305 1 47.12 730 MET B N 1
ATOM 11866 C CA . MET B 1 730 ? -33.062 -33.25 -8.664 1 47.12 730 MET B CA 1
ATOM 11867 C C . MET B 1 730 ? -33.656 -34.406 -9.43 1 47.12 730 MET B C 1
ATOM 11869 O O . MET B 1 730 ? -34.406 -35.219 -8.852 1 47.12 730 MET B O 1
ATOM 11873 N N . SER B 1 731 ? -33.312 -34.531 -10.656 1 43.44 731 SER B N 1
ATOM 11874 C CA . SER B 1 731 ? -33.906 -35.625 -11.43 1 43.44 731 SER B CA 1
ATOM 11875 C C . SER B 1 731 ? -33.094 -36.906 -11.305 1 43.44 731 SER B C 1
ATOM 11877 O O . SER B 1 731 ? -33.562 -38 -11.703 1 43.44 731 SER B O 1
ATOM 11879 N N . ARG B 1 732 ? -31.75 -37 -10.883 1 45 732 ARG B N 1
ATOM 11880 C CA . ARG B 1 732 ? -31.031 -38.25 -10.828 1 45 732 ARG B CA 1
ATOM 11881 C C . ARG B 1 732 ? -30.484 -38.531 -9.43 1 45 732 ARG B C 1
ATOM 11883 O O . ARG B 1 732 ? -29.781 -37.688 -8.859 1 45 732 ARG B O 1
ATOM 11890 N N . PRO B 1 733 ? -30.938 -39.5 -8.617 1 40.78 733 PRO B N 1
ATOM 11891 C CA . PRO B 1 733 ? -30.484 -39.844 -7.27 1 40.78 733 PRO B CA 1
ATOM 11892 C C . PRO B 1 733 ? -28.984 -40.125 -7.207 1 40.78 733 PRO B C 1
ATOM 11894 O O . PRO B 1 733 ? -28.453 -40.844 -8.047 1 40.78 733 PRO B O 1
ATOM 11897 N N . VAL B 1 734 ? -28.156 -39.25 -6.875 1 42.53 734 VAL B N 1
ATOM 11898 C CA . VAL B 1 734 ? -26.703 -39.406 -6.887 1 42.53 734 VAL B CA 1
ATOM 11899 C C . VAL B 1 734 ? -26.266 -40.188 -5.652 1 42.53 734 VAL B C 1
ATOM 11901 O O . VAL B 1 734 ? -26.688 -39.875 -4.531 1 42.53 734 VAL B O 1
ATOM 11904 N N . LYS B 1 735 ? -25.734 -41.438 -5.812 1 38.75 735 LYS B N 1
ATOM 11905 C CA . LYS B 1 735 ? -25.125 -42.281 -4.777 1 38.75 735 LYS B CA 1
ATOM 11906 C C . LYS B 1 735 ? -23.891 -41.594 -4.18 1 38.75 735 LYS B C 1
ATOM 11908 O O . LYS B 1 735 ? -22.938 -41.281 -4.898 1 38.75 735 LYS B O 1
ATOM 11913 N N . ALA B 1 736 ? -23.953 -40.875 -3.072 1 38.91 736 ALA B N 1
ATOM 11914 C CA . ALA B 1 736 ? -22.906 -40.156 -2.33 1 38.91 736 ALA B CA 1
ATOM 11915 C C . ALA B 1 736 ? -21.891 -41.156 -1.756 1 38.91 736 ALA B C 1
ATOM 11917 O O . ALA B 1 736 ? -22.25 -42.062 -0.994 1 38.91 736 ALA B O 1
ATOM 11918 N N . GLY B 1 737 ? -20.859 -41.562 -2.344 1 34.09 737 GLY B N 1
ATOM 11919 C CA . GLY B 1 737 ? -19.797 -42.281 -1.683 1 34.09 737 GLY B CA 1
ATOM 11920 C C . GLY B 1 737 ? -19.172 -41.531 -0.527 1 34.09 737 GLY B C 1
ATOM 11921 O O . GLY B 1 737 ? -19.266 -40.312 -0.465 1 34.09 737 GLY B O 1
ATOM 11922 N N . LYS B 1 738 ? -19.109 -42.094 0.758 1 39.69 738 LYS B N 1
ATOM 11923 C CA . LYS B 1 738 ? -18.656 -41.594 2.061 1 39.69 738 LYS B CA 1
ATOM 11924 C C . LYS B 1 738 ? -17.203 -41.156 2.014 1 39.69 738 LYS B C 1
ATOM 11926 O O . LYS B 1 738 ? -16.297 -41.969 2.035 1 39.69 738 LYS B O 1
ATOM 11931 N N . PRO B 1 739 ? -16.812 -39.969 1.512 1 36.88 739 PRO B N 1
ATOM 11932 C CA . PRO B 1 739 ? -15.375 -39.781 1.723 1 36.88 739 PRO B CA 1
ATOM 11933 C C . PRO B 1 739 ? -15.039 -39.281 3.129 1 36.88 739 PRO B C 1
ATOM 11935 O O . PRO B 1 739 ? -15.766 -38.469 3.689 1 36.88 739 PRO B O 1
ATOM 11938 N N . GLU B 1 740 ? -14.586 -40.062 4.109 1 39.34 740 GLU B N 1
ATOM 11939 C CA . GLU B 1 740 ? -14.047 -39.656 5.402 1 39.34 740 GLU B CA 1
ATOM 11940 C C . GLU B 1 740 ? -13.016 -38.562 5.25 1 39.34 740 GLU B C 1
ATOM 11942 O O . GLU B 1 740 ? -12.07 -38.688 4.465 1 39.34 740 GLU B O 1
ATOM 11947 N N . ALA B 1 741 ? -13.414 -37.406 5.637 1 44.12 741 ALA B N 1
ATOM 11948 C CA . ALA B 1 741 ? -12.531 -36.219 5.602 1 44.12 741 ALA B CA 1
ATOM 11949 C C . ALA B 1 741 ? -11.258 -36.5 6.398 1 44.12 741 ALA B C 1
ATOM 11951 O O . ALA B 1 741 ? -11.312 -36.969 7.543 1 44.12 741 ALA B O 1
ATOM 11952 N N . LYS B 1 742 ? -10.055 -36.594 5.902 1 52.12 742 LYS B N 1
ATOM 11953 C CA . LYS B 1 742 ? -8.773 -36.906 6.527 1 52.12 742 LYS B CA 1
ATOM 11954 C C . LYS B 1 742 ? -8.016 -35.625 6.883 1 52.12 742 LYS B C 1
ATOM 11956 O O . LYS B 1 742 ? -6.84 -35.688 7.242 1 52.12 742 LYS B O 1
ATOM 11961 N N . LEU B 1 743 ? -8.484 -34.281 6.828 1 43.91 743 LEU B N 1
ATOM 11962 C CA . LEU B 1 743 ? -7.629 -33.188 7.281 1 43.91 743 LEU B CA 1
ATOM 11963 C C . LEU B 1 743 ? -7.941 -32.844 8.727 1 43.91 743 LEU B C 1
ATOM 11965 O O . LEU B 1 743 ? -9.109 -32.719 9.109 1 43.91 743 LEU B O 1
#